Protein AF-A0AAD2CGM9-F1 (afdb_monomer_lite)

InterPro domains:
  IPR007810 Pep3/Vps18, beta-propeller domain [PF05131] (173-466)

Foldseek 3Di:
DDDDDDDDDDDDDDDDDDDDDDDDPPPDDDDQKDKDWDADPDDQWAALVVVVVQVVLLVVQLVVQLQDPPQVVPPDDDDDDDDDDDDDDPPPPPDDDDDDDDDDDDDDDDDDDDSTFGKFFAFPQQWAFAPQKIKHWTWGDDPPDGTWIWIDIDRNVVPDDPDDIHTHHDDRHPDQQAWDHWDAANVRFWIWTKGQQQWIWIGGNPDSHIHTAPLGHAHSVRHHDPQQDWDALLVCPPPPDDPTRFRWGDHGRKMFQEKAFDPPPQDSFKSQWIWTWIQQQWIWIAIDGHPVDPPDPVRHDSTTTTHDHDPDRFTFQYWYKDDAPQWIKIWTWGAADVGWIKIKIFIDLHDHDSSNSNNCPQQIDMDTDPDGDHHWDWEDDDQKIWIFDPFAIWIWGQDRPPSHPPPPHDDSTPPIDGLGQDPDPAARFLEWADDPFWIWTAHPQQKIFTAGPLLSDTPDIDRDDDPDPPDDPDPVCVSRQRWYWHAHRNCSQWIWIDGRSIIMTMGGPCSLPCVLVSLLVVLVPQDDPPDPPPPPPPDDDPSRVVSVVSLVVSLVSDPDPVSNLVSLLVVLLVCLLVLVLLSSLLSLLVHDCVVPNPVNVLCLLCCVVVVNDDCVSNVNRPSSSVSSNDCNSSLSNLVNNLVVCVVVLPLVSVAVSVLVNLVSLVVVCVVDVVSPVVNLVSLLVCLVSYDLVSNLVSCVVDPDQLVSSLSSCLSNQVLVSNLVSLVPDPPDLPPSLVSNLVSLLVHDCVVSQVVCLVCVLVSCFQPVQSNLVSLLVCVLVPRDVVSCVVSLVVLVVVLVVVVVVVVVVVVVDDDDDDDDDDDDDDDDDDDDDDDDDDDDDDDDDDPDPDDPPRGDDDDCSLLVSLVSSVVSPDLALVSLLVNLVVVLPDPDCVVVLVVLLVQQDALQVQVVVVVPPPDDDDDPPPDGSHPLVSSCCSVVVVVPHVSSVLSSCSSNNVLVVSLVVCVVPDVVVLLVSLLSHDDLVSNLVSLCVVLVVLLVVPPVDDLVVNVVVSVVSVVSCDCPRDDPVNCVVVHDPDDDPVVCPVVVVVVVVVVVVVVVVVVVVVVVVVVVVVVVVVVVVVVVPDDDDDDQQAAAPPPRDRQVPPPADWDADPVRHIHGPVRLCVLQLVVDDPVLNVLLVVLVVVVVVCVVDDPPDDVVPVVSVVVNCCSRVVDDCCPDPVVVVCVPDDDDPPPDDDDDDDDDDDDDDDDDDDDDD

Secondary structure (DSSP, 8-state):
---------------------------PPPPSEEEEEE-----SEEEHHHHHHHHHHHHHHHHHTT--GGGSSSSS------------SSSSSSS---------------S---SEEEPPPPPTTSEEEETTEEEEEEEEEETTEEEEEEEEEEETTT------EEEPPPPTTSS---EEEEEE-TTSSEEEEEETTS-EEEEETT-SS-EEPTTSSS-TTSPPPTT---B-TGGGTT-S---SPBPBSPPTT--EEEEE--TTT--SSEEEEEEEEETTSEEEEEEEE-TT--S-GGG--SS-EEEEE-SSSSEEEEEEEEE-SSSEEEEEEEEETTEEEEEEEEEESS---HHHHTT-GGG-EEEEESS--S---EEEETTEEEEE-SSEEEEEEE-SSS-STT--S--SEEEEEEEE--SSS-PPPSEEEE-SSEEEEE-TTSEEEEEETTTTEEEEEEE------S----TTSTTT---EEEE-SS-TTEEEEEETTEEEEEEES-TTTTHHHHHHHHHHH---------TTT-PPPHHHHHHHHHHHHHHHH--SHHHHHHHHHHHHHHHHHTT-HHHHHHHHHHS-TTTS-HHHHHHHHHGGGGT---SGGGTT-HHHHHHTTSSHHHHHHHHHHHHHHHHTT-HHHHHHHHHHHHHHHHHHHHH-GGGHHHHHHHHHHHGGGS-HHHHHHHHHHTT--HHHHHHHHHHHT-HHHHHHHHHT--STTTHHHHHHHHHHHHS-HHHHHHHHHHHHHHHHHH-HHHHHHHHHHHHTTT--HHHHHHHHHHHHHHHHHHHHHHHHHHHT---------------------------S---------S--TTPPP-SSHHHHHHHHHHHTT---HHHHHHHHHHHTTSS-SHHHHHHHHHHSPPGGGHHHHHHHTTS-S--GGGS-SS-HHHHHHHHHHH---HHHHHHHHHHTT-HHHHHHHHHTT-HHHHHHHHHT--SHHHHHHHHHHHHHHHHHTTTTS-THHHHHHHHHHHHHH-TTTS-HHHHGGGS-TT--GGGSHHHHHHHHHHHHHHHHHHHHHHHHHHHHHHHHHHHHHHHTT------TT-B-TTT--BGGGS-S-EEE-TTS-EEEHHHHHHHHGGGS-HHHHHHHHHHHHHHHHHTTS--S--HHHHHHHHHHHHHHSSS-TTTSHHHHHHTTS----------------------------

Radius of gyration: 56.3 Å; chains: 1; bounding box: 125×102×177 Å

pLDDT: mean 70.98, std 18.25, range [22.14, 94.44]

Structure (mmCIF, N/CA/C/O backbone):
data_AF-A0AAD2CGM9-F1
#
_entry.id   AF-A0AAD2CGM9-F1
#
loop_
_atom_site.group_PDB
_atom_site.id
_atom_site.type_symbol
_atom_site.label_atom_id
_atom_site.label_alt_id
_atom_site.label_comp_id
_atom_site.label_asym_id
_atom_site.label_entity_id
_atom_site.label_seq_id
_atom_site.pdbx_PDB_ins_code
_atom_site.Cartn_x
_atom_site.Cartn_y
_atom_site.Cartn_z
_atom_site.occupancy
_atom_site.B_iso_or_equiv
_atom_site.auth_seq_id
_atom_site.auth_comp_id
_atom_site.auth_asym_id
_atom_site.auth_atom_id
_atom_site.pdbx_PDB_model_num
ATOM 1 N N . MET A 1 1 ? -41.410 3.932 -4.568 1.00 27.77 1 MET A N 1
ATOM 2 C CA . MET A 1 1 ? -42.362 2.838 -4.865 1.00 27.77 1 MET A CA 1
ATOM 3 C C . MET A 1 1 ? -41.908 2.099 -6.111 1.00 27.77 1 MET A C 1
ATOM 5 O O . MET A 1 1 ? -41.114 2.630 -6.871 1.00 27.77 1 MET A O 1
ATOM 9 N N . SER A 1 2 ? -42.316 0.844 -6.199 1.00 25.55 2 SER A N 1
ATOM 10 C CA . SER A 1 2 ? -41.674 -0.283 -6.859 1.00 25.55 2 SER A CA 1
ATOM 11 C C . SER A 1 2 ? -41.896 -0.420 -8.374 1.00 25.55 2 SER A C 1
ATOM 13 O O . SER A 1 2 ? -42.744 0.242 -8.957 1.00 25.55 2 SER A O 1
ATOM 15 N N . THR A 1 3 ? -41.200 -1.437 -8.906 1.00 24.89 3 THR A N 1
ATOM 16 C CA . THR A 1 3 ? -41.628 -2.433 -9.917 1.00 24.89 3 THR A CA 1
ATOM 17 C C . THR A 1 3 ? -41.662 -2.065 -11.406 1.00 24.89 3 THR A C 1
ATOM 19 O O . THR A 1 3 ? -42.577 -1.408 -11.876 1.00 24.89 3 THR A O 1
ATOM 22 N N . ASN A 1 4 ? -40.681 -2.635 -12.122 1.00 29.06 4 ASN A N 1
ATOM 23 C CA . ASN A 1 4 ? -40.806 -3.638 -13.199 1.00 29.06 4 ASN A CA 1
ATOM 24 C C . ASN A 1 4 ? -41.786 -3.385 -14.366 1.00 29.06 4 ASN A C 1
ATOM 26 O O . ASN A 1 4 ? -42.987 -3.258 -14.143 1.00 29.06 4 ASN A O 1
ATOM 30 N N . PRO A 1 5 ? -41.297 -3.528 -15.615 1.00 26.02 5 PRO A N 1
ATOM 31 C CA . PRO A 1 5 ? -42.095 -4.191 -16.645 1.00 26.02 5 PRO A CA 1
ATOM 32 C C . PRO A 1 5 ? -41.253 -5.093 -17.576 1.00 26.02 5 PRO A C 1
ATOM 34 O O . PRO A 1 5 ? -40.540 -4.621 -18.459 1.00 26.02 5 PRO A O 1
ATOM 37 N N . PHE A 1 6 ? -41.412 -6.407 -17.426 1.00 26.81 6 PHE A N 1
ATOM 38 C CA . PHE A 1 6 ? -41.536 -7.318 -18.568 1.00 26.81 6 PHE A CA 1
ATOM 39 C C . PHE A 1 6 ? -43.047 -7.460 -18.824 1.00 26.81 6 PHE A C 1
ATOM 41 O O . PHE A 1 6 ? -43.754 -7.757 -17.866 1.00 26.81 6 PHE A O 1
ATOM 48 N N . ASP A 1 7 ? -43.560 -7.187 -20.033 1.00 27.06 7 ASP A N 1
ATOM 49 C CA . ASP A 1 7 ? -44.048 -8.235 -20.954 1.00 27.06 7 ASP A CA 1
ATOM 50 C C . ASP A 1 7 ? -44.747 -7.705 -22.238 1.00 27.06 7 ASP A C 1
ATOM 52 O O . ASP A 1 7 ? -45.453 -6.701 -22.231 1.00 27.06 7 ASP A O 1
ATOM 56 N N . ASP A 1 8 ? -44.562 -8.493 -23.304 1.00 26.11 8 ASP A N 1
ATOM 57 C CA . ASP A 1 8 ? -45.445 -8.811 -24.445 1.00 26.11 8 ASP A CA 1
ATOM 58 C C . ASP A 1 8 ? -45.792 -7.861 -25.648 1.00 26.11 8 ASP A C 1
ATOM 60 O O . ASP A 1 8 ? -46.646 -6.982 -25.605 1.00 26.11 8 ASP A O 1
ATOM 64 N N . ARG A 1 9 ? -45.253 -8.283 -26.821 1.00 24.77 9 ARG A N 1
ATOM 65 C CA . ARG A 1 9 ? -45.913 -8.693 -28.107 1.00 24.77 9 ARG A CA 1
ATOM 66 C C . ARG A 1 9 ? -46.308 -7.724 -29.263 1.00 24.77 9 ARG A C 1
ATOM 68 O O . ARG A 1 9 ? -47.391 -7.158 -29.280 1.00 24.77 9 ARG A O 1
ATOM 75 N N . ARG A 1 10 ? -45.559 -7.942 -30.381 1.00 22.14 10 ARG A N 1
ATOM 76 C CA . ARG A 1 10 ? -45.922 -8.095 -31.840 1.00 22.14 10 ARG A CA 1
ATOM 77 C C . ARG A 1 10 ? -46.243 -6.833 -32.696 1.00 22.14 10 ARG A C 1
ATOM 79 O O . ARG A 1 10 ? -46.720 -5.859 -32.141 1.00 22.14 10 ARG A O 1
ATOM 86 N N . PRO A 1 11 ? -46.198 -6.876 -34.064 1.00 33.38 11 PRO A N 1
ATOM 87 C CA . PRO A 1 11 ? -45.332 -7.605 -35.026 1.00 33.38 11 PRO A CA 1
ATOM 88 C C . PRO A 1 11 ? -44.900 -6.806 -36.314 1.00 33.38 11 PRO A C 1
ATOM 90 O O . PRO A 1 11 ? -45.483 -5.798 -36.685 1.00 33.38 11 PRO A O 1
ATOM 93 N N . SER A 1 12 ? -43.938 -7.368 -37.069 1.00 25.12 12 SER A N 1
ATOM 94 C CA . SER A 1 12 ? -43.764 -7.358 -38.551 1.00 25.12 12 SER A CA 1
ATOM 95 C C . SER A 1 12 ? -43.720 -6.059 -39.397 1.00 25.12 12 SER A C 1
ATOM 97 O O . SER A 1 12 ? -44.749 -5.439 -39.649 1.00 25.12 12 SER A O 1
ATOM 99 N N . ARG A 1 13 ? -42.598 -5.860 -40.120 1.00 27.56 13 ARG A N 1
ATOM 100 C CA . ARG A 1 13 ? -42.590 -5.751 -41.602 1.00 27.56 13 ARG A CA 1
ATOM 101 C C . ARG A 1 13 ? -41.211 -6.075 -42.222 1.00 27.56 13 ARG A C 1
ATOM 103 O O . ARG A 1 13 ? -40.192 -5.490 -41.887 1.00 27.56 13 ARG A O 1
ATOM 110 N N . SER A 1 14 ? -41.247 -7.065 -43.116 1.00 25.58 14 SER A N 1
ATOM 111 C CA . SER A 1 14 ? -40.292 -7.541 -44.145 1.00 25.58 14 SER A CA 1
ATOM 112 C C . SER A 1 14 ? -39.769 -6.427 -45.076 1.00 25.58 14 SER A C 1
ATOM 114 O O . SER A 1 14 ? -40.495 -5.454 -45.231 1.00 25.58 14 SER A O 1
ATOM 116 N N . ARG A 1 15 ? -38.675 -6.475 -45.863 1.00 25.64 15 ARG A N 1
ATOM 117 C CA . ARG A 1 15 ? -37.641 -7.421 -46.405 1.00 25.64 15 ARG A CA 1
ATOM 118 C C . ARG A 1 15 ? -36.668 -6.515 -47.266 1.00 25.64 15 ARG A C 1
ATOM 120 O O . ARG A 1 15 ? -37.024 -5.344 -47.376 1.00 25.64 15 ARG A O 1
ATOM 127 N N . PRO A 1 16 ? -35.570 -6.937 -47.969 1.00 31.30 16 PRO A N 1
ATOM 128 C CA . PRO A 1 16 ? -35.033 -8.287 -48.225 1.00 31.30 16 PRO A CA 1
ATOM 129 C C . PRO A 1 16 ? -33.476 -8.497 -48.207 1.00 31.30 16 PRO A C 1
ATOM 131 O O . PRO A 1 16 ? -32.672 -7.607 -48.437 1.00 31.30 16 PRO A O 1
ATOM 134 N N . SER A 1 17 ? -33.113 -9.782 -48.049 1.00 23.34 17 SER A N 1
ATOM 135 C CA . SER A 1 17 ? -32.102 -10.583 -48.793 1.00 23.34 17 SER A CA 1
ATOM 136 C C . SER A 1 17 ? -30.567 -10.388 -48.690 1.00 23.34 17 SER A C 1
ATOM 138 O O . SER A 1 17 ? -29.974 -9.624 -49.437 1.00 23.34 17 SER A O 1
ATOM 140 N N . ARG A 1 18 ? -29.953 -11.277 -47.879 1.00 27.81 18 ARG A N 1
ATOM 141 C CA . ARG A 1 18 ? -28.778 -12.182 -48.094 1.00 27.81 18 ARG A CA 1
ATOM 142 C C . ARG A 1 18 ? -27.702 -11.815 -49.151 1.00 27.81 18 ARG A C 1
ATOM 144 O O . ARG A 1 18 ? -28.032 -11.667 -50.322 1.00 27.81 18 ARG A O 1
ATOM 151 N N . PRO A 1 19 ? -26.407 -12.018 -48.804 1.00 25.47 19 PRO A N 1
ATOM 152 C CA . PRO A 1 19 ? -25.845 -13.358 -49.030 1.00 25.47 19 PRO A CA 1
ATOM 153 C C . PRO A 1 19 ? -25.009 -13.961 -47.880 1.00 25.47 19 PRO A C 1
ATOM 155 O O . PRO A 1 19 ? -24.165 -13.328 -47.267 1.00 25.47 19 PRO A O 1
ATOM 158 N N . ARG A 1 20 ? -25.291 -15.254 -47.665 1.00 24.55 20 ARG A N 1
ATOM 159 C CA . ARG A 1 20 ? -24.422 -16.392 -47.299 1.00 24.55 20 ARG A CA 1
ATOM 160 C C . ARG A 1 20 ? -23.299 -16.208 -46.261 1.00 24.55 20 ARG A C 1
ATOM 162 O O . ARG A 1 20 ? -22.212 -15.730 -46.556 1.00 24.55 20 ARG A O 1
ATOM 169 N N . LEU A 1 21 ? -23.552 -16.834 -45.108 1.00 28.56 21 LEU A N 1
ATOM 170 C CA . LEU A 1 21 ? -22.573 -17.431 -44.198 1.00 28.56 21 LEU A CA 1
ATOM 171 C C . LEU A 1 21 ? -21.427 -18.130 -44.950 1.00 28.56 21 LEU A C 1
ATOM 173 O O . LEU A 1 21 ? -21.660 -19.093 -45.684 1.00 28.56 21 LEU A O 1
ATOM 177 N N . ARG A 1 22 ? -20.193 -17.702 -44.672 1.00 25.91 22 ARG A N 1
ATOM 178 C CA . ARG A 1 22 ? -19.044 -18.603 -44.578 1.00 25.91 22 ARG A CA 1
ATOM 179 C C . ARG A 1 22 ? -18.866 -18.929 -43.101 1.00 25.91 22 ARG A C 1
ATOM 181 O O . ARG A 1 22 ? -18.532 -18.064 -42.301 1.00 25.91 22 ARG A O 1
ATOM 188 N N . THR A 1 23 ? -19.140 -20.175 -42.757 1.00 37.81 23 THR A N 1
ATOM 189 C CA . THR A 1 23 ? -18.736 -20.800 -41.502 1.00 37.81 23 THR A CA 1
ATOM 190 C C . THR A 1 23 ? -17.210 -20.850 -41.453 1.00 37.81 23 THR A C 1
ATOM 192 O O . THR A 1 23 ? -16.599 -21.663 -42.145 1.00 37.81 23 THR A O 1
ATOM 195 N N . THR A 1 24 ? -16.588 -19.985 -40.658 1.00 30.62 24 THR A N 1
ATOM 196 C CA . THR A 1 24 ? -15.233 -20.218 -40.152 1.00 30.62 24 THR A CA 1
ATOM 197 C C . THR A 1 24 ? -15.349 -20.427 -38.653 1.00 30.62 24 THR A C 1
ATOM 199 O O . THR A 1 24 ? -15.682 -19.491 -37.929 1.00 30.62 24 THR A O 1
ATOM 202 N N . ASN A 1 25 ? -15.117 -21.665 -38.216 1.00 38.12 25 ASN A N 1
ATOM 203 C CA . ASN A 1 25 ? -14.798 -22.003 -36.832 1.00 38.12 25 ASN A CA 1
ATOM 204 C C . ASN A 1 25 ? -13.725 -21.030 -36.326 1.00 38.12 25 ASN A C 1
ATOM 206 O O . ASN A 1 25 ? -12.582 -21.142 -36.750 1.00 38.12 25 ASN A O 1
ATOM 210 N N . ASN A 1 26 ? -14.085 -20.088 -35.460 1.00 36.53 26 ASN A N 1
ATOM 211 C CA . ASN A 1 26 ? -13.147 -19.196 -34.782 1.00 36.53 26 ASN A CA 1
ATOM 212 C C . ASN A 1 26 ? -13.561 -19.071 -33.307 1.00 36.53 26 ASN A C 1
ATOM 214 O O . ASN A 1 26 ? -13.857 -17.985 -32.827 1.00 36.53 26 ASN A O 1
ATOM 218 N N . ASP A 1 27 ? -13.554 -20.203 -32.600 1.00 36.66 27 ASP A N 1
ATOM 219 C CA . ASP A 1 27 ? -13.391 -20.247 -31.136 1.00 36.66 27 ASP A CA 1
ATOM 220 C C . ASP A 1 27 ? -11.896 -20.370 -30.756 1.00 36.66 27 ASP A C 1
ATOM 222 O O . ASP A 1 27 ? -11.544 -20.794 -29.659 1.00 36.66 27 ASP A O 1
ATOM 226 N N . ALA A 1 28 ? -10.981 -20.045 -31.677 1.00 51.75 28 ALA A N 1
ATOM 227 C CA . ALA A 1 28 ? -9.552 -20.021 -31.393 1.00 51.75 28 ALA A CA 1
ATOM 228 C C . ALA A 1 28 ? -9.196 -18.702 -30.694 1.00 51.75 28 ALA A C 1
ATOM 230 O O . ALA A 1 28 ? -9.400 -17.623 -31.256 1.00 51.75 28 ALA A O 1
ATOM 231 N N . GLU A 1 29 ? -8.670 -18.791 -29.468 1.00 59.06 29 GLU A N 1
ATOM 232 C CA . GLU A 1 29 ? -8.121 -17.643 -28.741 1.00 59.06 29 GLU A CA 1
ATOM 233 C C . GLU A 1 29 ? -7.131 -16.860 -29.631 1.00 59.06 29 GLU A C 1
ATOM 235 O O . GLU A 1 29 ? -6.364 -17.469 -30.385 1.00 59.06 29 GLU A O 1
ATOM 240 N N . PRO A 1 30 ? -7.108 -15.515 -29.565 1.00 66.94 30 PRO A N 1
ATOM 241 C CA . PRO A 1 30 ? -6.229 -14.715 -30.410 1.00 66.94 30 PRO A CA 1
ATOM 242 C C . PRO A 1 30 ? -4.755 -15.047 -30.144 1.00 66.94 30 PRO A C 1
ATOM 244 O O . PRO A 1 30 ? -4.337 -15.174 -28.984 1.00 66.94 30 PRO A O 1
ATOM 247 N N . ALA A 1 31 ? -3.976 -15.160 -31.225 1.00 73.44 31 ALA A N 1
ATOM 248 C CA . ALA A 1 31 ? -2.539 -15.421 -31.179 1.00 73.44 31 ALA A CA 1
ATOM 249 C C . ALA A 1 31 ? -1.807 -14.362 -30.336 1.00 73.44 31 ALA A C 1
ATOM 251 O O . ALA A 1 31 ? -2.099 -13.170 -30.434 1.00 73.44 31 ALA A O 1
ATOM 252 N N . ILE A 1 32 ? -0.865 -14.809 -29.499 1.00 78.12 32 ILE A N 1
ATOM 253 C CA . ILE A 1 32 ? -0.090 -13.937 -28.597 1.00 78.12 32 ILE A CA 1
ATOM 254 C C . ILE A 1 32 ? 0.902 -13.098 -29.405 1.00 78.12 32 ILE A C 1
ATOM 256 O O . ILE A 1 32 ? 1.106 -11.916 -29.129 1.00 78.12 32 ILE A O 1
ATOM 260 N N . TRP A 1 33 ? 1.504 -13.724 -30.414 1.00 80.81 33 TRP A N 1
ATOM 261 C CA . TRP A 1 33 ? 2.506 -13.121 -31.275 1.00 80.81 33 TRP A CA 1
ATOM 262 C C . TRP A 1 33 ? 1.930 -12.856 -32.658 1.00 80.81 33 TRP A C 1
ATOM 264 O O . TRP A 1 33 ? 1.165 -13.669 -33.183 1.00 80.81 33 TRP A O 1
ATOM 274 N N . ALA A 1 34 ? 2.322 -11.730 -33.248 1.00 80.19 34 ALA A N 1
ATOM 275 C CA . ALA A 1 34 ? 2.002 -11.397 -34.627 1.00 80.19 34 ALA A CA 1
ATOM 276 C C . ALA A 1 34 ? 3.275 -11.012 -35.384 1.00 80.19 34 ALA A C 1
ATOM 278 O O . ALA A 1 34 ? 4.014 -10.122 -34.944 1.00 80.19 34 ALA A O 1
ATOM 279 N N . ALA A 1 35 ? 3.499 -11.634 -36.542 1.00 81.06 35 ALA A N 1
ATOM 280 C CA . ALA A 1 35 ? 4.490 -11.181 -37.503 1.00 81.06 35 ALA A CA 1
ATOM 281 C C . ALA A 1 35 ? 3.850 -10.209 -38.506 1.00 81.06 35 ALA A C 1
ATOM 283 O O . ALA A 1 35 ? 2.809 -10.482 -39.105 1.00 81.06 35 ALA A O 1
ATOM 284 N N . ARG A 1 36 ? 4.470 -9.043 -38.700 1.00 80.25 36 ARG A N 1
ATOM 285 C CA . ARG A 1 36 ? 4.026 -8.032 -39.669 1.00 80.25 36 ARG A CA 1
ATOM 286 C C . ARG A 1 36 ? 5.156 -7.696 -40.623 1.00 80.25 36 ARG A C 1
ATOM 288 O O . ARG A 1 36 ? 6.261 -7.386 -40.186 1.00 80.25 36 ARG A O 1
ATOM 295 N N . HIS A 1 37 ? 4.882 -7.719 -41.922 1.00 79.62 37 HIS A N 1
ATOM 296 C CA . HIS A 1 37 ? 5.833 -7.211 -42.905 1.00 79.62 37 HIS A CA 1
ATOM 297 C C . HIS A 1 37 ? 5.988 -5.702 -42.737 1.00 79.62 37 HIS A C 1
ATOM 299 O O . HIS A 1 37 ? 5.000 -4.978 -42.621 1.00 79.62 37 HIS A O 1
ATOM 305 N N . VAL A 1 38 ? 7.236 -5.246 -42.713 1.00 77.62 38 VAL A N 1
ATOM 306 C CA . VAL A 1 38 ? 7.581 -3.830 -42.637 1.00 77.62 38 VAL A CA 1
ATOM 307 C C . VAL A 1 38 ? 8.462 -3.506 -43.831 1.00 77.62 38 VAL A C 1
ATOM 309 O O . VAL A 1 38 ? 9.416 -4.230 -44.123 1.00 77.62 38 VAL A O 1
ATOM 312 N N . GLU A 1 39 ? 8.147 -2.420 -44.531 1.00 69.19 39 GLU A N 1
ATOM 313 C CA . GLU A 1 39 ? 8.986 -1.956 -45.629 1.00 69.19 39 GLU A CA 1
ATOM 314 C C . GLU A 1 39 ? 10.345 -1.510 -45.092 1.00 69.19 39 GLU A C 1
ATOM 316 O O . GLU A 1 39 ? 10.448 -0.650 -44.213 1.00 69.19 39 GLU A O 1
ATOM 321 N N . TRP A 1 40 ? 11.404 -2.121 -45.620 1.00 71.88 40 TRP A N 1
ATOM 322 C CA . TRP A 1 40 ? 12.768 -1.732 -45.305 1.00 71.88 40 TRP A CA 1
ATOM 323 C C . TRP A 1 40 ? 13.265 -0.752 -46.375 1.00 71.88 40 TRP A C 1
ATOM 325 O O . TRP A 1 40 ? 13.336 -1.135 -47.542 1.00 71.88 40 TRP A O 1
ATOM 335 N N . PRO A 1 41 ? 13.633 0.495 -46.027 1.00 64.62 41 PRO A N 1
ATOM 336 C CA . PRO A 1 41 ? 13.890 1.565 -46.998 1.00 64.62 41 PRO A CA 1
ATOM 337 C C . PRO A 1 41 ? 15.248 1.457 -47.722 1.00 64.62 41 PRO A C 1
ATOM 339 O O . PRO A 1 41 ? 15.783 2.455 -48.202 1.00 64.62 41 PRO A O 1
ATOM 342 N N . ILE A 1 42 ? 15.834 0.260 -47.815 1.00 69.94 42 ILE A N 1
ATOM 343 C CA . ILE A 1 42 ? 17.062 0.026 -48.582 1.00 69.94 42 ILE A CA 1
ATOM 344 C C . ILE A 1 42 ? 16.679 -0.212 -50.050 1.00 69.94 42 ILE A C 1
ATOM 346 O O . ILE A 1 42 ? 16.061 -1.237 -50.353 1.00 69.94 42 ILE A O 1
ATOM 350 N N . PRO A 1 43 ? 17.059 0.681 -50.982 1.00 72.25 43 PRO A N 1
ATOM 351 C CA . PRO A 1 43 ? 16.757 0.500 -52.393 1.00 72.25 43 PRO A CA 1
ATOM 352 C C . PRO A 1 43 ? 17.557 -0.672 -52.979 1.00 72.25 43 PRO A C 1
ATOM 354 O O . PRO A 1 43 ? 18.634 -1.034 -52.499 1.00 72.25 43 PRO A O 1
ATOM 357 N N . THR A 1 44 ? 17.044 -1.264 -54.057 1.00 71.44 44 THR A N 1
ATOM 358 C CA . THR A 1 44 ? 17.718 -2.357 -54.781 1.00 71.44 44 THR A CA 1
ATOM 359 C C . THR A 1 44 ? 18.965 -1.883 -55.533 1.00 71.44 44 THR A C 1
ATOM 361 O O . THR A 1 44 ? 19.905 -2.661 -55.722 1.00 71.44 44 THR A O 1
ATOM 364 N N . ALA A 1 45 ? 18.997 -0.607 -55.921 1.00 75.69 45 ALA A N 1
ATOM 365 C CA . ALA A 1 45 ? 20.107 0.039 -56.603 1.00 75.69 45 ALA A CA 1
ATOM 366 C C . ALA A 1 45 ? 20.251 1.508 -56.160 1.00 75.69 45 ALA A C 1
ATOM 368 O O . ALA A 1 45 ? 19.273 2.163 -55.804 1.00 75.69 45 ALA A O 1
ATOM 369 N N . LEU A 1 46 ? 21.478 2.026 -56.184 1.00 78.31 46 LEU A N 1
ATOM 370 C CA . LEU A 1 46 ? 21.800 3.436 -55.942 1.00 78.31 46 LEU A CA 1
ATOM 371 C C . LEU A 1 46 ? 21.847 4.190 -57.272 1.00 78.31 46 LEU A C 1
ATOM 373 O O . LEU A 1 46 ? 22.398 3.669 -58.239 1.00 78.31 46 LEU A O 1
ATOM 377 N N . SER A 1 47 ? 21.342 5.425 -57.329 1.00 81.50 47 SER A N 1
ATOM 378 C CA . SER A 1 47 ? 21.533 6.280 -58.510 1.00 81.50 47 SER A CA 1
ATOM 379 C C . SER A 1 47 ? 23.020 6.580 -58.736 1.00 81.50 47 SER A C 1
ATOM 381 O O . SER A 1 47 ? 23.802 6.672 -57.782 1.00 81.50 47 SER A O 1
ATOM 383 N N . LEU A 1 48 ? 23.422 6.757 -59.999 1.00 78.69 48 LEU A N 1
ATOM 384 C CA . LEU A 1 48 ? 24.810 7.076 -60.352 1.00 78.69 48 LEU A CA 1
ATOM 385 C C . LEU A 1 48 ? 25.315 8.351 -59.643 1.00 78.69 48 LEU A C 1
ATOM 387 O O . LEU A 1 48 ? 26.446 8.383 -59.159 1.00 78.69 48 LEU A O 1
ATOM 391 N N . SER A 1 49 ? 24.461 9.372 -59.515 1.00 80.00 49 SER A N 1
ATOM 392 C CA . SER A 1 49 ? 24.781 10.635 -58.836 1.00 80.00 49 SER A CA 1
ATOM 393 C C . SER A 1 49 ? 25.048 10.453 -57.337 1.00 80.00 49 SER A C 1
ATOM 395 O O . SER A 1 49 ? 26.050 10.954 -56.819 1.00 80.00 49 SER A O 1
ATOM 397 N N . ASN A 1 50 ? 24.208 9.684 -56.637 1.00 80.31 50 ASN A N 1
ATOM 398 C CA . ASN A 1 50 ? 24.399 9.394 -55.215 1.00 80.31 50 ASN A CA 1
ATOM 399 C C . ASN A 1 50 ? 25.633 8.518 -54.985 1.00 80.31 50 ASN A C 1
ATOM 401 O O . ASN A 1 50 ? 26.385 8.750 -54.038 1.00 80.31 50 ASN A O 1
ATOM 405 N N . TYR A 1 51 ? 25.884 7.558 -55.877 1.00 82.75 51 TYR A N 1
ATOM 406 C CA . TYR A 1 51 ? 27.091 6.740 -55.844 1.00 82.75 51 TYR A CA 1
ATOM 407 C C . TYR A 1 51 ? 28.363 7.596 -55.967 1.00 82.75 51 TYR A C 1
ATOM 409 O O . TYR A 1 51 ? 29.245 7.494 -55.117 1.00 82.75 51 TYR A O 1
ATOM 417 N N . GLN A 1 52 ? 28.438 8.498 -56.954 1.00 82.50 52 GLN A N 1
ATOM 418 C CA . GLN A 1 52 ? 29.589 9.395 -57.128 1.00 82.50 52 GLN A CA 1
ATOM 419 C C . GLN A 1 52 ? 29.788 10.324 -55.919 1.00 82.50 52 GLN A C 1
ATOM 421 O O . GLN A 1 52 ? 30.921 10.547 -55.488 1.00 82.50 52 GLN A O 1
ATOM 426 N N . LYS A 1 53 ? 28.700 10.837 -55.327 1.00 84.50 53 LYS A N 1
ATOM 427 C CA . LYS A 1 53 ? 28.751 11.658 -54.105 1.00 84.50 53 LYS A CA 1
ATOM 428 C C . LYS A 1 53 ? 29.336 10.881 -52.920 1.00 84.50 53 LYS A C 1
ATOM 430 O O . LYS A 1 53 ? 30.222 11.391 -52.236 1.00 84.50 53 LYS A O 1
ATOM 435 N N . LEU A 1 54 ? 28.882 9.647 -52.700 1.00 83.94 54 LEU A N 1
ATOM 436 C CA . LEU A 1 54 ? 29.376 8.784 -51.622 1.00 83.94 54 LEU A CA 1
ATOM 437 C C . LEU A 1 54 ? 30.819 8.324 -51.866 1.00 83.94 54 LEU A C 1
ATOM 439 O O . LEU A 1 54 ? 31.605 8.258 -50.925 1.00 83.94 54 LEU A O 1
ATOM 443 N N . GLN A 1 55 ? 31.201 8.072 -53.118 1.00 83.19 55 GLN A N 1
ATOM 444 C CA . GLN A 1 55 ? 32.577 7.736 -53.478 1.00 83.19 55 GLN A CA 1
ATOM 445 C C . GLN A 1 55 ? 33.534 8.908 -53.213 1.00 83.19 55 GLN A C 1
ATOM 447 O O . GLN A 1 55 ? 34.598 8.709 -52.630 1.00 83.19 55 GLN A O 1
ATOM 452 N N . ARG A 1 56 ? 33.150 10.145 -53.559 1.00 83.25 56 ARG A N 1
ATOM 453 C CA . ARG A 1 56 ? 33.930 11.347 -53.208 1.00 83.25 56 ARG A CA 1
ATOM 454 C C . ARG A 1 56 ? 34.051 11.520 -51.694 1.00 83.25 56 ARG A C 1
ATOM 456 O O . ARG A 1 56 ? 35.147 11.785 -51.214 1.00 83.25 56 ARG A O 1
ATOM 463 N N . ALA A 1 57 ? 32.968 11.305 -50.945 1.00 83.75 57 ALA A N 1
ATOM 464 C CA . ALA A 1 57 ? 32.996 11.356 -49.481 1.00 83.75 57 ALA A CA 1
ATOM 465 C C . ALA A 1 57 ? 33.927 10.286 -48.878 1.00 83.75 57 ALA A C 1
ATOM 467 O O . ALA A 1 57 ? 34.683 10.579 -47.955 1.00 83.75 57 ALA A O 1
ATOM 468 N N . SER A 1 58 ? 33.933 9.071 -49.441 1.00 83.94 58 SER A N 1
ATOM 469 C CA . SER A 1 58 ? 34.859 7.995 -49.061 1.00 83.94 58 SER A CA 1
ATOM 470 C C . SER A 1 58 ? 36.322 8.403 -49.245 1.00 83.94 58 SER A C 1
ATOM 472 O O . SER A 1 58 ? 37.137 8.145 -48.360 1.00 83.94 58 SER A O 1
ATOM 474 N N . LYS A 1 59 ? 36.654 9.036 -50.378 1.00 81.56 59 LYS A N 1
ATOM 475 C CA . LYS A 1 59 ? 38.013 9.509 -50.680 1.00 81.56 59 LYS A CA 1
ATOM 476 C C . LYS A 1 59 ? 38.428 10.685 -49.799 1.00 81.56 59 LYS A C 1
ATOM 478 O O . LYS A 1 59 ? 39.536 10.702 -49.278 1.00 81.56 59 LYS A O 1
ATOM 483 N N . GLN A 1 60 ? 37.518 11.629 -49.557 1.00 80.25 60 GLN A N 1
ATOM 484 C CA . GLN A 1 60 ? 37.754 12.745 -48.638 1.00 80.25 60 GLN A CA 1
ATOM 485 C C . GLN A 1 60 ? 38.031 12.258 -47.209 1.00 80.25 60 GLN A C 1
ATOM 487 O O . GLN A 1 60 ? 38.959 12.747 -46.563 1.00 80.25 60 GLN A O 1
ATOM 492 N N . ALA A 1 61 ? 37.286 11.253 -46.737 1.00 78.94 61 ALA A N 1
ATOM 493 C CA . ALA A 1 61 ? 37.549 10.616 -45.449 1.00 78.94 61 ALA A CA 1
ATOM 494 C C . ALA A 1 61 ? 38.932 9.940 -45.420 1.00 78.94 61 ALA A C 1
ATOM 496 O O . ALA A 1 61 ? 39.625 10.030 -44.412 1.00 78.94 61 ALA A O 1
ATOM 497 N N . ALA A 1 62 ? 39.366 9.323 -46.527 1.00 75.62 62 ALA A N 1
ATOM 498 C CA . ALA A 1 62 ? 40.708 8.747 -46.657 1.00 75.62 62 ALA A CA 1
ATOM 499 C C . ALA A 1 62 ? 41.810 9.810 -46.521 1.00 75.62 62 ALA A C 1
ATOM 501 O O . ALA A 1 62 ? 42.727 9.649 -45.716 1.00 75.62 62 ALA A O 1
ATOM 502 N N . SER A 1 63 ? 41.670 10.929 -47.245 1.00 74.06 63 SER A N 1
ATOM 503 C CA . SER A 1 63 ? 42.645 12.026 -47.224 1.00 74.06 63 SER A CA 1
ATOM 504 C C . SER A 1 63 ? 42.744 12.709 -45.859 1.00 74.06 63 SER A C 1
ATOM 506 O O . SER A 1 63 ? 43.837 13.052 -45.425 1.00 74.06 63 SER A O 1
ATOM 508 N N . GLN A 1 64 ? 41.624 12.852 -45.137 1.00 73.06 64 GLN A N 1
ATOM 509 C CA . GLN A 1 64 ? 41.617 13.411 -43.778 1.00 73.06 64 GLN A CA 1
ATOM 510 C C . GLN A 1 64 ? 42.349 12.521 -42.766 1.00 73.06 64 GLN A C 1
ATOM 512 O O . GLN A 1 64 ? 42.764 13.005 -41.718 1.00 73.06 64 GLN A O 1
ATOM 517 N N . MET A 1 65 ? 42.504 11.233 -43.073 1.00 66.94 65 MET A N 1
ATOM 518 C CA . MET A 1 65 ? 43.194 10.268 -42.222 1.00 66.94 65 MET A CA 1
ATOM 519 C C . MET A 1 65 ? 44.640 9.996 -42.658 1.00 66.94 65 MET A C 1
ATOM 521 O O . MET A 1 65 ? 45.273 9.143 -42.049 1.00 66.94 65 MET A O 1
ATOM 525 N N . GLY A 1 66 ? 45.163 10.687 -43.681 1.00 62.81 66 GLY A N 1
ATOM 526 C CA . GLY A 1 66 ? 46.545 10.507 -44.149 1.00 62.81 66 GLY A CA 1
ATOM 527 C C . GLY A 1 66 ? 46.809 9.172 -44.858 1.00 62.81 66 GLY A C 1
ATOM 528 O O . GLY A 1 66 ? 47.930 8.681 -44.836 1.00 62.81 66 GLY A O 1
ATOM 529 N N . ILE A 1 67 ? 45.781 8.556 -45.452 1.00 68.38 67 ILE A N 1
ATOM 530 C CA . ILE A 1 67 ? 45.920 7.307 -46.212 1.00 68.38 67 ILE A CA 1
ATOM 531 C C . ILE A 1 67 ? 46.357 7.663 -47.645 1.00 68.38 67 ILE A C 1
ATOM 533 O O . ILE A 1 67 ? 45.537 8.154 -48.421 1.00 68.38 67 ILE A O 1
ATOM 537 N N . ASP A 1 68 ? 47.627 7.430 -47.994 1.00 54.41 68 ASP A N 1
ATOM 538 C CA . ASP A 1 68 ? 48.172 7.708 -49.335 1.00 54.41 68 ASP A CA 1
ATOM 539 C C . ASP A 1 68 ? 47.650 6.710 -50.392 1.00 54.41 68 ASP A C 1
ATOM 541 O O . ASP A 1 68 ? 47.885 5.502 -50.311 1.00 54.41 68 ASP A O 1
ATOM 545 N N . GLU A 1 69 ? 46.954 7.216 -51.422 1.00 49.72 69 GLU A N 1
ATOM 546 C CA . GLU A 1 69 ? 46.428 6.410 -52.546 1.00 49.72 69 GLU A CA 1
ATOM 547 C C . GLU A 1 69 ? 47.534 5.939 -53.521 1.00 49.72 69 GLU A C 1
ATOM 549 O O . GLU A 1 69 ? 47.313 5.001 -54.286 1.00 49.72 69 GLU A O 1
ATOM 554 N N . THR A 1 70 ? 48.746 6.508 -53.478 1.00 44.81 70 THR A N 1
ATOM 555 C CA . THR A 1 70 ? 49.853 6.172 -54.405 1.00 44.81 70 THR A CA 1
ATOM 556 C C . THR A 1 70 ? 50.386 4.744 -54.243 1.00 44.81 70 THR A C 1
ATOM 558 O O . THR A 1 70 ? 51.047 4.224 -55.138 1.00 44.81 70 THR A O 1
ATOM 561 N N . ALA A 1 71 ? 50.051 4.063 -53.143 1.00 40.44 71 ALA A N 1
ATOM 562 C CA . ALA A 1 71 ? 50.405 2.664 -52.915 1.00 40.44 71 ALA A CA 1
ATOM 563 C C . ALA A 1 71 ? 49.430 1.653 -53.561 1.00 40.44 71 ALA A C 1
ATOM 565 O O . ALA A 1 71 ? 49.699 0.452 -53.524 1.00 40.44 71 ALA A O 1
ATOM 566 N N . GLN A 1 72 ? 48.300 2.095 -54.137 1.00 43.19 72 GLN A N 1
ATOM 567 C CA . GLN A 1 72 ? 47.296 1.198 -54.736 1.00 43.19 72 GLN A CA 1
ATOM 568 C C . GLN A 1 72 ? 47.539 0.853 -56.215 1.00 43.19 72 GLN A C 1
ATOM 570 O O . GLN A 1 72 ? 46.990 -0.144 -56.676 1.00 43.19 72 GLN A O 1
ATOM 575 N N . GLU A 1 73 ? 48.389 1.589 -56.938 1.00 37.44 73 GLU A N 1
ATOM 576 C CA . GLU A 1 73 ? 48.736 1.279 -58.341 1.00 37.44 73 GLU A CA 1
ATOM 577 C C . GLU A 1 73 ? 49.971 0.365 -58.490 1.00 37.44 73 GLU A C 1
ATOM 579 O O . GLU A 1 73 ? 50.252 -0.120 -59.579 1.00 37.44 73 GLU A O 1
ATOM 584 N N . ALA A 1 74 ? 50.679 0.048 -57.400 1.00 31.86 74 ALA A N 1
ATOM 585 C CA . ALA A 1 74 ? 51.941 -0.704 -57.440 1.00 31.86 74 ALA A CA 1
ATOM 586 C C . ALA A 1 74 ? 51.803 -2.239 -57.294 1.00 31.86 74 ALA A C 1
ATOM 588 O O . ALA A 1 74 ? 52.802 -2.934 -57.123 1.00 31.86 74 ALA A O 1
ATOM 589 N N . ALA A 1 75 ? 50.586 -2.792 -57.343 1.00 32.19 75 ALA A N 1
ATOM 590 C CA . ALA A 1 75 ? 50.336 -4.232 -57.190 1.00 32.19 75 ALA A CA 1
ATOM 591 C C . ALA A 1 75 ? 49.696 -4.848 -58.446 1.00 32.19 75 ALA A C 1
ATOM 593 O O . ALA A 1 75 ? 48.688 -5.550 -58.373 1.00 32.19 75 ALA A O 1
ATOM 594 N N . GLY A 1 76 ? 50.289 -4.573 -59.606 1.00 31.83 76 GLY A N 1
ATOM 595 C CA . GLY A 1 76 ? 49.931 -5.195 -60.873 1.00 31.83 76 GLY A CA 1
ATOM 596 C C . GLY A 1 76 ? 51.061 -5.060 -61.889 1.00 31.83 76 GLY A C 1
ATOM 597 O O . GLY A 1 76 ? 51.248 -3.991 -62.452 1.00 31.83 76 GLY A 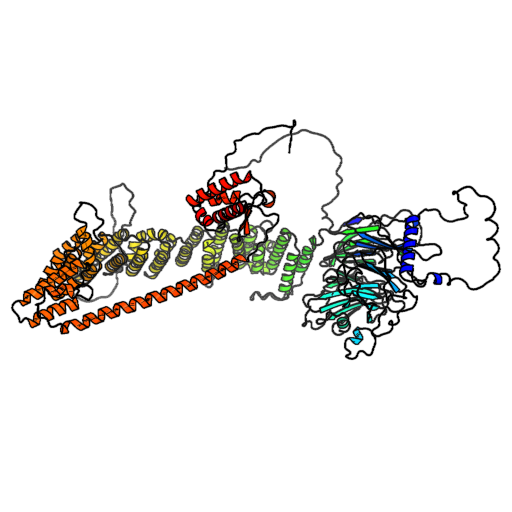O 1
ATOM 598 N N . THR A 1 77 ? 51.752 -6.178 -62.125 1.00 29.12 77 THR A N 1
ATOM 599 C CA . THR A 1 77 ? 52.640 -6.502 -63.262 1.00 29.12 77 THR A CA 1
ATOM 600 C C . THR A 1 77 ? 54.015 -5.819 -63.354 1.00 29.12 77 THR A C 1
ATOM 602 O O . THR A 1 77 ? 54.139 -4.641 -63.668 1.00 29.12 77 THR A O 1
ATOM 605 N N . GLU A 1 78 ? 55.051 -6.637 -63.135 1.00 28.16 78 GLU A N 1
ATOM 606 C CA . GLU A 1 78 ? 56.425 -6.454 -63.618 1.00 28.16 78 GLU A CA 1
ATOM 607 C C . GLU A 1 78 ? 56.502 -6.557 -65.162 1.00 28.16 78 GLU A C 1
ATOM 609 O O . GLU A 1 78 ? 55.758 -7.326 -65.767 1.00 28.16 78 GLU A O 1
ATOM 614 N N . GLU A 1 79 ? 57.447 -5.792 -65.731 1.00 27.64 79 GLU A N 1
ATOM 615 C CA . GLU A 1 79 ? 58.170 -5.958 -67.015 1.00 27.64 79 GLU A CA 1
ATOM 616 C C . GLU A 1 79 ? 57.405 -5.990 -68.364 1.00 27.64 79 GLU A C 1
ATOM 618 O O . GLU A 1 79 ? 56.888 -7.013 -68.791 1.00 27.64 79 GLU A O 1
ATOM 623 N N . GLU A 1 80 ? 57.455 -4.890 -69.137 1.00 27.89 80 GLU A N 1
ATOM 624 C CA . GLU A 1 80 ? 58.369 -4.720 -70.294 1.00 27.89 80 GLU A CA 1
ATOM 625 C C . GLU A 1 80 ? 58.071 -3.441 -71.123 1.00 27.89 80 GLU A C 1
ATOM 627 O O . GLU A 1 80 ? 56.936 -3.146 -71.484 1.00 27.89 80 GLU A O 1
ATOM 632 N N . LYS A 1 81 ? 59.171 -2.783 -71.527 1.00 28.02 81 LYS A N 1
ATOM 633 C CA . LYS A 1 81 ? 59.381 -1.846 -72.656 1.00 28.02 81 LYS A CA 1
ATOM 634 C C . LYS A 1 81 ? 58.985 -0.365 -72.545 1.00 28.02 81 LYS A C 1
ATOM 636 O O . LYS A 1 81 ? 57.843 0.059 -72.677 1.00 28.02 81 LYS A O 1
ATOM 641 N N . ALA A 1 82 ? 60.062 0.416 -72.452 1.00 27.67 82 ALA A N 1
ATOM 642 C CA . ALA A 1 82 ? 60.208 1.809 -72.837 1.00 27.67 82 ALA A CA 1
ATOM 643 C C . ALA A 1 82 ? 59.968 2.046 -74.342 1.00 27.67 82 ALA A C 1
ATOM 645 O O . ALA A 1 82 ? 60.337 1.208 -75.159 1.00 27.67 82 ALA A O 1
ATOM 646 N N . GLU A 1 83 ? 59.424 3.211 -74.704 1.00 26.56 83 GLU A N 1
ATOM 647 C CA . GLU A 1 83 ? 60.152 4.327 -75.343 1.00 26.56 83 GLU A CA 1
ATOM 648 C C . GLU A 1 83 ? 59.176 5.395 -75.875 1.00 26.56 83 GLU A C 1
ATOM 650 O O . GLU A 1 83 ? 58.203 5.064 -76.539 1.00 26.56 83 GLU A O 1
ATOM 655 N N . ALA A 1 84 ? 59.541 6.667 -75.643 1.00 28.20 84 ALA A N 1
ATOM 656 C CA . ALA A 1 84 ? 59.233 7.854 -76.457 1.00 28.20 84 ALA A CA 1
ATOM 657 C C . ALA A 1 84 ? 57.753 8.277 -76.636 1.00 28.20 84 ALA A C 1
ATOM 659 O O . ALA A 1 84 ? 56.854 7.487 -76.850 1.00 28.20 84 ALA A O 1
ATOM 660 N N . SER A 1 85 ? 57.379 9.551 -76.702 1.00 34.09 85 SER A N 1
ATOM 661 C CA . SER A 1 85 ? 58.017 10.860 -76.537 1.00 34.09 85 SER A CA 1
ATOM 662 C C . SER A 1 85 ? 56.859 11.850 -76.783 1.00 34.09 85 SER A C 1
ATOM 664 O O . SER A 1 85 ? 56.077 11.675 -77.711 1.00 34.09 85 SER A O 1
ATOM 666 N N . TYR A 1 86 ? 56.564 12.804 -75.904 1.00 35.78 86 TYR A N 1
ATOM 667 C CA . TYR A 1 86 ? 57.255 14.096 -75.843 1.00 35.78 86 TYR A CA 1
ATOM 668 C C . TYR A 1 86 ? 57.214 14.943 -77.135 1.00 35.78 86 TYR A C 1
ATOM 670 O O . TYR A 1 86 ? 58.153 15.679 -77.386 1.00 35.78 86 TYR A O 1
ATOM 678 N N . PHE A 1 87 ? 56.146 14.938 -77.948 1.00 32.25 87 PHE A N 1
ATOM 679 C CA . PHE A 1 87 ? 55.982 15.978 -78.989 1.00 32.25 87 PHE A CA 1
ATOM 680 C C . PHE A 1 87 ? 54.527 16.147 -79.476 1.00 32.25 87 PHE A C 1
ATOM 682 O O . PHE A 1 87 ? 54.136 15.562 -80.475 1.00 32.25 87 PHE A O 1
ATOM 689 N N . SER A 1 88 ? 53.701 16.965 -78.806 1.00 33.78 88 SER A N 1
ATOM 690 C CA . SER A 1 88 ? 52.471 17.502 -79.449 1.00 33.78 88 SER A CA 1
ATOM 691 C C . SER A 1 88 ? 51.838 18.731 -78.769 1.00 33.78 88 SER A C 1
ATOM 693 O O . SER A 1 88 ? 50.828 19.246 -79.243 1.00 33.78 88 SER A O 1
ATOM 695 N N . GLY A 1 89 ? 52.395 19.243 -77.668 1.00 36.91 89 GLY A N 1
ATOM 696 C CA . GLY A 1 89 ? 51.755 20.293 -76.860 1.00 36.91 89 GLY A CA 1
ATOM 697 C C . GLY A 1 89 ? 51.897 21.743 -77.345 1.00 36.91 89 GLY A C 1
ATOM 698 O O . GLY A 1 89 ? 51.515 22.639 -76.599 1.00 36.91 89 GLY A O 1
ATOM 699 N N . PHE A 1 90 ? 52.461 22.024 -78.528 1.00 37.19 90 PHE A N 1
ATOM 700 C CA . PHE A 1 90 ? 52.936 23.388 -78.831 1.00 37.19 90 PHE A CA 1
ATOM 701 C C . PHE A 1 90 ? 52.381 24.067 -80.101 1.00 37.19 90 PHE A C 1
ATOM 703 O O . PHE A 1 90 ? 52.607 25.258 -80.269 1.00 37.19 90 PHE A O 1
ATOM 710 N N . MET A 1 91 ? 51.608 23.399 -80.974 1.00 33.09 91 MET A N 1
ATOM 711 C CA . MET A 1 91 ? 51.190 24.001 -82.265 1.00 33.09 91 MET A CA 1
ATOM 712 C C . MET A 1 91 ? 49.679 24.090 -82.557 1.00 33.09 91 MET A C 1
ATOM 714 O O . MET A 1 91 ? 49.312 24.366 -83.692 1.00 33.09 91 MET A O 1
ATOM 718 N N . SER A 1 92 ? 48.783 23.967 -81.567 1.00 35.84 92 SER A N 1
ATOM 719 C CA . SER A 1 92 ? 47.340 24.235 -81.794 1.00 35.84 92 SER A CA 1
ATOM 720 C C . SER A 1 92 ? 46.812 25.536 -81.168 1.00 35.84 92 SER A C 1
ATOM 722 O O . SER A 1 92 ? 45.625 25.823 -81.270 1.00 35.84 92 SER A O 1
ATOM 724 N N . ARG A 1 93 ? 47.671 26.346 -80.529 1.00 39.44 93 ARG A N 1
ATOM 725 C CA . ARG A 1 93 ? 47.276 27.558 -79.777 1.00 39.44 93 ARG A CA 1
ATOM 726 C C . ARG A 1 93 ? 47.356 28.888 -80.545 1.00 39.44 93 ARG A C 1
ATOM 728 O O . ARG A 1 93 ? 47.198 29.929 -79.919 1.00 39.44 93 ARG A O 1
ATOM 735 N N . VAL A 1 94 ? 47.617 28.898 -81.858 1.00 42.16 94 VAL A N 1
ATOM 736 C CA . VAL A 1 94 ? 48.007 30.148 -82.558 1.00 42.16 94 VAL A CA 1
ATOM 737 C C . VAL A 1 94 ? 47.081 30.603 -83.696 1.00 42.16 94 VAL A C 1
ATOM 739 O O . VAL A 1 94 ? 47.274 31.708 -84.185 1.00 42.16 94 VAL A O 1
ATOM 742 N N . LEU A 1 95 ? 46.030 29.881 -84.102 1.00 33.22 95 LEU A N 1
ATOM 743 C CA . LEU A 1 95 ? 45.174 30.371 -85.198 1.00 33.22 95 LEU A CA 1
ATOM 744 C C . LEU A 1 95 ? 43.669 30.241 -84.912 1.00 33.22 95 LEU A C 1
ATOM 746 O O . LEU A 1 95 ? 43.118 29.149 -84.888 1.00 33.22 95 LEU A O 1
ATOM 750 N N . ASN A 1 96 ? 43.052 31.421 -84.812 1.00 29.02 96 ASN A N 1
ATOM 751 C CA . ASN A 1 96 ? 41.635 31.798 -84.823 1.00 29.02 96 ASN A CA 1
ATOM 752 C C . ASN A 1 96 ? 40.833 31.900 -83.500 1.00 29.02 96 ASN A C 1
ATOM 754 O O . ASN A 1 96 ? 40.645 30.907 -82.802 1.00 29.02 96 ASN A O 1
ATOM 758 N N . PRO A 1 97 ? 40.310 33.111 -83.188 1.00 43.09 97 PRO A N 1
ATOM 759 C CA . PRO A 1 97 ? 39.415 33.389 -82.069 1.00 43.09 97 PRO A CA 1
ATOM 760 C C . PRO A 1 97 ? 37.937 33.236 -82.484 1.00 43.09 97 PRO A C 1
ATOM 762 O O . PRO A 1 97 ? 37.631 33.194 -83.672 1.00 43.09 97 PRO A O 1
ATOM 765 N N . THR A 1 98 ? 37.031 33.276 -81.501 1.00 31.28 98 THR A N 1
ATOM 766 C CA . THR A 1 98 ? 35.548 33.308 -81.596 1.00 31.28 98 THR A CA 1
ATOM 767 C C . THR A 1 98 ? 34.824 31.956 -81.644 1.00 31.28 98 THR A C 1
ATOM 769 O O . THR A 1 98 ? 34.586 31.383 -82.698 1.00 31.28 98 THR A O 1
ATOM 772 N N . ASN A 1 99 ? 34.454 31.453 -80.464 1.00 29.48 99 ASN A N 1
ATOM 773 C CA . ASN A 1 99 ? 33.070 31.231 -80.015 1.00 29.48 99 ASN A CA 1
ATOM 774 C C . ASN A 1 99 ? 33.106 30.355 -78.758 1.00 29.48 99 ASN A C 1
ATOM 776 O O . ASN A 1 99 ? 33.785 29.333 -78.726 1.00 29.48 99 ASN A O 1
ATOM 780 N N . ALA A 1 100 ? 32.451 30.830 -77.701 1.00 32.88 100 ALA A N 1
ATOM 781 C CA . ALA A 1 100 ? 32.410 30.169 -76.409 1.00 32.88 100 ALA A CA 1
ATOM 782 C C . ALA A 1 100 ? 31.356 29.055 -76.409 1.00 32.88 100 ALA A C 1
ATOM 784 O O . ALA A 1 100 ? 30.214 29.299 -76.788 1.00 32.88 100 ALA A O 1
ATOM 785 N N . ASP A 1 101 ? 31.823 27.895 -75.951 1.00 35.56 101 ASP A N 1
ATOM 786 C CA . ASP A 1 101 ? 31.142 26.843 -75.197 1.00 35.56 101 ASP A CA 1
ATOM 787 C C . ASP A 1 101 ? 29.851 26.248 -75.771 1.00 35.56 101 ASP A C 1
ATOM 789 O O . ASP A 1 101 ? 28.764 26.729 -75.479 1.00 35.56 101 ASP A O 1
ATOM 793 N N . GLU A 1 102 ? 29.998 25.127 -76.489 1.00 31.89 102 GLU A N 1
ATOM 794 C CA . GLU A 1 102 ? 29.185 23.905 -76.352 1.00 31.89 102 GLU A CA 1
ATOM 795 C C . GLU A 1 102 ? 29.809 22.738 -77.166 1.00 31.89 102 GLU A C 1
ATOM 797 O O . GLU A 1 102 ? 30.532 22.960 -78.138 1.00 31.89 102 GLU A O 1
ATOM 802 N N . ASP A 1 103 ? 29.517 21.512 -76.714 1.00 28.38 103 ASP A N 1
ATOM 803 C CA . ASP A 1 103 ? 29.606 20.198 -77.387 1.00 28.38 103 ASP A CA 1
ATOM 804 C C . ASP A 1 103 ? 30.851 19.280 -77.266 1.00 28.38 103 ASP A C 1
ATOM 806 O O . ASP A 1 103 ? 31.901 19.439 -77.890 1.00 28.38 103 ASP A O 1
ATOM 810 N N . GLU A 1 104 ? 30.652 18.255 -76.422 1.00 37.25 104 GLU A N 1
ATOM 811 C CA . GLU A 1 104 ? 30.737 16.802 -76.683 1.00 37.25 104 GLU A CA 1
ATOM 812 C C . GLU A 1 104 ? 31.577 16.268 -77.863 1.00 37.25 104 GLU A C 1
ATOM 814 O O . GLU A 1 104 ? 31.369 16.646 -79.012 1.00 37.25 104 GLU A O 1
ATOM 819 N N . LYS A 1 105 ? 32.384 15.219 -77.585 1.00 29.55 105 LYS A N 1
ATOM 820 C CA . LYS A 1 105 ? 32.566 14.047 -78.474 1.00 29.55 105 LYS A CA 1
ATOM 821 C C . LYS A 1 105 ? 32.796 12.729 -77.703 1.00 29.55 105 LYS A C 1
ATOM 823 O O . LYS A 1 105 ? 33.843 12.537 -77.088 1.00 29.55 105 LYS A O 1
ATOM 828 N N . GLU A 1 106 ? 31.749 11.898 -77.747 1.00 27.58 106 GLU A N 1
ATOM 829 C CA . GLU A 1 106 ? 31.612 10.428 -77.950 1.00 27.58 106 GLU A CA 1
ATOM 830 C C . GLU A 1 106 ? 32.904 9.576 -78.033 1.00 27.58 106 GLU A C 1
ATOM 832 O O . GLU A 1 106 ? 33.835 9.929 -78.754 1.00 27.58 106 GLU A O 1
ATOM 837 N N . GLU A 1 107 ? 33.105 8.554 -77.178 1.00 34.41 107 GLU A N 1
ATOM 838 C CA . GLU A 1 107 ? 32.606 7.140 -77.158 1.00 34.41 107 GLU A CA 1
ATOM 839 C C . GLU A 1 107 ? 33.352 6.170 -78.105 1.00 34.41 107 GLU A C 1
ATOM 841 O O . GLU A 1 107 ? 33.630 6.490 -79.253 1.00 34.41 107 GLU A O 1
ATOM 846 N N . GLU A 1 108 ? 33.859 5.031 -77.596 1.00 27.22 108 GLU A N 1
ATOM 847 C CA . GLU A 1 108 ? 33.241 3.679 -77.689 1.00 27.22 108 GLU A CA 1
ATOM 848 C C . GLU A 1 108 ? 34.026 2.624 -76.822 1.00 27.22 108 GLU A C 1
ATOM 850 O O . GLU A 1 108 ? 35.199 2.871 -76.531 1.00 27.22 108 GLU A O 1
ATOM 855 N N . PRO A 1 109 ? 33.549 1.374 -76.537 1.00 42.47 109 PRO A N 1
ATOM 856 C CA . PRO A 1 109 ? 32.184 0.941 -76.157 1.00 42.47 109 PRO A CA 1
ATOM 857 C C . PRO A 1 109 ? 32.076 -0.290 -75.160 1.00 42.47 109 PRO A C 1
ATOM 859 O O . PRO A 1 109 ? 32.996 -1.094 -75.025 1.00 42.47 109 PRO A O 1
ATOM 862 N N . ILE A 1 110 ? 30.877 -0.481 -74.550 1.00 32.12 110 ILE A N 1
ATOM 863 C CA . ILE A 1 110 ? 30.191 -1.729 -74.039 1.00 32.12 110 ILE A CA 1
ATOM 864 C C . ILE A 1 110 ? 30.759 -2.449 -72.771 1.00 32.12 110 ILE A C 1
ATOM 866 O O . ILE A 1 110 ? 31.910 -2.851 -72.739 1.00 32.12 110 ILE A O 1
ATOM 870 N N . SER A 1 111 ? 30.047 -2.764 -71.663 1.00 34.44 111 SER A N 1
ATOM 871 C CA . SER A 1 111 ? 28.633 -3.086 -71.319 1.00 34.44 111 SER A CA 1
ATOM 872 C C . SER A 1 111 ? 28.377 -2.727 -69.827 1.00 34.44 111 SER A C 1
ATOM 874 O O . SER A 1 111 ? 29.250 -2.927 -68.991 1.00 34.44 111 SER A O 1
ATOM 876 N N . SER A 1 112 ? 27.262 -2.173 -69.338 1.00 32.22 112 SER A N 1
ATOM 877 C CA . SER A 1 112 ? 25.832 -2.442 -69.540 1.00 32.22 112 SER A CA 1
ATOM 878 C C . SER A 1 112 ? 24.983 -1.230 -69.069 1.00 32.22 112 SER A C 1
ATOM 880 O O . SER A 1 112 ? 25.464 -0.421 -68.268 1.00 32.22 112 SER A O 1
ATOM 882 N N . PRO A 1 113 ? 23.725 -1.089 -69.535 1.00 46.41 113 PRO A N 1
ATOM 883 C CA . PRO A 1 113 ? 22.917 0.114 -69.370 1.00 46.41 113 PRO A CA 1
ATOM 884 C C . PRO A 1 113 ? 21.994 0.017 -68.146 1.00 46.41 113 PRO A C 1
ATOM 886 O O . PRO A 1 113 ? 20.972 -0.661 -68.159 1.00 46.41 113 PRO A O 1
ATOM 889 N N . SER A 1 114 ? 22.319 0.746 -67.085 1.00 42.94 114 SER A N 1
ATOM 890 C CA . SER A 1 114 ? 21.323 1.247 -66.133 1.00 42.94 114 SER A CA 1
ATOM 891 C C . SER A 1 114 ? 21.939 2.423 -65.389 1.00 42.94 114 SER A C 1
ATOM 893 O O . SER A 1 114 ? 23.021 2.273 -64.823 1.00 42.94 114 SER A O 1
ATOM 895 N N . GLY A 1 115 ? 21.267 3.576 -65.330 1.00 56.78 115 GLY A N 1
ATOM 896 C CA . GLY A 1 115 ? 21.693 4.761 -64.558 1.00 56.78 115 GLY A CA 1
ATOM 897 C C . GLY A 1 115 ? 21.761 4.555 -63.031 1.00 56.78 115 GLY A C 1
ATOM 898 O O . GLY A 1 115 ? 21.750 5.515 -62.259 1.00 56.78 115 GLY A O 1
ATOM 899 N N . SER A 1 116 ? 21.817 3.301 -62.583 1.00 64.62 116 SER A N 1
ATOM 900 C CA . SER A 1 116 ? 21.813 2.855 -61.200 1.00 64.62 116 SER A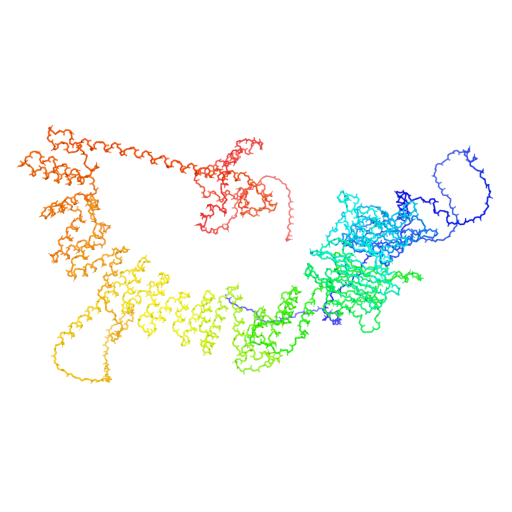 CA 1
ATOM 901 C C . SER A 1 116 ? 22.824 1.724 -60.988 1.00 64.62 116 SER A C 1
ATOM 903 O O . SER A 1 116 ? 22.922 0.814 -61.807 1.00 64.62 116 SER A O 1
ATOM 905 N N . ARG A 1 117 ? 23.557 1.746 -59.874 1.00 76.56 117 ARG A N 1
ATOM 906 C CA . ARG A 1 117 ? 24.483 0.681 -59.461 1.00 76.56 117 ARG A CA 1
ATOM 907 C C . ARG A 1 117 ? 23.780 -0.279 -58.492 1.00 76.56 117 ARG A C 1
ATOM 909 O O . ARG A 1 117 ? 23.155 0.204 -57.545 1.00 76.56 117 ARG A O 1
ATOM 916 N N . PRO A 1 118 ? 23.866 -1.609 -58.678 1.00 76.75 118 PRO A N 1
ATOM 917 C CA . PRO A 1 118 ? 23.183 -2.565 -57.809 1.00 76.75 118 PRO A CA 1
ATOM 918 C C . PRO A 1 118 ? 23.783 -2.553 -56.399 1.00 76.75 118 PRO A C 1
ATOM 920 O O . PRO A 1 118 ? 25.001 -2.572 -56.236 1.00 76.75 118 PRO A O 1
ATOM 923 N N . LEU A 1 119 ? 22.933 -2.560 -55.371 1.00 78.69 119 LEU A N 1
ATOM 924 C CA . LEU A 1 119 ? 23.363 -2.613 -53.974 1.00 78.69 119 LEU A CA 1
ATOM 925 C C . LEU A 1 119 ? 23.225 -4.037 -53.432 1.00 78.69 119 LEU A C 1
ATOM 927 O O . LEU A 1 119 ? 22.150 -4.633 -53.518 1.00 78.69 119 LEU A O 1
ATOM 931 N N . ARG A 1 120 ? 24.283 -4.599 -52.840 1.00 78.94 120 ARG A N 1
ATOM 932 C CA . ARG A 1 120 ? 24.231 -5.952 -52.273 1.00 78.94 120 ARG A CA 1
ATOM 933 C C . ARG A 1 120 ? 23.362 -5.973 -51.012 1.00 78.94 120 ARG A C 1
ATOM 935 O O . ARG A 1 120 ? 23.414 -5.043 -50.210 1.00 78.94 120 ARG A O 1
ATOM 942 N N . SER A 1 121 ? 22.573 -7.032 -50.811 1.00 76.81 121 SER A N 1
ATOM 943 C CA . SER A 1 121 ? 21.845 -7.225 -49.550 1.00 76.81 121 SER A CA 1
ATOM 944 C C . SER A 1 121 ? 22.819 -7.337 -48.366 1.00 76.81 121 SER A C 1
ATOM 946 O O . SER A 1 121 ? 23.874 -7.959 -48.529 1.00 76.81 121 SER A O 1
ATOM 948 N N . PRO A 1 122 ? 22.475 -6.822 -47.172 1.00 82.00 122 PRO A N 1
ATOM 949 C CA . PRO A 1 122 ? 23.307 -6.980 -45.984 1.00 82.00 122 PRO A CA 1
ATOM 950 C C . PRO A 1 122 ? 23.601 -8.442 -45.664 1.00 82.00 122 PRO A C 1
ATOM 952 O O . PRO A 1 122 ? 22.709 -9.297 -45.684 1.00 82.00 122 PRO A O 1
ATOM 955 N N . ARG A 1 123 ? 24.865 -8.715 -45.339 1.00 82.38 123 ARG A N 1
ATOM 956 C CA . ARG A 1 123 ? 25.310 -10.030 -44.871 1.00 82.38 123 ARG A CA 1
ATOM 957 C C . ARG A 1 123 ? 24.741 -10.315 -43.469 1.00 82.38 123 ARG A C 1
ATOM 959 O O . ARG A 1 123 ? 24.416 -9.372 -42.742 1.00 82.38 123 ARG A O 1
ATOM 966 N N . PRO A 1 124 ? 24.650 -11.591 -43.053 1.00 81.94 124 PRO A N 1
ATOM 967 C CA . PRO A 1 124 ? 24.322 -11.935 -41.669 1.00 81.94 124 PRO A CA 1
ATOM 968 C C . PRO A 1 124 ? 25.242 -11.214 -40.679 1.00 81.94 124 PRO A C 1
ATOM 970 O O . PRO A 1 124 ? 26.447 -11.135 -40.928 1.00 81.94 124 PRO A O 1
ATOM 973 N N . ARG A 1 125 ? 24.685 -10.706 -39.571 1.00 86.88 125 ARG A N 1
ATOM 974 C CA . ARG A 1 125 ? 25.398 -9.945 -38.519 1.00 86.88 125 ARG A CA 1
ATOM 975 C C . ARG A 1 125 ? 25.961 -8.576 -38.938 1.00 86.88 125 ARG A C 1
ATOM 977 O O . ARG A 1 125 ? 26.620 -7.909 -38.145 1.00 86.88 125 ARG A O 1
ATOM 984 N N . CYS A 1 126 ? 25.680 -8.115 -40.159 1.00 89.31 126 CYS A N 1
ATOM 985 C CA . CYS A 1 126 ? 25.977 -6.747 -40.610 1.00 89.31 126 CYS A CA 1
ATOM 986 C C . CYS A 1 126 ? 24.801 -5.781 -40.395 1.00 89.31 126 CYS A C 1
ATOM 988 O O . CYS A 1 126 ? 24.808 -4.671 -40.928 1.00 89.31 126 CYS A O 1
ATOM 990 N N . VAL A 1 127 ? 23.785 -6.207 -39.640 1.00 89.25 127 VAL A N 1
ATOM 991 C CA . VAL A 1 127 ? 22.647 -5.387 -39.231 1.00 89.25 127 VAL A CA 1
ATOM 992 C C . VAL A 1 127 ? 22.486 -5.513 -37.724 1.00 89.25 127 VAL A C 1
ATOM 994 O O . VAL A 1 127 ? 22.487 -6.622 -37.198 1.00 89.25 127 VAL A O 1
ATOM 997 N N . ALA A 1 128 ? 22.344 -4.384 -37.042 1.00 89.19 128 ALA A N 1
ATOM 998 C CA . ALA A 1 128 ? 22.132 -4.335 -35.604 1.00 89.19 128 ALA A CA 1
ATOM 999 C C . ALA A 1 128 ? 20.997 -3.373 -35.260 1.00 89.19 128 ALA A C 1
ATOM 1001 O O . ALA A 1 128 ? 20.777 -2.370 -35.946 1.00 89.19 128 ALA A O 1
ATOM 1002 N N . THR A 1 129 ? 20.280 -3.696 -34.186 1.00 89.12 129 THR A N 1
ATOM 1003 C CA . THR A 1 129 ? 19.136 -2.927 -33.698 1.00 89.12 129 THR A CA 1
ATOM 1004 C C . THR A 1 129 ? 19.316 -2.564 -32.235 1.00 89.12 129 THR A C 1
ATOM 1006 O O . THR A 1 129 ? 19.539 -3.448 -31.409 1.00 89.12 129 THR A O 1
ATOM 1009 N N . ALA A 1 130 ? 19.176 -1.286 -31.903 1.00 88.75 130 ALA A N 1
ATOM 1010 C CA . ALA A 1 130 ? 19.167 -0.819 -30.522 1.00 88.75 130 ALA A CA 1
ATOM 1011 C C . ALA A 1 130 ? 18.369 0.479 -30.395 1.00 88.75 130 ALA A C 1
ATOM 1013 O O . ALA A 1 130 ? 18.475 1.365 -31.242 1.00 88.75 130 ALA A O 1
ATOM 1014 N N . ASN A 1 131 ? 17.566 0.600 -29.339 1.00 87.12 131 ASN A N 1
ATOM 1015 C CA . ASN A 1 131 ? 16.758 1.780 -29.037 1.00 87.12 131 ASN A CA 1
ATOM 1016 C C . ASN A 1 131 ? 15.950 2.300 -30.248 1.00 87.12 131 ASN A C 1
ATOM 1018 O O . ASN A 1 131 ? 15.901 3.497 -30.531 1.00 87.12 131 ASN A O 1
ATOM 1022 N N . SER A 1 132 ? 15.302 1.391 -30.988 1.00 86.31 132 SER A N 1
ATOM 1023 C CA . SER A 1 132 ? 14.559 1.681 -32.237 1.00 86.31 132 SER A CA 1
ATOM 1024 C C . SER A 1 132 ? 15.387 2.196 -33.421 1.00 86.31 132 SER A C 1
ATOM 1026 O O . SER A 1 132 ? 14.811 2.562 -34.448 1.00 86.31 132 SER A O 1
ATOM 1028 N N . TRP A 1 133 ? 16.712 2.218 -33.309 1.00 86.62 133 TRP A N 1
ATOM 1029 C CA . TRP A 1 133 ? 17.616 2.440 -34.427 1.00 86.62 133 TRP A CA 1
ATOM 1030 C C . TRP A 1 133 ? 18.020 1.110 -35.042 1.00 86.62 133 TRP A C 1
ATOM 1032 O O . TRP A 1 133 ? 18.347 0.162 -34.333 1.00 86.62 133 TRP A O 1
ATOM 1042 N N . MET A 1 134 ? 18.024 1.059 -36.367 1.00 87.88 134 MET A N 1
ATOM 1043 C CA . MET A 1 134 ? 18.549 -0.047 -37.152 1.00 87.88 134 MET A CA 1
ATOM 1044 C C . MET A 1 134 ? 19.720 0.466 -37.980 1.00 87.88 134 MET A C 1
ATOM 1046 O O . MET A 1 134 ? 19.574 1.422 -38.744 1.00 87.88 134 MET A O 1
ATOM 1050 N N . VAL A 1 135 ? 20.881 -0.159 -37.818 1.00 88.81 135 VAL A N 1
ATOM 1051 C CA . VAL A 1 135 ? 22.092 0.168 -38.573 1.00 88.81 135 VAL A CA 1
ATOM 1052 C C . VAL A 1 135 ? 22.465 -1.028 -39.430 1.00 88.81 135 VAL A C 1
ATOM 1054 O O . VAL A 1 135 ? 22.562 -2.138 -38.916 1.00 88.81 135 VAL A O 1
ATOM 1057 N N . ALA A 1 136 ? 22.668 -0.806 -40.725 1.00 88.56 136 ALA A N 1
ATOM 1058 C CA . ALA A 1 136 ? 23.033 -1.841 -41.683 1.00 88.56 136 ALA A CA 1
ATOM 1059 C C . ALA A 1 136 ? 24.270 -1.432 -42.487 1.00 88.56 136 ALA A C 1
ATOM 1061 O O . ALA A 1 136 ? 24.292 -0.349 -43.077 1.00 88.56 136 ALA A O 1
ATOM 1062 N N . ALA A 1 137 ? 25.267 -2.316 -42.544 1.00 88.56 137 ALA A N 1
ATOM 1063 C CA . ALA A 1 137 ? 26.404 -2.193 -43.448 1.00 88.56 137 ALA A CA 1
ATOM 1064 C C . ALA A 1 137 ? 26.114 -2.889 -44.787 1.00 88.56 137 ALA A C 1
ATOM 1066 O O . ALA A 1 137 ? 25.593 -4.007 -44.839 1.00 88.56 137 ALA A O 1
ATOM 1067 N N . LEU A 1 138 ? 26.445 -2.200 -45.874 1.00 86.44 138 LEU A N 1
ATOM 1068 C CA . LEU A 1 138 ? 26.091 -2.525 -47.250 1.00 86.44 138 LEU A CA 1
ATOM 1069 C C . LEU A 1 138 ? 27.327 -2.412 -48.147 1.00 86.44 138 LEU A C 1
ATOM 1071 O O . LEU A 1 138 ? 28.231 -1.618 -47.890 1.00 86.44 138 LEU A O 1
ATOM 1075 N N . GLU A 1 139 ? 27.358 -3.195 -49.222 1.00 83.69 139 GLU A N 1
ATOM 1076 C CA . GLU A 1 139 ? 28.450 -3.188 -50.200 1.00 83.69 139 GLU A CA 1
ATOM 1077 C C . GLU A 1 139 ? 27.876 -2.918 -51.594 1.00 83.69 139 GLU A C 1
ATOM 1079 O O . GLU A 1 139 ? 26.932 -3.581 -52.028 1.00 83.69 139 GLU A O 1
ATOM 1084 N N . CYS A 1 140 ? 28.454 -1.953 -52.305 1.00 82.31 140 CYS A N 1
ATOM 1085 C CA . CYS A 1 140 ? 28.164 -1.693 -53.710 1.00 82.31 140 CYS A CA 1
ATOM 1086 C C . CYS A 1 140 ? 29.338 -2.227 -54.557 1.00 82.31 140 CYS A C 1
ATOM 1088 O O . CYS A 1 140 ? 30.428 -1.644 -54.508 1.00 82.31 140 CYS A O 1
ATOM 1090 N N . PRO A 1 141 ? 29.174 -3.363 -55.263 1.00 77.00 141 PRO A N 1
ATOM 1091 C CA . PRO A 1 141 ? 30.238 -3.957 -56.066 1.00 77.00 141 PRO A CA 1
ATOM 1092 C C . PRO A 1 141 ? 30.581 -3.096 -57.289 1.00 77.00 141 PRO A C 1
ATOM 1094 O O . PRO A 1 141 ? 29.701 -2.516 -57.925 1.00 77.00 141 PRO A O 1
ATOM 1097 N N . VAL A 1 142 ? 31.869 -3.054 -57.634 1.00 69.00 142 VAL A N 1
ATOM 1098 C CA . VAL A 1 142 ? 32.407 -2.355 -58.810 1.00 69.00 142 VAL A CA 1
ATOM 1099 C C . VAL A 1 142 ? 33.291 -3.330 -59.582 1.00 69.00 142 VAL A C 1
ATOM 1101 O O . VAL A 1 142 ? 34.100 -4.041 -58.991 1.00 69.00 142 VAL A O 1
ATOM 1104 N N . THR A 1 143 ? 33.133 -3.394 -60.899 1.00 61.72 143 THR A N 1
ATOM 1105 C CA . THR A 1 143 ? 33.993 -4.190 -61.783 1.00 61.72 143 THR A CA 1
ATOM 1106 C C . THR A 1 143 ? 35.385 -3.558 -61.857 1.00 61.72 143 THR A C 1
ATOM 1108 O O . THR A 1 143 ? 35.500 -2.413 -62.284 1.00 61.72 143 THR A O 1
ATOM 1111 N N . GLY A 1 144 ? 36.426 -4.284 -61.433 1.00 54.25 144 GLY A N 1
ATOM 1112 C CA . GLY A 1 144 ? 37.827 -3.839 -61.519 1.00 54.25 144 GLY A CA 1
ATOM 1113 C C . GLY A 1 144 ? 38.336 -2.940 -60.379 1.00 54.25 144 GLY A C 1
ATOM 1114 O O . GLY A 1 144 ? 39.473 -2.494 -60.447 1.00 54.25 144 GLY A O 1
ATOM 1115 N N . ALA A 1 145 ? 37.543 -2.685 -59.329 1.00 63.59 145 ALA A N 1
ATOM 1116 C CA . ALA A 1 145 ? 37.924 -1.849 -58.179 1.00 63.59 145 ALA A CA 1
ATOM 1117 C C . ALA A 1 145 ? 37.359 -2.409 -56.852 1.00 63.59 145 ALA A C 1
ATOM 1119 O O . ALA A 1 145 ? 36.379 -3.162 -56.880 1.00 63.59 145 ALA A O 1
ATOM 1120 N N . PRO A 1 146 ? 37.925 -2.061 -55.674 1.00 67.69 146 PRO A N 1
ATOM 1121 C CA . PRO A 1 146 ? 37.364 -2.483 -54.389 1.00 67.69 146 PRO A CA 1
ATOM 1122 C C . PRO A 1 146 ? 35.921 -1.963 -54.203 1.00 67.69 146 PRO A C 1
ATOM 1124 O O . PRO A 1 146 ? 35.619 -0.829 -54.584 1.00 67.69 146 PRO A O 1
ATOM 1127 N N . PRO A 1 147 ? 35.008 -2.767 -53.618 1.00 78.94 147 PRO A N 1
ATOM 1128 C CA . PRO A 1 147 ? 33.602 -2.392 -53.473 1.00 78.94 147 PRO A CA 1
ATOM 1129 C C . PRO A 1 147 ? 33.435 -1.181 -52.546 1.00 78.94 147 PRO A C 1
ATOM 1131 O O . PRO A 1 147 ? 34.077 -1.095 -51.497 1.00 78.94 147 PRO A O 1
ATOM 1134 N N . LEU A 1 148 ? 32.517 -0.272 -52.893 1.00 82.62 148 LEU A N 1
ATOM 1135 C CA . LEU A 1 148 ? 32.175 0.863 -52.035 1.00 82.62 148 LEU A CA 1
ATOM 1136 C C . LEU A 1 148 ? 31.388 0.350 -50.821 1.00 82.62 148 LEU A C 1
ATOM 1138 O O . LEU A 1 148 ? 30.313 -0.238 -50.968 1.00 82.62 148 LEU A O 1
ATOM 1142 N N . ARG A 1 149 ? 31.933 0.567 -49.623 1.00 87.00 149 ARG A N 1
ATOM 1143 C CA . ARG A 1 149 ? 31.350 0.126 -48.349 1.00 87.00 149 ARG A CA 1
ATOM 1144 C C . ARG A 1 149 ? 30.527 1.258 -47.744 1.00 87.00 149 ARG A C 1
ATOM 1146 O O . ARG A 1 149 ? 31.025 2.369 -47.576 1.00 87.00 149 ARG A O 1
ATOM 1153 N N . LEU A 1 150 ? 29.271 0.974 -47.419 1.00 87.50 150 LEU A N 1
ATOM 1154 C CA . LEU A 1 150 ? 28.296 1.954 -46.953 1.00 87.50 150 LEU A CA 1
ATOM 1155 C C . LEU A 1 150 ? 27.685 1.520 -45.625 1.00 87.50 150 LEU A C 1
ATOM 1157 O O . LEU A 1 150 ? 27.497 0.333 -45.374 1.00 87.50 150 LEU A O 1
ATOM 1161 N N . VAL A 1 151 ? 27.321 2.489 -44.798 1.00 88.38 151 VAL A N 1
ATOM 1162 C CA . VAL A 1 151 ? 26.549 2.286 -43.572 1.00 88.38 151 VAL A CA 1
ATOM 1163 C C . VAL A 1 151 ? 25.285 3.109 -43.684 1.00 88.38 151 VAL A C 1
ATOM 1165 O O . VAL A 1 151 ? 25.331 4.292 -44.014 1.00 88.38 151 VAL A O 1
ATOM 1168 N N . SER A 1 152 ? 24.155 2.471 -43.419 1.00 87.00 152 SER A N 1
ATOM 1169 C CA . SER A 1 152 ? 22.853 3.120 -43.384 1.00 87.00 152 SER A CA 1
ATOM 1170 C C . SER A 1 152 ? 22.290 3.028 -41.972 1.00 87.00 152 SER A C 1
ATOM 1172 O O . SER A 1 152 ? 22.361 1.972 -41.339 1.00 87.00 152 SER A O 1
ATOM 1174 N N . ARG A 1 153 ? 21.766 4.141 -41.461 1.00 85.75 153 ARG A N 1
ATOM 1175 C CA . ARG A 1 153 ? 21.203 4.248 -40.114 1.00 85.75 153 ARG A CA 1
ATOM 1176 C C . ARG A 1 153 ? 19.774 4.766 -40.208 1.00 85.75 153 ARG A C 1
ATOM 1178 O O . ARG A 1 153 ? 19.533 5.813 -40.796 1.00 85.75 153 ARG A O 1
ATOM 1185 N N . TRP A 1 154 ? 18.840 4.044 -39.599 1.00 83.19 154 TRP A N 1
ATOM 1186 C CA . TRP A 1 154 ? 17.407 4.285 -39.743 1.00 83.19 154 TRP A CA 1
ATOM 1187 C C . TRP A 1 154 ? 16.710 4.254 -38.391 1.00 83.19 154 TRP A C 1
ATOM 1189 O O . TRP A 1 154 ? 16.976 3.372 -37.578 1.00 83.19 154 TRP A O 1
ATOM 1199 N N . ASN A 1 155 ? 15.792 5.190 -38.153 1.00 82.94 155 ASN A N 1
ATOM 1200 C CA . ASN A 1 155 ? 14.932 5.159 -36.975 1.00 82.94 155 ASN A CA 1
ATOM 1201 C C . ASN A 1 155 ? 13.578 4.554 -37.345 1.00 82.94 155 ASN A C 1
ATOM 1203 O O . ASN A 1 155 ? 12.802 5.155 -38.088 1.00 82.94 155 ASN A O 1
ATOM 1207 N N . VAL A 1 156 ? 13.283 3.386 -36.783 1.00 77.69 156 VAL A N 1
ATOM 1208 C CA . VAL A 1 156 ? 12.073 2.616 -37.085 1.00 77.69 156 VAL A CA 1
ATOM 1209 C C . VAL A 1 156 ? 10.795 3.373 -36.697 1.00 77.69 156 VAL A C 1
ATOM 1211 O O . VAL A 1 156 ? 9.772 3.235 -37.359 1.00 77.69 156 VAL A O 1
ATOM 1214 N N . ARG A 1 157 ? 10.834 4.217 -35.656 1.00 73.62 157 ARG A N 1
ATOM 1215 C CA . ARG A 1 157 ? 9.651 4.950 -35.166 1.00 73.62 157 ARG A CA 1
ATOM 1216 C C . ARG A 1 157 ? 9.288 6.164 -36.005 1.00 73.62 157 ARG A C 1
ATOM 1218 O O . ARG A 1 157 ? 8.130 6.562 -36.016 1.00 73.62 157 ARG A O 1
ATOM 1225 N N . ARG A 1 158 ? 10.278 6.800 -36.636 1.00 68.38 158 ARG A N 1
ATOM 1226 C CA . ARG A 1 158 ? 10.068 8.066 -37.350 1.00 68.38 158 ARG A CA 1
ATOM 1227 C C . ARG A 1 158 ? 9.677 7.884 -38.815 1.00 68.38 158 ARG A C 1
ATOM 1229 O O . ARG A 1 158 ? 9.357 8.899 -39.411 1.00 68.38 158 ARG A O 1
ATOM 1236 N N . MET A 1 159 ? 9.696 6.649 -39.353 1.00 54.41 159 MET A N 1
ATOM 1237 C CA . MET A 1 159 ? 9.314 6.264 -40.733 1.00 54.41 159 MET A CA 1
ATOM 1238 C C . MET A 1 159 ? 9.348 7.430 -41.739 1.00 54.41 159 MET A C 1
ATOM 1240 O O . MET A 1 159 ? 8.350 7.788 -42.355 1.00 54.41 159 MET A O 1
ATOM 1244 N N . GLY A 1 160 ? 10.509 8.079 -41.843 1.00 47.81 160 GLY A N 1
ATOM 1245 C CA . GLY A 1 160 ? 10.606 9.383 -42.486 1.00 47.81 160 GLY A CA 1
ATOM 1246 C C . GLY A 1 160 ? 11.947 10.043 -42.204 1.00 47.81 160 GLY A C 1
ATOM 1247 O O . GLY A 1 160 ? 12.204 10.537 -41.108 1.00 47.81 160 GLY A O 1
ATOM 1248 N N . GLY A 1 161 ? 12.817 10.014 -43.208 1.00 48.06 161 GLY A N 1
ATOM 1249 C CA . GLY A 1 161 ? 14.138 10.628 -43.190 1.00 48.06 161 GLY A CA 1
ATOM 1250 C C . GLY A 1 161 ? 14.946 10.122 -44.374 1.00 48.06 161 GLY A C 1
ATOM 1251 O O . GLY A 1 161 ? 15.635 9.113 -44.266 1.00 48.06 161 GLY A O 1
ATOM 1252 N N . VAL A 1 162 ? 14.795 10.793 -45.515 1.00 44.72 162 VAL A N 1
ATOM 1253 C CA . VAL A 1 162 ? 15.611 10.571 -46.710 1.00 44.72 162 VAL A CA 1
ATOM 1254 C C . VAL A 1 162 ? 17.053 10.985 -46.371 1.00 44.72 162 VAL A C 1
ATOM 1256 O O . VAL A 1 162 ? 17.291 12.125 -45.984 1.00 44.72 162 VAL A O 1
ATOM 1259 N N . ASP A 1 163 ? 17.968 10.021 -46.499 1.00 53.03 163 ASP A N 1
ATOM 1260 C CA . ASP A 1 163 ? 19.438 10.083 -46.408 1.00 53.03 163 ASP A CA 1
ATOM 1261 C C . ASP A 1 163 ? 20.133 10.233 -45.034 1.00 53.03 163 ASP A C 1
ATOM 1263 O O . ASP A 1 163 ? 20.373 11.331 -44.540 1.00 53.03 163 ASP A O 1
ATOM 1267 N N . GLN A 1 164 ? 20.669 9.109 -44.527 1.00 68.56 164 GLN A N 1
ATOM 1268 C CA . GLN A 1 164 ? 21.945 9.059 -43.781 1.00 68.56 164 GLN A CA 1
ATOM 1269 C C . GLN A 1 164 ? 22.796 7.857 -44.231 1.00 68.56 164 GLN A C 1
ATOM 1271 O O . GLN A 1 164 ? 23.159 6.973 -43.453 1.00 68.56 164 GLN A O 1
ATOM 1276 N N . TRP A 1 165 ? 23.089 7.810 -45.533 1.00 78.69 165 TRP A N 1
ATOM 1277 C CA . TRP A 1 165 ? 24.121 6.938 -46.091 1.00 78.69 165 TRP A CA 1
ATOM 1278 C C . TRP A 1 165 ? 25.495 7.517 -45.784 1.00 78.69 165 TRP A C 1
ATOM 1280 O O . TRP A 1 165 ? 25.773 8.670 -46.110 1.00 78.69 165 TRP A O 1
ATOM 1290 N N . MET A 1 166 ? 26.364 6.709 -45.194 1.00 85.12 166 MET A N 1
ATOM 1291 C CA . MET A 1 166 ? 27.731 7.102 -44.878 1.00 85.12 166 MET A CA 1
ATOM 1292 C C . MET A 1 166 ? 28.699 6.156 -45.560 1.00 85.12 166 MET A C 1
ATOM 1294 O O . MET A 1 166 ? 28.553 4.936 -45.469 1.00 85.12 166 MET A O 1
ATOM 1298 N N . ALA A 1 167 ? 29.681 6.717 -46.256 1.00 85.38 167 ALA A N 1
ATOM 1299 C CA . ALA A 1 167 ? 30.731 5.927 -46.866 1.00 85.38 167 ALA A CA 1
ATOM 1300 C C . ALA A 1 167 ? 31.815 5.610 -45.834 1.00 85.38 167 ALA A C 1
ATOM 1302 O O . ALA A 1 167 ? 32.294 6.495 -45.125 1.00 85.38 167 ALA A O 1
ATOM 1303 N N . LEU A 1 168 ? 32.191 4.337 -45.758 1.00 85.50 168 LEU A N 1
ATOM 1304 C CA . LEU A 1 168 ? 33.380 3.913 -45.032 1.00 85.50 168 LEU A CA 1
ATOM 1305 C C . LEU A 1 168 ? 34.617 4.320 -45.843 1.00 85.50 168 LEU A C 1
ATOM 1307 O O . LEU A 1 168 ? 34.600 4.186 -47.067 1.00 85.50 168 LEU A O 1
ATOM 1311 N N . PRO A 1 169 ? 35.699 4.767 -45.191 1.00 83.19 169 PRO A N 1
ATOM 1312 C CA . PRO A 1 169 ? 36.951 5.050 -45.884 1.00 83.19 169 PRO A CA 1
ATOM 1313 C C . PRO A 1 169 ? 37.509 3.783 -46.556 1.00 83.19 169 PRO A C 1
ATOM 1315 O O . PRO A 1 169 ? 37.163 2.674 -46.141 1.00 83.19 169 PRO A O 1
ATOM 1318 N N . PRO A 1 170 ? 38.357 3.896 -47.591 1.00 79.75 170 PRO A N 1
ATOM 1319 C CA . PRO A 1 170 ? 39.008 2.746 -48.213 1.00 79.75 170 PRO A CA 1
ATOM 1320 C C . PRO A 1 170 ? 39.933 2.014 -47.215 1.00 79.75 170 PRO A C 1
ATOM 1322 O O . PRO A 1 170 ? 40.430 2.627 -46.269 1.00 79.75 170 PRO A O 1
ATOM 1325 N N . PRO A 1 171 ? 40.148 0.695 -47.380 1.00 80.12 171 PRO A N 1
ATOM 1326 C CA . PRO A 1 171 ? 41.050 -0.066 -46.517 1.00 80.12 171 PRO A CA 1
ATOM 1327 C C . PRO A 1 171 ? 42.507 0.350 -46.766 1.00 80.12 171 PRO A C 1
ATOM 1329 O O . PRO A 1 171 ? 42.906 0.546 -47.912 1.00 80.12 171 PRO A O 1
ATOM 1332 N N . VAL A 1 172 ? 43.318 0.439 -45.707 1.00 72.44 172 VAL A N 1
ATOM 1333 C CA . VAL A 1 172 ? 44.619 1.141 -45.759 1.00 72.44 172 VAL A CA 1
ATOM 1334 C C . VAL A 1 172 ? 45.707 0.422 -46.572 1.00 72.44 172 VAL A C 1
ATOM 1336 O O . VAL A 1 172 ? 46.677 1.042 -46.992 1.00 72.44 172 VAL A O 1
ATOM 1339 N N . SER A 1 173 ? 45.599 -0.886 -46.830 1.00 64.56 173 SER A N 1
ATOM 1340 C CA . SER A 1 173 ? 46.649 -1.608 -47.579 1.00 64.56 173 SER A CA 1
ATOM 1341 C C . SER A 1 173 ? 46.150 -2.821 -48.370 1.00 64.56 173 SER A C 1
ATOM 1343 O O . SER A 1 173 ? 46.633 -3.930 -48.157 1.00 64.56 173 SER A O 1
ATOM 1345 N N . GLY A 1 174 ? 45.145 -2.655 -49.235 1.00 60.19 174 GLY A N 1
ATOM 1346 C CA . GLY A 1 174 ? 44.736 -3.696 -50.201 1.00 60.19 174 GLY A CA 1
ATOM 1347 C C . GLY A 1 174 ? 44.225 -5.027 -49.613 1.00 60.19 174 GLY A C 1
ATOM 1348 O O . GLY A 1 174 ? 43.920 -5.951 -50.360 1.00 60.19 174 GLY A O 1
ATOM 1349 N N . GLY A 1 175 ? 44.114 -5.151 -48.286 1.00 65.00 175 GLY A N 1
ATOM 1350 C CA . GLY A 1 175 ? 43.561 -6.329 -47.618 1.00 65.00 175 GLY A CA 1
ATOM 1351 C C . GLY A 1 175 ? 42.046 -6.456 -47.805 1.00 65.00 175 GLY A C 1
ATOM 1352 O O . GLY A 1 175 ? 41.370 -5.486 -48.149 1.00 65.00 175 GLY A O 1
ATOM 1353 N N . ASP A 1 176 ? 41.498 -7.646 -47.529 1.00 72.69 176 ASP A N 1
ATOM 1354 C CA . ASP A 1 176 ? 40.056 -7.942 -47.610 1.00 72.69 176 ASP A CA 1
ATOM 1355 C C . ASP A 1 176 ? 39.263 -7.093 -46.593 1.00 72.69 176 ASP A C 1
ATOM 1357 O O . ASP A 1 176 ? 38.990 -7.512 -45.470 1.00 72.69 176 ASP A O 1
ATOM 1361 N N . GLY A 1 177 ? 38.912 -5.863 -46.979 1.00 76.81 177 GLY A N 1
ATOM 1362 C CA . GLY A 1 177 ? 38.181 -4.883 -46.167 1.00 76.81 177 GLY A CA 1
ATOM 1363 C C . GLY A 1 177 ? 36.691 -5.196 -45.994 1.00 76.81 177 GLY A C 1
ATOM 1364 O O . GLY A 1 177 ? 35.909 -4.332 -45.605 1.00 76.81 177 GLY A O 1
ATOM 1365 N N . ARG A 1 178 ? 36.251 -6.409 -46.309 1.00 85.44 178 ARG A N 1
ATOM 1366 C CA . ARG A 1 178 ? 34.857 -6.832 -46.172 1.00 85.44 178 ARG A CA 1
ATOM 1367 C C . ARG A 1 178 ? 34.355 -6.659 -44.740 1.00 85.44 178 ARG A C 1
ATOM 1369 O O . ARG A 1 178 ? 34.993 -7.130 -43.798 1.00 85.44 178 ARG A O 1
ATOM 1376 N N . VAL A 1 179 ? 33.189 -6.034 -44.588 1.00 89.12 179 VAL A N 1
ATOM 1377 C CA . VAL A 1 179 ? 32.538 -5.880 -43.279 1.00 89.12 179 VAL A CA 1
ATOM 1378 C C . VAL A 1 179 ? 31.943 -7.224 -42.858 1.00 89.12 179 VAL A C 1
ATOM 1380 O O . VAL A 1 179 ? 31.266 -7.884 -43.649 1.00 89.12 179 VAL A O 1
ATOM 1383 N N . LEU A 1 180 ? 32.226 -7.646 -41.624 1.00 88.88 180 LEU A N 1
ATOM 1384 C CA . LEU A 1 180 ? 31.736 -8.910 -41.067 1.00 88.88 180 LEU A CA 1
ATOM 1385 C C . LEU A 1 180 ? 30.690 -8.700 -39.972 1.00 88.88 180 LEU A C 1
ATOM 1387 O O . LEU A 1 180 ? 29.746 -9.485 -39.887 1.00 88.88 180 LEU A O 1
ATOM 1391 N N . HIS A 1 181 ? 30.862 -7.659 -39.154 1.00 91.19 181 HIS A N 1
ATOM 1392 C CA . HIS A 1 181 ? 30.024 -7.403 -37.989 1.00 91.19 181 HIS A CA 1
ATOM 1393 C C . HIS A 1 181 ? 29.736 -5.913 -37.806 1.00 91.19 181 HIS A C 1
ATOM 1395 O O . HIS A 1 181 ? 30.626 -5.074 -37.963 1.00 91.19 181 HIS A O 1
ATOM 1401 N N . VAL A 1 182 ? 28.498 -5.604 -37.423 1.00 93.25 182 VAL A N 1
ATOM 1402 C CA . VAL A 1 182 ? 28.072 -4.277 -36.967 1.00 93.25 182 VAL A CA 1
ATOM 1403 C C . VAL A 1 182 ? 27.519 -4.415 -35.556 1.00 93.25 182 VAL A C 1
ATOM 1405 O O . VAL A 1 182 ? 26.650 -5.245 -35.308 1.00 93.25 182 VAL A O 1
ATOM 1408 N N . PHE A 1 183 ? 28.006 -3.585 -34.643 1.00 93.31 183 PHE A N 1
ATOM 1409 C CA . PHE A 1 183 ? 27.545 -3.518 -33.264 1.00 93.31 183 PHE A CA 1
ATOM 1410 C C . PHE A 1 183 ? 27.035 -2.113 -32.978 1.00 93.31 183 PHE A C 1
ATOM 1412 O O . PHE A 1 183 ? 27.678 -1.125 -33.331 1.00 93.31 183 PHE A O 1
ATOM 1419 N N . VAL A 1 184 ? 25.882 -2.031 -32.327 1.00 92.19 184 VAL A N 1
ATOM 1420 C CA . VAL A 1 184 ? 25.293 -0.772 -31.871 1.00 92.19 184 VAL A CA 1
ATOM 1421 C C . VAL A 1 184 ? 25.134 -0.868 -30.365 1.00 92.19 184 VAL A C 1
ATOM 1423 O O . VAL A 1 184 ? 24.772 -1.926 -29.844 1.00 92.19 184 VAL A O 1
ATOM 1426 N N . ASP A 1 185 ? 25.453 0.216 -29.674 1.00 91.81 185 ASP A N 1
ATOM 1427 C CA . ASP A 1 185 ? 25.334 0.290 -28.229 1.00 91.81 185 ASP A CA 1
ATOM 1428 C C . ASP A 1 185 ? 23.860 0.373 -27.776 1.00 91.81 185 ASP A C 1
ATOM 1430 O O . ASP A 1 185 ? 22.979 0.719 -28.566 1.00 91.81 185 ASP A O 1
ATOM 1434 N N . PRO A 1 186 ? 23.550 0.102 -26.496 1.00 90.00 186 PRO A N 1
ATOM 1435 C CA . PRO A 1 186 ? 22.181 0.158 -25.993 1.00 90.00 186 PRO A CA 1
ATOM 1436 C C . PRO A 1 186 ? 21.500 1.527 -26.153 1.00 90.00 186 PRO A C 1
ATOM 1438 O O . PRO A 1 186 ? 20.273 1.564 -26.227 1.00 90.00 186 PRO A O 1
ATOM 1441 N N . THR A 1 187 ? 22.240 2.644 -26.211 1.00 87.81 187 THR A N 1
ATOM 1442 C CA . THR A 1 187 ? 21.642 3.976 -26.436 1.00 87.81 187 THR A CA 1
ATOM 1443 C C . THR A 1 187 ? 21.253 4.195 -27.901 1.00 87.81 187 THR A C 1
ATOM 1445 O O . THR A 1 187 ? 20.325 4.955 -28.195 1.00 87.81 187 THR A O 1
ATOM 1448 N N . GLY A 1 188 ? 21.910 3.485 -28.822 1.00 87.19 188 GLY A N 1
ATOM 1449 C CA . GLY A 1 188 ? 21.779 3.656 -30.260 1.00 87.19 188 GLY A CA 1
ATOM 1450 C C . GLY A 1 188 ? 22.679 4.758 -30.825 1.00 87.19 188 GLY A C 1
ATOM 1451 O O . GLY A 1 188 ? 22.601 5.032 -32.022 1.00 87.19 188 GLY A O 1
ATOM 1452 N N . CYS A 1 189 ? 23.502 5.434 -30.021 1.00 88.62 189 CYS A N 1
ATOM 1453 C CA . CYS A 1 189 ? 24.355 6.540 -30.460 1.00 88.62 189 CYS A CA 1
ATOM 1454 C C . CYS A 1 189 ? 25.701 6.078 -31.022 1.00 88.62 189 CYS A C 1
ATOM 1456 O O . CYS A 1 189 ? 26.133 6.633 -32.037 1.00 88.62 189 CYS A O 1
ATOM 1458 N N . HIS A 1 190 ? 26.310 5.050 -30.433 1.00 90.25 190 HIS A N 1
ATOM 1459 C CA . HIS A 1 190 ? 27.629 4.534 -30.787 1.00 90.25 190 HIS A CA 1
ATOM 1460 C C . HIS A 1 190 ? 27.508 3.293 -31.680 1.00 90.25 190 HIS A C 1
ATOM 1462 O O . HIS A 1 190 ? 26.770 2.351 -31.395 1.00 90.25 190 HIS A O 1
ATOM 1468 N N . THR A 1 191 ? 28.243 3.275 -32.787 1.00 92.00 191 THR A N 1
ATOM 1469 C CA . THR A 1 191 ? 28.292 2.148 -33.724 1.00 92.00 191 THR A CA 1
ATOM 1470 C C . THR A 1 191 ? 29.738 1.732 -33.956 1.00 92.00 191 THR A C 1
ATOM 1472 O O . THR A 1 191 ? 30.563 2.558 -34.346 1.00 92.00 191 THR A O 1
ATOM 1475 N N . LEU A 1 192 ? 30.026 0.447 -33.752 1.00 93.19 192 LEU A N 1
ATOM 1476 C CA . LEU A 1 192 ? 31.311 -0.186 -34.032 1.00 93.19 192 LEU A CA 1
ATOM 1477 C C . LEU A 1 192 ? 31.159 -1.157 -35.206 1.00 93.19 192 LEU A C 1
ATOM 1479 O O . LEU A 1 192 ? 30.264 -2.000 -35.219 1.00 93.19 192 LEU A O 1
ATOM 1483 N N . ILE A 1 193 ? 32.043 -1.057 -36.190 1.00 93.19 193 ILE A N 1
ATOM 1484 C CA . ILE A 1 193 ? 32.012 -1.856 -37.417 1.00 93.19 193 ILE A CA 1
ATOM 1485 C C . ILE A 1 193 ? 33.336 -2.596 -37.527 1.00 93.19 193 ILE A C 1
ATOM 1487 O O . ILE A 1 193 ? 34.384 -1.959 -37.513 1.00 93.19 193 ILE A O 1
ATOM 1491 N N . SER A 1 194 ? 33.300 -3.920 -37.670 1.00 93.25 194 SER A N 1
ATOM 1492 C CA . SER A 1 194 ? 34.506 -4.741 -37.805 1.00 93.25 194 SER A CA 1
ATOM 1493 C C . SER A 1 194 ? 34.634 -5.330 -39.208 1.00 93.25 194 SER A C 1
ATOM 1495 O O . SER A 1 194 ? 33.681 -5.902 -39.755 1.00 93.25 194 SER A O 1
ATOM 1497 N N . ALA A 1 195 ? 35.826 -5.188 -39.788 1.00 90.81 195 ALA A N 1
ATOM 1498 C CA . ALA A 1 195 ? 36.191 -5.726 -41.089 1.00 90.81 195 ALA A CA 1
ATOM 1499 C C . ALA A 1 195 ? 37.155 -6.918 -40.970 1.00 90.81 195 ALA A C 1
ATOM 1501 O O . ALA A 1 195 ? 37.886 -7.073 -39.993 1.00 90.81 195 ALA A O 1
ATOM 1502 N N . LYS A 1 196 ? 37.164 -7.775 -41.997 1.00 87.94 196 LYS A N 1
ATOM 1503 C CA . LYS A 1 196 ? 37.946 -9.022 -42.024 1.00 87.94 196 LYS A CA 1
ATOM 1504 C C . LYS A 1 196 ? 39.463 -8.808 -41.992 1.00 87.94 196 LYS A C 1
ATOM 1506 O O . LYS A 1 196 ? 40.187 -9.662 -41.495 1.00 87.94 196 LYS A O 1
ATOM 1511 N N . ASN A 1 197 ? 39.944 -7.674 -42.490 1.00 86.00 197 ASN A N 1
ATOM 1512 C CA . ASN A 1 197 ? 41.349 -7.269 -42.415 1.00 86.00 197 ASN A CA 1
ATOM 1513 C C . ASN A 1 197 ? 41.798 -6.832 -41.000 1.00 86.00 197 ASN A C 1
ATOM 1515 O O . ASN A 1 197 ? 42.931 -6.381 -40.843 1.00 86.00 197 ASN A O 1
ATOM 1519 N N . GLY A 1 198 ? 40.926 -6.937 -39.990 1.00 85.94 198 GLY A N 1
ATOM 1520 C CA . GLY A 1 198 ? 41.192 -6.517 -38.614 1.00 85.94 198 GLY A CA 1
ATOM 1521 C C . GLY A 1 198 ? 40.983 -5.022 -38.373 1.00 85.94 198 GLY A C 1
ATOM 1522 O O . GLY A 1 198 ? 41.153 -4.553 -37.252 1.00 85.94 198 GLY A O 1
ATOM 1523 N N . GLU A 1 199 ? 40.594 -4.245 -39.385 1.00 89.50 199 GLU A N 1
ATOM 1524 C CA . GLU A 1 199 ? 40.246 -2.841 -39.178 1.00 89.50 199 GLU A CA 1
ATOM 1525 C C . GLU A 1 199 ? 38.884 -2.722 -38.480 1.00 89.50 199 GLU A C 1
ATOM 1527 O O . GLU A 1 199 ? 37.940 -3.467 -38.768 1.00 89.50 199 GLU A O 1
ATOM 1532 N N . ALA A 1 200 ? 38.776 -1.749 -37.576 1.00 90.88 200 ALA A N 1
ATOM 1533 C CA . ALA A 1 200 ? 37.522 -1.376 -36.942 1.00 90.88 200 ALA A CA 1
ATOM 1534 C C . ALA A 1 200 ? 37.220 0.103 -37.188 1.00 90.88 200 ALA A C 1
ATOM 1536 O O . ALA A 1 200 ? 38.114 0.954 -37.157 1.00 90.88 200 ALA A O 1
ATOM 1537 N N . TYR A 1 201 ? 35.948 0.401 -37.423 1.00 90.69 201 TYR A N 1
ATOM 1538 C CA . TYR A 1 201 ? 35.462 1.747 -37.685 1.00 90.69 201 TYR A CA 1
ATOM 1539 C C . TYR A 1 201 ? 34.403 2.137 -36.661 1.00 90.69 201 TYR A C 1
ATOM 1541 O O . TYR A 1 201 ? 33.588 1.310 -36.248 1.00 90.69 201 TYR A O 1
ATOM 1549 N N . TYR A 1 202 ? 34.413 3.404 -36.273 1.00 90.94 202 TYR A N 1
ATOM 1550 C CA . TYR A 1 202 ? 33.535 3.979 -35.272 1.00 90.94 202 TYR A CA 1
ATOM 1551 C C . TYR A 1 202 ? 32.710 5.118 -35.856 1.00 90.94 202 TYR A C 1
ATOM 1553 O O . TYR A 1 202 ? 33.204 5.969 -36.601 1.00 90.94 202 TYR A O 1
ATOM 1561 N N . HIS A 1 203 ? 31.435 5.125 -35.491 1.00 89.62 203 HIS A N 1
ATOM 1562 C CA . HIS A 1 203 ? 30.500 6.179 -35.826 1.00 89.62 203 HIS A CA 1
ATOM 1563 C C . HIS A 1 203 ? 29.683 6.565 -34.590 1.00 89.62 203 HIS A C 1
ATOM 1565 O O . HIS A 1 203 ? 29.115 5.703 -33.918 1.00 89.62 203 HIS A O 1
ATOM 1571 N N . HIS A 1 204 ? 29.581 7.867 -34.337 1.00 89.19 204 HIS A N 1
ATOM 1572 C CA . HIS A 1 204 ? 28.710 8.450 -33.321 1.00 89.19 204 HIS A CA 1
ATOM 1573 C C . HIS A 1 204 ? 27.568 9.224 -33.990 1.00 89.19 204 HIS A C 1
ATOM 1575 O O . HIS A 1 204 ? 27.777 9.831 -35.034 1.00 89.19 204 HIS A O 1
ATOM 1581 N N . SER A 1 205 ? 26.375 9.255 -33.390 1.00 85.44 205 SER A N 1
ATOM 1582 C CA . SER A 1 205 ? 25.174 9.907 -33.950 1.00 85.44 205 SER A CA 1
ATOM 1583 C C . SER A 1 205 ? 25.347 11.392 -34.306 1.00 85.44 205 SER A C 1
ATOM 1585 O O . SER A 1 205 ? 24.647 11.885 -35.188 1.00 85.44 205 SER A O 1
ATOM 1587 N N . SER A 1 206 ? 26.263 12.101 -33.638 1.00 81.75 206 SER A N 1
ATOM 1588 C CA . SER A 1 206 ? 26.580 13.508 -33.925 1.00 81.75 206 SER A CA 1
ATOM 1589 C C . SER A 1 206 ? 27.555 13.707 -35.092 1.00 81.75 206 SER A C 1
ATOM 1591 O O . SER A 1 206 ? 27.697 14.831 -35.577 1.00 81.75 206 SER A O 1
ATOM 1593 N N . LEU A 1 207 ? 28.234 12.650 -35.548 1.00 80.38 207 LEU A N 1
ATOM 1594 C CA . LEU A 1 207 ? 29.233 12.721 -36.611 1.00 80.38 207 LEU A CA 1
ATOM 1595 C C . LEU A 1 207 ? 28.606 12.447 -37.977 1.00 80.38 207 LEU A C 1
ATOM 1597 O O . LEU A 1 207 ? 27.739 11.596 -38.129 1.00 80.38 207 LEU A O 1
ATOM 1601 N N . LYS A 1 208 ? 29.088 13.156 -39.003 1.00 77.12 208 LYS A N 1
ATOM 1602 C CA . LYS A 1 208 ? 28.711 12.909 -40.408 1.00 77.12 208 LYS A CA 1
ATOM 1603 C C . LYS A 1 208 ? 29.676 11.969 -41.136 1.00 77.12 208 LYS A C 1
ATOM 1605 O O . LYS A 1 208 ? 29.376 11.529 -42.242 1.00 77.12 208 LYS A O 1
ATOM 1610 N N . VAL A 1 209 ? 30.843 11.710 -40.547 1.00 80.00 209 VAL A N 1
ATOM 1611 C CA . VAL A 1 209 ? 31.931 10.919 -41.134 1.00 80.00 209 VAL A CA 1
ATOM 1612 C C . VAL A 1 209 ? 32.290 9.789 -40.176 1.00 80.00 209 VAL A C 1
ATOM 1614 O O . VAL A 1 209 ? 32.288 9.974 -38.960 1.00 80.00 209 VAL A O 1
ATOM 1617 N N . ILE A 1 210 ? 32.588 8.617 -40.734 1.00 86.50 210 ILE A N 1
ATOM 1618 C CA . ILE A 1 210 ? 33.014 7.433 -39.986 1.00 86.50 210 ILE A CA 1
ATOM 1619 C C . ILE A 1 210 ? 34.533 7.482 -39.798 1.00 86.50 210 ILE A C 1
ATOM 1621 O O . ILE A 1 210 ? 35.265 7.724 -40.756 1.00 86.50 210 ILE A O 1
ATOM 1625 N N . GLN A 1 211 ? 35.006 7.211 -38.584 1.00 85.25 211 GLN A N 1
ATOM 1626 C CA . GLN A 1 211 ? 36.427 7.246 -38.232 1.00 85.25 211 GLN A CA 1
ATOM 1627 C C . GLN A 1 211 ? 37.000 5.833 -38.100 1.00 85.25 211 GLN A C 1
ATOM 1629 O O . GLN A 1 211 ? 36.327 4.924 -37.615 1.00 85.25 211 GLN A O 1
ATOM 1634 N N . LYS A 1 212 ? 38.256 5.631 -38.509 1.00 86.25 212 LYS A N 1
ATOM 1635 C CA . LYS A 1 212 ? 38.996 4.394 -38.225 1.00 86.25 212 LYS A CA 1
ATOM 1636 C C . LYS A 1 212 ? 39.566 4.447 -36.806 1.00 86.25 212 LYS A C 1
ATOM 1638 O O . LYS A 1 212 ? 40.146 5.456 -36.416 1.00 86.25 212 LYS A O 1
ATOM 1643 N N . LEU A 1 213 ? 39.419 3.363 -36.048 1.00 87.06 213 LEU A N 1
ATOM 1644 C CA . LEU A 1 213 ? 39.939 3.272 -34.684 1.00 87.06 213 LEU A CA 1
ATOM 1645 C C . LEU A 1 213 ? 41.430 2.907 -34.670 1.00 87.06 213 LEU A C 1
ATOM 1647 O O . LEU A 1 213 ? 41.880 2.039 -35.421 1.00 87.06 213 LEU A O 1
ATOM 1651 N N . ALA A 1 214 ? 42.191 3.543 -33.779 1.00 82.88 214 ALA A N 1
ATOM 1652 C CA . ALA A 1 214 ? 43.606 3.246 -33.574 1.00 82.88 214 ALA A CA 1
ATOM 1653 C C . ALA A 1 214 ? 43.803 1.893 -32.863 1.00 82.88 214 ALA A C 1
ATOM 1655 O O . ALA A 1 214 ? 43.027 1.508 -31.990 1.00 82.88 214 ALA A O 1
ATOM 1656 N N . GLY A 1 215 ? 44.854 1.155 -33.236 1.00 80.94 215 GLY A N 1
ATOM 1657 C CA . GLY A 1 215 ? 45.151 -0.166 -32.663 1.00 80.94 215 GLY A CA 1
ATOM 1658 C C . GLY A 1 215 ? 44.314 -1.328 -33.220 1.00 80.94 215 GLY A C 1
ATOM 1659 O O . GLY A 1 215 ? 44.477 -2.452 -32.745 1.00 80.94 215 GLY A O 1
ATOM 1660 N N . PHE A 1 216 ? 43.465 -1.080 -34.227 1.00 86.06 216 PHE A N 1
ATOM 1661 C CA . PHE A 1 216 ? 42.714 -2.100 -34.967 1.00 86.06 216 PHE A CA 1
ATOM 1662 C C . PHE A 1 216 ? 43.241 -2.227 -36.402 1.00 86.06 216 PHE A C 1
ATOM 1664 O O . PHE A 1 216 ? 43.058 -1.329 -37.231 1.00 86.06 216 PHE A O 1
ATOM 1671 N N . GLY A 1 217 ? 43.882 -3.357 -36.705 1.00 84.94 217 GLY A N 1
ATOM 1672 C CA . GLY A 1 217 ? 44.521 -3.591 -37.998 1.00 84.94 217 GLY A CA 1
ATOM 1673 C C . GLY A 1 217 ? 45.758 -2.709 -38.200 1.00 84.94 217 GLY A C 1
ATOM 1674 O O . GLY A 1 217 ? 46.426 -2.315 -37.244 1.00 84.94 217 GLY A O 1
ATOM 1675 N N . ARG A 1 218 ? 46.081 -2.407 -39.461 1.00 82.75 218 ARG A N 1
ATOM 1676 C CA . ARG A 1 218 ? 47.193 -1.506 -39.811 1.00 82.75 218 ARG A CA 1
ATOM 1677 C C . ARG A 1 218 ? 46.869 -0.061 -39.427 1.00 82.75 218 ARG A C 1
ATOM 1679 O O . ARG A 1 218 ? 45.717 0.342 -39.519 1.00 82.75 218 ARG A O 1
ATOM 1686 N N . ASN A 1 219 ? 47.860 0.737 -39.050 1.00 80.56 219 ASN A N 1
ATOM 1687 C CA . ASN A 1 219 ? 47.703 2.182 -38.847 1.00 80.56 219 ASN A CA 1
ATOM 1688 C C . ASN A 1 219 ? 47.489 2.905 -40.188 1.00 80.56 219 ASN A C 1
ATOM 1690 O O . ASN A 1 219 ? 47.608 2.276 -41.237 1.00 80.56 219 ASN A O 1
ATOM 1694 N N . ALA A 1 220 ? 47.170 4.205 -40.163 1.00 72.38 220 ALA A N 1
ATOM 1695 C CA . ALA A 1 220 ? 47.010 5.026 -41.372 1.00 72.38 220 ALA A CA 1
ATOM 1696 C C . ALA A 1 220 ? 48.254 4.999 -42.284 1.00 72.38 220 ALA A C 1
ATOM 1698 O O . ALA A 1 220 ? 48.108 4.913 -43.497 1.00 72.38 220 ALA A O 1
ATOM 1699 N N . ASP A 1 221 ? 49.446 4.907 -41.687 1.00 71.12 221 ASP A N 1
ATOM 1700 C CA . ASP A 1 221 ? 50.737 4.816 -42.386 1.00 71.12 221 ASP A CA 1
ATOM 1701 C C . ASP A 1 221 ? 51.026 3.419 -42.990 1.00 71.12 221 ASP A C 1
ATOM 1703 O O . ASP A 1 221 ? 52.140 3.132 -43.421 1.00 71.12 221 ASP A O 1
ATOM 1707 N N . GLY A 1 222 ? 50.077 2.475 -42.931 1.00 70.50 222 GLY A N 1
ATOM 1708 C CA . GLY A 1 222 ? 50.232 1.101 -43.435 1.00 70.50 222 GLY A CA 1
ATOM 1709 C C . GLY A 1 222 ? 51.046 0.145 -42.545 1.00 70.50 222 GLY A C 1
ATOM 1710 O O . GLY A 1 222 ? 51.013 -1.069 -42.764 1.00 70.50 222 GLY A O 1
ATOM 1711 N N . GLY A 1 223 ? 51.730 0.650 -41.513 1.00 77.00 223 GLY A N 1
ATOM 1712 C CA . GLY A 1 223 ? 52.457 -0.146 -40.514 1.00 77.00 223 GLY A CA 1
ATOM 1713 C C . GLY A 1 223 ? 51.571 -0.763 -39.418 1.00 77.00 223 GLY A C 1
ATOM 1714 O O . GLY A 1 223 ? 50.415 -0.383 -39.239 1.00 77.00 223 GLY A O 1
ATOM 1715 N N . TRP A 1 224 ? 52.117 -1.710 -38.650 1.00 78.12 224 TRP A N 1
ATOM 1716 C CA . TRP A 1 224 ? 51.468 -2.283 -37.458 1.00 78.12 224 TRP A CA 1
ATOM 1717 C C . TRP A 1 224 ? 51.764 -1.458 -36.191 1.00 78.12 224 TRP A C 1
ATOM 1719 O O . TRP A 1 224 ? 52.747 -0.717 -36.135 1.00 78.12 224 TRP A O 1
ATOM 1729 N N . SER A 1 225 ? 50.925 -1.582 -35.157 1.00 75.44 225 SER A N 1
ATOM 1730 C CA . SER A 1 225 ? 51.156 -0.918 -33.863 1.00 75.44 225 SER A CA 1
ATOM 1731 C C . SER A 1 225 ? 52.381 -1.508 -33.147 1.00 75.44 225 SER A C 1
ATOM 1733 O O . SER A 1 225 ? 52.569 -2.721 -33.115 1.00 75.44 225 SER A O 1
ATOM 1735 N N . LYS A 1 226 ? 53.204 -0.646 -32.534 1.00 70.19 226 LYS A N 1
ATOM 1736 C CA . LYS A 1 226 ? 54.459 -1.034 -31.858 1.00 70.19 226 LYS A CA 1
ATOM 1737 C C . LYS A 1 226 ? 54.260 -1.844 -30.562 1.00 70.19 226 LYS A C 1
ATOM 1739 O O . LYS A 1 226 ? 55.184 -2.527 -30.145 1.00 70.19 226 LYS A O 1
ATOM 1744 N N . ASP A 1 227 ? 53.060 -1.820 -29.977 1.00 70.81 227 ASP A N 1
ATOM 1745 C CA . ASP A 1 227 ? 52.761 -2.389 -28.647 1.00 70.81 227 ASP A CA 1
ATOM 1746 C C . ASP A 1 227 ? 51.959 -3.711 -28.697 1.00 70.81 227 ASP A C 1
ATOM 1748 O O . ASP A 1 227 ? 51.329 -4.116 -27.718 1.00 70.81 227 ASP A O 1
ATOM 1752 N N . MET A 1 228 ? 51.964 -4.389 -29.851 1.00 69.88 228 MET A N 1
ATOM 1753 C CA . MET A 1 228 ? 51.137 -5.576 -30.128 1.00 69.88 228 MET A CA 1
ATOM 1754 C C . MET A 1 228 ? 51.633 -6.877 -29.481 1.00 69.88 228 MET A C 1
ATOM 1756 O O . MET A 1 228 ? 50.967 -7.902 -29.597 1.00 69.88 228 MET A O 1
ATOM 1760 N N . THR A 1 229 ? 52.784 -6.862 -28.810 1.00 70.38 229 THR A N 1
ATOM 1761 C CA . THR A 1 229 ? 53.370 -8.035 -28.146 1.00 70.38 229 THR A CA 1
ATOM 1762 C C . THR A 1 229 ? 53.482 -7.785 -26.646 1.00 70.38 229 THR A C 1
ATOM 1764 O O . THR A 1 229 ? 54.155 -6.844 -26.227 1.00 70.38 229 THR A O 1
ATOM 1767 N N . GLY A 1 230 ? 52.851 -8.629 -25.832 1.00 76.62 230 GLY A N 1
ATOM 1768 C CA . GLY A 1 230 ? 52.842 -8.508 -24.375 1.00 76.62 230 GLY A CA 1
ATOM 1769 C C . GLY A 1 230 ? 52.080 -9.659 -23.719 1.00 76.62 230 GLY A C 1
ATOM 1770 O O . GLY A 1 230 ? 51.695 -10.611 -24.391 1.00 76.62 230 GLY A O 1
ATOM 1771 N N . VAL A 1 231 ? 51.869 -9.589 -22.404 1.00 82.94 231 VAL A N 1
ATOM 1772 C CA . VAL A 1 231 ? 51.106 -10.613 -21.660 1.00 82.94 231 VAL A CA 1
ATOM 1773 C C . VAL A 1 231 ? 49.680 -10.118 -21.382 1.00 82.94 231 VAL A C 1
ATOM 1775 O O . VAL A 1 231 ? 49.427 -8.914 -21.374 1.00 82.94 231 VAL A O 1
ATOM 1778 N N . THR A 1 232 ? 48.737 -11.035 -21.161 1.00 85.06 232 THR A N 1
ATOM 1779 C CA . THR A 1 232 ? 47.350 -10.737 -20.773 1.00 85.06 232 THR A CA 1
ATOM 1780 C C . THR A 1 232 ? 47.283 -9.975 -19.447 1.00 85.06 232 THR A C 1
ATOM 1782 O O . THR A 1 232 ? 48.003 -10.290 -18.493 1.00 85.06 232 THR A O 1
ATOM 1785 N N . ALA A 1 233 ? 46.385 -8.993 -19.340 1.00 82.31 233 ALA A N 1
ATOM 1786 C CA . ALA A 1 233 ? 46.227 -8.204 -18.119 1.00 82.31 233 ALA A CA 1
ATOM 1787 C C . ALA A 1 233 ? 45.829 -9.064 -16.901 1.00 82.31 233 ALA A C 1
ATOM 1789 O O . ALA A 1 233 ? 46.277 -8.790 -15.783 1.00 82.31 233 ALA A O 1
ATOM 1790 N N . SER A 1 234 ? 45.038 -10.127 -17.102 1.00 82.81 234 SER A N 1
ATOM 1791 C CA . SER A 1 234 ? 44.637 -11.056 -16.035 1.00 82.81 234 SER A CA 1
ATOM 1792 C C . SER A 1 234 ? 45.843 -11.755 -15.395 1.00 82.81 234 SER A C 1
ATOM 1794 O O . SER A 1 234 ? 45.925 -11.850 -14.175 1.00 82.81 234 SER A O 1
ATOM 1796 N N . SER A 1 235 ? 46.850 -12.148 -16.185 1.00 81.31 235 SER A N 1
ATOM 1797 C CA . SER A 1 235 ? 48.067 -12.804 -15.669 1.00 81.31 235 SER A CA 1
ATOM 1798 C C . SER A 1 235 ? 48.904 -11.904 -14.749 1.00 81.31 235 SER A C 1
ATOM 1800 O O . SER A 1 235 ? 49.674 -12.376 -13.909 1.00 81.31 235 SER A O 1
ATOM 1802 N N . GLN A 1 236 ? 48.755 -10.586 -14.901 1.00 78.69 236 GLN A N 1
ATOM 1803 C CA . GLN A 1 236 ? 49.449 -9.600 -14.088 1.00 78.69 236 GLN A CA 1
ATOM 1804 C C . GLN A 1 236 ? 48.661 -9.208 -12.836 1.00 78.69 236 GLN A C 1
ATOM 1806 O O . GLN A 1 236 ? 49.194 -8.479 -12.005 1.00 78.69 236 GLN A O 1
ATOM 1811 N N . ALA A 1 237 ? 47.388 -9.592 -12.698 1.00 68.75 237 ALA A N 1
ATOM 1812 C CA . ALA A 1 237 ? 46.505 -9.104 -11.632 1.00 68.75 237 ALA A CA 1
ATOM 1813 C C . ALA A 1 237 ? 47.032 -9.402 -10.212 1.00 68.75 237 ALA A C 1
ATOM 1815 O O . ALA A 1 237 ? 46.846 -8.592 -9.309 1.00 68.75 237 ALA A O 1
ATOM 1816 N N . HIS A 1 238 ? 47.761 -10.511 -10.033 1.00 63.41 238 HIS A N 1
ATOM 1817 C CA . HIS A 1 238 ? 48.307 -10.940 -8.738 1.00 63.41 238 HIS A CA 1
ATOM 1818 C C . HIS A 1 238 ? 49.809 -10.640 -8.537 1.00 63.41 238 HIS A C 1
ATOM 1820 O O . HIS A 1 238 ? 50.367 -10.980 -7.492 1.00 63.41 238 HIS A O 1
ATOM 1826 N N . ARG A 1 239 ? 50.500 -10.011 -9.503 1.00 63.38 239 ARG A N 1
ATOM 1827 C CA . ARG A 1 239 ? 51.950 -9.736 -9.415 1.00 63.38 239 ARG A CA 1
ATOM 1828 C C . ARG A 1 239 ? 52.222 -8.324 -8.883 1.00 63.38 239 ARG A C 1
ATOM 1830 O O . ARG A 1 239 ? 51.774 -7.345 -9.465 1.00 63.38 239 ARG A O 1
ATOM 1837 N N . LYS A 1 240 ? 53.024 -8.211 -7.814 1.00 50.75 240 LYS A N 1
ATOM 1838 C CA . LYS A 1 240 ? 53.421 -6.928 -7.184 1.00 50.75 240 LYS A CA 1
ATOM 1839 C C . LYS A 1 240 ? 54.507 -6.135 -7.946 1.00 50.75 240 LYS A C 1
ATOM 1841 O O . LYS A 1 240 ? 54.842 -5.040 -7.516 1.00 50.75 240 LYS A O 1
ATOM 1846 N N . SER A 1 241 ? 55.065 -6.659 -9.046 1.00 47.22 241 SER A N 1
ATOM 1847 C CA . SER A 1 241 ? 56.134 -6.014 -9.836 1.00 47.22 241 SER A CA 1
ATOM 1848 C C . SER A 1 241 ? 55.791 -6.001 -11.333 1.00 47.22 241 SER A C 1
ATOM 1850 O O . SER A 1 241 ? 55.451 -7.041 -11.900 1.00 47.22 241 SER A O 1
ATOM 1852 N N . SER A 1 242 ? 55.852 -4.820 -11.957 1.00 56.09 242 SER A N 1
ATOM 1853 C CA . SER A 1 242 ? 55.341 -4.494 -13.298 1.00 56.09 242 SER A CA 1
ATOM 1854 C C . SER A 1 242 ? 56.433 -4.459 -14.380 1.00 56.09 242 SER A C 1
ATOM 1856 O O . SER A 1 242 ? 56.524 -3.501 -15.142 1.00 56.09 242 SER A O 1
ATOM 1858 N N . THR A 1 243 ? 57.306 -5.467 -14.446 1.00 55.56 243 THR A N 1
ATOM 1859 C CA . THR A 1 243 ? 58.404 -5.496 -15.440 1.00 55.56 243 THR A CA 1
ATOM 1860 C C . THR A 1 243 ? 57.988 -6.000 -16.824 1.00 55.56 243 THR A C 1
ATOM 1862 O O . THR A 1 243 ? 58.781 -5.943 -17.760 1.00 55.56 243 THR A O 1
ATOM 1865 N N . VAL A 1 244 ? 56.761 -6.503 -16.975 1.00 66.56 244 VAL A N 1
ATOM 1866 C CA . VAL A 1 244 ? 56.253 -7.082 -18.224 1.00 66.56 244 VAL A CA 1
ATOM 1867 C C . VAL A 1 244 ? 55.168 -6.172 -18.796 1.00 66.56 244 VAL A C 1
ATOM 1869 O O . VAL A 1 244 ? 54.236 -5.808 -18.083 1.00 66.56 244 VAL A O 1
ATOM 1872 N N . ASN A 1 245 ? 55.258 -5.816 -20.077 1.00 78.44 245 ASN A N 1
ATOM 1873 C CA . ASN A 1 245 ? 54.257 -4.969 -20.729 1.00 78.44 245 ASN A CA 1
ATOM 1874 C C . ASN A 1 245 ? 52.985 -5.767 -21.063 1.00 78.44 245 ASN A C 1
ATOM 1876 O O . ASN A 1 245 ? 53.056 -6.899 -21.554 1.00 78.44 245 ASN A O 1
ATOM 1880 N N . VAL A 1 246 ? 51.817 -5.176 -20.788 1.00 83.38 246 VAL A N 1
ATOM 1881 C CA . VAL A 1 246 ? 50.520 -5.702 -21.246 1.00 83.38 246 VAL A CA 1
ATOM 1882 C C . VAL A 1 246 ? 50.379 -5.405 -22.733 1.00 83.38 246 VAL A C 1
ATOM 1884 O O . VAL A 1 246 ? 50.706 -4.305 -23.176 1.00 83.38 246 VAL A O 1
ATOM 1887 N N . GLN A 1 247 ? 49.889 -6.373 -23.504 1.00 86.62 247 GLN A N 1
ATOM 1888 C CA . GLN A 1 247 ? 49.650 -6.171 -24.932 1.00 86.62 247 GLN A CA 1
ATOM 1889 C C . GLN A 1 247 ? 48.584 -5.086 -25.163 1.00 86.62 247 GLN A C 1
ATOM 1891 O O . GLN A 1 247 ? 47.484 -5.157 -24.604 1.00 86.62 247 GLN A O 1
ATOM 1896 N N . SER A 1 248 ? 48.897 -4.114 -26.029 1.00 84.12 248 SER A N 1
ATOM 1897 C CA . SER A 1 248 ? 47.959 -3.073 -26.457 1.00 84.12 248 SER A CA 1
ATOM 1898 C C . SER A 1 248 ? 47.887 -2.961 -27.986 1.00 84.12 248 SER A C 1
ATOM 1900 O O . SER A 1 248 ? 48.886 -2.880 -28.702 1.00 84.12 248 SER A O 1
ATOM 1902 N N . GLY A 1 249 ? 46.666 -2.958 -28.507 1.00 84.06 249 GLY A N 1
ATOM 1903 C CA . GLY A 1 249 ? 46.381 -3.203 -29.916 1.00 84.06 249 GLY A CA 1
ATOM 1904 C C . GLY A 1 249 ? 46.029 -4.668 -30.183 1.00 84.06 249 GLY A C 1
ATOM 1905 O O . GLY A 1 249 ? 46.478 -5.587 -29.495 1.00 84.06 249 GLY A O 1
ATOM 1906 N N . MET A 1 250 ? 45.184 -4.868 -31.187 1.00 85.62 250 MET A N 1
ATOM 1907 C CA . MET A 1 250 ? 44.662 -6.181 -31.552 1.00 85.62 250 MET A CA 1
ATOM 1908 C C . MET A 1 250 ? 45.710 -7.006 -32.308 1.00 85.62 250 MET A C 1
ATOM 1910 O O . MET A 1 250 ? 46.453 -6.454 -33.118 1.00 85.62 250 MET A O 1
ATOM 1914 N N . SER A 1 251 ? 45.758 -8.319 -32.066 1.00 85.69 251 SER A N 1
ATOM 1915 C CA . SER A 1 251 ? 46.708 -9.232 -32.714 1.00 85.69 251 SER A CA 1
ATOM 1916 C C . SER A 1 251 ? 46.518 -9.326 -34.241 1.00 85.69 251 SER A C 1
ATOM 1918 O O . SER A 1 251 ? 45.456 -9.035 -34.798 1.00 85.69 251 SER A O 1
ATOM 1920 N N . VAL A 1 252 ? 47.589 -9.702 -34.950 1.00 84.31 252 VAL A N 1
ATOM 1921 C CA . VAL A 1 252 ? 47.606 -9.771 -36.421 1.00 84.31 252 VAL A CA 1
ATOM 1922 C C . VAL A 1 252 ? 46.623 -10.830 -36.920 1.00 84.31 252 VAL A C 1
ATOM 1924 O O . VAL A 1 252 ? 46.683 -11.984 -36.510 1.00 84.31 252 VAL A O 1
ATOM 1927 N N . GLY A 1 253 ? 45.744 -10.450 -37.851 1.00 81.56 253 GLY A N 1
ATOM 1928 C CA . GLY A 1 253 ? 44.741 -11.360 -38.421 1.00 81.56 253 GLY A CA 1
ATOM 1929 C C . GLY A 1 253 ? 43.522 -11.601 -37.524 1.00 81.56 253 GLY A C 1
ATOM 1930 O O . GLY A 1 253 ? 42.615 -12.341 -37.919 1.00 81.56 253 GLY A O 1
ATOM 1931 N N . SER A 1 254 ? 43.471 -10.956 -36.356 1.00 88.81 254 SER A N 1
ATOM 1932 C CA . SER A 1 254 ? 42.298 -10.957 -35.491 1.00 88.81 254 SER A CA 1
ATOM 1933 C C . SER A 1 254 ? 41.311 -9.863 -35.889 1.00 88.81 254 SER A C 1
ATOM 1935 O O . SER A 1 254 ? 41.693 -8.805 -36.387 1.00 88.81 254 SER A O 1
ATOM 1937 N N . TYR A 1 255 ? 40.023 -10.118 -35.684 1.00 91.44 255 TYR A N 1
ATOM 1938 C CA . TYR A 1 255 ? 38.944 -9.148 -35.862 1.00 91.44 255 TYR A CA 1
ATOM 1939 C C . TYR A 1 255 ? 37.858 -9.366 -34.806 1.00 91.44 255 TYR A C 1
ATOM 1941 O O . TYR A 1 255 ? 37.741 -10.446 -34.223 1.00 91.44 255 TYR A O 1
ATOM 1949 N N . VAL A 1 256 ? 37.055 -8.331 -34.557 1.00 94.00 256 VAL A N 1
ATOM 1950 C CA . VAL A 1 256 ? 36.045 -8.327 -33.492 1.00 94.00 256 VAL A CA 1
ATOM 1951 C C . VAL A 1 256 ? 34.808 -9.108 -33.938 1.00 94.00 256 VAL A C 1
ATOM 1953 O O . VAL A 1 256 ? 34.195 -8.799 -34.962 1.00 94.00 256 VAL A O 1
ATOM 1956 N N . THR A 1 257 ? 34.423 -10.110 -33.151 1.00 92.31 257 THR A N 1
ATOM 1957 C CA . THR A 1 257 ? 33.277 -10.998 -33.412 1.00 92.31 257 THR A CA 1
ATOM 1958 C C . THR A 1 257 ? 32.127 -10.806 -32.431 1.00 92.31 257 THR A C 1
ATOM 1960 O O . THR A 1 257 ? 30.981 -11.071 -32.794 1.00 92.31 257 THR A O 1
ATOM 1963 N N . ALA A 1 258 ? 32.401 -10.312 -31.220 1.00 92.88 258 ALA A N 1
ATOM 1964 C CA . ALA A 1 258 ? 31.395 -10.030 -30.200 1.00 92.88 258 ALA A CA 1
ATOM 1965 C C . ALA A 1 258 ? 31.776 -8.796 -29.371 1.00 92.88 258 ALA A C 1
ATOM 1967 O O . ALA A 1 258 ? 32.956 -8.537 -29.141 1.00 92.88 258 ALA A O 1
ATOM 1968 N N . VAL A 1 259 ? 30.773 -8.057 -28.894 1.00 94.00 259 VAL A N 1
ATOM 1969 C CA . VAL A 1 259 ? 30.953 -6.879 -28.035 1.00 94.00 259 VAL A CA 1
ATOM 1970 C C . VAL A 1 259 ? 29.996 -6.968 -26.857 1.00 94.00 259 VAL A C 1
ATOM 1972 O O . VAL A 1 259 ? 28.796 -7.152 -27.058 1.00 94.00 259 VAL A O 1
ATOM 1975 N N . ALA A 1 260 ? 30.517 -6.795 -25.643 1.00 93.94 260 ALA A N 1
ATOM 1976 C CA . ALA A 1 260 ? 29.706 -6.608 -24.449 1.00 93.94 260 ALA A CA 1
ATOM 1977 C C . ALA A 1 260 ? 29.669 -5.127 -24.070 1.00 93.94 260 ALA A C 1
ATOM 1979 O O . ALA A 1 260 ? 30.686 -4.549 -23.683 1.00 93.94 260 ALA A O 1
ATOM 1980 N N . TRP A 1 261 ? 28.484 -4.535 -24.182 1.00 92.38 261 TRP A N 1
ATOM 1981 C CA . TRP A 1 261 ? 28.214 -3.150 -23.805 1.00 92.38 261 TRP A CA 1
ATOM 1982 C C . TRP A 1 261 ? 27.829 -3.034 -22.326 1.00 92.38 261 TRP A C 1
ATOM 1984 O O . TRP A 1 261 ? 27.112 -3.898 -21.818 1.00 92.38 261 TRP A O 1
ATOM 1994 N N . ASP A 1 262 ? 28.215 -1.937 -21.663 1.00 89.19 262 ASP A N 1
ATOM 1995 C CA . ASP A 1 262 ? 27.711 -1.613 -20.321 1.00 89.19 262 ASP A CA 1
ATOM 1996 C C . ASP A 1 262 ? 26.255 -1.128 -20.419 1.00 89.19 262 ASP A C 1
ATOM 1998 O O . ASP A 1 262 ? 25.975 -0.015 -20.870 1.00 89.19 262 ASP A O 1
ATOM 2002 N N . ARG A 1 263 ? 25.309 -1.993 -20.038 1.00 85.69 263 ARG A N 1
ATOM 2003 C CA . ARG A 1 263 ? 23.864 -1.728 -20.144 1.00 85.69 263 ARG A CA 1
ATOM 2004 C C . ARG A 1 263 ? 23.365 -0.677 -19.151 1.00 85.69 263 ARG A C 1
ATOM 2006 O O . ARG A 1 263 ? 22.347 -0.042 -19.424 1.00 85.69 263 ARG A O 1
ATOM 2013 N N . GLU A 1 264 ? 24.056 -0.515 -18.023 1.00 83.69 264 GLU A N 1
ATOM 2014 C CA . GLU A 1 264 ? 23.632 0.347 -16.915 1.00 83.69 264 GLU A CA 1
ATOM 2015 C C . GLU A 1 264 ? 24.332 1.705 -16.937 1.00 83.69 264 GLU A C 1
ATOM 2017 O O . GLU A 1 264 ? 23.692 2.728 -16.705 1.00 83.69 264 GLU A O 1
ATOM 2022 N N . ARG A 1 265 ? 25.646 1.722 -17.209 1.00 85.31 265 ARG A N 1
ATOM 2023 C CA . ARG A 1 265 ? 26.471 2.939 -17.120 1.00 85.31 265 ARG A CA 1
ATOM 2024 C C . ARG A 1 265 ? 26.754 3.611 -18.462 1.00 85.31 265 ARG A C 1
ATOM 2026 O O . ARG A 1 265 ? 27.287 4.719 -18.459 1.00 85.31 265 ARG A O 1
ATOM 2033 N N . GLY A 1 266 ? 26.450 2.959 -19.585 1.00 83.94 266 GLY A N 1
ATOM 2034 C CA . GLY A 1 266 ? 26.627 3.542 -20.915 1.00 83.94 266 GLY A CA 1
ATOM 2035 C C . GLY A 1 266 ? 25.725 4.764 -21.120 1.00 83.94 266 GLY A C 1
ATOM 2036 O O . GLY A 1 266 ? 24.522 4.707 -20.858 1.00 83.94 266 GLY A O 1
ATOM 2037 N N . THR A 1 267 ? 26.300 5.865 -21.599 1.00 86.62 267 THR A N 1
ATOM 2038 C CA . THR A 1 267 ? 25.593 7.113 -21.921 1.00 86.62 267 THR A CA 1
ATOM 2039 C C . THR A 1 267 ? 25.749 7.446 -23.403 1.00 86.62 267 THR A C 1
ATOM 2041 O O . THR A 1 267 ? 26.520 6.806 -24.108 1.00 86.62 267 THR A O 1
ATOM 2044 N N . GLU A 1 268 ? 25.034 8.463 -23.896 1.00 84.62 268 GLU A N 1
ATOM 2045 C CA . GLU A 1 268 ? 25.207 8.944 -25.279 1.00 84.62 268 GLU A CA 1
ATOM 2046 C C . GLU A 1 268 ? 26.597 9.565 -25.521 1.00 84.62 268 GLU A C 1
ATOM 2048 O O . GLU A 1 268 ? 27.024 9.700 -26.662 1.00 84.62 268 GLU A O 1
ATOM 2053 N N . GLY A 1 269 ? 27.292 9.980 -24.456 1.00 82.81 269 GLY A N 1
ATOM 2054 C CA . GLY A 1 269 ? 28.628 10.572 -24.530 1.00 82.81 269 GLY A CA 1
ATOM 2055 C C . GLY A 1 269 ? 29.762 9.556 -24.391 1.00 82.81 269 GLY A C 1
ATOM 2056 O O . GLY A 1 269 ? 30.855 9.798 -24.891 1.00 82.81 269 GLY A O 1
ATOM 2057 N N . SER A 1 270 ? 29.541 8.418 -23.732 1.00 87.00 270 SER A N 1
ATOM 2058 C CA . SER A 1 270 ? 30.579 7.412 -23.500 1.00 87.00 270 SER A CA 1
ATOM 2059 C C . SER A 1 270 ? 29.977 6.028 -23.319 1.00 87.00 270 SER A C 1
ATOM 2061 O O . SER A 1 270 ? 29.054 5.822 -22.528 1.00 87.00 270 SER A O 1
ATOM 2063 N N . THR A 1 271 ? 30.585 5.035 -23.963 1.00 87.56 271 THR A N 1
ATOM 2064 C CA . THR A 1 271 ? 30.213 3.627 -23.784 1.00 87.56 271 THR A CA 1
ATOM 2065 C C . THR A 1 271 ? 30.704 3.061 -22.454 1.00 87.56 271 THR A C 1
ATOM 2067 O O . THR A 1 271 ? 30.398 1.910 -22.140 1.00 87.56 271 THR A O 1
ATOM 2070 N N . LYS A 1 272 ? 31.506 3.837 -21.702 1.00 88.75 272 LYS A N 1
ATOM 2071 C CA . LYS A 1 272 ? 32.348 3.359 -20.599 1.00 88.75 272 LYS A CA 1
ATOM 2072 C C . LYS A 1 272 ? 33.193 2.158 -21.059 1.00 88.75 272 LYS A C 1
ATOM 2074 O O . LYS A 1 272 ? 33.395 1.950 -22.261 1.00 88.75 272 LYS A O 1
ATOM 2079 N N . LYS A 1 273 ? 33.742 1.399 -20.111 1.00 89.50 273 LYS A N 1
ATOM 2080 C CA . LYS A 1 273 ? 34.570 0.222 -20.393 1.00 89.50 273 LYS A CA 1
ATOM 2081 C C . LYS A 1 273 ? 33.704 -0.916 -20.936 1.00 89.50 273 LYS A C 1
ATOM 2083 O O . LYS A 1 273 ? 32.763 -1.353 -20.277 1.00 89.50 273 LYS A O 1
ATOM 2088 N N . ILE A 1 274 ? 34.049 -1.387 -22.126 1.00 92.75 274 ILE A N 1
ATOM 2089 C CA . ILE A 1 274 ? 33.398 -2.470 -22.862 1.00 92.75 274 ILE A CA 1
ATOM 2090 C C . ILE A 1 274 ? 34.374 -3.629 -23.063 1.00 92.75 274 ILE A C 1
ATOM 2092 O O . ILE A 1 274 ? 35.593 -3.445 -23.011 1.00 92.75 274 ILE A O 1
ATOM 2096 N N . LEU A 1 275 ? 33.835 -4.817 -23.336 1.00 94.44 275 LEU A N 1
ATOM 2097 C CA . LEU A 1 275 ? 34.641 -5.986 -23.687 1.00 94.44 275 LEU A CA 1
ATOM 2098 C C . LEU A 1 275 ? 34.478 -6.329 -25.165 1.00 94.44 275 LEU A C 1
ATOM 2100 O O . LEU A 1 275 ? 33.359 -6.347 -25.682 1.00 94.44 275 LEU A O 1
ATOM 2104 N N . LEU A 1 276 ? 35.587 -6.648 -25.824 1.00 94.06 276 LEU A N 1
ATOM 2105 C CA . LEU A 1 276 ? 35.630 -7.074 -27.221 1.00 94.06 276 LEU A CA 1
ATOM 2106 C C . LEU A 1 276 ? 36.138 -8.512 -27.291 1.00 94.06 276 LEU A C 1
ATOM 2108 O O . LEU A 1 276 ? 37.205 -8.811 -26.767 1.00 94.06 276 LEU A O 1
ATOM 2112 N N . GLY A 1 277 ? 35.390 -9.391 -27.947 1.00 93.69 277 GLY A N 1
ATOM 2113 C CA . GLY A 1 277 ? 35.809 -10.758 -28.247 1.00 93.69 277 GLY A CA 1
ATOM 2114 C C . GLY A 1 277 ? 36.276 -10.882 -29.694 1.00 93.69 277 GLY A C 1
ATOM 2115 O O . GLY A 1 277 ? 35.678 -10.268 -30.584 1.00 93.69 277 GLY A O 1
ATOM 2116 N N . THR A 1 278 ? 37.314 -11.681 -29.937 1.00 93.25 278 THR A N 1
ATOM 2117 C CA . THR A 1 278 ? 37.863 -11.898 -31.285 1.00 93.25 278 THR A CA 1
ATOM 2118 C C . THR A 1 278 ? 37.586 -13.294 -31.845 1.00 93.25 278 THR A C 1
ATOM 2120 O O . THR A 1 278 ? 37.166 -14.230 -31.154 1.00 93.25 278 THR A O 1
ATOM 2123 N N . ASN A 1 279 ? 37.889 -13.462 -33.131 1.00 91.19 279 ASN A N 1
ATOM 2124 C CA . ASN A 1 279 ? 37.900 -14.751 -33.820 1.00 91.19 279 ASN A CA 1
ATOM 2125 C C . ASN A 1 279 ? 38.935 -15.759 -33.280 1.00 91.19 279 ASN A C 1
ATOM 2127 O O . ASN A 1 279 ? 38.781 -16.951 -33.544 1.00 91.19 279 ASN A O 1
ATOM 2131 N N . THR A 1 280 ? 39.954 -15.310 -32.543 1.00 89.19 280 THR A N 1
ATOM 2132 C CA . THR A 1 280 ? 41.033 -16.145 -31.981 1.00 89.19 280 THR A CA 1
ATOM 2133 C C . THR A 1 280 ? 40.808 -16.549 -30.520 1.00 89.19 280 THR A C 1
ATOM 2135 O O . THR A 1 280 ? 41.642 -17.250 -29.953 1.00 89.19 280 THR A O 1
ATOM 2138 N N . GLY A 1 281 ? 39.691 -16.147 -29.902 1.00 88.81 281 GLY A N 1
ATOM 2139 C CA . GLY A 1 281 ? 39.412 -16.458 -28.492 1.00 88.81 281 GLY A CA 1
ATOM 2140 C C . GLY A 1 281 ? 40.019 -15.459 -27.497 1.00 88.81 281 GLY A C 1
ATOM 2141 O O . GLY A 1 281 ? 40.039 -15.728 -26.296 1.00 88.81 281 GLY A O 1
ATOM 2142 N N . GLU A 1 282 ? 40.504 -14.313 -27.978 1.00 91.81 282 GLU A N 1
ATOM 2143 C CA . GLU A 1 282 ? 41.014 -13.219 -27.146 1.00 91.81 282 GLU A CA 1
ATOM 2144 C C . GLU A 1 282 ? 39.862 -12.321 -26.665 1.00 91.81 282 GLU A C 1
ATOM 2146 O O . GLU A 1 282 ? 38.915 -12.047 -27.412 1.00 91.81 282 GLU A O 1
ATOM 2151 N N . ILE A 1 283 ? 39.968 -11.821 -25.430 1.00 93.56 283 ILE A N 1
ATOM 2152 C CA . ILE A 1 283 ? 39.080 -10.795 -24.870 1.00 93.56 283 ILE A CA 1
ATOM 2153 C C . ILE A 1 283 ? 39.894 -9.529 -24.588 1.00 93.56 283 ILE A C 1
ATOM 2155 O O . ILE A 1 283 ? 40.886 -9.573 -23.858 1.00 93.56 283 ILE A O 1
ATOM 2159 N N . TYR A 1 284 ? 39.443 -8.394 -25.119 1.00 92.31 284 TYR A N 1
ATOM 2160 C CA . TYR A 1 284 ? 40.053 -7.079 -24.928 1.00 92.31 284 TYR A CA 1
ATOM 2161 C C . TYR A 1 284 ? 39.153 -6.139 -24.117 1.00 92.31 284 TYR A C 1
ATOM 2163 O O . TYR A 1 284 ? 37.930 -6.191 -24.239 1.00 92.31 284 TYR A O 1
ATOM 2171 N N . GLU A 1 285 ? 39.763 -5.246 -23.336 1.00 92.12 285 GLU A N 1
ATOM 2172 C CA . GLU A 1 285 ? 39.117 -4.070 -22.737 1.00 92.12 285 GLU A CA 1
ATOM 2173 C C . GLU A 1 285 ? 39.249 -2.880 -23.684 1.00 92.12 285 GLU A C 1
ATOM 2175 O O . GLU A 1 285 ? 40.332 -2.620 -24.223 1.00 92.12 285 GLU A O 1
ATOM 2180 N N . TYR A 1 286 ? 38.163 -2.136 -23.876 1.00 91.19 286 TYR A N 1
ATOM 2181 C CA . TYR A 1 286 ? 38.190 -0.894 -24.641 1.00 91.19 286 TYR A CA 1
ATOM 2182 C C . TYR A 1 286 ? 37.151 0.106 -24.125 1.00 91.19 286 TYR A C 1
ATOM 2184 O O . TYR A 1 286 ? 36.288 -0.257 -23.332 1.00 91.19 286 TYR A O 1
ATOM 2192 N N . ALA A 1 287 ? 37.221 1.363 -24.556 1.00 89.12 287 ALA A N 1
ATOM 2193 C CA . ALA A 1 287 ? 36.223 2.383 -24.243 1.00 89.12 287 ALA A CA 1
ATOM 2194 C C . ALA A 1 287 ? 36.083 3.344 -25.429 1.00 89.12 287 ALA A C 1
ATOM 2196 O O . ALA A 1 287 ? 37.082 3.746 -26.022 1.00 89.12 287 ALA A O 1
ATOM 2197 N N . LEU A 1 288 ? 34.847 3.700 -25.780 1.00 86.69 288 LEU A N 1
ATOM 2198 C CA . LEU A 1 288 ? 34.537 4.655 -26.841 1.00 86.69 288 LEU A CA 1
ATOM 2199 C C . LEU A 1 288 ? 33.911 5.903 -26.217 1.00 86.69 288 LEU A C 1
ATOM 2201 O O . LEU A 1 288 ? 32.939 5.807 -25.466 1.00 86.69 288 LEU A O 1
ATOM 2205 N N . VAL A 1 289 ? 34.447 7.071 -26.557 1.00 83.31 289 VAL A N 1
ATOM 2206 C CA . VAL A 1 289 ? 33.956 8.372 -26.085 1.00 83.31 289 VAL A CA 1
ATOM 2207 C C . VAL A 1 289 ? 33.521 9.211 -27.285 1.00 83.31 289 VAL A C 1
ATOM 2209 O O . VAL A 1 289 ? 34.067 9.103 -28.387 1.00 83.31 289 VAL A O 1
ATOM 2212 N N . SER A 1 290 ? 32.473 10.004 -27.101 1.00 80.62 290 SER A N 1
ATOM 2213 C CA . SER A 1 290 ? 32.003 10.967 -28.084 1.00 80.62 290 SER A CA 1
ATOM 2214 C C . SER A 1 290 ? 33.017 12.108 -28.209 1.00 80.62 290 SER A C 1
ATOM 2216 O O . SER A 1 290 ? 33.462 12.645 -27.197 1.00 80.62 290 SER A O 1
ATOM 2218 N N . PRO A 1 291 ? 33.363 12.541 -29.430 1.00 68.44 291 PRO A N 1
ATOM 2219 C CA . PRO A 1 291 ? 34.341 13.612 -29.629 1.00 68.44 291 PRO A CA 1
ATOM 2220 C C . PRO A 1 291 ? 33.868 14.993 -29.142 1.00 68.44 291 PRO A C 1
ATOM 2222 O O . PRO A 1 291 ? 34.661 15.927 -29.127 1.00 68.44 291 PRO A O 1
ATOM 2225 N N . ASN A 1 292 ? 32.594 15.139 -28.759 1.00 65.81 292 ASN A N 1
ATOM 2226 C CA . ASN A 1 292 ? 31.997 16.419 -28.362 1.00 65.81 292 ASN A CA 1
ATOM 2227 C C . ASN A 1 292 ? 31.952 16.643 -26.837 1.00 65.81 292 ASN A C 1
ATOM 2229 O O . ASN A 1 292 ? 31.526 17.710 -26.401 1.00 65.81 292 ASN A O 1
ATOM 2233 N N . THR A 1 293 ? 32.337 15.657 -26.024 1.00 62.03 293 THR A N 1
ATOM 2234 C CA . THR A 1 293 ? 32.287 15.726 -24.554 1.00 62.03 293 THR A CA 1
ATOM 2235 C C . THR A 1 293 ? 33.693 15.814 -23.968 1.00 62.03 293 THR A C 1
ATOM 2237 O O . THR A 1 293 ? 34.520 14.945 -24.220 1.00 62.03 293 THR A O 1
ATOM 2240 N N . ASN A 1 294 ? 33.943 16.845 -23.153 1.00 56.31 294 ASN A N 1
ATOM 2241 C CA . ASN A 1 294 ? 35.190 17.017 -22.388 1.00 56.31 294 ASN A CA 1
ATOM 2242 C C . ASN A 1 294 ? 35.205 16.214 -21.072 1.00 56.31 294 ASN A C 1
ATOM 2244 O O . ASN A 1 294 ? 36.163 16.303 -20.308 1.00 56.31 294 ASN A O 1
ATOM 2248 N N . GLU A 1 295 ? 34.137 15.473 -20.784 1.00 51.62 295 GLU A N 1
ATOM 2249 C CA . GLU A 1 295 ? 34.019 14.642 -19.588 1.00 51.62 295 GLU A CA 1
ATOM 2250 C C . GLU A 1 295 ? 34.764 13.307 -19.794 1.00 51.62 295 GLU A C 1
ATOM 2252 O O . GLU A 1 295 ? 34.602 12.646 -20.819 1.00 51.62 295 GLU A O 1
ATOM 2257 N N . ASP A 1 296 ? 35.571 12.922 -18.800 1.00 50.78 296 ASP A N 1
ATOM 2258 C CA . ASP A 1 296 ? 36.218 11.609 -18.635 1.00 50.78 296 ASP A CA 1
ATOM 2259 C C . ASP A 1 296 ? 37.322 11.204 -19.646 1.00 50.78 296 ASP A C 1
ATOM 2261 O O . ASP A 1 296 ? 37.348 10.076 -20.148 1.00 50.78 296 ASP A O 1
ATOM 2265 N N . GLN A 1 297 ? 38.323 12.063 -19.892 1.00 52.66 297 GLN A N 1
ATOM 2266 C CA . GLN A 1 297 ? 39.555 11.636 -20.592 1.00 52.66 297 GLN A CA 1
ATOM 2267 C C . GLN A 1 297 ? 40.391 10.604 -19.801 1.00 52.66 297 GLN A C 1
ATOM 2269 O O . GLN A 1 297 ? 41.209 9.907 -20.399 1.00 52.66 297 GLN A O 1
ATOM 2274 N N . GLU A 1 298 ? 40.174 10.462 -18.487 1.00 49.38 298 GLU A N 1
ATOM 2275 C CA . GLU A 1 298 ? 40.944 9.556 -17.612 1.00 49.38 298 GLU A CA 1
ATOM 2276 C C . GLU A 1 298 ? 40.699 8.055 -17.881 1.00 49.38 298 GLU A C 1
ATOM 2278 O O . GLU A 1 298 ? 41.565 7.236 -17.580 1.00 49.38 298 GLU A O 1
ATOM 2283 N N . ASP A 1 299 ? 39.573 7.685 -18.504 1.00 52.84 299 ASP A N 1
ATOM 2284 C CA . ASP A 1 299 ? 39.199 6.288 -18.803 1.00 52.84 299 ASP A CA 1
ATOM 2285 C C . ASP A 1 299 ? 39.349 5.910 -20.296 1.00 52.84 299 ASP A C 1
ATOM 2287 O O . ASP A 1 299 ? 38.945 4.821 -20.719 1.00 52.84 299 ASP A O 1
ATOM 2291 N N . THR A 1 300 ? 39.918 6.794 -21.126 1.00 59.66 300 THR A N 1
ATOM 2292 C CA . THR A 1 300 ? 40.014 6.568 -22.577 1.00 59.66 300 THR A CA 1
ATOM 2293 C C . THR A 1 300 ? 41.277 5.792 -22.941 1.00 59.66 300 THR A C 1
ATOM 2295 O O . THR A 1 300 ? 42.392 6.312 -22.904 1.00 59.66 300 THR A O 1
ATOM 2298 N N . TYR A 1 301 ? 41.107 4.544 -23.376 1.00 64.94 301 TYR A N 1
ATOM 2299 C CA . TYR A 1 301 ? 42.198 3.779 -23.969 1.00 64.94 301 TYR A CA 1
ATOM 2300 C C . TYR A 1 301 ? 42.412 4.190 -25.428 1.00 64.94 301 TYR A C 1
ATOM 2302 O O . TYR A 1 301 ? 41.535 4.016 -26.270 1.00 64.94 301 TYR A O 1
ATOM 2310 N N . ALA A 1 302 ? 43.613 4.668 -25.761 1.00 67.56 302 ALA A N 1
ATOM 2311 C CA . ALA A 1 302 ? 43.975 4.962 -27.151 1.00 67.56 302 ALA A CA 1
ATOM 2312 C C . ALA A 1 302 ? 44.005 3.699 -28.041 1.00 67.56 302 ALA A C 1
ATOM 2314 O O . ALA A 1 302 ? 43.850 3.794 -29.257 1.00 67.56 302 ALA A O 1
ATOM 2315 N N . LYS A 1 303 ? 44.209 2.515 -27.443 1.00 83.69 303 LYS A N 1
ATOM 2316 C CA . LYS A 1 303 ? 44.275 1.201 -28.105 1.00 83.69 303 LYS A CA 1
ATOM 2317 C C . LYS A 1 303 ? 43.594 0.140 -27.226 1.00 83.69 303 LYS A C 1
ATOM 2319 O O . LYS A 1 303 ? 43.664 0.267 -26.005 1.00 83.69 303 LYS A O 1
ATOM 2324 N N . PRO A 1 304 ? 42.984 -0.915 -27.794 1.00 88.25 304 PRO A N 1
ATOM 2325 C CA . PRO A 1 304 ? 42.391 -2.000 -27.006 1.00 88.25 304 PRO A CA 1
ATOM 2326 C C . PRO A 1 304 ? 43.456 -2.756 -26.198 1.00 88.25 304 PRO A C 1
ATOM 2328 O O . PRO A 1 304 ? 44.544 -3.015 -26.708 1.00 88.25 304 PRO A O 1
ATOM 2331 N N . ILE A 1 305 ? 43.151 -3.127 -24.953 1.00 89.00 305 ILE A N 1
ATOM 2332 C CA . ILE A 1 305 ? 44.080 -3.828 -24.048 1.00 89.00 305 ILE A CA 1
ATOM 2333 C C . ILE A 1 305 ? 43.701 -5.303 -23.965 1.00 89.00 305 ILE A C 1
ATOM 2335 O O . ILE A 1 305 ? 42.546 -5.614 -23.690 1.00 89.00 305 ILE A O 1
ATOM 2339 N N . LEU A 1 306 ? 44.656 -6.217 -24.156 1.00 90.62 306 LEU A N 1
ATOM 2340 C CA . LEU A 1 306 ? 44.390 -7.652 -24.036 1.00 90.62 306 LEU A CA 1
ATOM 2341 C C . LEU A 1 306 ? 44.160 -8.036 -22.566 1.00 90.62 306 LEU A C 1
ATOM 2343 O O . LEU A 1 306 ? 45.089 -8.027 -21.752 1.00 90.62 306 LEU A O 1
ATOM 2347 N N . LEU A 1 307 ? 42.929 -8.417 -22.225 1.00 88.00 307 LEU A N 1
ATOM 2348 C CA . LEU A 1 307 ? 42.564 -8.807 -20.866 1.00 88.00 307 LEU A CA 1
ATOM 2349 C C . LEU A 1 307 ? 42.889 -10.260 -20.572 1.00 88.00 307 LEU A C 1
ATOM 2351 O O . LEU A 1 307 ? 43.549 -10.545 -19.574 1.00 88.00 307 LEU A O 1
ATOM 2355 N N . HIS A 1 308 ? 42.394 -11.161 -21.415 1.00 89.88 308 HIS A N 1
ATOM 2356 C CA . HIS A 1 308 ? 42.425 -12.595 -21.167 1.00 89.88 308 HIS A CA 1
ATOM 2357 C C . HIS A 1 308 ? 42.404 -13.375 -22.485 1.00 89.88 308 HIS A C 1
ATOM 2359 O O . HIS A 1 308 ? 41.767 -12.955 -23.451 1.00 89.88 308 HIS A O 1
ATOM 2365 N N . GLN A 1 309 ? 43.081 -14.520 -22.499 1.00 89.06 309 GLN A N 1
ATOM 2366 C CA . GLN A 1 309 ? 43.063 -15.481 -23.598 1.00 89.06 309 GLN A CA 1
ATOM 2367 C C . GLN A 1 309 ? 42.270 -16.697 -23.137 1.00 89.06 309 GLN A C 1
ATOM 2369 O O . GLN A 1 309 ? 42.662 -17.343 -22.169 1.00 89.06 309 GLN A O 1
ATOM 2374 N N . LEU A 1 310 ? 41.175 -17.025 -23.821 1.00 86.44 310 LEU A N 1
ATOM 2375 C CA . LEU A 1 310 ? 40.415 -18.228 -23.494 1.00 86.44 310 LEU A CA 1
ATOM 2376 C C . LEU A 1 310 ? 41.188 -19.479 -23.936 1.00 86.44 310 LEU A C 1
ATOM 2378 O O . LEU A 1 310 ? 41.852 -19.477 -24.972 1.00 86.44 310 LEU A O 1
ATOM 2382 N N . ASN A 1 311 ? 41.028 -20.578 -23.192 1.00 76.00 311 ASN A N 1
ATOM 2383 C CA . ASN A 1 311 ? 41.682 -21.881 -23.428 1.00 76.00 311 ASN A CA 1
ATOM 2384 C C . ASN A 1 311 ? 41.192 -22.618 -24.698 1.00 76.00 311 ASN A C 1
ATOM 2386 O O . ASN A 1 311 ? 41.184 -23.847 -24.764 1.00 76.00 311 ASN A O 1
ATOM 2390 N N . SER A 1 312 ? 40.689 -21.890 -25.689 1.00 71.69 312 SER A N 1
ATOM 2391 C CA . SER A 1 312 ? 40.087 -22.425 -26.897 1.00 71.69 312 SER A CA 1
ATOM 2392 C C . SER A 1 312 ? 40.458 -21.539 -28.074 1.00 71.69 312 SER A C 1
ATOM 2394 O O . SER A 1 312 ? 40.082 -20.373 -28.085 1.00 71.69 312 SER A O 1
ATOM 2396 N N . ASP A 1 313 ? 41.034 -22.116 -29.128 1.00 75.62 313 ASP A N 1
ATOM 2397 C CA . ASP A 1 313 ? 41.297 -21.420 -30.401 1.00 75.62 313 ASP A CA 1
ATOM 2398 C C . ASP A 1 313 ? 40.002 -21.068 -31.170 1.00 75.62 313 ASP A C 1
ATOM 2400 O O . ASP A 1 313 ? 40.011 -20.886 -32.387 1.00 75.62 313 ASP A O 1
ATOM 2404 N N . ALA A 1 314 ? 38.840 -21.108 -30.517 1.00 88.00 314 ALA A N 1
ATOM 2405 C CA . ALA A 1 314 ? 37.533 -20.901 -31.127 1.00 88.00 314 ALA A CA 1
ATOM 2406 C C . ALA A 1 314 ? 37.130 -19.427 -31.034 1.00 88.00 314 ALA A C 1
ATOM 2408 O O . ALA A 1 314 ? 37.451 -18.753 -30.059 1.00 88.00 314 ALA A O 1
ATOM 2409 N N . SER A 1 315 ? 36.375 -18.949 -32.023 1.00 90.56 315 SER A N 1
ATOM 2410 C CA . SER A 1 315 ? 35.914 -17.562 -32.039 1.00 90.56 315 SER A CA 1
ATOM 2411 C C . SER A 1 315 ? 34.962 -17.271 -30.885 1.00 90.56 315 SER A C 1
ATOM 2413 O O . SER A 1 315 ? 34.100 -18.097 -30.575 1.00 90.56 315 SER A O 1
ATOM 2415 N N . VAL A 1 316 ? 35.082 -16.086 -30.283 1.00 93.50 316 VAL A N 1
ATOM 2416 C CA . VAL A 1 316 ? 34.124 -15.594 -29.288 1.00 93.50 316 VAL A CA 1
ATOM 2417 C C . VAL A 1 316 ? 32.856 -15.161 -30.021 1.00 93.50 316 VAL A C 1
ATOM 2419 O O . VAL A 1 316 ? 32.836 -14.124 -30.683 1.00 93.50 316 VAL A O 1
ATOM 2422 N N . THR A 1 317 ? 31.796 -15.962 -29.951 1.00 91.00 317 THR A N 1
ATOM 2423 C CA . THR A 1 317 ? 30.535 -15.703 -30.674 1.00 91.00 317 THR A CA 1
ATOM 2424 C C . THR A 1 317 ? 29.500 -14.985 -29.818 1.00 91.00 317 THR A C 1
ATOM 2426 O O . THR A 1 317 ? 28.561 -14.393 -30.343 1.00 91.00 317 THR A O 1
ATOM 2429 N N . GLY A 1 318 ? 29.676 -15.004 -28.498 1.00 91.25 318 GLY A N 1
ATOM 2430 C CA . GLY A 1 318 ? 28.816 -14.306 -27.555 1.00 91.25 318 GLY A CA 1
ATOM 2431 C C . GLY A 1 318 ? 29.630 -13.762 -26.395 1.00 91.25 318 GLY A C 1
ATOM 2432 O O . GLY A 1 318 ? 30.465 -14.472 -25.844 1.00 91.25 318 GLY A O 1
ATOM 2433 N N . LEU A 1 319 ? 29.389 -12.509 -26.027 1.00 93.50 319 LEU A N 1
ATOM 2434 C CA . LEU A 1 319 ? 30.056 -11.865 -24.904 1.00 93.50 319 LEU A CA 1
ATOM 2435 C C . LEU A 1 319 ? 29.076 -10.908 -24.238 1.00 93.50 319 LEU A C 1
ATOM 2437 O O . LEU A 1 319 ? 28.433 -10.105 -24.913 1.00 93.50 319 LEU A O 1
ATOM 2441 N N . ALA A 1 320 ? 28.956 -11.002 -22.923 1.00 93.12 320 ALA A N 1
ATOM 2442 C CA . ALA A 1 320 ? 28.134 -10.109 -22.126 1.00 93.12 320 ALA A CA 1
ATOM 2443 C C . ALA A 1 320 ? 28.698 -10.012 -20.711 1.00 93.12 320 ALA A C 1
ATOM 2445 O O . ALA A 1 320 ? 29.377 -10.923 -20.244 1.00 93.12 320 ALA A O 1
ATOM 2446 N N . PHE A 1 321 ? 28.401 -8.928 -20.010 1.00 92.31 321 PHE A N 1
ATOM 2447 C CA . PHE A 1 321 ? 28.672 -8.833 -18.585 1.00 92.31 321 PHE A CA 1
ATOM 2448 C C . PHE A 1 321 ? 27.504 -8.162 -17.882 1.00 92.31 321 PHE A C 1
ATOM 2450 O O . PHE A 1 321 ? 26.772 -7.382 -18.489 1.00 92.31 321 PHE A O 1
ATOM 2457 N N . GLU A 1 322 ? 27.363 -8.467 -16.601 1.00 88.62 322 GLU A N 1
ATOM 2458 C CA . GLU A 1 322 ? 26.309 -7.954 -15.746 1.00 88.62 322 GLU A CA 1
ATOM 2459 C C . GLU A 1 322 ? 26.926 -7.459 -14.437 1.00 88.62 322 GLU A C 1
ATOM 2461 O O . GLU A 1 322 ? 27.707 -8.167 -13.790 1.00 88.62 322 GLU A O 1
ATOM 2466 N N . ARG A 1 323 ? 26.601 -6.223 -14.050 1.00 86.94 323 ARG A N 1
ATOM 2467 C CA . ARG A 1 323 ? 27.021 -5.662 -12.764 1.00 86.94 323 ARG A CA 1
ATOM 2468 C C . ARG A 1 323 ? 26.048 -6.142 -11.690 1.00 86.94 323 ARG A C 1
ATOM 2470 O O . ARG A 1 323 ? 24.839 -6.005 -11.821 1.00 86.94 323 ARG A O 1
ATOM 2477 N N . LEU A 1 324 ? 26.582 -6.755 -10.641 1.00 83.12 324 LEU A N 1
ATOM 2478 C CA . LEU A 1 324 ? 25.816 -7.265 -9.506 1.00 83.12 324 LEU A CA 1
ATOM 2479 C C . LEU A 1 324 ? 25.977 -6.318 -8.310 1.00 83.12 324 LEU A C 1
ATOM 2481 O O . LEU A 1 324 ? 26.818 -5.421 -8.331 1.00 83.12 324 LEU A O 1
ATOM 2485 N N . ARG A 1 325 ? 25.203 -6.525 -7.235 1.00 78.44 325 ARG A N 1
ATOM 2486 C CA . ARG A 1 325 ? 25.195 -5.617 -6.068 1.00 78.44 325 ARG A CA 1
ATOM 2487 C C . ARG A 1 325 ? 26.580 -5.374 -5.463 1.00 78.44 325 ARG A C 1
ATOM 2489 O O . ARG A 1 325 ? 26.873 -4.248 -5.076 1.00 78.44 325 ARG A O 1
ATOM 2496 N N . THR A 1 326 ? 27.421 -6.403 -5.386 1.00 77.38 326 THR A N 1
ATOM 2497 C CA . THR A 1 326 ? 28.766 -6.300 -4.795 1.00 77.38 326 THR A CA 1
ATOM 2498 C C . THR A 1 326 ? 29.894 -6.654 -5.767 1.00 77.38 326 THR A C 1
ATOM 2500 O O . THR A 1 326 ? 31.053 -6.615 -5.376 1.00 77.38 326 THR A O 1
ATOM 2503 N N . GLY A 1 327 ? 29.600 -6.974 -7.033 1.00 82.19 327 GLY A N 1
ATOM 2504 C CA . GLY A 1 327 ? 30.575 -7.607 -7.924 1.00 82.19 327 GLY A CA 1
ATOM 2505 C C . GLY A 1 327 ? 30.256 -7.506 -9.412 1.00 82.19 327 GLY A C 1
ATOM 2506 O O . GLY A 1 327 ? 29.342 -6.792 -9.826 1.00 82.19 327 GLY A O 1
ATOM 2507 N N . LEU A 1 328 ? 31.017 -8.234 -10.226 1.00 89.12 328 LEU A N 1
ATOM 2508 C CA . LEU A 1 328 ? 30.874 -8.260 -11.683 1.00 89.12 328 LEU A CA 1
ATOM 2509 C C . LEU A 1 328 ? 30.870 -9.704 -12.192 1.00 89.12 328 LEU A C 1
ATOM 2511 O O . LEU A 1 328 ? 31.708 -10.508 -11.787 1.00 89.12 328 LEU A O 1
ATOM 2515 N N . LEU A 1 329 ? 29.928 -10.011 -13.085 1.00 89.94 329 LEU A N 1
ATOM 2516 C CA . LEU A 1 329 ? 29.807 -11.296 -13.769 1.00 89.94 329 LEU A CA 1
ATOM 2517 C C . LEU A 1 329 ? 30.077 -11.098 -15.261 1.00 89.94 329 LEU A C 1
ATOM 2519 O O . LEU A 1 329 ? 29.402 -10.296 -15.901 1.00 89.94 329 LEU A O 1
ATOM 2523 N N . VAL A 1 330 ? 31.022 -11.842 -15.829 1.00 91.94 330 VAL A N 1
ATOM 2524 C CA . VAL A 1 330 ? 31.297 -11.867 -17.269 1.00 91.94 330 VAL A CA 1
ATOM 2525 C C . VAL A 1 330 ? 30.953 -13.237 -17.839 1.00 91.94 330 VAL A C 1
ATOM 2527 O O . VAL A 1 330 ? 31.346 -14.268 -17.302 1.00 91.94 330 VAL A O 1
ATOM 2530 N N . LEU A 1 331 ? 30.224 -13.239 -18.949 1.00 92.62 331 LEU A N 1
ATOM 2531 C CA . LEU A 1 331 ? 29.755 -14.418 -19.660 1.00 92.62 331 LEU A CA 1
ATOM 2532 C C . LEU A 1 331 ? 30.345 -14.406 -21.070 1.00 92.62 331 LEU A C 1
ATOM 2534 O O . LEU A 1 331 ? 30.111 -13.469 -21.837 1.00 92.62 331 LEU A O 1
ATOM 2538 N N . ALA A 1 332 ? 31.089 -15.449 -21.423 1.00 92.56 332 ALA A N 1
ATOM 2539 C CA . ALA A 1 332 ? 31.693 -15.592 -22.741 1.00 92.56 332 ALA A CA 1
ATOM 2540 C C . ALA A 1 332 ? 31.322 -16.941 -23.358 1.00 92.56 332 ALA A C 1
ATOM 2542 O O . ALA A 1 332 ? 31.352 -17.978 -22.702 1.00 92.56 332 ALA A O 1
ATOM 2543 N N . CYS A 1 333 ? 30.991 -16.938 -24.643 1.00 92.81 333 CYS A N 1
ATOM 2544 C CA . CYS A 1 333 ? 30.736 -18.143 -25.411 1.00 92.81 333 CYS A CA 1
ATOM 2545 C C . CYS A 1 333 ? 31.717 -18.237 -26.572 1.00 92.81 333 CYS A C 1
ATOM 2547 O O . CYS A 1 333 ? 31.868 -17.284 -27.344 1.00 92.81 333 CYS A O 1
ATOM 2549 N N . THR A 1 334 ? 32.349 -19.401 -26.713 1.00 92.31 334 THR A N 1
ATOM 2550 C CA . THR A 1 334 ? 33.180 -19.714 -27.871 1.00 92.31 334 THR A CA 1
ATOM 2551 C C . THR A 1 334 ? 32.551 -20.817 -28.705 1.00 92.31 334 THR A C 1
ATOM 2553 O O . THR A 1 334 ? 31.996 -21.789 -28.187 1.00 92.31 334 THR A O 1
ATOM 2556 N N . SER A 1 335 ? 32.621 -20.650 -30.022 1.00 91.12 335 SER A N 1
ATOM 2557 C CA . SER A 1 335 ? 32.121 -21.621 -30.991 1.00 91.12 335 SER A CA 1
ATOM 2558 C C . SER A 1 335 ? 32.918 -21.524 -32.287 1.00 91.12 335 SER A C 1
ATOM 2560 O O . SER A 1 335 ? 33.563 -20.512 -32.570 1.00 91.12 335 SER A O 1
ATOM 2562 N N . GLY A 1 336 ? 32.892 -22.586 -33.082 1.00 85.94 336 GLY A N 1
ATOM 2563 C CA . GLY A 1 336 ? 33.479 -22.593 -34.412 1.00 85.94 336 GLY A CA 1
ATOM 2564 C C . GLY A 1 336 ? 33.297 -23.931 -35.114 1.00 85.94 336 GLY A C 1
ATOM 2565 O O . GLY A 1 336 ? 32.980 -24.947 -34.491 1.00 85.94 336 GLY A O 1
ATOM 2566 N N . ARG A 1 337 ? 33.541 -23.941 -36.426 1.00 82.38 337 ARG A N 1
ATOM 2567 C CA . ARG A 1 337 ? 33.452 -25.150 -37.250 1.00 82.38 337 ARG A CA 1
ATOM 2568 C C . ARG A 1 337 ? 34.389 -26.232 -36.704 1.00 82.38 337 ARG A C 1
ATOM 2570 O O . ARG A 1 337 ? 35.584 -25.987 -36.551 1.00 82.38 337 ARG A O 1
ATOM 2577 N N . ASN A 1 338 ? 33.844 -27.410 -36.398 1.00 82.25 338 ASN A N 1
ATOM 2578 C CA . ASN A 1 338 ? 34.544 -28.542 -35.770 1.00 82.25 338 ASN A CA 1
ATOM 2579 C C . ASN A 1 338 ? 35.175 -28.247 -34.391 1.00 82.25 338 ASN A C 1
ATOM 2581 O O . ASN A 1 338 ? 36.022 -29.008 -33.927 1.00 82.25 338 ASN A O 1
ATOM 2585 N N . LYS A 1 339 ? 34.770 -27.165 -33.717 1.00 86.19 339 LYS A N 1
ATOM 2586 C CA . LYS A 1 339 ? 35.186 -26.835 -32.347 1.00 86.19 339 LYS A CA 1
ATOM 2587 C C . LYS A 1 339 ? 33.984 -26.981 -31.415 1.00 86.19 339 LYS A C 1
ATOM 2589 O O . LYS A 1 339 ? 32.857 -26.673 -31.801 1.00 86.19 339 LYS A O 1
ATOM 2594 N N . ARG A 1 340 ? 34.210 -27.481 -30.198 1.00 85.25 340 ARG A N 1
ATOM 2595 C CA . ARG A 1 340 ? 33.143 -27.622 -29.194 1.00 85.25 340 ARG A CA 1
ATOM 2596 C C . ARG A 1 340 ? 32.642 -26.249 -28.769 1.00 85.25 340 ARG A C 1
ATOM 2598 O O . ARG A 1 340 ? 33.450 -25.343 -28.568 1.00 85.25 340 ARG A O 1
ATOM 2605 N N . THR A 1 341 ? 31.331 -26.118 -28.602 1.00 90.19 341 THR A N 1
ATOM 2606 C CA . THR A 1 341 ? 30.747 -24.906 -28.029 1.00 90.19 341 THR A CA 1
ATOM 2607 C C . THR A 1 341 ? 31.012 -24.887 -26.525 1.00 90.19 341 THR A C 1
ATOM 2609 O O . THR A 1 341 ? 30.678 -25.835 -25.813 1.00 90.19 341 THR A O 1
ATOM 2612 N N . ARG A 1 342 ? 31.628 -23.812 -26.035 1.00 91.06 342 ARG A N 1
ATOM 2613 C CA . ARG A 1 342 ? 31.966 -23.641 -24.618 1.00 91.06 342 ARG A CA 1
ATOM 2614 C C . ARG A 1 342 ? 31.320 -22.386 -24.069 1.00 91.06 342 ARG A C 1
ATOM 2616 O O . ARG A 1 342 ? 31.255 -21.364 -24.755 1.00 91.06 342 ARG A O 1
ATOM 2623 N N . PHE A 1 343 ? 30.862 -22.470 -22.829 1.00 91.81 343 PHE A N 1
ATOM 2624 C CA . PHE A 1 343 ? 30.296 -21.356 -22.088 1.00 91.81 343 PHE A CA 1
ATOM 2625 C C . PHE A 1 343 ? 31.129 -21.108 -20.830 1.00 91.81 343 PHE A C 1
ATOM 2627 O O . PHE A 1 343 ? 31.226 -21.973 -19.963 1.00 91.81 343 PHE A O 1
ATOM 2634 N N . TYR A 1 344 ? 31.761 -19.941 -20.773 1.00 90.88 344 TYR A N 1
ATOM 2635 C CA . TYR A 1 344 ? 32.618 -19.489 -19.685 1.00 90.88 344 TYR A CA 1
ATOM 2636 C C . TYR A 1 344 ? 31.867 -18.465 -18.839 1.00 90.88 344 TYR A C 1
ATOM 2638 O O . TYR A 1 344 ? 31.278 -17.522 -19.375 1.00 90.88 344 TYR A O 1
ATOM 2646 N N . THR A 1 345 ? 31.940 -18.612 -17.521 1.00 90.50 345 THR A N 1
ATOM 2647 C CA . THR A 1 345 ? 31.443 -17.626 -16.561 1.00 90.50 345 THR A CA 1
ATOM 2648 C C . THR A 1 345 ? 32.583 -17.198 -15.651 1.00 90.50 345 THR A C 1
ATOM 2650 O O . THR A 1 345 ? 33.192 -18.050 -15.014 1.00 90.50 345 THR A O 1
ATOM 2653 N N . PHE A 1 346 ? 32.838 -15.901 -15.545 1.00 89.50 346 PHE A N 1
ATOM 2654 C CA . PHE A 1 346 ? 33.825 -15.328 -14.634 1.00 89.50 346 PHE A CA 1
ATOM 2655 C C . PHE A 1 346 ? 33.105 -14.420 -13.651 1.00 89.50 346 PHE A C 1
ATOM 2657 O O . PHE A 1 346 ? 32.387 -13.512 -14.070 1.00 89.50 346 PHE A O 1
ATOM 2664 N N . TYR A 1 347 ? 33.272 -14.656 -12.357 1.00 88.06 347 TYR A N 1
ATOM 2665 C CA . TYR A 1 347 ? 32.610 -13.880 -11.317 1.00 88.06 347 TYR A CA 1
ATOM 2666 C C . TYR A 1 347 ? 33.631 -13.384 -10.302 1.00 88.06 347 TYR A C 1
ATOM 2668 O O . TYR A 1 347 ? 34.564 -14.096 -9.965 1.00 88.06 347 TYR A O 1
ATOM 2676 N N . SER A 1 348 ? 33.443 -12.169 -9.791 1.00 84.94 348 SER A N 1
ATOM 2677 C CA . SER A 1 348 ? 34.142 -11.725 -8.587 1.00 84.94 348 SER A CA 1
ATOM 2678 C C . SER A 1 348 ? 33.189 -10.963 -7.680 1.00 84.94 348 SER A C 1
ATOM 2680 O O . SER A 1 348 ? 32.536 -10.010 -8.112 1.00 84.94 348 SER A O 1
ATOM 2682 N N . ALA A 1 349 ? 33.126 -11.372 -6.411 1.00 75.38 349 ALA A N 1
ATOM 2683 C CA . ALA A 1 349 ? 32.256 -10.783 -5.394 1.00 75.38 349 ALA A CA 1
ATOM 2684 C C . ALA A 1 349 ? 32.809 -9.493 -4.766 1.00 75.38 349 ALA A C 1
ATOM 2686 O O . ALA A 1 349 ? 32.079 -8.820 -4.040 1.00 75.38 349 ALA A O 1
ATOM 2687 N N . HIS A 1 350 ? 34.091 -9.183 -4.998 1.00 74.12 350 HIS A N 1
ATOM 2688 C CA . HIS A 1 350 ? 34.827 -8.120 -4.298 1.00 74.12 350 HIS A CA 1
ATOM 2689 C C . HIS A 1 350 ? 35.414 -7.059 -5.233 1.00 74.12 350 HIS A C 1
ATOM 2691 O O . HIS A 1 350 ? 35.887 -6.023 -4.766 1.00 74.12 350 HIS A O 1
ATOM 2697 N N . SER A 1 351 ? 35.416 -7.304 -6.546 1.00 78.38 351 SER A N 1
ATOM 2698 C CA . SER A 1 351 ? 35.984 -6.386 -7.528 1.00 78.38 351 SER A CA 1
ATOM 2699 C C . SER A 1 351 ? 35.039 -6.163 -8.699 1.00 78.38 351 SER A C 1
ATOM 2701 O O . SER A 1 351 ? 34.441 -7.091 -9.234 1.00 78.38 351 SER A O 1
ATOM 2703 N N . SER A 1 352 ? 34.947 -4.908 -9.129 1.00 81.88 352 SER A N 1
ATOM 2704 C CA . SER A 1 352 ? 34.230 -4.495 -10.339 1.00 81.88 352 SER A CA 1
ATOM 2705 C C . SER A 1 352 ? 35.165 -4.259 -11.533 1.00 81.88 352 SER A C 1
ATOM 2707 O O . SER A 1 352 ? 34.726 -3.760 -12.570 1.00 81.88 352 SER A O 1
ATOM 2709 N N . SER A 1 353 ? 36.451 -4.602 -11.388 1.00 86.88 353 SER A N 1
ATOM 2710 C CA . SER A 1 353 ? 37.462 -4.495 -12.442 1.00 86.88 353 SER A CA 1
ATOM 2711 C C . SER A 1 353 ? 37.489 -5.760 -13.298 1.00 86.88 353 SER A C 1
ATOM 2713 O O . SER A 1 353 ? 37.673 -6.858 -12.769 1.00 86.88 353 SER A O 1
ATOM 2715 N N . PHE A 1 354 ? 37.377 -5.610 -14.623 1.00 89.12 354 PHE A N 1
ATOM 2716 C CA . PHE A 1 354 ? 37.426 -6.730 -15.571 1.00 89.12 354 PHE A CA 1
ATOM 2717 C C . PHE A 1 354 ? 38.700 -7.564 -15.426 1.00 89.12 354 PHE A C 1
ATOM 2719 O O . PHE A 1 354 ? 38.644 -8.791 -15.448 1.00 89.12 354 PHE A O 1
ATOM 2726 N N . ARG A 1 355 ? 39.843 -6.904 -15.207 1.00 87.12 355 ARG A N 1
ATOM 2727 C CA . ARG A 1 355 ? 41.134 -7.567 -14.989 1.00 87.12 355 ARG A CA 1
ATOM 2728 C C . ARG A 1 355 ? 41.121 -8.491 -13.773 1.00 87.12 355 ARG A C 1
ATOM 2730 O O . ARG A 1 355 ? 41.656 -9.589 -13.859 1.00 87.12 355 ARG A O 1
ATOM 2737 N N . MET A 1 356 ? 40.541 -8.041 -12.659 1.00 86.25 356 MET A N 1
ATOM 2738 C CA . MET A 1 356 ? 40.481 -8.835 -11.428 1.00 86.25 356 MET A CA 1
ATOM 2739 C C . MET A 1 356 ? 39.491 -9.990 -11.565 1.00 86.25 356 MET A C 1
ATOM 2741 O O . MET A 1 356 ? 39.796 -11.096 -11.147 1.00 86.25 356 MET A O 1
ATOM 2745 N N . VAL A 1 357 ? 38.346 -9.752 -12.209 1.00 87.75 357 VAL A N 1
ATOM 2746 C CA . VAL A 1 357 ? 37.307 -10.773 -12.424 1.00 87.75 357 VAL A CA 1
ATOM 2747 C C . VAL A 1 357 ? 37.801 -11.899 -13.330 1.00 87.75 357 VAL A C 1
ATOM 2749 O O . VAL A 1 357 ? 37.559 -13.063 -13.047 1.00 87.75 357 VAL A O 1
ATOM 2752 N N . MET A 1 358 ? 38.539 -11.569 -14.391 1.00 87.19 358 MET A N 1
ATOM 2753 C CA . MET A 1 358 ? 39.121 -12.565 -15.300 1.00 87.19 358 MET A CA 1
ATOM 2754 C C . MET A 1 358 ? 40.359 -13.273 -14.731 1.00 87.19 358 MET A C 1
ATOM 2756 O O . MET A 1 358 ? 40.816 -14.254 -15.311 1.00 87.19 358 MET A O 1
ATOM 2760 N N . ALA A 1 359 ? 40.947 -12.757 -13.649 1.00 84.81 359 ALA A N 1
ATOM 2761 C CA . ALA A 1 359 ? 42.052 -13.406 -12.942 1.00 84.81 359 ALA A CA 1
ATOM 2762 C C . ALA A 1 359 ? 41.572 -14.338 -11.816 1.00 84.81 359 ALA A C 1
ATOM 2764 O O . ALA A 1 359 ? 42.347 -15.160 -11.335 1.00 84.81 359 ALA A O 1
ATOM 2765 N N . ASP A 1 360 ? 40.310 -14.211 -11.399 1.00 83.31 360 ASP A N 1
ATOM 2766 C CA . ASP A 1 360 ? 39.705 -14.990 -10.321 1.00 83.31 360 ASP A CA 1
ATOM 2767 C C . ASP A 1 360 ? 39.314 -16.396 -10.814 1.00 83.31 360 ASP A C 1
ATOM 2769 O O . ASP A 1 360 ? 38.171 -16.669 -11.180 1.00 83.31 360 ASP A O 1
ATOM 2773 N N . GLU A 1 361 ? 40.294 -17.302 -10.858 1.00 76.94 361 GLU A N 1
ATOM 2774 C CA . GLU A 1 361 ? 40.085 -18.692 -11.291 1.00 76.94 361 GLU A CA 1
ATOM 2775 C C . GLU A 1 361 ? 39.192 -19.497 -10.330 1.00 76.94 361 GLU A C 1
ATOM 2777 O O . GLU A 1 361 ? 38.568 -20.467 -10.754 1.00 76.94 361 GLU A O 1
ATOM 2782 N N . ALA A 1 362 ? 39.081 -19.098 -9.056 1.00 74.44 362 ALA A N 1
ATOM 2783 C CA . ALA A 1 362 ? 38.289 -19.821 -8.054 1.00 74.44 362 ALA A CA 1
ATOM 2784 C C . ALA A 1 362 ? 36.776 -19.746 -8.323 1.00 74.44 362 ALA A C 1
ATOM 2786 O O . ALA A 1 362 ? 36.034 -20.671 -7.993 1.00 74.44 362 ALA A O 1
ATOM 2787 N N . HIS A 1 363 ? 36.328 -18.656 -8.945 1.00 76.50 363 HIS A N 1
ATOM 2788 C CA . HIS A 1 363 ? 34.927 -18.403 -9.288 1.00 76.50 363 HIS A CA 1
ATOM 2789 C C . HIS A 1 363 ? 34.666 -18.486 -10.801 1.00 76.50 363 HIS A C 1
ATOM 2791 O O . HIS A 1 363 ? 33.575 -18.145 -11.272 1.00 76.50 363 HIS A O 1
ATOM 2797 N N . ALA A 1 364 ? 35.658 -18.936 -11.576 1.00 83.69 364 ALA A N 1
ATOM 2798 C CA . ALA A 1 364 ? 35.505 -19.206 -12.995 1.00 83.69 364 ALA A CA 1
ATOM 2799 C C . ALA A 1 364 ? 34.848 -20.581 -13.203 1.00 83.69 364 ALA A C 1
ATOM 2801 O O . ALA A 1 364 ? 35.272 -21.583 -12.632 1.00 83.69 364 ALA A O 1
ATOM 2802 N N . SER A 1 365 ? 33.820 -20.652 -14.050 1.00 86.56 365 SER A N 1
ATOM 2803 C CA . SER A 1 365 ? 33.185 -21.917 -14.434 1.00 86.56 365 SER A CA 1
ATOM 2804 C C . SER A 1 365 ? 33.172 -22.085 -15.949 1.00 86.56 365 SER A C 1
ATOM 2806 O O . SER A 1 365 ? 33.007 -21.120 -16.699 1.00 86.56 365 SER A O 1
ATOM 2808 N N . LEU A 1 366 ? 33.377 -23.322 -16.397 1.00 88.81 366 LEU A N 1
ATOM 2809 C CA . LEU A 1 366 ? 33.368 -23.712 -17.800 1.00 88.81 366 LEU A CA 1
ATOM 2810 C C . LEU A 1 366 ? 32.359 -24.841 -17.992 1.00 88.81 366 LEU A C 1
ATOM 2812 O O . LEU A 1 366 ? 32.510 -25.923 -17.429 1.00 88.81 366 LEU A O 1
ATOM 2816 N N . VAL A 1 367 ? 31.367 -24.597 -18.841 1.00 89.31 367 VAL A N 1
ATOM 2817 C CA . VAL A 1 367 ? 30.405 -25.601 -19.293 1.00 89.31 367 VAL A CA 1
ATOM 2818 C C . VAL A 1 367 ? 30.719 -25.951 -20.746 1.00 89.31 367 VAL A C 1
ATOM 2820 O O . VAL A 1 367 ? 30.583 -25.116 -21.645 1.00 89.31 367 VAL A O 1
ATOM 2823 N N . GLU A 1 368 ? 31.157 -27.188 -20.989 1.00 89.31 368 GLU A N 1
ATOM 2824 C CA . GLU A 1 368 ? 31.277 -27.723 -22.349 1.00 89.31 368 GLU A CA 1
ATOM 2825 C C . GLU A 1 368 ? 29.911 -28.229 -22.822 1.00 89.31 368 GLU A C 1
ATOM 2827 O O . GLU A 1 368 ? 29.327 -29.132 -22.225 1.00 89.31 368 GLU A O 1
ATOM 2832 N N . LEU A 1 369 ? 29.401 -27.649 -23.907 1.00 87.56 369 LEU A N 1
ATOM 2833 C CA . LEU A 1 369 ? 28.099 -27.998 -24.462 1.00 87.56 369 LEU A CA 1
ATOM 2834 C C . LEU A 1 369 ? 28.274 -28.999 -25.616 1.00 87.56 369 LEU A C 1
ATOM 2836 O O . LEU A 1 369 ? 29.241 -28.913 -26.379 1.00 87.56 369 LEU A O 1
ATOM 2840 N N . PRO A 1 370 ? 27.357 -29.968 -25.766 1.00 82.25 370 PRO A N 1
ATOM 2841 C CA . PRO A 1 370 ? 27.500 -31.024 -26.759 1.00 82.25 370 PRO A CA 1
ATOM 2842 C C . PRO A 1 370 ? 27.334 -30.510 -28.200 1.00 82.25 370 PRO A C 1
ATOM 2844 O O . PRO A 1 370 ? 26.377 -29.806 -28.537 1.00 82.25 370 PRO A O 1
ATOM 2847 N N . GLY A 1 371 ? 28.259 -30.951 -29.058 1.00 81.06 371 GLY A N 1
ATOM 2848 C CA . GLY A 1 371 ? 28.311 -30.679 -30.496 1.00 81.06 371 GLY A CA 1
ATOM 2849 C C . GLY A 1 371 ? 29.108 -29.429 -30.888 1.00 81.06 371 GLY A C 1
ATOM 2850 O O . GLY A 1 371 ? 29.742 -28.777 -30.059 1.00 81.06 371 GLY A O 1
ATOM 2851 N N . SER A 1 372 ? 29.121 -29.135 -32.189 1.00 83.94 372 SER A N 1
ATOM 2852 C CA . SER A 1 372 ? 29.846 -28.001 -32.775 1.00 83.94 372 SER A CA 1
ATOM 2853 C C . SER A 1 372 ? 28.924 -27.169 -33.656 1.00 83.94 372 SER A C 1
ATOM 2855 O O . SER A 1 372 ? 28.232 -27.722 -34.512 1.00 83.94 372 SER A O 1
ATOM 2857 N N . LEU A 1 373 ? 28.957 -25.850 -33.480 1.00 84.75 373 LEU A N 1
ATOM 2858 C CA . LEU A 1 373 ? 28.245 -24.885 -34.314 1.00 84.75 373 LEU A CA 1
ATOM 2859 C C . LEU A 1 373 ? 29.214 -23.860 -34.898 1.00 84.75 373 LEU A C 1
ATOM 2861 O O . LEU A 1 373 ? 30.146 -23.421 -34.223 1.00 84.75 373 LEU A O 1
ATOM 2865 N N . ASP A 1 374 ? 28.943 -23.407 -36.121 1.00 82.50 374 ASP A N 1
ATOM 2866 C CA . ASP A 1 374 ? 29.718 -22.330 -36.751 1.00 82.50 374 ASP A CA 1
ATOM 2867 C C . ASP A 1 374 ? 29.613 -21.016 -35.967 1.00 82.50 374 ASP A C 1
ATOM 2869 O O . ASP A 1 374 ? 30.584 -20.270 -35.857 1.00 82.50 374 ASP A O 1
ATOM 2873 N N . TYR A 1 375 ? 28.441 -20.748 -35.392 1.00 84.19 375 TYR A N 1
ATOM 2874 C CA . TYR A 1 375 ? 28.188 -19.587 -34.550 1.00 84.19 375 TYR A CA 1
ATOM 2875 C C . TYR A 1 375 ? 27.193 -19.959 -33.453 1.00 84.19 375 TYR A C 1
ATOM 2877 O O . TYR A 1 375 ? 26.159 -20.544 -33.763 1.00 84.19 375 TYR A O 1
ATOM 2885 N N . ALA A 1 376 ? 27.484 -19.636 -32.194 1.00 88.12 376 ALA A N 1
ATOM 2886 C CA . ALA A 1 376 ? 26.566 -19.864 -31.081 1.00 88.12 376 ALA A CA 1
ATOM 2887 C C . ALA A 1 376 ? 26.029 -18.519 -30.577 1.00 88.12 376 ALA A C 1
ATOM 2889 O O . ALA A 1 376 ? 26.796 -17.660 -30.137 1.00 88.12 376 ALA A O 1
ATOM 2890 N N . ASP A 1 377 ? 24.711 -18.333 -30.677 1.00 87.50 377 ASP A N 1
ATOM 2891 C CA . ASP A 1 377 ? 24.037 -17.098 -30.279 1.00 87.50 377 ASP A CA 1
ATOM 2892 C C . ASP A 1 377 ? 23.812 -17.086 -28.766 1.00 87.50 377 ASP A C 1
ATOM 2894 O O . ASP A 1 377 ? 22.938 -17.803 -28.277 1.00 87.50 377 ASP A O 1
ATOM 2898 N N . LEU A 1 378 ? 24.574 -16.265 -28.039 1.00 91.38 378 LEU A N 1
ATOM 2899 C CA . LEU A 1 378 ? 24.311 -15.950 -26.634 1.00 91.38 378 LEU A CA 1
ATOM 2900 C C . LEU A 1 378 ? 23.395 -14.726 -26.558 1.00 91.38 378 LEU A C 1
ATOM 2902 O O . LEU A 1 378 ? 23.779 -13.634 -26.979 1.00 91.38 378 LEU A O 1
ATOM 2906 N N . ARG A 1 379 ? 22.191 -14.894 -26.010 1.00 91.25 379 ARG A N 1
ATOM 2907 C CA . ARG A 1 379 ? 21.225 -13.810 -25.794 1.00 91.25 379 ARG A CA 1
ATOM 2908 C C . ARG A 1 379 ? 20.921 -13.675 -24.310 1.00 91.25 379 ARG A C 1
ATOM 2910 O O . ARG A 1 379 ? 20.735 -14.673 -23.619 1.00 91.25 379 ARG A O 1
ATOM 2917 N N . ILE A 1 380 ? 20.859 -12.429 -23.843 1.00 89.50 380 ILE A N 1
ATOM 2918 C CA . ILE A 1 380 ? 20.557 -12.100 -22.448 1.00 89.50 380 ILE A CA 1
ATOM 2919 C C . ILE A 1 380 ? 19.441 -11.071 -22.402 1.00 89.50 380 ILE A C 1
ATOM 2921 O O . ILE A 1 380 ? 19.576 -9.997 -22.997 1.00 89.50 380 ILE A O 1
ATOM 2925 N N . CYS A 1 381 ? 18.393 -11.380 -21.648 1.00 87.69 381 CYS A N 1
ATOM 2926 C CA . CYS A 1 381 ? 17.272 -10.497 -21.363 1.00 87.69 381 CYS A CA 1
ATOM 2927 C C . CYS A 1 381 ? 17.037 -10.486 -19.849 1.00 87.69 381 CYS A C 1
ATOM 2929 O O . CYS A 1 381 ? 16.677 -11.510 -19.275 1.00 87.69 381 CYS A O 1
ATOM 2931 N N . ASN A 1 382 ? 17.224 -9.340 -19.192 1.00 84.94 382 ASN A N 1
ATOM 2932 C CA . ASN A 1 382 ? 17.159 -9.214 -17.730 1.00 84.94 382 ASN A CA 1
ATOM 2933 C C . ASN A 1 382 ? 18.131 -10.187 -17.029 1.00 84.94 382 ASN A C 1
ATOM 2935 O O . ASN A 1 382 ? 19.333 -10.097 -17.253 1.00 84.94 382 ASN A O 1
ATOM 2939 N N . ASP A 1 383 ? 17.632 -11.094 -16.186 1.00 85.75 383 ASP A N 1
ATOM 2940 C CA . ASP A 1 383 ? 18.401 -12.165 -15.524 1.00 85.75 383 ASP A CA 1
ATOM 2941 C C . ASP A 1 383 ? 18.591 -13.414 -16.393 1.00 85.75 383 ASP A C 1
ATOM 2943 O O . ASP A 1 383 ? 19.165 -14.402 -15.957 1.00 85.75 383 ASP A O 1
ATOM 2947 N N . GLN A 1 384 ? 18.016 -13.449 -17.588 1.00 88.06 384 GLN A N 1
ATOM 2948 C CA . GLN A 1 384 ? 17.780 -14.696 -18.305 1.00 88.06 384 GLN A CA 1
ATOM 2949 C C . GLN A 1 384 ? 18.801 -14.845 -19.413 1.00 88.06 384 GLN A C 1
ATOM 2951 O O . GLN A 1 384 ? 18.995 -13.918 -20.203 1.00 88.06 384 GLN A O 1
ATOM 2956 N N . ILE A 1 385 ? 19.414 -16.023 -19.491 1.00 91.50 385 ILE A N 1
ATOM 2957 C CA . ILE A 1 385 ? 20.382 -16.354 -20.530 1.00 91.50 385 ILE A CA 1
ATOM 2958 C C . ILE A 1 385 ? 19.844 -17.477 -21.403 1.00 91.50 385 ILE A C 1
ATOM 2960 O O . ILE A 1 385 ? 19.234 -18.430 -20.917 1.00 91.50 385 ILE A O 1
ATOM 2964 N N . CYS A 1 386 ? 20.075 -17.364 -22.705 1.00 91.50 386 CYS A N 1
ATOM 2965 C CA . CYS A 1 386 ? 19.828 -18.435 -23.656 1.00 91.50 386 CYS A CA 1
ATOM 2966 C C . CYS A 1 386 ? 20.987 -18.526 -24.643 1.00 91.50 386 CYS A C 1
ATOM 2968 O O . CYS A 1 386 ? 21.472 -17.512 -25.148 1.00 91.50 386 CYS A O 1
ATOM 2970 N N . LEU A 1 387 ? 21.409 -19.752 -24.925 1.00 91.56 387 LEU A N 1
ATOM 2971 C CA . LEU A 1 387 ? 22.515 -20.058 -25.811 1.00 91.56 387 LEU A CA 1
ATOM 2972 C C . LEU A 1 387 ? 22.118 -21.162 -26.789 1.00 91.56 387 LEU A C 1
ATOM 2974 O O . LEU A 1 387 ? 21.657 -22.237 -26.402 1.00 91.56 387 LEU A O 1
ATOM 2978 N N . ARG A 1 388 ? 22.319 -20.896 -28.079 1.00 90.38 388 ARG A N 1
ATOM 2979 C CA . ARG A 1 388 ? 22.098 -21.878 -29.143 1.00 90.38 388 ARG A CA 1
ATOM 2980 C C . ARG A 1 388 ? 23.216 -22.926 -29.147 1.00 90.38 388 ARG A C 1
ATOM 2982 O O . ARG A 1 388 ? 24.379 -22.569 -29.310 1.00 90.38 388 ARG A O 1
ATOM 2989 N N . THR A 1 389 ? 22.865 -24.206 -29.007 1.00 89.25 389 THR A N 1
ATOM 2990 C CA . THR A 1 389 ? 23.811 -25.341 -29.084 1.00 89.25 389 THR A CA 1
ATOM 2991 C C . THR A 1 389 ? 23.405 -26.321 -30.185 1.00 89.25 389 THR A C 1
ATOM 2993 O O . THR A 1 389 ? 22.329 -26.193 -30.769 1.00 89.25 389 THR A O 1
ATOM 2996 N N . ALA A 1 390 ? 24.253 -27.299 -30.512 1.00 85.31 390 ALA A N 1
ATOM 2997 C CA . ALA A 1 390 ? 23.940 -28.258 -31.573 1.00 85.31 390 ALA A CA 1
ATOM 2998 C C . ALA A 1 390 ? 22.799 -29.224 -31.200 1.00 85.31 390 ALA A C 1
ATOM 3000 O O . ALA A 1 390 ? 22.080 -29.684 -32.080 1.00 85.31 390 ALA A O 1
ATOM 3001 N N . THR A 1 391 ? 22.619 -29.524 -29.910 1.00 84.38 391 THR A N 1
ATOM 3002 C CA . THR A 1 391 ? 21.619 -30.499 -29.427 1.00 84.38 391 THR A CA 1
ATOM 3003 C C . THR A 1 391 ? 20.333 -29.852 -28.908 1.00 84.38 391 THR A C 1
ATOM 3005 O O . THR A 1 391 ? 19.275 -30.481 -28.924 1.00 84.38 391 THR A O 1
ATOM 3008 N N . GLY A 1 392 ? 20.402 -28.591 -28.478 1.00 88.00 392 GLY A N 1
ATOM 3009 C CA . GLY A 1 392 ? 19.267 -27.862 -27.921 1.00 88.00 392 GLY A CA 1
ATOM 3010 C C . GLY A 1 392 ? 19.587 -26.410 -27.567 1.00 88.00 392 GLY A C 1
ATOM 3011 O O . GLY A 1 392 ? 20.659 -25.887 -27.877 1.00 88.00 392 GLY A O 1
ATOM 3012 N N . ILE A 1 393 ? 18.660 -25.746 -26.892 1.00 90.25 393 ILE A N 1
ATOM 3013 C CA . ILE A 1 393 ? 18.846 -24.390 -26.368 1.00 90.25 393 ILE A CA 1
ATOM 3014 C C . ILE A 1 393 ? 19.259 -24.520 -24.912 1.00 90.25 393 ILE A C 1
ATOM 3016 O O . ILE A 1 393 ? 18.478 -24.997 -24.091 1.00 90.25 393 ILE A O 1
ATOM 3020 N N . TYR A 1 394 ? 20.476 -24.098 -24.591 1.00 91.38 394 TYR A N 1
ATOM 3021 C CA . TYR A 1 394 ? 20.892 -23.962 -23.205 1.00 91.38 394 TYR A CA 1
ATOM 3022 C C . TYR A 1 394 ? 20.216 -22.722 -22.618 1.00 91.38 394 TYR A C 1
ATOM 3024 O O . TYR A 1 394 ? 20.355 -21.634 -23.175 1.00 91.38 394 TYR A O 1
ATOM 3032 N N . TYR A 1 395 ? 19.464 -22.877 -21.536 1.00 91.00 395 TYR A N 1
ATOM 3033 C CA . TYR A 1 395 ? 18.825 -21.776 -20.817 1.00 91.00 395 TYR A CA 1
ATOM 3034 C C . TYR A 1 395 ? 19.322 -21.747 -19.372 1.00 91.00 395 TYR A C 1
ATOM 3036 O O . TYR A 1 395 ? 19.774 -22.763 -18.849 1.00 91.00 395 TYR A O 1
ATOM 3044 N N . GLY A 1 396 ? 19.237 -20.585 -18.730 1.00 89.75 396 GLY A N 1
ATOM 3045 C CA . GLY A 1 396 ? 19.570 -20.429 -17.318 1.00 89.75 396 GLY A CA 1
ATOM 3046 C C . GLY A 1 396 ? 19.159 -19.067 -16.769 1.00 89.75 396 GLY A C 1
ATOM 3047 O O . GLY A 1 396 ? 18.854 -18.141 -17.529 1.00 89.75 396 GLY A O 1
ATOM 3048 N N . THR A 1 397 ? 19.153 -18.956 -15.445 1.00 88.69 397 THR A N 1
ATOM 3049 C CA . THR A 1 397 ? 18.824 -17.737 -14.703 1.00 88.69 397 THR A CA 1
ATOM 3050 C C . THR A 1 397 ? 20.058 -17.248 -13.946 1.00 88.69 397 THR A C 1
ATOM 3052 O O . THR A 1 397 ? 20.753 -18.025 -13.304 1.00 88.69 397 THR A O 1
ATOM 3055 N N . ILE A 1 398 ? 20.383 -15.962 -14.046 1.00 88.12 398 ILE A N 1
ATOM 3056 C CA . ILE A 1 398 ? 21.474 -15.343 -13.290 1.00 88.12 398 ILE A CA 1
ATOM 3057 C C . ILE A 1 398 ? 20.971 -15.089 -11.869 1.00 88.12 398 ILE A C 1
ATOM 3059 O O . ILE A 1 398 ? 19.967 -14.401 -11.678 1.00 88.12 398 ILE A O 1
ATOM 3063 N N . ASP A 1 399 ? 21.672 -15.612 -10.866 1.00 80.25 399 ASP A N 1
ATOM 3064 C CA . ASP A 1 399 ? 21.307 -15.386 -9.468 1.00 80.25 399 ASP A CA 1
ATOM 3065 C C . ASP A 1 399 ? 21.836 -14.034 -8.957 1.00 80.25 399 ASP A C 1
ATOM 3067 O O . ASP A 1 399 ? 22.998 -13.882 -8.573 1.00 80.25 399 ASP A O 1
ATOM 3071 N N . ARG A 1 400 ? 20.958 -13.022 -8.935 1.00 76.69 400 ARG A N 1
ATOM 3072 C CA . ARG A 1 400 ? 21.233 -11.699 -8.336 1.00 76.69 400 ARG A CA 1
ATOM 3073 C C . ARG A 1 400 ? 20.938 -11.625 -6.831 1.00 76.69 400 ARG A C 1
ATOM 3075 O O . ARG A 1 400 ? 21.185 -10.588 -6.202 1.00 76.69 400 ARG A O 1
ATOM 3082 N N . ALA A 1 401 ? 20.343 -12.661 -6.240 1.00 68.25 401 ALA A N 1
ATOM 3083 C CA . ALA A 1 401 ? 19.985 -12.684 -4.824 1.00 68.25 401 ALA A CA 1
ATOM 3084 C C . ALA A 1 401 ? 21.167 -13.135 -3.959 1.00 68.25 401 ALA A C 1
ATOM 3086 O O . ALA A 1 401 ? 21.408 -12.537 -2.912 1.00 68.25 401 ALA A O 1
ATOM 3087 N N . GLN A 1 402 ? 21.940 -14.111 -4.439 1.00 65.88 402 GLN A N 1
ATOM 3088 C CA . GLN A 1 402 ? 23.124 -14.642 -3.753 1.00 65.88 402 GLN A CA 1
ATOM 3089 C C . GLN A 1 402 ? 24.427 -13.887 -4.060 1.00 65.88 402 GLN A C 1
ATOM 3091 O O . GLN A 1 402 ? 25.496 -14.301 -3.618 1.00 65.88 402 GLN A O 1
ATOM 3096 N N . SER A 1 403 ? 24.369 -12.762 -4.785 1.00 61.81 403 SER A N 1
ATOM 3097 C CA . SER A 1 403 ? 25.548 -11.953 -5.120 1.00 61.81 403 SER A CA 1
ATOM 3098 C C . SER A 1 403 ? 26.105 -11.236 -3.877 1.00 61.81 403 SER A C 1
ATOM 3100 O O . SER A 1 403 ? 25.788 -10.068 -3.631 1.00 61.81 403 SER A O 1
ATOM 3102 N N . GLY A 1 404 ? 26.898 -11.938 -3.070 1.00 61.03 404 GLY A N 1
ATOM 3103 C CA . GLY A 1 404 ? 27.504 -11.408 -1.855 1.00 61.03 404 GLY A CA 1
ATOM 3104 C C . GLY A 1 404 ? 28.710 -12.225 -1.372 1.00 61.03 404 GLY A C 1
ATOM 3105 O O . GLY A 1 404 ? 28.965 -13.313 -1.882 1.00 61.03 404 GLY A O 1
ATOM 3106 N N . PRO A 1 405 ? 29.441 -11.730 -0.355 1.00 56.09 405 PRO A N 1
ATOM 3107 C CA . PRO A 1 405 ? 30.672 -12.349 0.163 1.00 56.09 405 PRO A CA 1
ATOM 3108 C C . PRO A 1 405 ? 30.507 -13.775 0.705 1.00 56.09 405 PRO A C 1
ATOM 3110 O O . PRO A 1 405 ? 31.494 -14.472 0.901 1.00 56.09 405 PRO A O 1
ATOM 3113 N N . ALA A 1 406 ? 29.270 -14.181 1.004 1.00 54.47 406 ALA A N 1
ATOM 3114 C CA . ALA A 1 406 ? 28.931 -15.493 1.548 1.00 54.47 406 ALA A CA 1
ATOM 3115 C C . ALA A 1 406 ? 28.775 -16.586 0.470 1.00 54.47 406 ALA A C 1
ATOM 3117 O O . ALA A 1 406 ? 28.515 -17.737 0.814 1.00 54.47 406 ALA A O 1
ATOM 3118 N N . PHE A 1 407 ? 28.906 -16.245 -0.818 1.00 65.62 407 PHE A N 1
ATOM 3119 C CA . PHE A 1 407 ? 28.859 -17.221 -1.903 1.00 65.62 407 PHE A CA 1
ATOM 3120 C C . PHE A 1 407 ? 30.101 -18.123 -1.856 1.00 65.62 407 PHE A C 1
ATOM 3122 O O . PHE A 1 407 ? 31.215 -17.678 -2.114 1.00 65.62 407 PHE A O 1
ATOM 3129 N N . ALA A 1 408 ? 29.907 -19.400 -1.522 1.00 52.56 408 ALA A N 1
ATOM 3130 C CA . ALA A 1 408 ? 30.976 -20.366 -1.249 1.00 52.56 408 ALA A CA 1
ATOM 3131 C C . ALA A 1 408 ? 31.623 -20.986 -2.511 1.00 52.56 408 ALA A C 1
ATOM 3133 O O . ALA A 1 408 ? 32.212 -22.064 -2.437 1.00 52.56 408 ALA A O 1
ATOM 3134 N N . GLY A 1 409 ? 31.517 -20.315 -3.663 1.00 56.28 409 GLY A N 1
ATOM 3135 C CA . GLY A 1 409 ? 31.919 -20.848 -4.966 1.00 56.28 409 GLY A CA 1
ATOM 3136 C C . GLY A 1 409 ? 30.837 -21.721 -5.618 1.00 56.28 409 GLY A C 1
ATOM 3137 O O . GLY A 1 409 ? 30.015 -22.342 -4.948 1.00 56.28 409 GLY A O 1
ATOM 3138 N N . GLY A 1 410 ? 30.812 -21.737 -6.954 1.00 63.31 410 GLY A N 1
ATOM 3139 C CA . GLY A 1 410 ? 29.783 -22.401 -7.764 1.00 63.31 410 GLY A CA 1
ATOM 3140 C C . GLY A 1 410 ? 29.449 -21.620 -9.040 1.00 63.31 410 GLY A C 1
ATOM 3141 O O . GLY A 1 410 ? 29.997 -20.545 -9.281 1.00 63.31 410 GLY A O 1
ATOM 3142 N N . SER A 1 411 ? 28.546 -22.147 -9.873 1.00 70.38 411 SER A N 1
ATOM 3143 C CA . SER A 1 411 ? 28.056 -21.415 -11.049 1.00 70.38 411 SER A CA 1
ATOM 3144 C C . SER A 1 411 ? 27.024 -20.364 -10.631 1.00 70.38 411 SER A C 1
ATOM 3146 O O . SER A 1 411 ? 26.059 -20.688 -9.951 1.00 70.38 411 SER A O 1
ATOM 3148 N N . MET A 1 412 ? 27.186 -19.118 -11.088 1.00 78.31 412 MET A N 1
ATOM 3149 C CA . MET A 1 412 ? 26.209 -18.028 -10.890 1.00 78.31 412 MET A CA 1
ATOM 3150 C C . MET A 1 412 ? 24.926 -18.198 -11.727 1.00 78.31 412 MET A C 1
ATOM 3152 O O . MET A 1 412 ? 24.035 -17.345 -11.687 1.00 78.31 412 MET A O 1
ATOM 3156 N N . VAL A 1 413 ? 24.854 -19.266 -12.528 1.00 84.50 413 VAL A N 1
ATOM 3157 C CA . VAL A 1 413 ? 23.710 -19.603 -13.372 1.00 84.50 413 VAL A CA 1
ATOM 3158 C C . VAL A 1 413 ? 22.917 -20.733 -12.718 1.00 84.50 413 VAL A C 1
ATOM 3160 O O . VAL A 1 413 ? 23.353 -21.884 -12.700 1.00 84.50 413 VAL A O 1
ATOM 3163 N N . MET A 1 414 ? 21.728 -20.396 -12.231 1.00 83.19 414 MET A N 1
ATOM 3164 C CA . MET A 1 414 ? 20.762 -21.304 -11.620 1.00 83.19 414 MET A CA 1
ATOM 3165 C C . MET A 1 414 ? 19.727 -21.777 -12.649 1.00 83.19 414 MET A C 1
ATOM 3167 O O . MET A 1 414 ? 19.671 -21.274 -13.776 1.00 83.19 414 MET A O 1
ATOM 3171 N N . ASP A 1 415 ? 18.933 -22.787 -12.273 1.00 79.75 415 ASP A N 1
ATOM 3172 C CA . ASP A 1 415 ? 17.883 -23.397 -13.106 1.00 79.75 415 ASP A CA 1
ATOM 3173 C C . ASP A 1 415 ? 18.338 -23.706 -14.543 1.00 79.75 415 ASP A C 1
ATOM 3175 O O . ASP A 1 415 ? 17.568 -23.570 -15.498 1.00 79.75 415 ASP A O 1
ATOM 3179 N N . SER A 1 416 ? 19.612 -24.072 -14.714 1.00 87.69 416 SER A N 1
ATOM 3180 C CA . SER A 1 416 ? 20.185 -24.284 -16.035 1.00 87.69 416 SER A CA 1
ATOM 3181 C C . SER A 1 416 ? 19.773 -25.631 -16.616 1.00 87.69 416 SER A C 1
ATOM 3183 O O . SER A 1 416 ? 19.609 -26.628 -15.912 1.00 87.69 416 SER A O 1
ATOM 3185 N N . GLY A 1 417 ? 19.583 -25.668 -17.929 1.00 87.12 417 GLY A N 1
ATOM 3186 C CA . GLY A 1 417 ? 19.182 -26.881 -18.625 1.00 87.12 417 GLY A CA 1
ATOM 3187 C C . GLY A 1 417 ? 19.301 -26.744 -20.132 1.00 87.12 417 GLY A C 1
ATOM 3188 O O . GLY A 1 417 ? 19.519 -25.656 -20.664 1.00 87.12 417 GLY A O 1
ATOM 3189 N N . ILE A 1 418 ? 19.165 -27.869 -20.831 1.00 88.38 418 ILE A N 1
ATOM 3190 C CA . ILE A 1 418 ? 19.152 -27.909 -22.293 1.00 88.38 418 ILE A CA 1
ATOM 3191 C C . ILE A 1 418 ? 17.749 -28.299 -22.735 1.00 88.38 418 ILE A C 1
ATOM 3193 O O . ILE A 1 418 ? 17.293 -29.410 -22.479 1.00 88.38 418 ILE A O 1
ATOM 3197 N N . LEU A 1 419 ? 17.073 -27.380 -23.419 1.00 86.62 419 LEU A N 1
ATOM 3198 C CA . LEU A 1 419 ? 15.793 -27.643 -24.058 1.00 86.62 419 LEU A CA 1
ATOM 3199 C C . LEU A 1 419 ? 16.048 -28.274 -25.438 1.00 86.62 419 LEU A C 1
ATOM 3201 O O . LEU A 1 419 ? 16.588 -27.587 -26.313 1.00 86.62 419 LEU A O 1
ATOM 3205 N N . PRO A 1 420 ? 15.696 -29.551 -25.671 1.00 85.94 420 PRO A N 1
ATOM 3206 C CA . PRO A 1 420 ? 15.891 -30.180 -26.972 1.00 85.94 420 PRO A CA 1
ATOM 3207 C C . PRO A 1 420 ? 15.000 -29.525 -28.034 1.00 85.94 420 PRO A C 1
ATOM 3209 O O . PRO A 1 420 ? 13.902 -29.051 -27.744 1.00 85.94 420 PRO A O 1
ATOM 3212 N N . TYR A 1 421 ? 15.437 -29.542 -29.294 1.00 79.81 421 TYR A N 1
ATOM 3213 C CA . TYR A 1 421 ? 14.702 -28.921 -30.408 1.00 79.81 421 TYR A CA 1
ATOM 3214 C C . TYR A 1 421 ? 13.380 -29.629 -30.797 1.00 79.81 421 TYR A C 1
ATOM 3216 O O . TYR A 1 421 ? 12.677 -29.153 -31.690 1.00 79.81 421 TYR A O 1
ATOM 3224 N N . GLY A 1 422 ? 13.009 -30.711 -30.100 1.00 66.12 422 GLY A N 1
ATOM 3225 C CA . GLY A 1 422 ? 11.810 -31.528 -30.329 1.00 66.12 422 GLY A CA 1
ATOM 3226 C C . GLY A 1 422 ? 12.108 -32.858 -31.037 1.00 66.12 422 GLY A C 1
ATOM 3227 O O . GLY A 1 422 ? 13.102 -32.983 -31.751 1.00 66.12 422 GLY A O 1
ATOM 3228 N N . GLU A 1 423 ? 11.260 -33.868 -30.818 1.00 49.12 423 GLU A N 1
ATOM 3229 C CA . GLU A 1 423 ? 11.403 -35.201 -31.420 1.00 49.12 423 GLU A CA 1
ATOM 3230 C C . GLU A 1 423 ? 10.994 -35.197 -32.902 1.00 49.12 423 GLU A C 1
ATOM 3232 O O . GLU A 1 423 ? 9.845 -34.943 -33.259 1.00 49.12 423 GLU A O 1
ATOM 3237 N N . GLY A 1 424 ? 11.960 -35.486 -33.773 1.00 51.50 424 GLY A N 1
ATOM 3238 C CA . GLY A 1 424 ? 11.813 -35.547 -35.229 1.00 51.50 424 GLY A CA 1
ATOM 3239 C C . GLY A 1 424 ? 12.878 -34.681 -35.884 1.00 51.50 424 GLY A C 1
ATOM 3240 O O . GLY A 1 424 ? 12.907 -33.503 -35.570 1.00 51.50 424 GLY A O 1
ATOM 3241 N N . LYS A 1 425 ? 13.749 -35.275 -36.729 1.00 47.72 425 LYS A N 1
ATOM 3242 C CA . LYS A 1 425 ? 14.954 -34.699 -37.392 1.00 47.72 425 LYS A CA 1
ATOM 3243 C C . LYS A 1 425 ? 14.986 -33.158 -37.406 1.00 47.72 425 LYS A C 1
ATOM 3245 O O . LYS A 1 425 ? 14.729 -32.526 -38.429 1.00 47.72 425 LYS A O 1
ATOM 3250 N N . GLY A 1 426 ? 15.248 -32.563 -36.247 1.00 54.75 426 GLY A N 1
ATOM 3251 C CA . GLY A 1 426 ? 14.988 -31.154 -36.014 1.00 54.75 426 GLY A CA 1
ATOM 3252 C C . GLY A 1 426 ? 16.182 -30.386 -36.518 1.00 54.75 426 GLY A C 1
ATOM 3253 O O . GLY A 1 426 ? 17.237 -30.440 -35.894 1.00 54.75 426 GLY A O 1
ATOM 3254 N N . SER A 1 427 ? 16.034 -29.715 -37.661 1.00 70.56 427 SER A N 1
ATOM 3255 C CA . SER A 1 427 ? 17.038 -28.778 -38.163 1.00 70.56 427 SER A CA 1
ATOM 3256 C C . SER A 1 427 ? 17.411 -27.822 -37.030 1.00 70.56 427 SER A C 1
ATOM 3258 O O . SER A 1 427 ? 16.522 -27.173 -36.461 1.00 70.56 427 SER A O 1
ATOM 3260 N N . ILE A 1 428 ? 18.698 -27.753 -36.701 1.00 82.12 428 ILE A N 1
ATOM 3261 C CA . ILE A 1 428 ? 19.236 -26.800 -35.730 1.00 82.12 428 ILE A CA 1
ATOM 3262 C C . ILE A 1 428 ? 18.727 -25.405 -36.133 1.00 82.12 428 ILE A C 1
ATOM 3264 O O . ILE A 1 428 ? 18.822 -25.051 -37.310 1.00 82.12 428 ILE A O 1
ATOM 3268 N N . PRO A 1 429 ? 18.149 -24.610 -35.216 1.00 86.50 429 PRO A N 1
ATOM 3269 C CA . PRO A 1 429 ? 17.654 -23.293 -35.574 1.00 86.50 429 PRO A CA 1
ATOM 3270 C C . PRO A 1 429 ? 18.798 -22.421 -36.093 1.00 86.50 429 PRO A C 1
ATOM 3272 O O . PRO A 1 429 ? 19.929 -22.492 -35.609 1.00 86.50 429 PRO A O 1
ATOM 3275 N N . VAL A 1 430 ? 18.490 -21.581 -37.075 1.00 86.06 430 VAL A N 1
ATOM 3276 C CA . VAL A 1 430 ? 19.440 -20.661 -37.708 1.00 86.06 430 VAL A CA 1
ATOM 3277 C C . VAL A 1 430 ? 19.770 -19.506 -36.767 1.00 86.06 430 VAL A C 1
ATOM 3279 O O . VAL A 1 430 ? 20.912 -19.059 -36.707 1.00 86.06 430 VAL A O 1
ATOM 3282 N N . SER A 1 431 ? 18.772 -19.033 -36.016 1.00 88.06 431 SER A N 1
ATOM 3283 C CA . SER A 1 431 ? 18.892 -17.880 -35.128 1.00 88.06 431 SER A CA 1
ATOM 3284 C C . SER A 1 431 ? 17.969 -18.008 -33.914 1.00 88.06 431 SER A C 1
ATOM 3286 O O . SER A 1 431 ? 16.972 -18.738 -33.941 1.00 88.06 431 SER A O 1
ATOM 3288 N N . LEU A 1 432 ? 18.319 -17.286 -32.851 1.00 90.38 432 LEU A N 1
ATOM 3289 C CA . LEU A 1 432 ? 17.666 -17.299 -31.546 1.00 90.38 432 LEU A CA 1
ATOM 3290 C C . LEU A 1 432 ? 17.425 -15.859 -31.072 1.00 90.38 432 LEU A C 1
ATOM 3292 O O . LEU A 1 432 ? 18.329 -15.025 -31.138 1.00 90.38 432 LEU A O 1
ATOM 3296 N N . ALA A 1 433 ? 16.238 -15.581 -30.539 1.00 90.50 433 ALA A N 1
ATOM 3297 C CA . ALA A 1 433 ? 15.941 -14.364 -29.789 1.00 90.50 433 ALA A CA 1
ATOM 3298 C C . ALA A 1 433 ? 15.298 -14.707 -28.442 1.00 90.50 433 ALA A C 1
ATOM 3300 O O . ALA A 1 433 ? 14.657 -15.747 -28.287 1.00 90.50 433 ALA A O 1
ATOM 3301 N N . LEU A 1 434 ? 15.504 -13.828 -27.464 1.00 90.38 434 LEU A N 1
ATOM 3302 C CA . LEU A 1 434 ? 15.045 -14.011 -26.094 1.00 90.38 434 LEU A CA 1
ATOM 3303 C C . LEU A 1 434 ? 14.223 -12.801 -25.668 1.00 90.38 434 LEU A C 1
ATOM 3305 O O . LEU A 1 434 ? 14.692 -11.668 -25.775 1.00 90.38 434 LEU A O 1
ATOM 3309 N N . THR A 1 435 ? 13.031 -13.073 -25.157 1.00 89.06 435 THR A N 1
ATOM 3310 C CA . THR A 1 435 ? 12.135 -12.094 -24.539 1.00 89.06 435 THR A CA 1
ATOM 3311 C C . THR A 1 435 ? 11.978 -12.438 -23.049 1.00 89.06 435 THR A C 1
ATOM 3313 O O . THR A 1 435 ? 12.521 -13.454 -22.594 1.00 89.06 435 THR A O 1
ATOM 3316 N N . PRO A 1 436 ? 11.305 -11.612 -22.228 1.00 85.75 436 PRO A N 1
ATOM 3317 C CA . PRO A 1 436 ? 11.220 -11.858 -20.788 1.00 85.75 436 PRO A CA 1
ATOM 3318 C C . PRO A 1 436 ? 10.639 -13.231 -20.401 1.00 85.75 436 PRO A C 1
ATOM 3320 O O . PRO A 1 436 ? 11.105 -13.825 -19.421 1.00 85.75 436 PRO A O 1
ATOM 3323 N N . HIS A 1 437 ? 9.679 -13.765 -21.170 1.00 84.62 437 HIS A N 1
ATOM 3324 C CA . HIS A 1 437 ? 8.989 -15.029 -20.874 1.00 84.62 437 HIS A CA 1
ATOM 3325 C C . HIS A 1 437 ? 9.084 -16.091 -21.984 1.00 84.62 437 HIS A C 1
ATOM 3327 O O . HIS A 1 437 ? 8.822 -17.269 -21.709 1.00 84.62 437 HIS A O 1
ATOM 3333 N N . HIS A 1 438 ? 9.484 -15.717 -23.204 1.00 87.38 438 HIS A N 1
ATOM 3334 C CA . HIS A 1 438 ? 9.554 -16.621 -24.352 1.00 87.38 438 HIS A CA 1
ATOM 3335 C C . HIS A 1 438 ? 10.944 -16.697 -24.983 1.00 87.38 438 HIS A C 1
ATOM 3337 O O . HIS A 1 438 ? 11.755 -15.774 -24.947 1.00 87.38 438 HIS A O 1
ATOM 3343 N N . ILE A 1 439 ? 11.197 -17.840 -25.609 1.00 89.50 439 ILE A N 1
ATOM 3344 C CA . ILE A 1 439 ? 12.348 -18.080 -26.467 1.00 89.50 439 ILE A CA 1
ATOM 3345 C C . ILE A 1 439 ? 11.819 -18.186 -27.894 1.00 89.50 439 ILE A C 1
ATOM 3347 O O . ILE A 1 439 ? 10.958 -19.017 -28.185 1.00 89.50 439 ILE A O 1
ATOM 3351 N N . ILE A 1 440 ? 12.329 -17.342 -28.785 1.00 91.00 440 ILE A N 1
ATOM 3352 C CA . ILE A 1 440 ? 11.932 -17.311 -30.191 1.00 91.00 440 ILE A CA 1
ATOM 3353 C C . ILE A 1 440 ? 13.033 -17.981 -31.000 1.00 91.00 440 ILE A C 1
ATOM 3355 O O . ILE A 1 440 ? 14.193 -17.566 -30.969 1.00 91.00 440 ILE A O 1
ATOM 3359 N N . THR A 1 441 ? 12.668 -19.026 -31.734 1.00 90.38 441 THR A N 1
ATOM 3360 C CA . THR A 1 441 ? 13.600 -19.758 -32.598 1.00 90.38 441 THR A CA 1
ATOM 3361 C C . THR A 1 441 ? 13.183 -19.650 -34.046 1.00 90.38 441 THR A C 1
ATOM 3363 O O . THR A 1 441 ? 11.994 -19.660 -34.364 1.00 90.38 441 THR A O 1
ATOM 3366 N N . LEU A 1 442 ? 14.177 -19.581 -34.925 1.00 88.19 442 LEU A N 1
ATOM 3367 C CA . LEU A 1 442 ? 13.984 -19.581 -36.365 1.00 88.19 442 LEU A CA 1
ATOM 3368 C C . LEU A 1 442 ? 14.566 -20.857 -36.963 1.00 88.19 442 LEU A C 1
ATOM 3370 O O . LEU A 1 442 ? 15.762 -21.109 -36.837 1.00 88.19 442 LEU A O 1
ATOM 3374 N N . SER A 1 443 ? 13.732 -21.648 -37.629 1.00 85.25 443 SER A N 1
ATOM 3375 C CA . SER A 1 443 ? 14.177 -22.829 -38.378 1.00 85.25 443 SER A CA 1
ATOM 3376 C C . SER A 1 443 ? 14.668 -22.478 -39.788 1.00 85.25 443 SER A C 1
ATOM 3378 O O . SER A 1 443 ? 14.331 -21.425 -40.333 1.00 85.25 443 SER A O 1
ATOM 3380 N N . GLU A 1 444 ? 15.401 -23.399 -40.420 1.00 78.19 444 GLU A N 1
ATOM 3381 C CA . GLU A 1 444 ? 15.829 -23.284 -41.827 1.00 78.19 444 GLU A CA 1
ATOM 3382 C C . GLU A 1 444 ? 14.639 -23.155 -42.798 1.00 78.19 444 GLU A C 1
ATOM 3384 O O . GLU A 1 444 ? 14.730 -22.492 -43.830 1.00 78.19 444 GLU A O 1
ATOM 3389 N N . ASN A 1 445 ? 13.480 -23.708 -42.425 1.00 77.94 445 ASN A N 1
ATOM 3390 C CA . ASN A 1 445 ? 12.251 -23.676 -43.219 1.00 77.94 445 ASN A CA 1
ATOM 3391 C C . ASN A 1 445 ? 11.451 -22.365 -43.080 1.00 77.94 445 ASN A C 1
ATOM 3393 O O . ASN A 1 445 ? 10.307 -22.303 -43.535 1.00 77.94 445 ASN A O 1
ATOM 3397 N N . ASN A 1 446 ? 12.025 -21.316 -42.474 1.00 78.38 446 ASN A N 1
ATOM 3398 C CA . ASN A 1 446 ? 11.363 -20.032 -42.182 1.00 78.38 446 ASN A CA 1
ATOM 3399 C C . ASN A 1 446 ? 10.143 -20.142 -41.248 1.00 78.38 446 ASN A C 1
ATOM 3401 O O . ASN A 1 446 ? 9.256 -19.289 -41.255 1.00 78.38 446 ASN A O 1
ATOM 3405 N N . GLU A 1 447 ? 10.090 -21.195 -40.437 1.00 85.00 447 GLU A N 1
ATOM 3406 C CA . GLU A 1 447 ? 9.123 -21.319 -39.348 1.00 85.00 447 GLU A CA 1
ATOM 3407 C C . GLU A 1 447 ? 9.719 -20.684 -38.089 1.00 85.00 447 GLU A C 1
ATOM 3409 O O . GLU A 1 447 ? 10.806 -21.082 -37.648 1.00 85.00 447 GLU A O 1
ATOM 3414 N N . VAL A 1 448 ? 9.000 -19.711 -37.532 1.00 88.44 448 VAL A N 1
ATOM 3415 C CA . VAL A 1 448 ? 9.268 -19.090 -36.238 1.00 88.44 448 VAL A CA 1
ATOM 3416 C C . VAL A 1 448 ? 8.488 -19.854 -35.174 1.00 88.44 448 VAL A C 1
ATOM 3418 O O . VAL A 1 448 ? 7.273 -20.032 -35.285 1.00 88.44 448 VAL A O 1
ATOM 3421 N N . ARG A 1 449 ? 9.178 -20.318 -34.132 1.00 88.56 449 ARG A N 1
ATOM 3422 C CA . ARG A 1 449 ? 8.548 -21.003 -32.997 1.00 88.56 449 ARG A CA 1
ATOM 3423 C C . ARG A 1 449 ? 8.715 -20.180 -31.738 1.00 88.56 449 ARG A C 1
ATOM 3425 O O . ARG A 1 449 ? 9.832 -19.784 -31.404 1.00 88.56 449 ARG A O 1
ATOM 3432 N N . PHE A 1 450 ? 7.607 -19.993 -31.035 1.00 88.56 450 PHE A N 1
ATOM 3433 C CA . PHE A 1 450 ? 7.539 -19.297 -29.759 1.00 88.56 450 PHE A CA 1
ATOM 3434 C C . PHE A 1 450 ? 7.452 -20.338 -28.647 1.00 88.56 450 PHE A C 1
ATOM 3436 O O . PHE A 1 450 ? 6.430 -21.010 -28.480 1.00 88.56 450 PHE A O 1
ATOM 3443 N N . LEU A 1 451 ? 8.547 -20.510 -27.912 1.00 87.00 451 LEU A N 1
ATOM 3444 C CA . LEU A 1 451 ? 8.637 -21.440 -26.793 1.00 87.00 451 LEU A CA 1
ATOM 3445 C C . LEU A 1 451 ? 8.413 -20.686 -25.488 1.00 87.00 451 LEU A C 1
ATOM 3447 O O . LEU A 1 451 ? 9.069 -19.678 -25.239 1.00 87.00 451 LEU A O 1
ATOM 3451 N N . ASN A 1 452 ? 7.512 -21.175 -24.638 1.00 84.56 452 ASN A N 1
ATOM 3452 C CA . ASN A 1 452 ? 7.388 -20.646 -23.285 1.00 84.56 452 ASN A CA 1
ATOM 3453 C C . ASN A 1 452 ? 8.545 -21.158 -22.433 1.00 84.56 452 ASN A C 1
ATOM 3455 O O . ASN A 1 452 ? 8.769 -22.369 -22.376 1.00 84.56 452 ASN A O 1
ATOM 3459 N N . ARG A 1 453 ? 9.229 -20.271 -21.710 1.00 79.56 453 ARG A N 1
ATOM 3460 C CA . ARG A 1 453 ? 10.307 -20.699 -20.813 1.00 79.56 453 ARG A CA 1
ATOM 3461 C C . ARG A 1 453 ? 9.790 -21.501 -19.616 1.00 79.56 453 ARG A C 1
ATOM 3463 O O . ARG A 1 453 ? 10.408 -22.488 -19.238 1.00 79.56 453 ARG A O 1
ATOM 3470 N N . VAL A 1 454 ? 8.670 -21.086 -19.023 1.00 78.81 454 VAL A N 1
ATOM 3471 C CA . VAL A 1 454 ? 8.099 -21.721 -17.823 1.00 78.81 454 VAL A CA 1
ATOM 3472 C C . VAL A 1 454 ? 7.521 -23.091 -18.161 1.00 78.81 454 VAL A C 1
ATOM 3474 O O . VAL A 1 454 ? 7.789 -24.056 -17.454 1.00 78.81 454 VAL A O 1
ATOM 3477 N N . ALA A 1 455 ? 6.757 -23.179 -19.252 1.00 75.56 455 ALA A N 1
ATOM 3478 C CA . ALA A 1 455 ? 6.131 -24.433 -19.673 1.00 75.56 455 ALA A CA 1
ATOM 3479 C C . ALA A 1 455 ? 7.086 -25.377 -20.417 1.00 75.56 455 ALA A C 1
ATOM 3481 O O . ALA A 1 455 ? 6.747 -26.542 -20.606 1.00 75.56 455 ALA A O 1
ATOM 3482 N N . GLN A 1 456 ? 8.220 -24.859 -20.908 1.00 80.56 456 GLN A N 1
ATOM 3483 C CA . GLN A 1 456 ? 9.180 -25.578 -21.755 1.00 80.56 456 GLN A CA 1
ATOM 3484 C C . GLN A 1 456 ? 8.532 -26.232 -22.987 1.00 80.56 456 GLN A C 1
ATOM 3486 O O . GLN A 1 456 ? 8.950 -27.284 -23.466 1.00 80.56 456 GLN A O 1
ATOM 3491 N N . LYS A 1 457 ? 7.479 -25.596 -23.511 1.00 80.19 457 LYS A N 1
ATOM 3492 C CA . LYS A 1 457 ? 6.669 -26.085 -24.631 1.00 80.19 457 LYS A CA 1
ATOM 3493 C C . LYS A 1 457 ? 6.495 -24.995 -25.681 1.00 80.19 457 LYS A C 1
ATOM 3495 O O . LYS A 1 457 ? 6.476 -23.802 -25.370 1.00 80.19 457 LYS A O 1
ATOM 3500 N N . VAL A 1 458 ? 6.358 -25.419 -26.935 1.00 83.31 458 VAL A N 1
ATOM 3501 C CA . VAL A 1 458 ? 6.027 -24.531 -28.056 1.00 83.31 458 VAL A CA 1
ATOM 3502 C C . VAL A 1 458 ? 4.558 -24.127 -27.927 1.00 83.31 458 VAL A C 1
ATOM 3504 O O . VAL A 1 458 ? 3.692 -24.996 -27.969 1.00 83.31 458 VAL A O 1
ATOM 3507 N N . ILE A 1 459 ? 4.281 -22.830 -27.777 1.00 81.19 459 ILE A N 1
ATOM 3508 C CA . ILE A 1 459 ? 2.905 -22.307 -27.709 1.00 81.19 459 ILE A CA 1
ATOM 3509 C C . ILE A 1 459 ? 2.375 -22.030 -29.112 1.00 81.19 459 ILE A C 1
ATOM 3511 O O . ILE A 1 459 ? 1.252 -22.393 -29.445 1.00 81.19 459 ILE A O 1
ATOM 3515 N N . GLN A 1 460 ? 3.191 -21.366 -29.930 1.00 83.81 460 GLN A N 1
ATOM 3516 C CA . GLN A 1 460 ? 2.794 -20.874 -31.243 1.00 83.81 460 GLN A CA 1
ATOM 3517 C C . GLN A 1 460 ? 3.879 -21.197 -32.269 1.00 83.81 460 GLN A C 1
ATOM 3519 O O . GLN A 1 460 ? 5.080 -21.106 -31.991 1.00 83.81 460 GLN A O 1
ATOM 3524 N N . LYS A 1 461 ? 3.436 -21.575 -33.468 1.00 86.88 461 LYS A N 1
ATOM 3525 C CA . LYS A 1 461 ? 4.266 -21.753 -34.658 1.00 86.88 461 LYS A CA 1
ATOM 3526 C C . LYS A 1 461 ? 3.715 -20.839 -35.736 1.00 86.88 461 LYS A C 1
ATOM 3528 O O . LYS A 1 461 ? 2.523 -20.890 -36.025 1.00 86.88 461 LYS A O 1
ATOM 3533 N N . GLU A 1 462 ? 4.571 -20.016 -36.314 1.00 84.50 462 GLU A N 1
ATOM 3534 C CA . GLU A 1 462 ? 4.203 -19.094 -37.379 1.00 84.50 462 GLU A CA 1
ATOM 3535 C C . GLU A 1 462 ? 5.177 -19.275 -38.537 1.00 84.50 462 GLU A C 1
ATOM 3537 O O . GLU A 1 462 ? 6.393 -19.157 -38.378 1.00 84.50 462 GLU A O 1
ATOM 3542 N N . LYS A 1 463 ? 4.650 -19.617 -39.711 1.00 83.75 463 LYS A N 1
ATOM 3543 C CA . LYS A 1 463 ? 5.452 -19.692 -40.927 1.00 83.75 463 LYS A CA 1
ATOM 3544 C C . LYS A 1 463 ? 5.398 -18.333 -41.605 1.00 83.75 463 LYS A C 1
ATOM 3546 O O . LYS A 1 463 ? 4.317 -17.868 -41.950 1.00 83.75 463 LYS A O 1
ATOM 3551 N N . VAL A 1 464 ? 6.557 -17.708 -41.776 1.00 79.69 464 VAL A N 1
ATOM 3552 C CA . VAL A 1 464 ? 6.651 -16.393 -42.410 1.00 79.69 464 VAL A CA 1
ATOM 3553 C C . VAL A 1 464 ? 6.927 -16.597 -43.893 1.00 79.69 464 VAL A C 1
ATOM 3555 O O . VAL A 1 464 ? 8.019 -17.022 -44.282 1.00 79.69 464 VAL A O 1
ATOM 3558 N N . ASP A 1 465 ? 5.925 -16.312 -44.720 1.00 73.06 465 ASP A N 1
ATOM 3559 C CA . ASP A 1 465 ? 6.072 -16.327 -46.170 1.00 73.06 465 ASP A CA 1
ATOM 3560 C C . ASP A 1 465 ? 6.749 -15.030 -46.623 1.00 73.06 465 ASP A C 1
ATOM 3562 O O . ASP A 1 465 ? 6.310 -13.918 -46.337 1.00 73.06 465 ASP A O 1
ATOM 3566 N N . TRP A 1 466 ? 7.871 -15.166 -47.319 1.00 71.56 466 TRP A N 1
ATOM 3567 C CA . TRP A 1 466 ? 8.640 -14.029 -47.809 1.00 71.56 466 TRP A CA 1
ATOM 3568 C C . TRP A 1 466 ? 8.122 -13.620 -49.184 1.00 71.56 466 TRP A C 1
ATOM 3570 O O . TRP A 1 466 ? 8.026 -14.466 -50.074 1.00 71.56 466 TRP A O 1
ATOM 3580 N N . ALA A 1 467 ? 7.860 -12.331 -49.398 1.00 57.91 467 ALA A N 1
ATOM 3581 C CA . ALA A 1 467 ? 7.655 -11.808 -50.744 1.00 57.91 467 ALA A CA 1
ATOM 3582 C C . ALA A 1 467 ? 8.973 -11.949 -51.528 1.00 57.91 467 ALA A C 1
ATOM 3584 O O . ALA A 1 467 ? 9.898 -11.157 -51.356 1.00 57.91 467 ALA A O 1
ATOM 3585 N N . LEU A 1 468 ? 9.095 -13.004 -52.336 1.00 53.31 468 LEU A N 1
ATOM 3586 C CA . LEU A 1 468 ? 10.209 -13.183 -53.265 1.00 53.31 468 LEU A CA 1
ATOM 3587 C C . LEU A 1 468 ? 10.071 -12.136 -54.382 1.00 53.31 468 LEU A C 1
ATOM 3589 O O . LEU A 1 468 ? 9.065 -12.158 -55.092 1.00 53.31 468 LEU A O 1
ATOM 3593 N N . PRO A 1 469 ? 11.048 -11.232 -54.580 1.00 47.50 469 PRO A N 1
ATOM 3594 C CA . PRO A 1 469 ? 11.090 -10.410 -55.780 1.00 47.50 469 PRO A CA 1
ATOM 3595 C C . PRO A 1 469 ? 11.284 -11.344 -56.977 1.00 47.50 469 PRO A C 1
ATOM 3597 O O . PRO A 1 469 ? 12.255 -12.095 -57.041 1.00 47.50 469 PRO A O 1
ATOM 3600 N N . SER A 1 470 ? 10.348 -11.333 -57.915 1.00 38.06 470 SER A N 1
ATOM 3601 C CA . SER A 1 470 ? 10.260 -12.258 -59.048 1.00 38.06 470 SER A CA 1
ATOM 3602 C C . SER A 1 470 ? 11.304 -12.019 -60.161 1.00 38.06 470 SER A C 1
ATOM 3604 O O . SER A 1 470 ? 10.977 -12.151 -61.337 1.00 38.06 470 SER A O 1
ATOM 3606 N N . SER A 1 471 ? 12.558 -11.669 -59.838 1.00 45.97 471 SER A N 1
ATOM 3607 C CA . SER A 1 471 ? 13.580 -11.353 -60.857 1.00 45.97 471 SER A CA 1
ATOM 3608 C C . SER A 1 471 ? 15.058 -11.424 -60.412 1.00 45.97 471 SER A C 1
ATOM 3610 O O . SER A 1 471 ? 15.830 -10.504 -60.682 1.00 45.97 471 SER A O 1
ATOM 3612 N N . SER A 1 472 ? 15.526 -12.520 -59.801 1.00 42.69 472 SER A N 1
ATOM 3613 C CA . SER A 1 472 ? 16.982 -12.771 -59.699 1.00 42.69 472 SER A CA 1
ATOM 3614 C C . SER A 1 472 ? 17.357 -14.253 -59.813 1.00 42.69 472 SER A C 1
ATOM 3616 O O . SER A 1 472 ? 17.559 -14.966 -58.838 1.00 42.69 472 SER A O 1
ATOM 3618 N N . SER A 1 473 ? 17.516 -14.727 -61.049 1.00 37.19 473 SER A N 1
ATOM 3619 C CA . SER A 1 473 ? 18.082 -16.039 -61.386 1.00 37.19 473 SER A CA 1
ATOM 3620 C C . SER A 1 473 ? 19.622 -16.040 -61.369 1.00 37.19 473 SER A C 1
ATOM 3622 O O . SER A 1 473 ? 20.238 -16.511 -62.321 1.00 37.19 473 SER A O 1
ATOM 3624 N N . ASN A 1 474 ? 20.258 -15.501 -60.321 1.00 41.47 474 ASN A N 1
ATOM 3625 C CA . ASN A 1 474 ? 21.718 -15.555 -60.159 1.00 41.47 474 ASN A CA 1
ATOM 3626 C C . ASN A 1 474 ? 22.087 -16.310 -58.872 1.00 41.47 474 ASN A C 1
ATOM 3628 O O . ASN A 1 474 ? 21.751 -15.899 -57.764 1.00 41.47 474 ASN A O 1
ATOM 3632 N N . LEU A 1 475 ? 22.804 -17.423 -59.043 1.00 38.06 475 LEU A N 1
ATOM 3633 C CA . LEU A 1 475 ? 23.137 -18.454 -58.045 1.00 38.06 475 LEU A CA 1
ATOM 3634 C C . LEU A 1 475 ? 24.012 -17.997 -56.847 1.00 38.06 475 LEU A C 1
ATOM 3636 O O . LEU A 1 475 ? 24.285 -18.803 -55.958 1.00 38.06 475 LEU A O 1
ATOM 3640 N N . ASP A 1 476 ? 24.373 -16.713 -56.754 1.00 42.28 476 ASP A N 1
ATOM 3641 C CA . ASP A 1 476 ? 25.233 -16.143 -55.699 1.00 42.28 476 ASP A CA 1
ATOM 3642 C C . ASP A 1 476 ? 24.470 -15.540 -54.493 1.00 42.28 476 ASP A C 1
ATOM 3644 O O . ASP A 1 476 ? 25.081 -15.151 -53.492 1.00 42.28 476 ASP A O 1
ATOM 3648 N N . GLU A 1 477 ? 23.131 -15.466 -54.539 1.00 45.47 477 GLU A N 1
ATOM 3649 C CA . GLU A 1 477 ? 22.298 -15.006 -53.405 1.00 45.47 477 GLU A CA 1
ATOM 3650 C C . GLU A 1 477 ? 22.054 -16.092 -52.336 1.00 45.47 477 GLU A C 1
ATOM 3652 O O . GLU A 1 477 ? 21.602 -15.788 -51.230 1.00 45.47 477 GLU A O 1
ATOM 3657 N N . SER A 1 478 ? 22.415 -17.346 -52.615 1.00 42.22 478 SER A N 1
ATOM 3658 C CA . SER A 1 478 ? 22.170 -18.522 -51.764 1.00 42.22 478 SER A CA 1
ATOM 3659 C C . SER A 1 478 ? 22.789 -18.416 -50.358 1.00 42.22 478 SER A C 1
ATOM 3661 O O . SER A 1 478 ? 22.127 -18.729 -49.370 1.00 42.22 478 SER A O 1
ATOM 3663 N N . HIS A 1 479 ? 24.006 -17.876 -50.231 1.00 41.84 479 HIS A N 1
ATOM 3664 C CA . HIS A 1 479 ? 24.663 -17.644 -48.931 1.00 41.84 479 HIS A CA 1
ATOM 3665 C C . HIS A 1 479 ? 24.275 -16.315 -48.252 1.00 41.84 479 HIS A C 1
ATOM 3667 O O . HIS A 1 479 ? 24.505 -16.144 -47.054 1.00 41.84 479 HIS A O 1
ATOM 3673 N N . MET A 1 480 ? 23.680 -15.367 -48.984 1.00 48.91 480 MET A N 1
ATOM 3674 C CA . MET A 1 480 ? 23.209 -14.083 -48.437 1.00 48.91 480 MET A CA 1
ATOM 3675 C C . MET A 1 480 ? 21.744 -14.105 -47.980 1.00 48.91 480 MET A C 1
ATOM 3677 O O . MET A 1 480 ? 21.284 -13.163 -47.335 1.00 48.91 480 MET A O 1
ATOM 3681 N N . ALA A 1 481 ? 21.022 -15.189 -48.269 1.00 54.50 481 ALA A N 1
ATOM 3682 C CA . ALA A 1 481 ? 19.595 -15.346 -48.004 1.00 54.50 481 ALA A CA 1
ATOM 3683 C C . ALA A 1 481 ? 19.251 -15.979 -46.638 1.00 54.50 481 ALA A C 1
ATOM 3685 O O . ALA A 1 481 ? 18.080 -16.292 -46.404 1.00 54.50 481 ALA A O 1
ATOM 3686 N N . MET A 1 482 ? 20.235 -16.171 -45.746 1.00 67.56 482 MET A N 1
ATOM 3687 C CA . MET A 1 482 ? 20.004 -16.674 -44.384 1.00 67.56 482 MET A CA 1
ATOM 3688 C C . MET A 1 482 ? 19.188 -15.661 -43.575 1.00 67.56 482 MET A C 1
ATOM 3690 O O . MET A 1 482 ? 19.538 -14.478 -43.501 1.00 67.56 482 MET A O 1
ATOM 3694 N N . ALA A 1 483 ? 18.088 -16.138 -42.995 1.00 79.12 483 ALA A N 1
ATOM 3695 C CA . ALA A 1 483 ? 17.222 -15.339 -42.149 1.00 79.12 483 ALA A CA 1
ATOM 3696 C C . ALA A 1 483 ? 17.793 -15.244 -40.721 1.00 79.12 483 ALA A C 1
ATOM 3698 O O . ALA A 1 483 ? 18.398 -16.187 -40.215 1.00 79.12 483 ALA A O 1
ATOM 3699 N N . GLU A 1 484 ? 17.627 -14.092 -40.081 1.00 86.12 484 GLU A N 1
ATOM 3700 C CA . GLU A 1 484 ? 18.253 -13.760 -38.801 1.00 86.12 484 GLU A CA 1
ATOM 3701 C C . GLU A 1 484 ? 17.254 -13.049 -37.885 1.00 86.12 484 GLU A C 1
ATOM 3703 O O . GLU A 1 484 ? 16.520 -12.164 -38.332 1.00 86.12 484 GLU A O 1
ATOM 3708 N N . LEU A 1 485 ? 17.242 -13.432 -36.604 1.00 89.81 485 LEU A N 1
ATOM 3709 C CA . LEU A 1 485 ? 16.472 -12.766 -35.558 1.00 89.81 485 LEU A CA 1
ATOM 3710 C C . LEU A 1 485 ? 17.343 -11.712 -34.868 1.00 89.81 485 LEU A C 1
ATOM 3712 O O . LEU A 1 485 ? 18.341 -12.021 -34.212 1.00 89.81 485 LEU A O 1
ATOM 3716 N N . MET A 1 486 ? 16.933 -10.456 -34.964 1.00 88.88 486 MET A N 1
ATOM 3717 C CA . MET A 1 486 ? 17.565 -9.314 -34.312 1.00 88.88 486 MET A CA 1
ATOM 3718 C C . MET A 1 486 ? 16.669 -8.865 -33.159 1.00 88.88 486 MET A C 1
ATOM 3720 O O . MET A 1 486 ? 15.463 -8.715 -33.330 1.00 88.88 486 MET A O 1
ATOM 3724 N N . MET A 1 487 ? 17.247 -8.678 -31.977 1.00 87.50 487 MET A N 1
ATOM 3725 C CA . MET A 1 487 ? 16.525 -8.155 -30.815 1.00 87.50 487 MET A CA 1
ATOM 3726 C C . MET A 1 487 ? 17.025 -6.751 -30.508 1.00 87.50 487 MET A C 1
ATOM 3728 O O . MET A 1 487 ? 18.219 -6.478 -30.649 1.00 87.50 487 MET A O 1
ATOM 3732 N N . ASP A 1 488 ? 16.135 -5.873 -30.067 1.00 84.81 488 ASP A N 1
ATOM 3733 C CA . ASP A 1 488 ? 16.553 -4.596 -29.501 1.00 84.81 488 ASP A CA 1
ATOM 3734 C C . ASP A 1 488 ? 17.020 -4.812 -28.052 1.00 84.81 488 ASP A C 1
ATOM 3736 O O . ASP A 1 488 ? 16.283 -5.323 -27.209 1.00 84.81 488 ASP A O 1
ATOM 3740 N N . VAL A 1 489 ? 18.265 -4.427 -27.755 1.00 80.44 489 VAL A N 1
ATOM 3741 C CA . VAL A 1 489 ? 18.895 -4.630 -26.438 1.00 80.44 489 VAL A CA 1
ATOM 3742 C C . VAL A 1 489 ? 18.128 -3.929 -25.309 1.00 80.44 489 VAL A C 1
ATOM 3744 O O . VAL A 1 489 ? 18.097 -4.441 -24.192 1.00 80.44 489 VAL A O 1
ATOM 3747 N N . ARG A 1 490 ? 17.500 -2.773 -25.575 1.00 81.31 490 ARG A N 1
ATOM 3748 C CA . ARG A 1 490 ? 16.711 -2.021 -24.577 1.00 81.31 490 ARG A CA 1
ATOM 3749 C C . ARG A 1 490 ? 15.233 -2.398 -24.575 1.00 81.31 490 ARG A C 1
ATOM 3751 O O . ARG A 1 490 ? 14.547 -2.123 -23.594 1.00 81.31 490 ARG A O 1
ATOM 3758 N N . ARG A 1 491 ? 14.736 -2.957 -25.678 1.00 81.69 491 ARG A N 1
ATOM 3759 C CA . ARG A 1 491 ? 13.325 -3.300 -25.887 1.00 81.69 491 ARG A CA 1
ATOM 3760 C C . ARG A 1 491 ? 13.199 -4.751 -26.345 1.00 81.69 491 ARG A C 1
ATOM 3762 O O . ARG A 1 491 ? 13.055 -5.001 -27.540 1.00 81.69 491 ARG A O 1
ATOM 3769 N N . PRO A 1 492 ? 13.270 -5.718 -25.417 1.00 79.69 492 PRO A N 1
ATOM 3770 C CA . PRO A 1 492 ? 13.234 -7.132 -25.775 1.00 79.69 492 PRO A CA 1
ATOM 3771 C C . PRO A 1 492 ? 11.891 -7.564 -26.391 1.00 79.69 492 PRO A C 1
ATOM 3773 O O . PRO A 1 492 ? 11.835 -8.598 -27.045 1.00 79.69 492 PRO A O 1
ATOM 3776 N N . ASP A 1 493 ? 10.830 -6.766 -26.236 1.00 76.62 493 ASP A N 1
ATOM 3777 C CA . ASP A 1 493 ? 9.528 -6.926 -26.897 1.00 76.62 493 ASP A CA 1
ATOM 3778 C C . ASP A 1 493 ? 9.574 -6.658 -28.415 1.00 76.62 493 ASP A C 1
ATOM 3780 O O . ASP A 1 493 ? 8.661 -7.036 -29.151 1.00 76.62 493 ASP A O 1
ATOM 3784 N N . GLN A 1 494 ? 10.631 -5.995 -28.892 1.00 84.81 494 GLN A N 1
ATOM 3785 C CA . GLN A 1 494 ? 10.833 -5.642 -30.292 1.00 84.81 494 GLN A CA 1
ATOM 3786 C C . GLN A 1 494 ? 11.827 -6.612 -30.927 1.00 84.81 494 GLN A C 1
ATOM 3788 O O . GLN A 1 494 ? 13.047 -6.430 -30.850 1.00 84.81 494 GLN A O 1
ATOM 3793 N N . VAL A 1 495 ? 11.293 -7.634 -31.592 1.00 89.44 495 VAL A N 1
ATOM 3794 C CA . VAL A 1 495 ? 12.095 -8.614 -32.324 1.00 89.44 495 VAL A CA 1
ATOM 3795 C C . VAL A 1 495 ? 11.887 -8.417 -33.819 1.00 89.44 495 VAL A C 1
ATOM 3797 O O . VAL A 1 495 ? 10.777 -8.236 -34.311 1.00 89.44 495 VAL A O 1
ATOM 3800 N N . TRP A 1 496 ? 12.979 -8.433 -34.566 1.00 88.56 496 TRP A N 1
ATOM 3801 C CA . TRP A 1 496 ? 12.998 -8.214 -36.003 1.00 88.56 496 TRP A CA 1
ATOM 3802 C C . TRP A 1 496 ? 13.525 -9.460 -36.685 1.00 88.56 496 TRP A C 1
ATOM 3804 O O . TRP A 1 496 ? 14.618 -9.930 -36.384 1.00 88.56 496 TRP A O 1
ATOM 3814 N N . LEU A 1 497 ? 12.768 -9.983 -37.634 1.00 89.06 497 LEU A N 1
ATOM 3815 C CA . LEU A 1 497 ? 13.189 -11.071 -38.491 1.00 89.06 497 LEU A CA 1
ATOM 3816 C C . LEU A 1 497 ? 13.602 -10.487 -39.843 1.00 89.06 497 LEU A C 1
ATOM 3818 O O . LEU A 1 497 ? 12.790 -9.910 -40.566 1.00 89.06 497 LEU A O 1
ATOM 3822 N N . ARG A 1 498 ? 14.878 -10.633 -40.189 1.00 86.44 498 ARG A N 1
ATOM 3823 C CA . ARG A 1 498 ? 15.436 -10.148 -41.454 1.00 86.44 498 ARG A CA 1
ATOM 3824 C C . ARG A 1 498 ? 15.780 -11.325 -42.346 1.00 86.44 498 ARG A C 1
ATOM 3826 O O . ARG A 1 498 ? 16.461 -12.244 -41.904 1.00 86.44 498 ARG A O 1
ATOM 3833 N N . ARG A 1 499 ? 15.422 -11.245 -43.625 1.00 83.38 499 ARG A N 1
ATOM 3834 C CA . ARG A 1 499 ? 15.931 -12.144 -44.665 1.00 83.38 499 ARG A CA 1
ATOM 3835 C C . ARG A 1 499 ? 16.262 -11.351 -45.917 1.00 83.38 499 ARG A C 1
ATOM 3837 O O . ARG A 1 499 ? 15.381 -10.718 -46.490 1.00 83.38 499 ARG A O 1
ATOM 3844 N N . ALA A 1 500 ? 17.521 -11.397 -46.354 1.00 78.06 500 ALA A N 1
ATOM 3845 C CA . ALA A 1 500 ? 18.014 -10.578 -47.462 1.00 78.06 500 ALA A CA 1
ATOM 3846 C C . ALA A 1 500 ? 17.600 -9.098 -47.294 1.00 78.06 500 ALA A C 1
ATOM 3848 O O . ALA A 1 500 ? 18.113 -8.454 -46.380 1.00 78.06 500 ALA A O 1
ATOM 3849 N N . ARG A 1 501 ? 16.678 -8.592 -48.134 1.00 76.25 501 ARG A N 1
ATOM 3850 C CA . ARG A 1 501 ? 16.107 -7.227 -48.101 1.00 76.25 501 ARG A CA 1
ATOM 3851 C C . ARG A 1 501 ? 14.703 -7.130 -47.476 1.00 76.25 501 ARG A C 1
ATOM 3853 O O . ARG A 1 501 ? 14.145 -6.043 -47.416 1.00 76.25 501 ARG A O 1
ATOM 3860 N N . SER A 1 502 ? 14.119 -8.239 -47.032 1.00 80.31 502 SER A N 1
ATOM 3861 C CA . SER A 1 502 ? 12.812 -8.244 -46.375 1.00 80.31 502 SER A CA 1
ATOM 3862 C C . SER A 1 502 ? 12.974 -8.142 -44.864 1.00 80.31 502 SER A C 1
ATOM 3864 O O . SER A 1 502 ? 13.800 -8.843 -44.269 1.00 80.31 502 SER A O 1
ATOM 3866 N N . LEU A 1 503 ? 12.138 -7.310 -44.247 1.00 85.12 503 LEU A N 1
ATOM 3867 C CA . LEU A 1 503 ? 12.084 -7.113 -42.808 1.00 85.12 503 LEU A CA 1
ATOM 3868 C C . LEU A 1 503 ? 10.680 -7.437 -42.293 1.00 85.12 503 LEU A C 1
ATOM 3870 O O . LEU A 1 503 ? 9.672 -7.003 -42.847 1.00 85.12 503 LEU A O 1
ATOM 3874 N N . VAL A 1 504 ? 10.624 -8.225 -41.229 1.00 86.56 504 VAL A N 1
ATOM 3875 C CA . VAL A 1 504 ? 9.389 -8.606 -40.552 1.00 86.56 504 VAL A CA 1
ATOM 3876 C C . VAL A 1 504 ? 9.527 -8.237 -39.088 1.00 86.56 504 VAL A C 1
ATOM 3878 O O . VAL A 1 504 ? 10.509 -8.575 -38.432 1.00 86.56 504 VAL A O 1
ATOM 3881 N N . HIS A 1 505 ? 8.546 -7.510 -38.581 1.00 87.62 505 HIS A N 1
ATOM 3882 C CA . HIS A 1 505 ? 8.449 -7.152 -37.180 1.00 87.62 505 HIS A CA 1
ATOM 3883 C C . HIS A 1 505 ? 7.659 -8.222 -36.437 1.00 87.62 505 HIS A C 1
ATOM 3885 O O . HIS A 1 505 ? 6.523 -8.517 -36.801 1.00 87.62 505 HIS A O 1
ATOM 3891 N N . ILE A 1 506 ? 8.269 -8.800 -35.409 1.00 88.06 506 ILE A N 1
ATOM 3892 C CA . ILE A 1 506 ? 7.642 -9.742 -34.490 1.00 88.06 506 ILE A CA 1
ATOM 3893 C C . ILE A 1 506 ? 7.411 -8.985 -33.188 1.00 88.06 506 ILE A C 1
ATOM 3895 O O . ILE A 1 506 ? 8.357 -8.555 -32.526 1.00 88.06 506 ILE A O 1
ATOM 3899 N N . SER A 1 507 ? 6.144 -8.820 -32.825 1.00 83.19 507 SER A N 1
ATOM 3900 C CA . SER A 1 507 ? 5.769 -8.185 -31.564 1.00 83.19 507 SER A CA 1
ATOM 3901 C C . SER A 1 507 ? 4.682 -8.967 -30.847 1.00 83.19 507 SER A C 1
ATOM 3903 O O . SER A 1 507 ? 3.875 -9.668 -31.463 1.00 83.19 507 SER A O 1
ATOM 3905 N N . SER A 1 508 ? 4.683 -8.826 -29.525 1.00 79.94 508 SER A N 1
ATOM 3906 C CA . SER A 1 508 ? 3.635 -9.312 -28.637 1.00 79.94 508 SER A CA 1
ATOM 3907 C C . SER A 1 508 ? 3.101 -8.145 -27.819 1.00 79.94 508 SER A C 1
ATOM 3909 O O . SER A 1 508 ? 3.869 -7.345 -27.290 1.00 79.94 508 SER A O 1
ATOM 3911 N N . SER A 1 509 ? 1.777 -8.034 -27.724 1.00 69.38 509 SER A N 1
ATOM 3912 C CA . SER A 1 509 ? 1.111 -7.065 -26.845 1.00 69.38 509 SER A CA 1
ATOM 3913 C C . SER A 1 509 ? 0.765 -7.652 -25.475 1.00 69.38 509 SER A C 1
ATOM 3915 O O . SER A 1 509 ? 0.444 -6.901 -24.557 1.00 69.38 509 SER A O 1
ATOM 3917 N N . GLN A 1 510 ? 0.801 -8.982 -25.330 1.00 74.81 510 GLN A N 1
ATOM 3918 C CA . GLN A 1 510 ? 0.355 -9.701 -24.134 1.00 74.81 510 GLN A CA 1
ATOM 3919 C C . GLN A 1 510 ? 1.207 -10.952 -23.885 1.00 74.81 510 GLN A C 1
ATOM 3921 O O . GLN A 1 510 ? 0.687 -12.060 -23.744 1.00 74.81 510 GLN A O 1
ATOM 3926 N N . GLU A 1 511 ? 2.527 -10.784 -23.833 1.00 76.75 511 GLU A N 1
ATOM 3927 C CA . GLU A 1 511 ? 3.457 -11.891 -23.593 1.00 76.75 511 GLU A CA 1
ATOM 3928 C C . GLU A 1 511 ? 3.158 -12.624 -22.269 1.00 76.75 511 GLU A C 1
ATOM 3930 O O . GLU A 1 511 ? 3.253 -13.847 -22.190 1.00 76.75 511 GLU A O 1
ATOM 3935 N N . ASP A 1 512 ? 2.683 -11.898 -21.260 1.00 78.25 512 ASP A N 1
ATOM 3936 C CA . ASP A 1 512 ? 2.505 -12.419 -19.901 1.00 78.25 512 ASP A CA 1
ATOM 3937 C C . ASP A 1 512 ? 1.161 -13.148 -19.703 1.00 78.25 512 ASP A C 1
ATOM 3939 O O . ASP A 1 512 ? 0.924 -13.758 -18.657 1.00 78.25 512 ASP A O 1
ATOM 3943 N N . ARG A 1 513 ? 0.269 -13.113 -20.709 1.00 78.44 513 ARG A N 1
ATOM 3944 C CA . ARG A 1 513 ? -1.152 -13.503 -20.604 1.00 78.44 513 ARG A CA 1
ATOM 3945 C C . ARG A 1 513 ? -1.376 -14.883 -20.000 1.00 78.44 513 ARG A C 1
ATOM 3947 O O . ARG A 1 513 ? -2.267 -15.046 -19.166 1.00 78.44 513 ARG A O 1
ATOM 3954 N N . ASP A 1 514 ? -0.593 -15.859 -20.448 1.00 78.00 514 ASP A N 1
ATOM 3955 C CA . ASP A 1 514 ? -0.759 -17.273 -20.100 1.00 78.00 514 ASP A CA 1
ATOM 3956 C C . ASP A 1 514 ? 0.357 -17.793 -19.183 1.00 78.00 514 ASP A C 1
ATOM 3958 O O . ASP A 1 514 ? 0.297 -18.930 -18.719 1.00 78.00 514 ASP A O 1
ATOM 3962 N N . VAL A 1 515 ? 1.353 -16.963 -18.851 1.00 81.75 515 VAL A N 1
ATOM 3963 C CA . VAL A 1 515 ? 2.505 -17.370 -18.028 1.00 81.75 515 VAL A CA 1
ATOM 3964 C C . VAL A 1 515 ? 2.047 -17.847 -16.648 1.00 81.75 515 VAL A C 1
ATOM 3966 O O . VAL A 1 515 ? 2.503 -18.888 -16.177 1.00 81.75 515 VAL A O 1
ATOM 3969 N N . TRP A 1 516 ? 1.083 -17.158 -16.030 1.00 84.88 516 TRP A N 1
ATOM 3970 C CA . TRP A 1 516 ? 0.531 -17.552 -14.730 1.00 84.88 516 TRP A CA 1
ATOM 3971 C C . TRP A 1 516 ? -0.158 -18.926 -14.759 1.00 84.88 516 TRP A C 1
ATOM 3973 O O . TRP A 1 516 ? -0.082 -19.645 -13.764 1.00 84.88 516 TRP A O 1
ATOM 3983 N N . LYS A 1 517 ? -0.781 -19.325 -15.883 1.00 83.94 517 LYS A N 1
ATOM 3984 C CA . LYS A 1 517 ? -1.417 -20.648 -16.038 1.00 83.94 517 LYS A CA 1
ATOM 3985 C C . LYS A 1 517 ? -0.368 -21.755 -16.012 1.00 83.94 517 LYS A C 1
ATOM 3987 O O . LYS A 1 517 ? -0.561 -22.768 -15.348 1.00 83.94 517 LYS A O 1
ATOM 3992 N N . TYR A 1 518 ? 0.756 -21.547 -16.696 1.00 82.50 518 TYR A N 1
ATOM 3993 C CA . TYR A 1 518 ? 1.857 -22.509 -16.714 1.00 82.50 518 TYR A CA 1
ATOM 3994 C C . TYR A 1 518 ? 2.569 -22.590 -15.363 1.00 82.50 518 TYR A C 1
ATOM 3996 O O . TYR A 1 518 ? 2.866 -23.689 -14.900 1.00 82.50 518 TYR A O 1
ATOM 4004 N N . THR A 1 519 ? 2.783 -21.453 -14.692 1.00 82.56 519 THR A N 1
ATOM 4005 C CA . THR A 1 519 ? 3.314 -21.442 -13.320 1.00 82.56 519 THR A CA 1
ATOM 4006 C C . THR A 1 519 ? 2.369 -22.175 -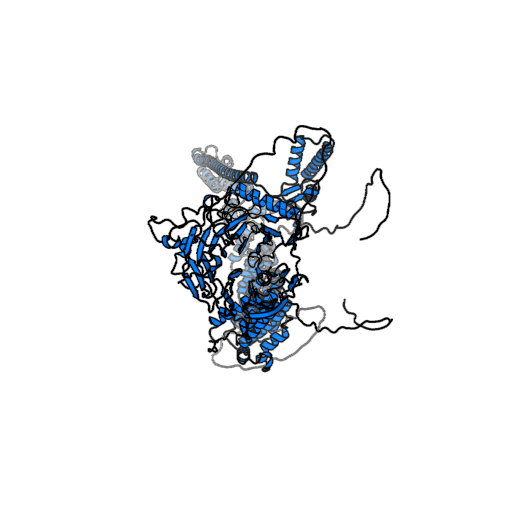12.368 1.00 82.56 519 THR A C 1
ATOM 4008 O O . THR A 1 519 ? 2.825 -22.986 -11.570 1.00 82.56 519 THR A O 1
ATOM 4011 N N . LEU A 1 520 ? 1.054 -21.961 -12.486 1.00 85.12 520 LEU A N 1
ATOM 4012 C CA . LEU A 1 520 ? 0.041 -22.675 -11.706 1.00 85.12 520 LEU A CA 1
ATOM 4013 C C . LEU A 1 520 ? 0.057 -24.183 -11.979 1.00 85.12 520 LEU A C 1
ATOM 4015 O O . LEU A 1 520 ? 0.036 -24.971 -11.041 1.00 85.12 520 LEU A O 1
ATOM 4019 N N . PHE A 1 521 ? 0.139 -24.591 -13.244 1.00 83.25 521 PHE A N 1
ATOM 4020 C CA . PHE A 1 521 ? 0.243 -26.001 -13.612 1.00 83.25 521 PHE A CA 1
ATOM 4021 C C . PHE A 1 521 ? 1.481 -26.651 -12.979 1.00 83.25 521 PHE A C 1
ATOM 4023 O O . PHE A 1 521 ? 1.373 -27.692 -12.337 1.00 83.25 521 PHE A O 1
ATOM 4030 N N . LYS A 1 522 ? 2.629 -25.963 -13.033 1.00 80.56 522 LYS A N 1
ATOM 4031 C CA . LYS A 1 522 ? 3.855 -26.386 -12.347 1.00 80.56 522 LYS A CA 1
ATOM 4032 C C . LYS A 1 522 ? 3.665 -26.514 -10.828 1.00 80.56 522 LYS A C 1
ATOM 4034 O O . LYS A 1 522 ? 4.214 -27.439 -10.245 1.00 80.56 522 LYS A O 1
ATOM 4039 N N . CYS A 1 523 ? 2.879 -25.638 -10.188 1.00 81.69 523 CYS A N 1
ATOM 4040 C CA . CYS A 1 523 ? 2.564 -25.738 -8.750 1.00 81.69 523 CYS A CA 1
ATOM 4041 C C . CYS A 1 523 ? 1.776 -27.011 -8.404 1.00 81.69 523 CYS A C 1
ATOM 4043 O O . CYS A 1 523 ? 1.958 -27.559 -7.318 1.00 81.69 523 CYS A O 1
ATOM 4045 N N . LEU A 1 524 ? 0.880 -27.447 -9.297 1.00 80.75 524 LEU A N 1
ATOM 4046 C CA . LEU A 1 524 ? 0.019 -28.617 -9.092 1.00 80.75 524 LEU A CA 1
ATOM 4047 C C . LEU A 1 524 ? 0.753 -29.938 -9.354 1.00 80.75 524 LEU A C 1
ATOM 4049 O O . LEU A 1 524 ? 0.449 -30.934 -8.705 1.00 80.75 524 LEU A O 1
ATOM 4053 N N . GLU A 1 525 ? 1.719 -29.945 -10.276 1.00 78.38 525 GLU A N 1
ATOM 4054 C CA . GLU A 1 525 ? 2.531 -31.125 -10.604 1.00 78.38 525 GLU A CA 1
ATOM 4055 C C . GLU A 1 525 ? 3.730 -31.343 -9.671 1.00 78.38 525 GLU A C 1
ATOM 4057 O O . GLU A 1 525 ? 4.406 -32.365 -9.789 1.00 78.38 525 GLU A O 1
ATOM 4062 N N . MET A 1 526 ? 4.016 -30.414 -8.748 1.00 70.62 526 MET A N 1
ATOM 4063 C CA . MET A 1 526 ? 5.118 -30.590 -7.801 1.00 70.62 526 MET A CA 1
ATOM 4064 C C . MET A 1 526 ? 4.949 -31.898 -7.008 1.00 70.62 526 MET A C 1
ATOM 4066 O O . MET A 1 526 ? 3.949 -32.052 -6.299 1.00 70.62 526 MET A O 1
ATOM 4070 N N . PRO A 1 527 ? 5.912 -32.836 -7.090 1.00 57.28 527 PRO A N 1
ATOM 4071 C CA . PRO A 1 527 ? 5.838 -34.089 -6.361 1.00 57.28 527 PRO A CA 1
ATOM 4072 C C . PRO A 1 527 ? 6.133 -33.819 -4.886 1.00 57.28 527 PRO A C 1
ATOM 4074 O O . PRO A 1 527 ? 7.287 -33.761 -4.479 1.00 57.28 527 PRO A O 1
ATOM 4077 N N . ILE A 1 528 ? 5.087 -33.643 -4.082 1.00 61.00 528 ILE A N 1
ATOM 4078 C CA . ILE A 1 528 ? 5.225 -33.616 -2.624 1.00 61.00 528 ILE A CA 1
ATOM 4079 C C . ILE A 1 528 ? 5.349 -35.062 -2.166 1.00 61.00 528 ILE A C 1
ATOM 4081 O O . ILE A 1 528 ? 4.481 -35.895 -2.462 1.00 61.00 528 ILE A O 1
ATOM 4085 N N . GLY A 1 529 ? 6.438 -35.382 -1.468 1.00 52.59 529 GLY A N 1
ATOM 4086 C CA . GLY A 1 529 ? 6.599 -36.700 -0.874 1.00 52.59 529 GLY A CA 1
ATOM 4087 C C . GLY A 1 529 ? 5.396 -37.009 0.017 1.00 52.59 529 GLY A C 1
ATOM 4088 O O . GLY A 1 529 ? 5.072 -36.232 0.911 1.00 52.59 529 GLY A O 1
ATOM 4089 N N . ARG A 1 530 ? 4.732 -38.156 -0.193 1.00 46.00 530 ARG A N 1
ATOM 4090 C CA . ARG A 1 530 ? 3.679 -38.685 0.701 1.00 46.00 530 ARG A CA 1
ATOM 4091 C C . ARG A 1 530 ? 4.272 -39.149 2.045 1.00 46.00 530 ARG A C 1
ATOM 4093 O O . ARG A 1 530 ? 4.031 -40.270 2.486 1.00 46.00 530 ARG A O 1
ATOM 4100 N N . GLY A 1 531 ? 5.105 -38.327 2.675 1.00 44.75 531 GLY A N 1
ATOM 4101 C CA . GLY A 1 531 ? 5.457 -38.476 4.076 1.00 44.75 531 GLY A CA 1
ATOM 4102 C C . GLY A 1 531 ? 4.241 -38.090 4.906 1.00 44.75 531 GLY A C 1
ATOM 4103 O O . GLY A 1 531 ? 3.553 -37.131 4.568 1.00 44.75 531 GLY A O 1
ATOM 4104 N N . ARG A 1 532 ? 3.944 -38.859 5.960 1.00 42.28 532 ARG A N 1
ATOM 4105 C CA . ARG A 1 532 ? 2.904 -38.517 6.939 1.00 42.28 532 ARG A CA 1
ATOM 4106 C C . ARG A 1 532 ? 3.068 -37.050 7.333 1.00 42.28 532 ARG A C 1
ATOM 4108 O O . ARG A 1 532 ? 4.041 -36.705 7.998 1.00 42.28 532 ARG A O 1
ATOM 4115 N N . SER A 1 533 ? 2.139 -36.202 6.905 1.00 46.25 533 SER A N 1
ATOM 4116 C CA . SER A 1 533 ? 2.021 -34.847 7.419 1.00 46.25 533 SER A CA 1
ATOM 4117 C C . SER A 1 533 ? 1.903 -34.956 8.936 1.00 46.25 533 SER A C 1
ATOM 4119 O O . SER A 1 533 ? 1.024 -35.666 9.427 1.00 46.25 533 SER A O 1
ATOM 4121 N N . ASN A 1 534 ? 2.790 -34.295 9.679 1.00 44.50 534 ASN A N 1
ATOM 4122 C CA . ASN A 1 534 ? 2.576 -34.050 11.101 1.00 44.50 534 ASN A CA 1
ATOM 4123 C C . ASN A 1 534 ? 1.367 -33.112 11.206 1.00 44.50 534 ASN A C 1
ATOM 4125 O O . ASN A 1 534 ? 1.512 -31.892 11.190 1.00 44.50 534 ASN A O 1
ATOM 4129 N N . VAL A 1 535 ? 0.168 -33.695 11.245 1.00 49.75 535 VAL A N 1
ATOM 4130 C CA . VAL A 1 535 ? -1.105 -32.974 11.397 1.00 49.75 535 VAL A CA 1
ATOM 4131 C C . VAL A 1 535 ? -1.113 -32.166 12.708 1.00 49.75 535 VAL A C 1
ATOM 4133 O O . VAL A 1 535 ? -1.773 -31.137 12.785 1.00 49.75 535 VAL A O 1
ATOM 4136 N N . ASP A 1 536 ? -0.284 -32.551 13.684 1.00 43.81 536 ASP A N 1
ATOM 4137 C CA . ASP A 1 536 ? -0.307 -32.015 15.048 1.00 43.81 536 ASP A CA 1
ATOM 4138 C C . ASP A 1 536 ? 0.522 -30.740 15.299 1.00 43.81 536 ASP A C 1
ATOM 4140 O O . ASP A 1 536 ? 0.401 -30.162 16.377 1.00 43.81 536 ASP A O 1
ATOM 4144 N N . THR A 1 537 ? 1.364 -30.261 14.369 1.00 49.25 537 THR A N 1
ATOM 4145 C CA . THR A 1 537 ? 2.263 -29.115 14.668 1.00 49.25 537 THR A CA 1
ATOM 4146 C C . THR A 1 537 ? 2.054 -27.857 13.830 1.00 49.25 537 THR A C 1
ATOM 4148 O O . THR A 1 537 ? 2.630 -26.823 14.161 1.00 49.25 537 THR A O 1
ATOM 4151 N N . GLY A 1 538 ? 1.248 -27.883 12.763 1.00 53.56 538 GLY A N 1
ATOM 4152 C CA . GLY A 1 538 ? 0.971 -26.690 11.943 1.00 53.56 538 GLY A CA 1
ATOM 4153 C C . GLY A 1 538 ? 2.196 -26.058 11.251 1.00 53.56 538 GLY A C 1
ATOM 4154 O O . GLY A 1 538 ? 2.083 -24.976 10.673 1.00 53.56 538 GLY A O 1
ATOM 4155 N N . VAL A 1 539 ? 3.369 -26.705 11.289 1.00 60.06 539 VAL A N 1
ATOM 4156 C CA . VAL A 1 539 ? 4.613 -26.212 10.677 1.00 60.06 539 VAL A CA 1
ATOM 4157 C C . VAL A 1 539 ? 4.730 -26.745 9.250 1.00 60.06 539 VAL A C 1
ATOM 4159 O O . VAL A 1 539 ? 4.815 -27.954 9.050 1.00 60.06 539 VAL A O 1
ATOM 4162 N N . MET A 1 540 ? 4.776 -25.838 8.267 1.00 63.94 540 MET A N 1
ATOM 4163 C CA . MET A 1 540 ? 4.977 -26.200 6.859 1.00 63.94 540 MET A CA 1
ATOM 4164 C C . MET A 1 540 ? 6.380 -26.761 6.611 1.00 63.94 540 MET A C 1
ATOM 4166 O O . MET A 1 540 ? 7.373 -26.179 7.066 1.00 63.94 540 MET A O 1
ATOM 4170 N N . THR A 1 541 ? 6.466 -27.838 5.834 1.00 75.19 541 THR A N 1
ATOM 4171 C CA . THR A 1 541 ? 7.742 -28.380 5.350 1.00 75.19 541 THR A CA 1
ATOM 4172 C C . THR A 1 541 ? 8.419 -27.407 4.373 1.00 75.19 541 THR A C 1
ATOM 4174 O O . THR A 1 541 ? 7.783 -26.511 3.815 1.00 75.19 541 THR A O 1
ATOM 4177 N N . GLU A 1 542 ? 9.729 -27.557 4.154 1.00 73.25 542 GLU A N 1
ATOM 4178 C CA . GLU A 1 542 ? 10.476 -26.759 3.162 1.00 73.25 542 GLU A CA 1
ATOM 4179 C C . GLU A 1 542 ? 9.859 -26.875 1.751 1.00 73.25 542 GLU A C 1
ATOM 4181 O O . GLU A 1 542 ? 9.729 -25.875 1.046 1.00 73.25 542 GLU A O 1
ATOM 4186 N N . GLU A 1 543 ? 9.389 -28.070 1.371 1.00 75.19 543 GLU A N 1
ATOM 4187 C CA . GLU A 1 543 ? 8.708 -28.325 0.091 1.00 75.19 543 GLU A CA 1
ATOM 4188 C C . GLU A 1 543 ? 7.360 -27.591 -0.004 1.00 75.19 543 GLU A C 1
ATOM 4190 O O . GLU A 1 543 ? 7.038 -26.997 -1.034 1.00 75.19 543 GLU A O 1
ATOM 4195 N N . GLU A 1 544 ? 6.589 -27.564 1.085 1.00 74.56 544 GLU A N 1
ATOM 4196 C CA . GLU A 1 544 ? 5.317 -26.839 1.155 1.00 74.56 544 GLU A CA 1
ATOM 4197 C C . GLU A 1 544 ? 5.515 -25.320 1.107 1.00 74.56 544 GLU A C 1
ATOM 4199 O O . GLU A 1 544 ? 4.746 -24.619 0.447 1.00 74.56 544 GLU A O 1
ATOM 4204 N N . LYS A 1 545 ? 6.570 -24.797 1.747 1.00 79.00 545 LYS A N 1
ATOM 4205 C CA . LYS A 1 545 ? 6.942 -23.377 1.646 1.00 79.00 545 LYS A CA 1
ATOM 4206 C C . LYS A 1 545 ? 7.371 -23.008 0.228 1.00 79.00 545 LYS A C 1
ATOM 4208 O O . LYS A 1 545 ? 6.989 -21.945 -0.261 1.00 79.00 545 LYS A O 1
ATOM 4213 N N . ALA A 1 546 ? 8.133 -23.874 -0.441 1.00 78.19 546 ALA A N 1
ATOM 4214 C CA . ALA A 1 546 ? 8.527 -23.672 -1.832 1.00 78.19 546 ALA A CA 1
ATOM 4215 C C . ALA A 1 546 ? 7.303 -23.650 -2.761 1.00 78.19 546 ALA A C 1
ATOM 4217 O O . ALA A 1 546 ? 7.183 -22.772 -3.616 1.00 78.19 546 ALA A O 1
ATOM 4218 N N . GLN A 1 547 ? 6.346 -24.554 -2.546 1.00 82.00 547 GLN A N 1
ATOM 4219 C CA . GLN A 1 547 ? 5.095 -24.565 -3.296 1.00 82.00 547 GLN A CA 1
ATOM 4220 C C . GLN A 1 547 ? 4.258 -23.302 -3.048 1.00 82.00 547 GLN A C 1
ATOM 4222 O O . GLN A 1 547 ? 3.718 -22.707 -3.983 1.00 82.00 547 GLN A O 1
ATOM 4227 N N . GLU A 1 548 ? 4.180 -22.849 -1.799 1.00 83.00 548 GLU A N 1
ATOM 4228 C CA . GLU A 1 548 ? 3.469 -21.627 -1.435 1.00 83.00 548 GLU A CA 1
ATOM 4229 C C . GLU A 1 548 ? 4.107 -20.377 -2.065 1.00 83.00 548 GLU A C 1
ATOM 4231 O O . GLU A 1 548 ? 3.409 -19.473 -2.542 1.00 83.00 548 GLU A O 1
ATOM 4236 N N . ALA A 1 549 ? 5.441 -20.349 -2.143 1.00 82.44 549 ALA A N 1
ATOM 4237 C CA . ALA A 1 549 ? 6.180 -19.317 -2.856 1.00 82.44 549 ALA A CA 1
ATOM 4238 C C . ALA A 1 549 ? 5.849 -19.316 -4.359 1.00 82.44 549 ALA A C 1
ATOM 4240 O O . ALA A 1 549 ? 5.665 -18.243 -4.937 1.00 82.44 549 ALA A O 1
ATOM 4241 N N . LEU A 1 550 ? 5.679 -20.488 -4.985 1.00 82.00 550 LEU A N 1
ATOM 4242 C CA . LEU A 1 550 ? 5.262 -20.589 -6.388 1.00 82.00 550 LEU A CA 1
ATOM 4243 C C . LEU A 1 550 ? 3.811 -20.147 -6.612 1.00 82.00 550 LEU A C 1
ATOM 4245 O O . LEU A 1 550 ? 3.543 -19.446 -7.586 1.00 82.00 550 LEU A O 1
ATOM 4249 N N . PHE A 1 551 ? 2.876 -20.458 -5.708 1.00 87.06 551 PHE A N 1
ATOM 4250 C CA . PHE A 1 551 ? 1.527 -19.878 -5.762 1.00 87.06 551 PHE A CA 1
ATOM 4251 C C . PHE A 1 551 ? 1.568 -18.349 -5.616 1.00 87.06 551 PHE A C 1
ATOM 4253 O O . PHE A 1 551 ? 0.807 -17.634 -6.276 1.00 87.06 551 PHE A O 1
ATOM 4260 N N . GLY A 1 552 ? 2.468 -17.830 -4.775 1.00 84.94 552 GLY A N 1
ATOM 4261 C CA . GLY A 1 552 ? 2.772 -16.402 -4.675 1.00 84.94 552 GLY A CA 1
ATOM 4262 C C . GLY A 1 552 ? 3.290 -15.819 -5.994 1.00 84.94 552 GLY A C 1
ATOM 4263 O O . GLY A 1 552 ? 2.792 -14.787 -6.447 1.00 84.94 552 GLY A O 1
ATOM 4264 N N . GLN A 1 553 ? 4.218 -16.516 -6.652 1.00 83.94 553 GLN A N 1
ATOM 4265 C CA . GLN A 1 553 ? 4.759 -16.142 -7.958 1.00 83.94 553 GLN A CA 1
ATOM 4266 C C . GLN A 1 553 ? 3.687 -16.184 -9.058 1.00 83.94 553 GLN A C 1
ATOM 4268 O O . GLN A 1 553 ? 3.571 -15.257 -9.853 1.00 83.94 553 GLN A O 1
ATOM 4273 N N . ALA A 1 554 ? 2.837 -17.211 -9.095 1.00 85.88 554 ALA A N 1
ATOM 4274 C CA . ALA A 1 554 ? 1.720 -17.272 -10.034 1.00 85.88 554 ALA A CA 1
ATOM 4275 C C . ALA A 1 554 ? 0.760 -16.084 -9.835 1.00 85.88 554 ALA A C 1
ATOM 4277 O O . ALA A 1 554 ? 0.250 -15.521 -10.805 1.00 85.88 554 ALA A O 1
ATOM 4278 N N . LYS A 1 555 ? 0.556 -15.646 -8.583 1.00 86.44 555 LYS A N 1
ATOM 4279 C CA . LYS A 1 555 ? -0.312 -14.506 -8.253 1.00 86.44 555 LYS A CA 1
ATOM 4280 C C . LYS A 1 555 ? 0.290 -13.170 -8.673 1.00 86.44 555 LYS A C 1
ATOM 4282 O O . LYS A 1 555 ? -0.473 -12.284 -9.065 1.00 86.44 555 LYS A O 1
ATOM 4287 N N . SER A 1 556 ? 1.614 -13.013 -8.603 1.00 84.00 556 SER A N 1
ATOM 4288 C CA . SER A 1 556 ? 2.293 -11.800 -9.078 1.00 84.00 556 SER A CA 1
ATOM 4289 C C . SER A 1 556 ? 2.276 -11.685 -10.603 1.00 84.00 556 SER A C 1
ATOM 4291 O O . SER A 1 556 ? 2.179 -10.575 -11.116 1.00 84.00 556 SER A O 1
ATOM 4293 N N . LEU A 1 557 ? 2.270 -12.817 -11.313 1.00 81.69 557 LEU A N 1
ATOM 4294 C CA . LEU A 1 557 ? 2.168 -12.881 -12.775 1.00 81.69 557 LEU A CA 1
ATOM 4295 C C . LEU A 1 557 ? 0.748 -12.622 -13.314 1.00 81.69 557 LEU A C 1
ATOM 4297 O O . LEU A 1 557 ? 0.578 -12.374 -14.504 1.00 81.69 557 LEU A O 1
ATOM 4301 N N . CYS A 1 558 ? -0.287 -12.679 -12.471 1.00 83.31 558 CYS A N 1
ATOM 4302 C CA . CYS A 1 558 ? -1.658 -12.383 -12.889 1.00 83.31 558 CYS A CA 1
ATOM 4303 C C . CYS A 1 558 ? -1.854 -10.871 -13.094 1.00 83.31 558 CYS A C 1
ATOM 4305 O O . CYS A 1 558 ? -1.733 -10.088 -12.145 1.00 83.31 558 CYS A O 1
ATOM 4307 N N . THR A 1 559 ? -2.258 -10.461 -14.297 1.00 81.69 559 THR A N 1
ATOM 4308 C CA . THR A 1 559 ? -2.529 -9.052 -14.628 1.00 81.69 559 THR A CA 1
ATOM 4309 C C . THR A 1 559 ? -3.944 -8.638 -14.231 1.00 81.69 559 THR A C 1
ATOM 4311 O O . THR A 1 559 ? -4.151 -7.544 -13.704 1.00 81.69 559 THR A O 1
ATOM 4314 N N . HIS A 1 560 ? -4.924 -9.528 -14.408 1.00 82.81 560 HIS A N 1
ATOM 4315 C CA . HIS A 1 560 ? -6.327 -9.231 -14.124 1.00 82.81 560 HIS A CA 1
ATOM 4316 C C . HIS A 1 560 ? -6.768 -9.696 -12.722 1.00 82.81 560 HIS A C 1
ATOM 4318 O O . HIS A 1 560 ? -6.393 -10.785 -12.277 1.00 82.81 560 HIS A O 1
ATOM 4324 N N . PRO A 1 561 ? -7.644 -8.938 -12.029 1.00 84.38 561 PRO A N 1
ATOM 4325 C CA . PRO A 1 561 ? -8.235 -9.371 -10.759 1.00 84.38 561 PRO A CA 1
ATOM 4326 C C . PRO A 1 561 ? -9.023 -10.685 -10.865 1.00 84.38 561 PRO A C 1
ATOM 4328 O O . PRO A 1 561 ? -9.005 -11.485 -9.934 1.00 84.38 561 PRO A O 1
ATOM 4331 N N . SER A 1 562 ? -9.663 -10.943 -12.010 1.00 84.50 562 SER A N 1
ATOM 4332 C CA . SER A 1 562 ? -10.362 -12.204 -12.286 1.00 84.50 562 SER A CA 1
ATOM 4333 C C . SER A 1 562 ? -9.408 -13.402 -12.319 1.00 84.50 562 SER A C 1
ATOM 4335 O O . SER A 1 562 ? -9.709 -14.434 -11.727 1.00 84.50 562 SER A O 1
ATOM 4337 N N . GLN A 1 563 ? -8.222 -13.255 -12.919 1.00 86.94 563 GLN A N 1
ATOM 4338 C CA . GLN A 1 563 ? -7.178 -14.290 -12.902 1.00 86.94 563 GLN A CA 1
ATOM 4339 C C . GLN A 1 563 ? -6.692 -14.552 -11.473 1.00 86.94 563 GLN A C 1
ATOM 4341 O O . GLN A 1 563 ? -6.605 -15.702 -11.047 1.00 86.94 563 GLN A O 1
ATOM 4346 N N . LYS A 1 564 ? -6.461 -13.486 -10.690 1.00 88.69 564 LYS A N 1
ATOM 4347 C CA . LYS A 1 564 ? -6.085 -13.605 -9.270 1.00 88.69 564 LYS A CA 1
ATOM 4348 C C . LYS A 1 564 ? -7.155 -14.326 -8.453 1.00 88.69 564 LYS A C 1
ATOM 4350 O O . LYS A 1 564 ? -6.807 -15.107 -7.569 1.00 88.69 564 LYS A O 1
ATOM 4355 N N . ALA A 1 565 ? -8.433 -14.085 -8.741 1.00 87.06 565 ALA A N 1
ATOM 4356 C CA . ALA A 1 565 ? -9.546 -14.773 -8.097 1.00 87.06 565 ALA A CA 1
ATOM 4357 C C . ALA A 1 565 ? -9.570 -16.271 -8.433 1.00 87.06 565 ALA A C 1
ATOM 4359 O O . ALA A 1 565 ? -9.667 -17.085 -7.519 1.00 87.06 565 ALA A O 1
ATOM 4360 N N . VAL A 1 566 ? -9.406 -16.635 -9.711 1.00 89.50 566 VAL A N 1
ATOM 4361 C CA . VAL A 1 566 ? -9.311 -18.041 -10.142 1.00 89.50 566 VAL A CA 1
ATOM 4362 C C . VAL A 1 566 ? -8.133 -18.734 -9.461 1.00 89.50 566 VAL A C 1
ATOM 4364 O O . VAL A 1 566 ? -8.306 -19.794 -8.871 1.00 89.50 566 VAL A O 1
ATOM 4367 N N . LEU A 1 567 ? -6.950 -18.114 -9.461 1.00 90.75 567 LEU A N 1
ATOM 4368 C CA . LEU A 1 567 ? -5.769 -18.666 -8.799 1.00 90.75 567 LEU A CA 1
ATOM 4369 C C . LEU A 1 567 ? -5.977 -18.848 -7.289 1.00 90.75 567 LEU A C 1
ATOM 4371 O O . LEU A 1 567 ? -5.582 -19.867 -6.732 1.00 90.75 567 LEU A O 1
ATOM 4375 N N . THR A 1 568 ? -6.595 -17.869 -6.625 1.00 90.12 568 THR A N 1
ATOM 4376 C CA . THR A 1 568 ? -6.878 -17.940 -5.183 1.00 90.12 568 THR A CA 1
ATOM 4377 C C . THR A 1 568 ? -7.849 -19.077 -4.877 1.00 90.12 568 THR A C 1
ATOM 4379 O O . THR A 1 568 ? -7.655 -19.789 -3.897 1.00 90.12 568 THR A O 1
ATOM 4382 N N . ALA A 1 569 ? -8.833 -19.314 -5.744 1.00 89.44 569 ALA A N 1
ATOM 4383 C CA . ALA A 1 569 ? -9.744 -20.439 -5.600 1.00 89.44 569 ALA A CA 1
ATOM 4384 C C . ALA A 1 569 ? -9.063 -21.784 -5.852 1.00 89.44 569 ALA A C 1
ATOM 4386 O O . ALA A 1 569 ? -9.235 -22.691 -5.049 1.00 89.44 569 ALA A O 1
ATOM 4387 N N . VAL A 1 570 ? -8.239 -21.912 -6.898 1.00 88.75 570 VAL A N 1
ATOM 4388 C CA . VAL A 1 570 ? -7.471 -23.145 -7.149 1.00 88.75 570 VAL A CA 1
ATOM 4389 C C . VAL A 1 570 ? -6.516 -23.435 -5.989 1.00 88.75 570 VAL A C 1
ATOM 4391 O O . VAL A 1 570 ? -6.426 -24.576 -5.547 1.00 88.75 570 VAL A O 1
ATOM 4394 N N . ARG A 1 571 ? -5.858 -22.410 -5.434 1.00 89.19 571 ARG A N 1
ATOM 4395 C CA . ARG A 1 571 ? -5.036 -22.532 -4.220 1.00 89.19 571 ARG A CA 1
ATOM 4396 C C . ARG A 1 571 ? -5.864 -23.014 -3.028 1.00 89.19 571 ARG A C 1
ATOM 4398 O O . ARG A 1 571 ? -5.425 -23.902 -2.304 1.00 89.19 571 ARG A O 1
ATOM 4405 N N . ALA A 1 572 ? -7.066 -22.472 -2.839 1.00 88.19 572 ALA A N 1
ATOM 4406 C CA . ALA A 1 572 ? -7.965 -22.888 -1.768 1.00 88.19 572 ALA A CA 1
ATOM 4407 C C . ALA A 1 572 ? -8.381 -24.363 -1.902 1.00 88.19 572 ALA A C 1
ATOM 4409 O O . ALA A 1 572 ? -8.231 -25.132 -0.955 1.00 88.19 572 ALA A O 1
ATOM 4410 N N . GLU A 1 573 ? -8.826 -24.766 -3.095 1.00 85.44 573 GLU A N 1
ATOM 4411 C CA . GLU A 1 573 ? -9.185 -26.151 -3.425 1.00 85.44 573 GLU A CA 1
ATOM 4412 C C . GLU A 1 573 ? -8.006 -27.103 -3.226 1.00 85.44 573 GLU A C 1
ATOM 4414 O O . GLU A 1 573 ? -8.155 -28.188 -2.665 1.00 85.44 573 GLU A O 1
ATOM 4419 N N . TYR A 1 574 ? -6.810 -26.667 -3.617 1.00 86.00 574 TYR A N 1
ATOM 4420 C CA . TYR A 1 574 ? -5.595 -27.432 -3.416 1.00 86.00 574 TYR A CA 1
ATOM 4421 C C . TYR A 1 574 ? -5.324 -27.681 -1.926 1.00 86.00 574 TYR A C 1
ATOM 4423 O O . TYR A 1 574 ? -5.181 -28.834 -1.523 1.00 86.00 574 TYR A O 1
ATOM 4431 N N . HIS A 1 575 ? -5.323 -26.648 -1.076 1.00 84.19 575 HIS A N 1
ATOM 4432 C CA . HIS A 1 575 ? -5.105 -26.838 0.364 1.00 84.19 575 HIS A CA 1
ATOM 4433 C C . HIS A 1 575 ? -6.182 -27.707 1.022 1.00 84.19 575 HIS A C 1
ATOM 4435 O O . HIS A 1 575 ? -5.839 -28.532 1.870 1.00 84.19 575 HIS A O 1
ATOM 4441 N N . LEU A 1 576 ? -7.445 -27.583 0.595 1.00 81.62 576 LEU A N 1
ATOM 4442 C CA . LEU A 1 576 ? -8.518 -28.470 1.047 1.00 81.62 576 LEU A CA 1
ATOM 4443 C C . LEU A 1 576 ? -8.248 -29.925 0.655 1.00 81.62 576 LEU A C 1
ATOM 4445 O O . LEU A 1 576 ? -8.332 -30.801 1.511 1.00 81.62 576 LEU A O 1
ATOM 4449 N N . SER A 1 577 ? -7.846 -30.185 -0.594 1.00 81.12 577 SER A N 1
ATOM 4450 C CA . SER A 1 577 ? -7.524 -31.540 -1.068 1.00 81.12 577 SER A CA 1
ATOM 4451 C C . SER A 1 577 ? -6.386 -32.199 -0.278 1.00 81.12 577 SER A C 1
ATOM 4453 O O . SER A 1 577 ? -6.377 -33.419 -0.128 1.00 81.12 577 SER A O 1
ATOM 4455 N N . GLN A 1 578 ? -5.469 -31.397 0.274 1.00 80.38 578 GLN A N 1
ATOM 4456 C CA . GLN A 1 578 ? -4.353 -31.850 1.109 1.00 80.38 578 GLN A CA 1
ATOM 4457 C C . GLN A 1 578 ? -4.718 -31.998 2.602 1.00 80.38 578 GLN A C 1
ATOM 4459 O O . GLN A 1 578 ? -3.835 -32.243 3.415 1.00 80.38 578 GLN A O 1
ATOM 4464 N N . GLY A 1 579 ? -5.985 -31.811 2.999 1.00 76.94 579 GLY A N 1
ATOM 4465 C CA . GLY A 1 579 ? -6.423 -31.897 4.402 1.00 76.94 579 GLY A CA 1
ATOM 4466 C C . GLY A 1 579 ? -6.117 -30.655 5.253 1.00 76.94 579 GLY A C 1
ATOM 4467 O O . GLY A 1 579 ? -6.391 -30.637 6.448 1.00 76.94 579 GLY A O 1
ATOM 4468 N N . ARG A 1 580 ? -5.595 -29.572 4.661 1.00 80.62 580 ARG A N 1
ATOM 4469 C CA . ARG A 1 580 ? -5.315 -28.302 5.359 1.00 80.62 580 ARG A CA 1
ATOM 4470 C C . ARG A 1 580 ? -6.544 -27.397 5.320 1.00 80.62 580 ARG A C 1
ATOM 4472 O O . ARG A 1 580 ? -6.561 -26.366 4.640 1.00 80.62 580 ARG A O 1
ATOM 4479 N N . ALA A 1 581 ? -7.584 -27.814 6.042 1.00 82.69 581 ALA A N 1
ATOM 4480 C CA . ALA A 1 581 ? -8.910 -27.209 5.968 1.00 82.69 581 ALA A CA 1
ATOM 4481 C C . ALA A 1 581 ? -8.934 -25.719 6.359 1.00 82.69 581 ALA A C 1
ATOM 4483 O O . ALA A 1 581 ? -9.593 -24.924 5.692 1.00 82.69 581 ALA A O 1
ATOM 4484 N N . GLU A 1 582 ? -8.156 -25.306 7.364 1.00 83.88 582 GLU A N 1
ATOM 4485 C CA . GLU A 1 582 ? -8.109 -23.909 7.819 1.00 83.88 582 GLU A CA 1
ATOM 4486 C C . GLU A 1 582 ? -7.515 -22.953 6.778 1.00 83.88 582 GLU A C 1
ATOM 4488 O O . GLU A 1 582 ? -8.094 -21.908 6.487 1.00 83.88 582 GLU A O 1
ATOM 4493 N N . LEU A 1 583 ? -6.370 -23.301 6.180 1.00 84.75 583 LEU A N 1
ATOM 4494 C CA . LEU A 1 583 ? -5.751 -22.483 5.130 1.00 84.75 583 LEU A CA 1
ATOM 4495 C C . LEU A 1 583 ? -6.640 -22.428 3.884 1.00 84.75 583 LEU A C 1
ATOM 4497 O O . LEU A 1 583 ? -6.827 -21.357 3.307 1.00 84.75 583 LEU A O 1
ATOM 4501 N N . GLY A 1 584 ? -7.242 -23.562 3.511 1.00 87.12 584 GLY A N 1
ATOM 4502 C CA . GLY A 1 584 ? -8.237 -23.618 2.443 1.00 87.12 584 GLY A CA 1
ATOM 4503 C C . GLY A 1 584 ? -9.420 -22.683 2.708 1.00 87.12 584 GLY A C 1
ATOM 4504 O O . GLY A 1 584 ? -9.771 -21.880 1.844 1.00 87.12 584 GLY A O 1
ATOM 4505 N N . ALA A 1 585 ? -9.974 -22.705 3.923 1.00 88.44 585 ALA A N 1
ATOM 4506 C CA . ALA A 1 585 ? -11.061 -21.825 4.349 1.00 88.44 585 ALA A CA 1
ATOM 4507 C C . ALA A 1 585 ? -10.685 -20.332 4.282 1.00 88.44 585 ALA A C 1
ATOM 4509 O O . ALA A 1 585 ? -11.476 -19.526 3.786 1.00 88.44 585 ALA A O 1
ATOM 4510 N N . LYS A 1 586 ? -9.463 -19.956 4.691 1.00 89.50 586 LYS A N 1
ATOM 4511 C CA . LYS A 1 586 ? -8.954 -18.573 4.570 1.00 89.50 586 LYS A CA 1
ATOM 4512 C C . LYS A 1 586 ? -8.909 -18.105 3.113 1.00 89.50 586 LYS A C 1
ATOM 4514 O O . LYS A 1 586 ? -9.345 -16.997 2.798 1.00 89.50 586 LYS A O 1
ATOM 4519 N N . TYR A 1 587 ? -8.416 -18.941 2.197 1.00 90.00 587 TYR A N 1
ATOM 4520 C CA . TYR A 1 587 ? -8.377 -18.588 0.772 1.00 90.00 587 TYR A CA 1
ATOM 4521 C C . TYR A 1 587 ? -9.765 -18.591 0.121 1.00 90.00 587 TYR A C 1
ATOM 4523 O O . TYR A 1 587 ? -10.049 -17.711 -0.693 1.00 90.00 587 TYR A O 1
ATOM 4531 N N . LEU A 1 588 ? -10.664 -19.497 0.521 1.00 88.81 588 LEU A N 1
ATOM 4532 C CA . LEU A 1 588 ? -12.070 -19.466 0.105 1.00 88.81 588 LEU A CA 1
ATOM 4533 C C . LEU A 1 588 ? -12.759 -18.167 0.539 1.00 88.81 588 LEU A C 1
ATOM 4535 O O . LEU A 1 588 ? -13.513 -17.580 -0.238 1.00 88.81 588 LEU A O 1
ATOM 4539 N N . ALA A 1 589 ? -12.467 -17.664 1.742 1.00 88.62 589 ALA A N 1
ATOM 4540 C CA . ALA A 1 589 ? -13.024 -16.400 2.219 1.00 88.62 589 ALA A CA 1
ATOM 4541 C C . ALA A 1 589 ? -12.591 -15.206 1.347 1.00 88.62 589 ALA A C 1
ATOM 4543 O O . ALA A 1 589 ? -13.384 -14.295 1.113 1.00 88.62 589 ALA A O 1
ATOM 4544 N N . GLN A 1 590 ? -11.379 -15.234 0.786 1.00 88.94 590 GLN A N 1
ATOM 4545 C CA . GLN A 1 590 ? -10.867 -14.194 -0.117 1.00 88.94 590 GLN A CA 1
ATOM 4546 C C . GLN A 1 590 ? -11.454 -14.266 -1.537 1.00 88.94 590 GLN A C 1
ATOM 4548 O O . GLN A 1 590 ? -11.284 -13.327 -2.319 1.00 88.94 590 GLN A O 1
ATOM 4553 N N . CYS A 1 591 ? -12.138 -15.356 -1.894 1.00 86.94 591 CYS A N 1
ATOM 4554 C CA . CYS A 1 591 ? -12.694 -15.527 -3.230 1.00 86.94 591 CYS A CA 1
ATOM 4555 C C . CYS A 1 591 ? -13.944 -14.650 -3.447 1.00 86.94 591 CYS A C 1
ATOM 4557 O O . CYS A 1 591 ? -14.779 -14.509 -2.540 1.00 86.94 591 CYS A O 1
ATOM 4559 N N . PRO A 1 592 ? -14.106 -14.067 -4.652 1.00 85.56 592 PRO A N 1
ATOM 4560 C CA . PRO A 1 592 ? -15.308 -13.327 -5.004 1.00 85.56 592 PRO A CA 1
ATOM 4561 C C . PRO A 1 592 ? -16.518 -14.269 -5.142 1.00 85.56 592 PRO A C 1
ATOM 4563 O O . PRO A 1 592 ? -16.365 -15.412 -5.588 1.00 85.56 592 PRO A O 1
ATOM 4566 N N . PRO A 1 593 ? -17.735 -13.778 -4.843 1.00 81.19 593 PRO A N 1
ATOM 4567 C CA . PRO A 1 593 ? -18.947 -14.600 -4.794 1.00 81.19 593 PRO A CA 1
ATOM 4568 C C . PRO A 1 593 ? -19.359 -15.183 -6.152 1.00 81.19 593 PRO A C 1
ATOM 4570 O O . PRO A 1 593 ? -20.068 -16.180 -6.189 1.00 81.19 593 PRO A O 1
ATOM 4573 N N . VAL A 1 594 ? -18.898 -14.591 -7.262 1.00 82.56 594 VAL A N 1
ATOM 4574 C CA . VAL A 1 594 ? -19.161 -15.077 -8.631 1.00 82.56 594 VAL A CA 1
ATOM 4575 C C . VAL A 1 594 ? -18.539 -16.452 -8.869 1.00 82.56 594 VAL A C 1
ATOM 4577 O O . VAL A 1 594 ? -19.106 -17.269 -9.581 1.00 82.56 594 VAL A O 1
ATOM 4580 N N . LEU A 1 595 ? -17.364 -16.700 -8.286 1.00 84.62 595 LEU A N 1
ATOM 4581 C CA . LEU A 1 595 ? -16.646 -17.956 -8.479 1.00 84.62 595 LEU A CA 1
ATOM 4582 C C . LEU A 1 595 ? -17.012 -18.985 -7.406 1.00 84.62 595 LEU A C 1
ATOM 4584 O O . LEU A 1 595 ? -17.146 -20.169 -7.698 1.00 84.62 595 LEU A O 1
ATOM 4588 N N . LYS A 1 596 ? -17.143 -18.524 -6.158 1.00 84.75 596 LYS A N 1
ATOM 4589 C CA . LYS A 1 596 ? -17.504 -19.341 -4.999 1.00 84.75 596 LYS A CA 1
ATOM 4590 C C . LYS A 1 596 ? -18.616 -18.635 -4.221 1.00 84.75 596 LYS A C 1
ATOM 4592 O O . LYS A 1 596 ? -18.318 -17.746 -3.416 1.00 84.75 596 LYS A O 1
ATOM 4597 N N . PRO A 1 597 ? -19.893 -18.980 -4.473 1.00 88.50 597 PRO A N 1
ATOM 4598 C CA . PRO A 1 597 ? -21.016 -18.413 -3.739 1.00 88.50 597 PRO A CA 1
ATOM 4599 C C . PRO A 1 597 ? -20.885 -18.684 -2.239 1.00 88.50 597 PRO A C 1
ATOM 4601 O O . PRO A 1 597 ? -20.468 -19.766 -1.822 1.00 88.50 597 PRO A O 1
ATOM 4604 N N . PHE A 1 598 ? -21.257 -17.699 -1.417 1.00 87.00 598 PHE A N 1
ATOM 4605 C CA . PHE A 1 598 ? -21.123 -17.789 0.040 1.00 87.00 598 PHE A CA 1
ATOM 4606 C C . PHE A 1 598 ? -21.887 -18.985 0.622 1.00 87.00 598 PHE A C 1
ATOM 4608 O O . PHE A 1 598 ? -21.311 -19.751 1.387 1.00 87.00 598 PHE A O 1
ATOM 4615 N N . ALA A 1 599 ? -23.151 -19.161 0.222 1.00 84.69 599 ALA A N 1
ATOM 4616 C CA . ALA A 1 599 ? -24.006 -20.230 0.731 1.00 84.69 599 ALA A CA 1
ATOM 4617 C C . ALA A 1 599 ? -23.458 -21.618 0.374 1.00 84.69 599 ALA A C 1
ATOM 4619 O O . ALA A 1 599 ? -23.300 -22.449 1.258 1.00 84.69 599 ALA A O 1
ATOM 4620 N N . ASP A 1 600 ? -23.091 -21.828 -0.891 1.00 84.62 600 ASP A N 1
ATOM 4621 C CA . ASP A 1 600 ? -22.521 -23.091 -1.373 1.00 84.62 600 ASP A CA 1
ATOM 4622 C C . ASP A 1 600 ? -21.226 -23.450 -0.629 1.00 84.62 600 ASP A C 1
ATOM 4624 O O . ASP A 1 600 ? -21.055 -24.557 -0.129 1.00 84.62 600 ASP A O 1
ATOM 4628 N N . THR A 1 601 ? -20.346 -22.463 -0.440 1.00 87.19 601 THR A N 1
ATOM 4629 C CA . THR A 1 601 ? -19.080 -22.662 0.277 1.00 87.19 601 THR A CA 1
ATOM 4630 C C . THR A 1 601 ? -19.302 -22.973 1.761 1.00 87.19 601 THR A C 1
ATOM 4632 O O . THR A 1 601 ? -18.656 -23.868 2.300 1.00 87.19 601 THR A O 1
ATOM 4635 N N . ALA A 1 602 ? -20.213 -22.257 2.429 1.00 86.31 602 ALA A N 1
ATOM 4636 C CA . ALA A 1 602 ? -20.525 -22.485 3.838 1.00 86.31 602 ALA A CA 1
ATOM 4637 C C . ALA A 1 602 ? -21.180 -23.856 4.059 1.00 86.31 602 ALA A C 1
ATOM 4639 O O . ALA A 1 602 ? -20.785 -24.578 4.971 1.00 86.31 602 ALA A O 1
ATOM 4640 N N . VAL A 1 603 ? -22.121 -24.239 3.188 1.00 84.12 603 VAL A N 1
ATOM 4641 C CA . VAL A 1 603 ? -22.747 -25.567 3.208 1.00 84.12 603 VAL A CA 1
ATOM 4642 C C . VAL A 1 603 ? -21.688 -26.635 2.998 1.00 84.12 603 VAL A C 1
ATOM 4644 O O . VAL A 1 603 ? -21.590 -27.541 3.813 1.00 84.12 603 VAL A O 1
ATOM 4647 N N . ARG A 1 604 ? -20.828 -26.497 1.986 1.00 82.25 604 ARG A N 1
ATOM 4648 C CA . ARG A 1 604 ? -19.767 -27.467 1.700 1.00 82.25 604 ARG A CA 1
ATOM 4649 C C . ARG A 1 604 ? -18.812 -27.691 2.877 1.00 82.25 604 ARG A C 1
ATOM 4651 O O . ARG A 1 604 ? -18.400 -28.826 3.117 1.00 82.25 604 ARG A O 1
ATOM 4658 N N . LEU A 1 605 ? -18.465 -26.632 3.611 1.00 83.31 605 LEU A N 1
ATOM 4659 C CA . LEU A 1 605 ? -17.644 -26.734 4.823 1.00 83.31 605 LEU A CA 1
ATOM 4660 C C . LEU A 1 605 ? -18.404 -27.370 6.002 1.00 83.31 605 LEU A C 1
ATOM 4662 O O . LEU A 1 605 ? -17.763 -27.933 6.881 1.00 83.31 605 LEU A O 1
ATOM 4666 N N . ALA A 1 606 ? -19.738 -27.303 6.012 1.00 81.19 606 ALA A N 1
ATOM 4667 C CA . ALA A 1 606 ? -20.605 -27.861 7.052 1.00 81.19 606 ALA A CA 1
ATOM 4668 C C . ALA A 1 606 ? -21.164 -29.265 6.730 1.00 81.19 606 ALA A C 1
ATOM 4670 O O . ALA A 1 606 ? -21.644 -29.944 7.634 1.00 81.19 606 ALA A O 1
ATOM 4671 N N . LEU A 1 607 ? -21.111 -29.720 5.472 1.00 76.00 607 LEU A N 1
ATOM 4672 C CA . LEU A 1 607 ? -21.666 -31.002 5.008 1.00 76.00 607 LEU A CA 1
ATOM 4673 C C . LEU A 1 607 ? -21.268 -32.216 5.882 1.00 76.00 607 LEU A C 1
ATOM 4675 O O . LEU A 1 607 ? -22.166 -32.988 6.231 1.00 76.00 607 LEU A O 1
ATOM 4679 N N . PRO A 1 608 ? -20.002 -32.372 6.333 1.00 71.19 608 PRO A N 1
ATOM 4680 C CA . PRO A 1 608 ? -19.624 -33.505 7.182 1.00 71.19 608 PRO A CA 1
ATOM 4681 C C . PRO A 1 608 ? -20.283 -33.468 8.564 1.00 71.19 608 PRO A C 1
ATOM 4683 O O . PRO A 1 608 ? -20.525 -34.520 9.146 1.00 71.19 608 PRO A O 1
ATOM 4686 N N . MET A 1 609 ? -20.626 -32.278 9.070 1.00 67.69 609 MET A N 1
ATOM 4687 C CA . MET A 1 609 ? -21.348 -32.102 10.338 1.00 67.69 609 MET A CA 1
ATOM 4688 C C . MET A 1 609 ? -22.833 -32.451 10.208 1.00 67.69 609 MET A C 1
ATOM 4690 O O . MET A 1 609 ? -23.471 -32.845 11.180 1.00 67.69 609 MET A O 1
ATOM 4694 N N . LEU A 1 610 ? -23.386 -32.335 8.999 1.00 69.69 610 LEU A N 1
ATOM 4695 C CA . LEU A 1 610 ? -24.762 -32.719 8.689 1.00 69.69 610 LEU A CA 1
ATOM 4696 C C . LEU A 1 610 ? -24.900 -34.227 8.403 1.00 69.69 610 LEU A C 1
ATOM 4698 O O . LEU A 1 610 ? -26.001 -34.679 8.095 1.00 69.69 610 LEU A O 1
ATOM 4702 N N . ASN A 1 611 ? -23.807 -35.002 8.501 1.00 66.62 611 ASN A N 1
ATOM 4703 C CA . ASN A 1 611 ? -23.715 -36.406 8.074 1.00 66.62 611 ASN A CA 1
ATOM 4704 C C . ASN A 1 611 ? -24.133 -36.623 6.604 1.00 66.62 611 ASN A C 1
ATOM 4706 O O . ASN A 1 611 ? -24.632 -37.690 6.243 1.00 66.62 611 ASN A O 1
ATOM 4710 N N . ILE A 1 612 ? -23.942 -35.610 5.752 1.00 72.12 612 ILE A N 1
ATOM 4711 C CA . ILE A 1 612 ? -24.221 -35.687 4.315 1.00 72.12 612 ILE A CA 1
ATOM 4712 C C . ILE A 1 612 ? -22.883 -35.884 3.599 1.00 72.12 612 ILE A C 1
ATOM 4714 O O . ILE A 1 612 ? -22.122 -34.937 3.405 1.00 72.12 612 ILE A O 1
ATOM 4718 N N . ASP A 1 613 ? -22.592 -37.127 3.221 1.00 62.06 613 ASP A N 1
ATOM 4719 C CA . ASP A 1 613 ? -21.388 -37.475 2.466 1.00 62.06 613 ASP A CA 1
ATOM 4720 C C . ASP A 1 613 ? -21.622 -37.246 0.960 1.00 62.06 613 ASP A C 1
ATOM 4722 O O . ASP A 1 613 ? -22.236 -38.076 0.289 1.00 62.06 613 ASP A O 1
ATOM 4726 N N . ASP A 1 614 ? -21.106 -36.136 0.420 1.00 67.38 614 ASP A N 1
ATOM 4727 C CA . ASP A 1 614 ? -21.005 -35.905 -1.028 1.00 67.38 614 ASP A CA 1
ATOM 4728 C C . ASP A 1 614 ? -19.537 -36.015 -1.505 1.00 67.38 614 ASP A C 1
ATOM 4730 O O . ASP A 1 614 ? -18.735 -35.104 -1.270 1.00 67.38 614 ASP A O 1
ATOM 4734 N N . PRO A 1 615 ? -19.142 -37.119 -2.171 1.00 61.41 615 PRO A N 1
ATOM 4735 C CA . PRO A 1 615 ? -17.777 -37.327 -2.657 1.00 61.41 615 PRO A CA 1
ATOM 4736 C C . PRO A 1 615 ? -17.316 -36.303 -3.707 1.00 61.41 615 PRO A C 1
ATOM 4738 O O . PRO A 1 615 ? -16.113 -36.032 -3.803 1.00 61.41 615 PRO A O 1
ATOM 4741 N N . GLU A 1 616 ? -18.239 -35.731 -4.491 1.00 63.38 616 GLU A N 1
ATOM 4742 C CA . GLU A 1 616 ? -17.906 -34.765 -5.547 1.00 63.38 616 GLU A CA 1
ATOM 4743 C C . GLU A 1 616 ? -17.530 -33.400 -4.960 1.00 63.38 616 GLU A C 1
ATOM 4745 O O . GLU A 1 616 ? -16.577 -32.761 -5.417 1.00 63.38 616 GLU A O 1
ATOM 4750 N N . SER A 1 617 ? -18.186 -33.006 -3.866 1.00 64.06 617 SER A N 1
ATOM 4751 C CA . SER A 1 617 ? -17.938 -31.746 -3.157 1.00 64.06 617 SER A CA 1
ATOM 4752 C C . SER A 1 617 ? -16.508 -31.593 -2.605 1.00 64.06 617 SER A C 1
ATOM 4754 O O . SER A 1 617 ? -16.056 -30.468 -2.374 1.00 64.06 617 SER A O 1
ATOM 4756 N N . TYR A 1 618 ? -15.760 -32.690 -2.428 1.00 62.59 618 TYR A N 1
ATOM 4757 C CA . TYR A 1 618 ? -14.379 -32.686 -1.908 1.00 62.59 618 TYR A CA 1
ATOM 4758 C C . TYR A 1 618 ? -13.312 -33.052 -2.946 1.00 62.59 618 TYR A C 1
ATOM 4760 O O . TYR A 1 618 ? -12.160 -33.310 -2.581 1.00 62.59 618 TYR A O 1
ATOM 4768 N N . GLY A 1 619 ? -13.682 -33.136 -4.229 1.00 60.19 619 GLY A N 1
ATOM 4769 C CA . GLY A 1 619 ? -12.773 -33.590 -5.285 1.00 60.19 619 GLY A CA 1
ATOM 4770 C C . GLY A 1 619 ? -12.238 -35.009 -5.046 1.00 60.19 619 GLY A C 1
ATOM 4771 O O . GLY A 1 619 ? -11.113 -35.313 -5.438 1.00 60.19 619 GLY A O 1
ATOM 4772 N N . GLY A 1 620 ? -13.000 -35.855 -4.340 1.00 62.53 620 GLY A N 1
ATOM 4773 C CA . GLY A 1 620 ? -12.625 -37.235 -4.021 1.00 62.53 620 GLY A CA 1
ATOM 4774 C C . GLY A 1 620 ? -11.498 -37.414 -2.991 1.00 62.53 620 GLY A C 1
ATOM 4775 O O . GLY A 1 620 ? -11.037 -38.541 -2.805 1.00 62.53 620 GLY A O 1
ATOM 4776 N N . SER A 1 621 ? -11.032 -36.357 -2.307 1.00 73.19 621 SER A N 1
ATOM 4777 C CA . SER A 1 621 ? -9.957 -36.484 -1.306 1.00 73.19 621 SER A CA 1
ATOM 4778 C C . SER A 1 621 ? -10.469 -36.974 0.055 1.00 73.19 621 SER A C 1
ATOM 4780 O O . SER A 1 621 ? -11.259 -36.306 0.725 1.00 73.19 621 SER A O 1
ATOM 4782 N N . ALA A 1 622 ? -9.948 -38.114 0.521 1.00 71.75 622 ALA A N 1
ATOM 4783 C CA . ALA A 1 622 ? -10.242 -38.649 1.853 1.00 71.75 622 ALA A CA 1
ATOM 4784 C C . ALA A 1 622 ? -9.698 -37.762 2.992 1.00 71.75 622 ALA A C 1
ATOM 4786 O O . ALA A 1 622 ? -10.336 -37.665 4.039 1.00 71.75 622 ALA A O 1
ATOM 4787 N N . LEU A 1 623 ? -8.565 -37.082 2.765 1.00 76.44 623 LEU A N 1
ATOM 4788 C CA . LEU A 1 623 ? -7.936 -36.176 3.736 1.00 76.44 623 LEU A CA 1
ATOM 4789 C C . LEU A 1 623 ? -8.776 -34.914 3.957 1.00 76.44 623 LEU A C 1
ATOM 4791 O O . LEU A 1 623 ? -8.909 -34.443 5.084 1.00 76.44 623 LEU A O 1
ATOM 4795 N N . ALA A 1 624 ? -9.388 -34.392 2.889 1.00 74.62 624 ALA A N 1
ATOM 4796 C CA . ALA A 1 624 ? -10.297 -33.250 2.976 1.00 74.62 624 ALA A CA 1
ATOM 4797 C C . ALA A 1 624 ? -11.513 -33.570 3.859 1.00 74.62 624 ALA A C 1
ATOM 4799 O O . ALA A 1 624 ? -11.919 -32.756 4.684 1.00 74.62 624 ALA A O 1
ATOM 4800 N N . ARG A 1 625 ? -12.063 -34.781 3.718 1.00 76.06 625 ARG A N 1
ATOM 4801 C CA . ARG A 1 625 ? -13.229 -35.240 4.481 1.00 76.06 625 ARG A CA 1
ATOM 4802 C C . ARG A 1 625 ? -12.934 -35.408 5.972 1.00 76.06 625 ARG A C 1
ATOM 4804 O O . ARG A 1 625 ? -13.788 -35.112 6.797 1.00 76.06 625 ARG A O 1
ATOM 4811 N N . GLU A 1 626 ? -11.746 -35.890 6.328 1.00 77.56 626 GLU A N 1
ATOM 4812 C CA . GLU A 1 626 ? -11.342 -36.035 7.731 1.00 77.56 626 GLU A CA 1
ATOM 4813 C C . GLU A 1 626 ? -11.139 -34.675 8.410 1.00 77.56 626 GLU A C 1
ATOM 4815 O O . GLU A 1 626 ? -11.645 -34.457 9.509 1.00 77.56 626 GLU A O 1
ATOM 4820 N N . ALA A 1 627 ? -10.491 -33.736 7.718 1.00 75.75 627 ALA A N 1
ATOM 4821 C CA . ALA A 1 627 ? -10.205 -32.403 8.241 1.00 75.75 627 ALA A CA 1
ATOM 4822 C C . ALA A 1 627 ? -11.448 -31.505 8.416 1.00 75.75 627 ALA A C 1
ATOM 4824 O O . ALA A 1 627 ? -11.393 -30.527 9.154 1.00 75.75 627 ALA A O 1
ATOM 4825 N N . LEU A 1 628 ? -12.562 -31.813 7.744 1.00 77.81 628 LEU A N 1
ATOM 4826 C CA . LEU A 1 628 ? -13.815 -31.048 7.823 1.00 77.81 628 LEU A CA 1
ATOM 4827 C C . LEU A 1 628 ? -14.800 -31.569 8.888 1.00 77.81 628 LEU A C 1
ATOM 4829 O O . LEU A 1 628 ? -15.915 -31.065 8.985 1.00 77.81 628 LEU A O 1
ATOM 4833 N N . LYS A 1 629 ? -14.407 -32.559 9.700 1.00 77.94 629 LYS A N 1
ATOM 4834 C CA . LYS A 1 629 ? -15.206 -33.031 10.849 1.00 77.94 629 LYS A CA 1
ATOM 4835 C C . LYS A 1 629 ? -15.171 -32.089 12.058 1.00 77.94 629 LYS A C 1
ATOM 4837 O O . LYS A 1 629 ? -15.880 -32.329 13.029 1.00 77.94 629 LYS A O 1
ATOM 4842 N N . SER A 1 630 ? -14.317 -31.068 12.043 1.00 78.44 630 SER A N 1
ATOM 4843 C CA . SER A 1 630 ? -14.254 -30.041 13.082 1.00 78.44 630 SER A CA 1
ATOM 4844 C C . SER A 1 630 ? -15.002 -28.776 12.650 1.00 78.44 630 SER A C 1
ATOM 4846 O O . SER A 1 630 ? -15.086 -28.456 11.466 1.00 78.44 630 SER A O 1
ATOM 4848 N N . ASN A 1 631 ? -15.479 -27.989 13.621 1.00 80.00 631 ASN A N 1
ATOM 4849 C CA . ASN A 1 631 ? -16.070 -26.669 13.359 1.00 80.00 631 ASN A CA 1
ATOM 4850 C C . ASN A 1 631 ? -15.020 -25.604 12.978 1.00 80.00 631 ASN A C 1
ATOM 4852 O O . ASN A 1 631 ? -15.367 -24.527 12.486 1.00 80.00 631 ASN A O 1
ATOM 4856 N N . THR A 1 632 ? -13.728 -25.887 13.175 1.00 82.88 632 THR A N 1
ATOM 4857 C CA . THR A 1 632 ? -12.632 -24.921 13.001 1.00 82.88 632 THR A CA 1
ATOM 4858 C C . THR A 1 632 ? -12.510 -24.333 11.583 1.00 82.88 632 THR A C 1
ATOM 4860 O O . THR A 1 632 ? -12.292 -23.119 11.478 1.00 82.88 632 THR A O 1
ATOM 4863 N N . PRO A 1 633 ? -12.721 -25.075 10.471 1.00 85.56 633 PRO A N 1
ATOM 4864 C CA . PRO A 1 633 ? -12.625 -24.515 9.122 1.00 85.56 633 PRO A CA 1
ATOM 4865 C C . PRO A 1 633 ? -13.788 -23.569 8.809 1.00 85.56 633 PRO A C 1
ATOM 4867 O O . PRO A 1 633 ? -13.578 -22.510 8.214 1.00 85.56 633 PRO A O 1
ATOM 4870 N N . LEU A 1 634 ? -15.003 -23.903 9.260 1.00 88.69 634 LEU A N 1
ATOM 4871 C CA . LEU A 1 634 ? -16.180 -23.048 9.098 1.00 88.69 634 LEU A CA 1
ATOM 4872 C C . LEU A 1 634 ? -16.051 -21.765 9.929 1.00 88.69 634 LEU A C 1
ATOM 4874 O O . LEU A 1 634 ? -16.283 -20.673 9.405 1.00 88.69 634 LEU A O 1
ATOM 4878 N N . ILE A 1 635 ? -15.604 -21.876 11.186 1.00 87.69 635 ILE A N 1
ATOM 4879 C CA . ILE A 1 635 ? -15.317 -20.719 12.049 1.00 87.69 635 ILE A CA 1
ATOM 4880 C C . ILE A 1 635 ? -14.273 -19.812 11.388 1.00 87.69 635 ILE A C 1
ATOM 4882 O O . ILE A 1 635 ? -14.458 -18.594 11.334 1.00 87.69 635 ILE A O 1
ATOM 4886 N N . THR A 1 636 ? -13.207 -20.385 10.824 1.00 88.88 636 THR A N 1
ATOM 4887 C CA . THR A 1 636 ? -12.152 -19.629 10.132 1.00 88.88 636 THR A CA 1
ATOM 4888 C C . THR A 1 636 ? -12.694 -18.891 8.904 1.00 88.88 636 THR A C 1
ATOM 4890 O O . THR A 1 636 ? -12.435 -17.696 8.740 1.00 88.88 636 THR A O 1
ATOM 4893 N N . PHE A 1 637 ? -13.496 -19.563 8.070 1.00 91.19 637 PHE A N 1
ATOM 4894 C CA . PHE A 1 637 ? -14.129 -18.962 6.891 1.00 91.19 637 PHE A CA 1
ATOM 4895 C C . PHE A 1 637 ? -15.037 -17.781 7.261 1.00 91.19 637 PHE A C 1
ATOM 4897 O O . PHE A 1 637 ? -14.917 -16.692 6.691 1.00 91.19 637 PHE A O 1
ATOM 4904 N N . LEU A 1 638 ? -15.927 -17.980 8.237 1.00 91.31 638 LEU A N 1
ATOM 4905 C CA . LEU A 1 638 ? -16.862 -16.955 8.698 1.00 91.31 638 LEU A CA 1
ATOM 4906 C C . LEU A 1 638 ? -16.138 -15.788 9.379 1.00 91.31 638 LEU A C 1
ATOM 4908 O O . LEU A 1 638 ? -16.486 -14.634 9.137 1.00 91.31 638 LEU A O 1
ATOM 4912 N N . THR A 1 639 ? -15.088 -16.053 10.159 1.00 89.81 639 THR A N 1
ATOM 4913 C CA . THR A 1 639 ? -14.286 -15.010 10.821 1.00 89.81 639 THR A CA 1
ATOM 4914 C C . THR A 1 639 ? -13.575 -14.111 9.807 1.00 89.81 639 THR A C 1
ATOM 4916 O O . THR A 1 639 ? -13.588 -12.884 9.944 1.00 89.81 639 THR A O 1
ATOM 4919 N N . ASP A 1 640 ? -12.990 -14.684 8.753 1.00 89.94 640 ASP A N 1
ATOM 4920 C CA . ASP A 1 640 ? -12.342 -13.896 7.701 1.00 89.94 640 ASP A CA 1
ATOM 4921 C C . ASP A 1 640 ? -13.367 -13.136 6.839 1.00 89.94 640 ASP A C 1
ATOM 4923 O O . ASP A 1 640 ? -13.149 -11.961 6.528 1.00 89.94 640 ASP A O 1
ATOM 4927 N N . LYS A 1 641 ? -14.533 -13.727 6.532 1.00 89.06 641 LYS A N 1
ATOM 4928 C CA . LYS A 1 641 ? -15.641 -13.002 5.878 1.00 89.06 641 LYS A CA 1
ATOM 4929 C C . LYS A 1 641 ? -16.184 -11.863 6.745 1.00 89.06 641 LYS A C 1
ATOM 4931 O O . LYS A 1 641 ? -16.470 -10.784 6.220 1.00 89.06 641 LYS A O 1
ATOM 4936 N N . MET A 1 642 ? -16.264 -12.051 8.062 1.00 88.31 642 MET A N 1
ATOM 4937 C CA . MET A 1 642 ? -16.622 -10.988 9.001 1.00 88.31 642 MET A CA 1
ATOM 4938 C C . MET A 1 642 ? -15.577 -9.870 8.972 1.00 88.31 642 MET A C 1
ATOM 4940 O O . MET A 1 642 ? -15.942 -8.702 8.911 1.00 88.31 642 MET A O 1
ATOM 4944 N N . ARG A 1 643 ? -14.276 -10.195 8.930 1.00 87.94 643 ARG A N 1
ATOM 4945 C CA . ARG A 1 643 ? -13.202 -9.193 8.805 1.00 87.94 643 ARG A CA 1
ATOM 4946 C C . ARG A 1 643 ? -13.329 -8.363 7.525 1.00 87.94 643 ARG A C 1
ATOM 4948 O O . ARG A 1 643 ? -13.175 -7.148 7.574 1.00 87.94 643 ARG A O 1
ATOM 4955 N N . MET A 1 644 ? -13.648 -8.998 6.398 1.00 85.06 644 MET A N 1
ATOM 4956 C CA . MET A 1 644 ? -13.912 -8.283 5.142 1.00 85.06 644 MET A CA 1
ATOM 4957 C C . MET A 1 644 ? -15.139 -7.369 5.254 1.00 85.06 644 MET A C 1
ATOM 4959 O O . MET A 1 644 ? -15.089 -6.230 4.801 1.00 85.06 644 MET A O 1
ATOM 4963 N N . SER A 1 645 ? -16.203 -7.848 5.904 1.00 83.62 645 SER A N 1
ATOM 4964 C CA . SER A 1 645 ? -17.457 -7.104 6.091 1.00 83.62 645 SER A CA 1
ATOM 4965 C C . SER A 1 645 ? -17.298 -5.907 7.040 1.00 83.62 645 SER A C 1
ATOM 4967 O O . SER A 1 645 ? -17.891 -4.851 6.822 1.00 83.62 645 SER A O 1
ATOM 4969 N N . LYS A 1 646 ? -16.427 -6.029 8.053 1.00 84.75 646 LYS A N 1
ATOM 4970 C CA . LYS A 1 646 ? -16.009 -4.908 8.910 1.00 84.75 646 LYS A CA 1
ATOM 4971 C C . LYS A 1 646 ? -15.311 -3.819 8.106 1.00 84.75 646 LYS A C 1
ATOM 4973 O O . LYS A 1 646 ? -15.622 -2.647 8.272 1.00 84.75 646 LYS A O 1
ATOM 4978 N N . ASN A 1 647 ? -14.404 -4.204 7.206 1.00 85.62 647 ASN A N 1
ATOM 4979 C CA . ASN A 1 647 ? -13.706 -3.248 6.346 1.00 85.62 647 ASN A CA 1
ATOM 4980 C C . ASN A 1 647 ? -14.660 -2.544 5.368 1.00 85.62 647 ASN A C 1
ATOM 4982 O O . ASN A 1 647 ? -14.412 -1.398 5.007 1.00 85.62 647 ASN A O 1
ATOM 4986 N N . SER A 1 648 ? -15.754 -3.198 4.958 1.00 83.44 648 SER A N 1
ATOM 4987 C CA . SER A 1 648 ? -16.821 -2.571 4.164 1.00 83.44 648 SER A CA 1
ATOM 4988 C C . SER A 1 648 ? -17.889 -1.854 5.003 1.00 83.44 648 SER A C 1
ATOM 4990 O O . SER A 1 648 ? -18.832 -1.318 4.429 1.00 83.44 648 SER A O 1
ATOM 4992 N N . ASN A 1 649 ? -17.755 -1.836 6.336 1.00 82.50 649 ASN A N 1
ATOM 4993 C CA . ASN A 1 649 ? -18.693 -1.247 7.299 1.00 82.50 649 ASN A CA 1
ATOM 4994 C C . ASN A 1 649 ? -20.155 -1.727 7.147 1.00 82.50 649 ASN A C 1
ATOM 4996 O O . ASN A 1 649 ? -21.101 -0.982 7.413 1.00 82.50 649 ASN A O 1
ATOM 5000 N N . ASP A 1 650 ? -20.354 -2.977 6.718 1.00 87.44 650 ASP A N 1
ATOM 5001 C CA . ASP A 1 650 ? -21.689 -3.559 6.570 1.00 87.44 650 ASP A CA 1
ATOM 5002 C C . ASP A 1 650 ? -22.115 -4.260 7.867 1.00 87.44 650 ASP A C 1
ATOM 5004 O O . ASP A 1 650 ? -21.785 -5.419 8.138 1.00 87.44 650 ASP A O 1
ATOM 5008 N N . LYS A 1 651 ? -22.860 -3.523 8.696 1.00 84.69 651 LYS A N 1
ATOM 5009 C CA . LYS A 1 651 ? -23.352 -4.006 9.993 1.00 84.69 651 LYS A CA 1
ATOM 5010 C C . LYS A 1 651 ? -24.357 -5.148 9.860 1.00 84.69 651 LYS A C 1
ATOM 5012 O O . LYS A 1 651 ? -24.446 -5.973 10.770 1.00 84.69 651 LYS A O 1
ATOM 5017 N N . MET A 1 652 ? -25.107 -5.227 8.757 1.00 86.75 652 MET A N 1
ATOM 5018 C CA . MET A 1 652 ? -26.114 -6.275 8.576 1.00 86.75 652 MET A CA 1
ATOM 5019 C C . MET A 1 652 ? -25.433 -7.624 8.354 1.00 86.75 652 MET A C 1
ATOM 5021 O O . MET A 1 652 ? -25.720 -8.586 9.068 1.00 86.75 652 MET A O 1
ATOM 5025 N N . THR A 1 653 ? -24.475 -7.691 7.426 1.00 86.06 653 THR A N 1
ATOM 5026 C CA . THR A 1 653 ? -23.704 -8.924 7.198 1.00 86.06 653 THR A CA 1
ATOM 5027 C C . THR A 1 653 ? -22.852 -9.291 8.406 1.00 86.06 653 THR A C 1
ATOM 5029 O O . THR A 1 653 ? -22.818 -10.465 8.772 1.00 86.06 653 THR A O 1
ATOM 5032 N N . CYS A 1 654 ? -22.254 -8.314 9.099 1.00 87.62 654 CYS A N 1
ATOM 5033 C CA . CYS A 1 654 ? -21.556 -8.568 10.362 1.00 87.62 654 CYS A CA 1
ATOM 5034 C C . CYS A 1 654 ? -22.481 -9.149 11.438 1.00 87.62 654 CYS A C 1
ATOM 5036 O O . CYS A 1 654 ? -22.056 -10.037 12.170 1.00 87.62 654 CYS A O 1
ATOM 5038 N N . THR A 1 655 ? -23.736 -8.698 11.521 1.00 88.25 655 THR A N 1
ATOM 5039 C CA . THR A 1 655 ? -24.716 -9.232 12.480 1.00 88.25 655 THR A CA 1
ATOM 5040 C C . THR A 1 655 ? -25.145 -10.648 12.108 1.00 88.25 655 THR A C 1
ATOM 5042 O O . THR A 1 655 ? -25.181 -11.506 12.982 1.00 88.25 655 THR A O 1
ATOM 5045 N N . MET A 1 656 ? -25.416 -10.932 10.827 1.00 89.06 656 MET A N 1
ATOM 5046 C CA . MET A 1 656 ? -25.773 -12.292 10.397 1.00 89.06 656 MET A CA 1
ATOM 5047 C C . MET A 1 656 ? -24.630 -13.283 10.632 1.00 89.06 656 MET A C 1
ATOM 5049 O O . MET A 1 656 ? -24.834 -14.332 11.237 1.00 89.06 656 MET A O 1
ATOM 5053 N N . ILE A 1 657 ? -23.416 -12.936 10.190 1.00 88.88 657 ILE A N 1
ATOM 5054 C CA . ILE A 1 657 ? -22.227 -13.774 10.384 1.00 88.88 657 ILE A CA 1
ATOM 5055 C C . ILE A 1 657 ? -21.899 -13.885 11.879 1.00 88.88 657 ILE A C 1
ATOM 5057 O O . ILE A 1 657 ? -21.539 -14.958 12.351 1.00 88.88 657 ILE A O 1
ATOM 5061 N N . GLY A 1 658 ? -22.058 -12.794 12.632 1.00 87.50 658 GLY A N 1
ATOM 5062 C CA . GLY A 1 658 ? -21.863 -12.745 14.077 1.00 87.50 658 GLY A CA 1
ATOM 5063 C C . GLY A 1 658 ? -22.828 -13.638 14.849 1.00 87.50 658 GLY A C 1
ATOM 5064 O O . GLY A 1 658 ? -22.401 -14.334 15.766 1.00 87.50 658 GLY A O 1
ATOM 5065 N N . ALA A 1 659 ? -24.098 -13.689 14.444 1.00 88.25 659 ALA A N 1
ATOM 5066 C CA . ALA A 1 659 ? -25.082 -14.606 15.008 1.00 88.25 659 ALA A CA 1
ATOM 5067 C C . ALA A 1 659 ? -24.692 -16.068 14.741 1.00 88.25 659 ALA A C 1
ATOM 5069 O O . ALA A 1 659 ? -24.644 -16.860 15.676 1.00 88.25 659 ALA A O 1
ATOM 5070 N N . TRP A 1 660 ? -24.317 -16.412 13.502 1.00 88.56 660 TRP A N 1
ATOM 5071 C CA . TRP A 1 660 ? -23.871 -17.771 13.160 1.00 88.56 660 TRP A CA 1
ATOM 5072 C C . TRP A 1 660 ? -22.593 -18.171 13.902 1.00 88.56 660 TRP A C 1
ATOM 5074 O O . TRP A 1 660 ? -22.481 -19.297 14.372 1.00 88.56 660 TRP A O 1
ATOM 5084 N N . LEU A 1 661 ? -21.635 -17.252 14.048 1.00 88.06 661 LEU A N 1
ATOM 5085 C CA . LEU A 1 661 ? -20.423 -17.497 14.830 1.00 88.06 661 LEU A CA 1
ATOM 5086 C C . LEU A 1 661 ? -20.730 -17.683 16.314 1.00 88.06 661 LEU A C 1
ATOM 5088 O O . LEU A 1 661 ? -20.141 -18.558 16.933 1.00 88.06 661 LEU A O 1
ATOM 5092 N N . THR A 1 662 ? -21.650 -16.895 16.873 1.00 86.00 662 THR A N 1
ATOM 5093 C CA . THR A 1 662 ? -22.074 -17.025 18.275 1.00 86.00 662 THR A CA 1
ATOM 5094 C C . THR A 1 662 ? -22.676 -18.409 18.521 1.00 86.00 662 THR A C 1
ATOM 5096 O O . THR A 1 662 ? -22.268 -19.073 19.466 1.00 86.00 662 THR A O 1
ATOM 5099 N N . GLU A 1 663 ? -23.548 -18.891 17.631 1.00 85.88 663 GLU A N 1
ATOM 5100 C CA . GLU A 1 663 ? -24.097 -20.257 17.682 1.00 85.88 663 GLU A CA 1
ATOM 5101 C C . GLU A 1 663 ? -23.003 -21.332 17.581 1.00 85.88 663 GLU A C 1
ATOM 5103 O O . GLU A 1 663 ? -22.985 -22.286 18.356 1.00 85.88 663 GLU A O 1
ATOM 5108 N N . LEU A 1 664 ? -22.038 -21.164 16.671 1.00 83.94 664 LEU A N 1
ATOM 5109 C CA . LEU A 1 664 ? -20.928 -22.110 16.522 1.00 83.94 664 LEU A CA 1
ATOM 5110 C C . LEU A 1 664 ? -20.016 -22.145 17.756 1.00 83.94 664 LEU A C 1
ATOM 5112 O O . LEU A 1 664 ? -19.612 -23.225 18.178 1.00 83.94 664 LEU A O 1
ATOM 5116 N N . TYR A 1 665 ? -19.702 -20.990 18.350 1.00 83.31 665 TYR A N 1
ATOM 5117 C CA . TYR A 1 665 ? -18.911 -20.915 19.582 1.00 83.31 665 TYR A CA 1
ATOM 5118 C C . TYR A 1 665 ? -19.669 -21.471 20.793 1.00 83.31 665 TYR A C 1
ATOM 5120 O O . TYR A 1 665 ? -19.044 -22.074 21.663 1.00 83.31 665 TYR A O 1
ATOM 5128 N N . LEU A 1 666 ? -20.995 -21.307 20.849 1.00 79.19 666 LEU A N 1
ATOM 5129 C CA . LEU A 1 666 ? -21.834 -21.934 21.875 1.00 79.19 666 LEU A CA 1
ATOM 5130 C C . LEU A 1 666 ? -21.812 -23.463 21.744 1.00 79.19 666 LEU A C 1
ATOM 5132 O O . LEU A 1 666 ? -21.551 -24.149 22.729 1.00 79.19 666 LEU A O 1
ATOM 5136 N N . HIS A 1 667 ? -21.958 -23.992 20.526 1.00 78.00 667 HIS A N 1
ATOM 5137 C CA . HIS A 1 667 ? -21.853 -25.431 20.269 1.00 78.00 667 HIS A CA 1
ATOM 5138 C C . HIS A 1 667 ? -20.460 -25.993 20.612 1.00 78.00 667 HIS A C 1
ATOM 5140 O O . HIS A 1 667 ? -20.341 -27.100 21.133 1.00 78.00 667 HIS A O 1
ATOM 5146 N N . ASP A 1 668 ? -19.386 -25.250 20.324 1.00 74.75 668 ASP A N 1
ATOM 5147 C CA . ASP A 1 668 ? -18.013 -25.669 20.641 1.00 74.75 668 ASP A CA 1
ATOM 5148 C C . ASP A 1 668 ? -17.726 -25.646 22.156 1.00 74.75 668 ASP A C 1
ATOM 5150 O O . ASP A 1 668 ? -17.005 -26.501 22.670 1.00 74.75 668 ASP A O 1
ATOM 5154 N N . ARG A 1 669 ? -18.349 -24.719 22.896 1.00 73.25 669 ARG A N 1
ATOM 5155 C CA . ARG A 1 669 ? -18.302 -24.670 24.366 1.00 73.25 669 ARG A CA 1
ATOM 5156 C C . ARG A 1 669 ? -19.015 -25.862 24.997 1.00 73.25 669 ARG A C 1
ATOM 5158 O O . ARG A 1 669 ? -18.483 -26.452 25.934 1.00 73.25 669 ARG A O 1
ATOM 5165 N N . ASP A 1 670 ? -20.199 -26.210 24.500 1.00 67.94 670 ASP A N 1
ATOM 5166 C CA . ASP A 1 670 ? -20.953 -27.359 25.011 1.00 67.94 670 ASP A CA 1
ATOM 5167 C C . ASP A 1 670 ? -20.219 -28.685 24.717 1.00 67.94 670 ASP A C 1
ATOM 5169 O O . ASP A 1 670 ? -20.366 -29.657 25.457 1.00 67.94 670 ASP A O 1
ATOM 5173 N N . ALA A 1 671 ? -19.364 -28.706 23.685 1.00 64.81 671 ALA A N 1
ATOM 5174 C CA . ALA A 1 671 ? -18.478 -29.824 23.370 1.00 64.81 671 ALA A CA 1
ATOM 5175 C C . ALA A 1 671 ? -17.165 -29.847 24.190 1.00 64.81 671 ALA A C 1
ATOM 5177 O O . ALA A 1 671 ? -16.650 -30.934 24.460 1.00 64.81 671 ALA A O 1
ATOM 5178 N N . SER A 1 672 ? -16.606 -28.691 24.587 1.00 60.03 672 SER A N 1
ATOM 5179 C CA . SER A 1 672 ? -15.348 -28.596 25.351 1.00 60.03 672 SER A CA 1
ATOM 5180 C C . SER A 1 672 ? -15.328 -27.457 26.384 1.00 60.03 672 SER A C 1
ATOM 5182 O O . SER A 1 672 ? -15.323 -26.269 26.054 1.00 60.03 672 SER A O 1
ATOM 5184 N N . GLU A 1 673 ? -15.165 -27.825 27.662 1.00 57.38 673 GLU A N 1
ATOM 5185 C CA . GLU A 1 673 ? -15.010 -26.915 28.812 1.00 57.38 673 GLU A CA 1
ATOM 5186 C C . GLU A 1 673 ? -13.832 -25.919 28.674 1.00 57.38 673 GLU A C 1
ATOM 5188 O O . GLU A 1 673 ? -13.868 -24.850 29.288 1.00 57.38 673 GLU A O 1
ATOM 5193 N N . SER A 1 674 ? -12.801 -26.217 27.863 1.00 56.00 674 SER A N 1
ATOM 5194 C CA . SER A 1 674 ? -11.615 -25.351 27.716 1.00 56.00 674 SER A CA 1
ATOM 5195 C C . SER A 1 674 ? -11.869 -24.067 26.919 1.00 56.00 674 SER A C 1
ATOM 5197 O O . SER A 1 674 ? -11.077 -23.131 27.012 1.00 56.00 674 SER A O 1
ATOM 5199 N N . ASN A 1 675 ? -12.959 -23.998 26.143 1.00 60.28 675 ASN A N 1
ATOM 5200 C CA . ASN A 1 675 ? -13.199 -22.920 25.173 1.00 60.28 675 ASN A CA 1
ATOM 5201 C C . ASN A 1 675 ? -14.104 -21.787 25.696 1.00 60.28 675 ASN A C 1
ATOM 5203 O O . ASN A 1 675 ? -14.429 -20.866 24.945 1.00 60.28 675 ASN A O 1
ATOM 5207 N N . LYS A 1 676 ? -14.443 -21.777 26.997 1.00 61.50 676 LYS A N 1
ATOM 5208 C CA . LYS A 1 676 ? -15.287 -20.742 27.642 1.00 61.50 676 LYS A CA 1
ATOM 5209 C C . LYS A 1 676 ? -14.787 -19.302 27.406 1.00 61.50 676 LYS A C 1
ATOM 5211 O O . LYS A 1 676 ? -15.584 -18.384 27.250 1.00 61.50 676 LYS A O 1
ATOM 5216 N N . GLY A 1 677 ? -13.470 -19.092 27.310 1.00 67.19 677 GLY A N 1
ATOM 5217 C CA . GLY A 1 677 ? -12.885 -17.765 27.059 1.00 67.19 677 GLY A CA 1
ATOM 5218 C C . GLY A 1 677 ? -13.016 -17.254 25.616 1.00 67.19 677 GLY A C 1
ATOM 5219 O O . GLY A 1 677 ? -13.028 -16.041 25.397 1.00 67.19 677 GLY A O 1
ATOM 5220 N N . ALA A 1 678 ? -13.145 -18.149 24.629 1.00 74.75 678 ALA A N 1
ATOM 5221 C CA . ALA A 1 678 ? -13.121 -17.781 23.211 1.00 74.75 678 ALA A CA 1
ATOM 5222 C C . ALA A 1 678 ? -14.375 -16.995 22.794 1.00 74.75 678 ALA A C 1
ATOM 5224 O O . ALA A 1 678 ? -14.272 -16.009 22.060 1.00 74.75 678 ALA A O 1
ATOM 5225 N N . LEU A 1 679 ? -15.545 -17.375 23.322 1.00 80.44 679 LEU A N 1
ATOM 5226 C CA . LEU A 1 679 ? -16.807 -16.680 23.061 1.00 80.44 679 LEU A CA 1
ATOM 5227 C C . LEU A 1 679 ? -16.768 -15.242 23.590 1.00 80.44 679 LEU A C 1
ATOM 5229 O O . LEU A 1 679 ? -17.068 -14.307 22.852 1.00 80.44 679 LEU A O 1
ATOM 5233 N N . MET A 1 680 ? -16.342 -15.040 24.841 1.00 76.56 680 MET A N 1
ATOM 5234 C CA . MET A 1 680 ? -16.276 -13.697 25.426 1.00 76.56 680 MET A CA 1
ATOM 5235 C C . MET A 1 680 ? -15.237 -12.817 24.716 1.00 76.56 680 MET A C 1
ATOM 5237 O O . MET A 1 680 ? -15.489 -11.639 24.451 1.00 76.56 680 MET A O 1
ATOM 5241 N N . GLN A 1 681 ? -14.093 -13.385 24.321 1.00 82.81 681 GLN A N 1
ATOM 5242 C CA . GLN A 1 681 ? -13.093 -12.677 23.518 1.00 82.81 681 GLN A CA 1
ATOM 5243 C C . GLN A 1 681 ? -13.648 -12.268 22.142 1.00 82.81 681 GLN A C 1
ATOM 5245 O O . GLN A 1 681 ? -13.417 -11.146 21.682 1.00 82.81 681 GLN A O 1
ATOM 5250 N N . PHE A 1 682 ? -14.412 -13.148 21.489 1.00 84.44 682 PHE A N 1
ATOM 5251 C CA . PHE A 1 682 ? -15.081 -12.838 20.229 1.00 84.44 682 PHE A CA 1
ATOM 5252 C C . PHE A 1 682 ? -16.128 -11.734 20.408 1.00 84.44 682 PHE A C 1
ATOM 5254 O O . PHE A 1 682 ? -16.111 -10.750 19.667 1.00 84.44 682 PHE A O 1
ATOM 5261 N N . LEU A 1 683 ? -17.008 -11.863 21.399 1.00 83.31 683 LEU A N 1
ATOM 5262 C CA . LEU A 1 683 ? -18.084 -10.913 21.661 1.00 83.31 683 LEU A CA 1
ATOM 5263 C C . LEU A 1 683 ? -17.535 -9.514 21.976 1.00 83.31 683 LEU A C 1
ATOM 5265 O O . LEU A 1 683 ? -17.923 -8.553 21.314 1.00 83.31 683 LEU A O 1
ATOM 5269 N N . THR A 1 684 ? -16.566 -9.406 22.891 1.00 81.81 684 THR A N 1
ATOM 5270 C CA . THR A 1 684 ? -15.910 -8.133 23.267 1.00 81.81 684 THR A CA 1
ATOM 5271 C C . THR A 1 684 ? -15.225 -7.445 22.081 1.00 81.81 684 THR A C 1
ATOM 5273 O O . THR A 1 684 ? -15.359 -6.237 21.899 1.00 81.81 684 THR A O 1
ATOM 5276 N N . SER A 1 685 ? -14.556 -8.206 21.211 1.00 84.44 685 SER A N 1
ATOM 5277 C CA . SER A 1 685 ? -13.860 -7.667 20.032 1.00 84.44 685 SER A CA 1
ATOM 5278 C C . SER A 1 685 ? -14.804 -7.172 18.925 1.00 84.44 685 SER A C 1
ATOM 5280 O O . SER A 1 685 ? -14.372 -6.488 17.992 1.00 84.44 685 SER A O 1
ATOM 5282 N N . ASN A 1 686 ? -16.083 -7.557 18.968 1.00 82.62 686 ASN A N 1
ATOM 5283 C CA . ASN A 1 686 ? -17.036 -7.356 17.875 1.00 82.62 686 ASN A CA 1
ATOM 5284 C C . ASN A 1 686 ? -18.252 -6.491 18.224 1.00 82.62 686 ASN A C 1
ATOM 5286 O O . ASN A 1 686 ? -19.065 -6.244 17.333 1.00 82.62 686 ASN A O 1
ATOM 5290 N N . VAL A 1 687 ? -18.357 -5.988 19.456 1.00 80.38 687 VAL A N 1
ATOM 5291 C CA . VAL A 1 687 ? -19.541 -5.267 19.961 1.00 80.38 687 VAL A CA 1
ATOM 5292 C C . VAL A 1 687 ? -19.989 -4.120 1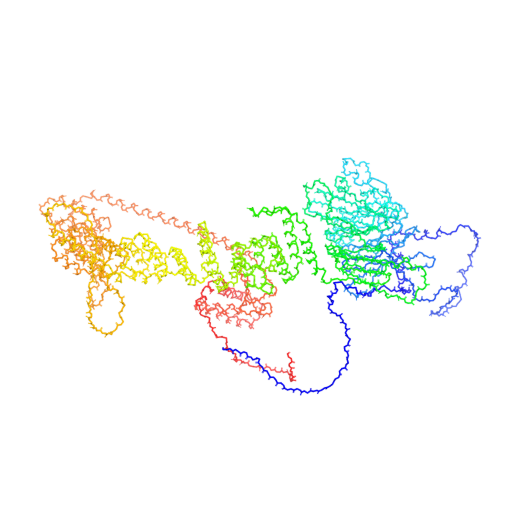9.054 1.00 80.38 687 VAL A C 1
ATOM 5294 O O . VAL A 1 687 ? -21.167 -4.003 18.743 1.00 80.38 687 VAL A O 1
ATOM 5297 N N . HIS A 1 688 ? -19.061 -3.294 18.564 1.00 80.44 688 HIS A N 1
ATOM 5298 C CA . HIS A 1 688 ? -19.407 -2.134 17.727 1.00 80.44 688 HIS A CA 1
ATOM 5299 C C . HIS A 1 688 ? -19.831 -2.492 16.291 1.00 80.44 688 HIS A C 1
ATOM 5301 O O . HIS A 1 688 ? -20.378 -1.646 15.580 1.00 80.44 688 HIS A O 1
ATOM 5307 N N . ASN A 1 689 ? -19.578 -3.731 15.858 1.00 83.75 689 ASN A N 1
ATOM 5308 C CA . ASN A 1 689 ? -19.806 -4.183 14.483 1.00 83.75 689 ASN A CA 1
ATOM 5309 C C . ASN A 1 689 ? -21.120 -4.960 14.315 1.00 83.75 689 ASN A C 1
ATOM 5311 O O . ASN A 1 689 ? -21.559 -5.161 13.185 1.00 83.75 689 ASN A O 1
ATOM 5315 N N . MET A 1 690 ? -21.730 -5.416 15.412 1.00 83.88 690 MET A N 1
ATOM 5316 C CA . MET A 1 690 ? -22.922 -6.268 15.411 1.00 83.88 690 MET A CA 1
ATOM 5317 C C . MET A 1 690 ? -24.096 -5.561 16.090 1.00 83.88 690 MET A C 1
ATOM 5319 O O . MET A 1 690 ? -23.903 -4.736 16.981 1.00 83.88 690 MET A O 1
ATOM 5323 N N . ASP A 1 691 ? -25.326 -5.901 15.703 1.00 83.88 691 ASP A N 1
ATOM 5324 C CA . ASP A 1 691 ? -26.509 -5.475 16.448 1.00 83.88 691 ASP A CA 1
ATOM 5325 C C . ASP A 1 691 ? -26.599 -6.217 17.789 1.00 83.88 691 ASP A C 1
ATOM 5327 O O . ASP A 1 691 ? -26.813 -7.431 17.850 1.00 83.88 691 ASP A O 1
ATOM 5331 N N . ALA A 1 692 ? -26.464 -5.460 18.876 1.00 79.69 692 ALA A N 1
ATOM 5332 C CA . ALA A 1 692 ? -26.478 -5.987 20.233 1.00 79.69 692 ALA A CA 1
ATOM 5333 C C . ALA A 1 692 ? -27.778 -6.735 20.556 1.00 79.69 692 ALA A C 1
ATOM 5335 O O . ALA A 1 692 ? -27.735 -7.800 21.167 1.00 79.69 692 ALA A O 1
ATOM 5336 N N . LYS A 1 693 ? -28.929 -6.232 20.092 1.00 81.38 693 LYS A N 1
ATOM 5337 C CA . LYS A 1 693 ? -30.241 -6.816 20.406 1.00 81.38 693 LYS A CA 1
ATOM 5338 C C . LYS A 1 693 ? -30.395 -8.220 19.836 1.00 81.38 693 LYS A C 1
ATOM 5340 O O . LYS A 1 693 ? -30.932 -9.097 20.509 1.00 81.38 693 LYS A O 1
ATOM 5345 N N . THR A 1 694 ? -29.940 -8.437 18.606 1.00 84.19 694 THR A N 1
ATOM 5346 C CA . THR A 1 694 ? -30.000 -9.748 17.950 1.00 84.19 694 THR A CA 1
ATOM 5347 C C . THR A 1 694 ? -29.106 -10.765 18.658 1.00 84.19 694 THR A C 1
ATOM 5349 O O . THR A 1 694 ? -29.558 -11.865 18.962 1.00 84.19 694 THR A O 1
ATOM 5352 N N . ILE A 1 695 ? -27.876 -10.381 19.005 1.00 82.44 695 ILE A N 1
ATOM 5353 C CA . ILE A 1 695 ? -26.943 -11.266 19.717 1.00 82.44 695 ILE A CA 1
ATOM 5354 C C . ILE A 1 695 ? -27.436 -11.575 21.140 1.00 82.44 695 ILE A C 1
ATOM 5356 O O . ILE A 1 695 ? -27.394 -12.725 21.559 1.00 82.44 695 ILE A O 1
ATOM 5360 N N . ILE A 1 696 ? -27.993 -10.594 21.860 1.00 78.94 696 ILE A N 1
ATOM 5361 C CA . ILE A 1 696 ? -28.595 -10.805 23.190 1.00 78.94 696 ILE A CA 1
ATOM 5362 C C . ILE A 1 696 ? -29.799 -11.757 23.109 1.00 78.94 696 ILE A C 1
ATOM 5364 O O . ILE A 1 696 ? -29.986 -12.595 23.989 1.00 78.94 696 ILE A O 1
ATOM 5368 N N . LYS A 1 697 ? -30.611 -11.686 22.045 1.00 80.19 697 LYS A N 1
ATOM 5369 C CA . LYS A 1 697 ? -31.704 -12.649 21.819 1.00 80.19 697 LYS A CA 1
ATOM 5370 C C . LYS A 1 697 ? -31.190 -14.070 21.611 1.00 80.19 697 LYS A C 1
ATOM 5372 O O . LYS A 1 697 ? -31.754 -14.988 22.188 1.00 80.19 697 LYS A O 1
ATOM 5377 N N . VAL A 1 698 ? -30.121 -14.238 20.834 1.00 81.69 698 VAL A N 1
ATOM 5378 C CA . VAL A 1 698 ? -29.470 -15.543 20.655 1.00 81.69 698 VAL A CA 1
ATOM 5379 C C . VAL A 1 698 ? -28.947 -16.059 22.000 1.00 81.69 698 VAL A C 1
ATOM 5381 O O . VAL A 1 698 ? -29.315 -17.151 22.421 1.00 81.69 698 VAL A O 1
ATOM 5384 N N . LEU A 1 699 ? -28.200 -15.238 22.744 1.00 77.88 699 LEU A N 1
ATOM 5385 C CA . LEU A 1 699 ? -27.664 -15.611 24.060 1.00 77.88 699 LEU A CA 1
ATOM 5386 C C . LEU A 1 699 ? -28.755 -15.947 25.089 1.00 77.88 699 LEU A C 1
ATOM 5388 O O . LEU A 1 699 ? -28.563 -16.855 25.885 1.00 77.88 699 LEU A O 1
ATOM 5392 N N . SER A 1 700 ? -29.889 -15.241 25.070 1.00 72.94 700 SER A N 1
ATOM 5393 C CA . SER A 1 700 ? -31.022 -15.500 25.976 1.00 72.94 700 SER A CA 1
ATOM 5394 C C . SER A 1 700 ? -31.921 -16.661 25.548 1.00 72.94 700 SER A C 1
ATOM 5396 O O . SER A 1 700 ? -32.741 -17.103 26.348 1.00 72.94 700 SER A O 1
ATOM 5398 N N . SER A 1 701 ? -31.802 -17.133 24.303 1.00 74.88 701 SER A N 1
ATOM 5399 C CA . SER A 1 701 ? -32.515 -18.325 23.830 1.00 74.88 701 SER A CA 1
ATOM 5400 C C . SER A 1 701 ? -31.854 -19.631 24.268 1.00 74.88 701 SER A C 1
ATOM 5402 O O . SER A 1 701 ? -32.530 -20.652 24.351 1.00 74.88 701 SER A O 1
ATOM 5404 N N . HIS A 1 702 ? -30.560 -19.585 24.584 1.00 68.62 702 HIS A N 1
ATOM 5405 C CA . HIS A 1 702 ? -29.841 -20.695 25.195 1.00 68.62 702 HIS A CA 1
ATOM 5406 C C . HIS A 1 702 ? -29.861 -20.547 26.724 1.00 68.62 702 HIS A C 1
ATOM 5408 O O . HIS A 1 702 ? -29.841 -19.424 27.229 1.00 68.62 702 HIS A O 1
ATOM 5414 N N . ASP A 1 703 ? -29.843 -21.660 27.470 1.00 58.28 703 ASP A N 1
ATOM 5415 C CA . ASP A 1 703 ? -29.782 -21.706 28.951 1.00 58.28 703 ASP A CA 1
ATOM 5416 C C . ASP A 1 703 ? -28.402 -21.262 29.501 1.00 58.28 703 ASP A C 1
ATOM 5418 O O . ASP A 1 703 ? -27.838 -21.826 30.441 1.00 58.28 703 ASP A O 1
ATOM 5422 N N . VAL A 1 704 ? -27.795 -20.262 28.865 1.00 57.34 704 VAL A N 1
ATOM 5423 C CA . VAL A 1 704 ? -26.459 -19.756 29.160 1.00 57.34 704 VAL A CA 1
ATOM 5424 C C . VAL A 1 704 ? -26.507 -18.909 30.421 1.00 57.34 704 VAL A C 1
ATOM 5426 O O . VAL A 1 704 ? -27.416 -18.102 30.617 1.00 57.34 704 VAL A O 1
ATOM 5429 N N . SER A 1 705 ? -25.483 -19.076 31.267 1.00 56.22 705 SER A N 1
ATOM 5430 C CA . SER A 1 705 ? -25.300 -18.298 32.489 1.00 56.22 705 SER A CA 1
ATOM 5431 C C . SER A 1 705 ? -25.572 -16.814 32.224 1.00 56.22 705 SER A C 1
ATOM 5433 O O . SER A 1 705 ? -24.951 -16.187 31.360 1.00 56.22 705 SER A O 1
ATOM 5435 N N . ALA A 1 706 ? -26.508 -16.239 32.976 1.00 59.22 706 ALA A N 1
ATOM 5436 C CA . ALA A 1 706 ? -26.893 -14.833 32.868 1.00 59.22 706 ALA A CA 1
ATOM 5437 C C . ALA A 1 706 ? -25.696 -13.858 32.990 1.00 59.22 706 ALA A C 1
ATOM 5439 O O . ALA A 1 706 ? -25.816 -12.694 32.615 1.00 59.22 706 ALA A O 1
ATOM 5440 N N . LEU A 1 707 ? -24.533 -14.348 33.438 1.00 64.19 707 LEU A N 1
ATOM 5441 C CA . LEU A 1 707 ? -23.252 -13.655 33.504 1.00 64.19 707 LEU A CA 1
ATOM 5442 C C . LEU A 1 707 ? -22.689 -13.250 32.127 1.00 64.19 707 LEU A C 1
ATOM 5444 O O . LEU A 1 707 ? -22.257 -12.112 31.967 1.00 64.19 707 LEU A O 1
ATOM 5448 N N . GLU A 1 708 ? -22.706 -14.127 31.117 1.00 67.19 708 GLU A N 1
ATOM 5449 C CA . GLU A 1 708 ? -22.148 -13.813 29.785 1.00 67.19 708 GLU A CA 1
ATOM 5450 C C . GLU A 1 708 ? -23.055 -12.843 29.015 1.00 67.19 708 GLU A C 1
ATOM 5452 O O . GLU A 1 708 ? -22.578 -11.908 28.366 1.00 67.19 708 GLU A O 1
ATOM 5457 N N . CYS A 1 709 ? -24.373 -13.015 29.162 1.00 70.00 709 CYS A N 1
ATOM 5458 C CA . CYS A 1 709 ? -25.367 -12.083 28.640 1.00 70.00 709 CYS A CA 1
ATOM 5459 C C . CYS A 1 709 ? -25.247 -10.710 29.316 1.00 70.00 709 CYS A C 1
ATOM 5461 O O . CYS A 1 709 ? -25.285 -9.692 28.626 1.00 70.00 709 CYS A O 1
ATOM 5463 N N . ALA A 1 710 ? -25.055 -10.664 30.640 1.00 65.81 710 ALA A N 1
ATOM 5464 C CA . ALA A 1 710 ? -24.812 -9.420 31.366 1.00 65.81 710 ALA A CA 1
ATOM 5465 C C . ALA A 1 710 ? -23.485 -8.765 30.948 1.00 65.81 710 ALA A C 1
ATOM 5467 O O . ALA A 1 710 ? -23.443 -7.554 30.735 1.00 65.81 710 ALA A O 1
ATOM 5468 N N . GLY A 1 711 ? -22.424 -9.556 30.761 1.00 69.38 711 GLY A N 1
ATOM 5469 C CA . GLY A 1 711 ? -21.120 -9.088 30.290 1.00 69.38 711 GLY A CA 1
ATOM 5470 C C . GLY A 1 711 ? -21.192 -8.451 28.902 1.00 69.38 711 GLY A C 1
ATOM 5471 O O . GLY A 1 711 ? -20.720 -7.331 28.713 1.00 69.38 711 GLY A O 1
ATOM 5472 N N . TYR A 1 712 ? -21.848 -9.109 27.943 1.00 74.19 712 TYR A N 1
ATOM 5473 C CA . TYR A 1 712 ? -22.029 -8.550 26.603 1.00 74.19 712 TYR A CA 1
ATOM 5474 C C . TYR A 1 712 ? -22.964 -7.335 26.595 1.00 74.19 712 TYR A C 1
ATOM 5476 O O . TYR A 1 712 ? -22.650 -6.325 25.964 1.00 74.19 712 TYR A O 1
ATOM 5484 N N . ALA A 1 713 ? -24.081 -7.394 27.329 1.00 73.88 713 ALA A N 1
ATOM 5485 C CA . ALA A 1 713 ? -25.032 -6.289 27.426 1.00 73.88 713 ALA A CA 1
ATOM 5486 C C . ALA A 1 713 ? -24.375 -5.025 28.010 1.00 73.88 713 ALA A C 1
ATOM 5488 O O . ALA A 1 713 ? -24.551 -3.940 27.451 1.00 73.88 713 ALA A O 1
ATOM 5489 N N . ASN A 1 714 ? -23.526 -5.179 29.036 1.00 70.94 714 ASN A N 1
ATOM 5490 C CA . ASN A 1 714 ? -22.740 -4.091 29.619 1.00 70.94 714 ASN A CA 1
ATOM 5491 C C . ASN A 1 714 ? -21.827 -3.417 28.580 1.00 70.94 714 ASN A C 1
ATOM 5493 O O . ASN A 1 714 ? -21.867 -2.201 28.414 1.00 70.94 714 ASN A O 1
ATOM 5497 N N . ILE A 1 715 ? -21.061 -4.202 27.816 1.00 73.25 715 ILE A N 1
ATOM 5498 C CA . ILE A 1 715 ? -20.142 -3.653 26.803 1.00 73.25 715 ILE A CA 1
ATOM 5499 C C . ILE A 1 715 ? -20.920 -3.042 25.625 1.00 73.25 715 ILE A C 1
ATOM 5501 O O . ILE A 1 715 ? -20.494 -2.049 25.039 1.00 73.25 715 ILE A O 1
ATOM 5505 N N . SER A 1 716 ? -22.085 -3.600 25.285 1.00 70.31 716 SER A N 1
ATOM 5506 C CA . SER A 1 716 ? -22.942 -3.100 24.203 1.00 70.31 716 SER A CA 1
ATOM 5507 C C . SER A 1 716 ? -23.706 -1.812 24.531 1.00 70.31 716 SER A C 1
ATOM 5509 O O . SER A 1 716 ? -24.213 -1.150 23.623 1.00 70.31 716 SER A O 1
ATOM 5511 N N . GLY A 1 717 ? -23.778 -1.435 25.812 1.00 70.19 717 GLY A N 1
ATOM 5512 C CA . GLY A 1 717 ? -24.491 -0.246 26.277 1.00 70.19 717 GLY A CA 1
ATOM 5513 C C . GLY A 1 717 ? -26.012 -0.411 26.402 1.00 70.19 717 GLY A C 1
ATOM 5514 O O . GLY A 1 717 ? -26.713 0.598 26.545 1.00 70.19 717 GLY A O 1
ATOM 5515 N N . ASP A 1 718 ? -26.528 -1.646 26.357 1.00 75.38 718 ASP A N 1
ATOM 5516 C CA . ASP A 1 718 ? -27.916 -1.982 26.706 1.00 75.38 718 ASP A CA 1
ATOM 5517 C C . ASP A 1 718 ? -28.013 -2.273 28.215 1.00 75.38 718 ASP A C 1
ATOM 5519 O O . ASP A 1 718 ? -27.952 -3.406 28.693 1.00 75.38 718 ASP A O 1
ATOM 5523 N N . ILE A 1 719 ? -28.111 -1.186 28.979 1.00 75.19 719 ILE A N 1
ATOM 5524 C CA . ILE A 1 719 ? -28.034 -1.197 30.446 1.00 75.19 719 ILE A CA 1
ATOM 5525 C C . ILE A 1 719 ? -29.274 -1.861 31.058 1.00 75.19 719 ILE A C 1
ATOM 5527 O O . ILE A 1 719 ? -29.178 -2.522 32.089 1.00 75.19 719 ILE A O 1
ATOM 5531 N N . GLU A 1 720 ? -30.445 -1.726 30.429 1.00 73.75 720 GLU A N 1
ATOM 5532 C CA . GLU A 1 720 ? -31.689 -2.291 30.960 1.00 73.75 720 GLU A CA 1
ATOM 5533 C C . GLU A 1 720 ? -31.669 -3.822 30.906 1.00 73.75 720 GLU A C 1
ATOM 5535 O O . GLU A 1 720 ? -32.021 -4.479 31.889 1.00 73.75 720 GLU A O 1
ATOM 5540 N N . THR A 1 721 ? -31.230 -4.411 29.792 1.00 74.31 721 THR A N 1
ATOM 5541 C CA . THR A 1 721 ? -31.099 -5.872 29.693 1.00 74.31 721 THR A CA 1
ATOM 5542 C C . THR A 1 721 ? -29.986 -6.404 30.593 1.00 74.31 721 THR A C 1
ATOM 5544 O O . THR A 1 721 ? -30.199 -7.422 31.250 1.00 74.31 721 THR A O 1
ATOM 5547 N N . ALA A 1 722 ? -28.862 -5.688 30.715 1.00 71.12 722 ALA A N 1
ATOM 5548 C CA . ALA A 1 722 ? -27.768 -6.046 31.618 1.00 71.12 722 ALA A CA 1
ATOM 5549 C C . ALA A 1 722 ? -28.209 -6.076 33.093 1.00 71.12 722 ALA A C 1
ATOM 5551 O O . ALA A 1 722 ? -27.984 -7.064 33.791 1.00 71.12 722 ALA A O 1
ATOM 5552 N N . VAL A 1 723 ? -28.887 -5.021 33.560 1.00 72.75 723 VAL A N 1
ATOM 5553 C CA . VAL A 1 723 ? -29.351 -4.899 34.953 1.00 72.75 723 VAL A CA 1
ATOM 5554 C C . VAL A 1 723 ? -30.458 -5.908 35.252 1.00 72.75 723 VAL A C 1
ATOM 5556 O O . VAL A 1 723 ? -30.432 -6.561 36.292 1.00 72.75 723 VAL A O 1
ATOM 5559 N N . ASN A 1 724 ? -31.405 -6.105 34.331 1.00 76.50 724 ASN A N 1
ATOM 5560 C CA . ASN A 1 724 ? -32.452 -7.110 34.507 1.00 76.50 724 ASN A CA 1
ATOM 5561 C C . ASN A 1 724 ? -31.894 -8.541 34.487 1.00 76.50 724 ASN A C 1
ATOM 5563 O O . ASN A 1 724 ? -32.376 -9.377 35.247 1.00 76.50 724 ASN A O 1
ATOM 5567 N N . ALA A 1 725 ? -30.892 -8.834 33.651 1.00 69.38 725 ALA A N 1
ATOM 5568 C CA . ALA A 1 725 ? -30.222 -10.133 33.639 1.00 69.38 725 ALA A CA 1
ATOM 5569 C C . ALA A 1 725 ? -29.460 -10.380 34.949 1.00 69.38 725 ALA A C 1
ATOM 5571 O O . ALA A 1 725 ? -29.603 -11.455 35.522 1.00 69.38 725 ALA A O 1
ATOM 5572 N N . ALA A 1 726 ? -28.746 -9.375 35.470 1.00 69.81 726 ALA A N 1
ATOM 5573 C CA . ALA A 1 726 ? -28.031 -9.468 36.744 1.00 69.81 726 ALA A CA 1
ATOM 5574 C C . ALA A 1 726 ? -28.977 -9.664 37.945 1.00 69.81 726 ALA A C 1
ATOM 5576 O O . ALA A 1 726 ? -28.723 -10.497 38.809 1.00 69.81 726 ALA A O 1
ATOM 5577 N N . LEU A 1 727 ? -30.111 -8.952 37.986 1.00 70.75 727 LEU A N 1
ATOM 5578 C CA . LEU A 1 727 ? -31.073 -9.025 39.097 1.00 70.75 727 LEU A CA 1
ATOM 5579 C C . LEU A 1 727 ? -31.927 -10.306 39.118 1.00 70.75 727 LEU A C 1
ATOM 5581 O O . LEU A 1 727 ? -32.523 -10.611 40.155 1.00 70.75 727 LEU A O 1
ATOM 5585 N N . ARG A 1 728 ? -32.000 -11.040 37.996 1.00 67.44 728 ARG A N 1
ATOM 5586 C CA . ARG A 1 728 ? -32.695 -12.337 37.878 1.00 67.44 728 ARG A CA 1
ATOM 5587 C C . ARG A 1 728 ? -31.917 -13.501 38.495 1.00 67.44 728 ARG A C 1
ATOM 5589 O O . ARG A 1 728 ? -32.507 -14.552 38.713 1.00 67.44 728 ARG A O 1
ATOM 5596 N N . ILE A 1 729 ? -30.621 -13.333 38.756 1.00 62.81 729 ILE A N 1
ATOM 5597 C CA . ILE A 1 729 ? -29.771 -14.392 39.306 1.00 62.81 729 ILE A CA 1
ATOM 5598 C C . ILE A 1 729 ? -30.047 -14.529 40.812 1.00 62.81 729 ILE A C 1
ATOM 5600 O O . ILE A 1 729 ? -29.715 -13.641 41.597 1.00 62.81 729 ILE A O 1
ATOM 5604 N N . GLU A 1 730 ? -30.641 -15.652 41.222 1.00 53.00 730 GLU A N 1
ATOM 5605 C CA . GLU A 1 730 ? -30.853 -16.037 42.629 1.00 53.00 730 GLU A CA 1
ATOM 5606 C C . GLU A 1 730 ? -29.621 -16.741 43.236 1.00 53.00 730 GLU A C 1
ATOM 5608 O O . GLU A 1 730 ? -29.741 -17.776 43.886 1.00 53.00 730 GLU A O 1
ATOM 5613 N N . SER A 1 731 ? -28.415 -16.209 43.031 1.00 51.84 731 SER A N 1
ATOM 5614 C CA . SER A 1 731 ? -27.215 -16.683 43.739 1.00 51.84 731 SER A CA 1
ATOM 5615 C C . SER A 1 731 ? -26.710 -15.609 44.695 1.00 51.84 731 SER A C 1
ATOM 5617 O O . SER A 1 731 ? -26.762 -14.429 44.351 1.00 51.84 731 SER A O 1
ATOM 5619 N N . ASP A 1 732 ? -26.282 -16.049 45.886 1.00 48.50 732 ASP A N 1
ATOM 5620 C CA . ASP A 1 732 ? -25.701 -15.306 47.014 1.00 48.50 732 ASP A CA 1
ATOM 5621 C C . ASP A 1 732 ? -25.926 -13.789 46.974 1.00 48.50 732 ASP A C 1
ATOM 5623 O O . ASP A 1 732 ? -25.239 -13.052 46.271 1.00 48.50 732 ASP A O 1
ATOM 5627 N N . ALA A 1 733 ? -26.906 -13.343 47.769 1.00 54.44 733 ALA A N 1
ATOM 5628 C CA . ALA A 1 733 ? -27.621 -12.059 47.736 1.00 54.44 733 ALA A CA 1
ATOM 5629 C C . ALA A 1 733 ? -26.799 -10.753 47.605 1.00 54.44 733 ALA A C 1
ATOM 5631 O O . ALA A 1 733 ? -27.396 -9.687 47.436 1.00 54.44 733 ALA A O 1
ATOM 5632 N N . ASN A 1 734 ? -25.469 -10.813 47.665 1.00 56.62 734 ASN A N 1
ATOM 5633 C CA . ASN A 1 734 ? -24.574 -9.668 47.571 1.00 56.62 734 ASN A CA 1
ATOM 5634 C C . ASN A 1 734 ? -23.907 -9.518 46.190 1.00 56.62 734 ASN A C 1
ATOM 5636 O O . ASN A 1 734 ? -23.839 -8.392 45.705 1.00 56.62 734 ASN A O 1
ATOM 5640 N N . ASP A 1 735 ? -23.479 -10.591 45.515 1.00 62.00 735 ASP A N 1
ATOM 5641 C CA . ASP A 1 735 ? -22.629 -10.461 44.313 1.00 62.00 735 ASP A CA 1
ATOM 5642 C C . ASP A 1 735 ? -23.415 -10.013 43.070 1.00 62.00 735 ASP A C 1
ATOM 5644 O O . ASP A 1 735 ? -22.985 -9.119 42.339 1.00 62.00 735 ASP A O 1
ATOM 5648 N N . SER A 1 736 ? -24.631 -10.532 42.877 1.00 66.44 736 SER A N 1
ATOM 5649 C CA . SER A 1 736 ? -25.498 -10.153 41.747 1.00 66.44 736 SER A CA 1
ATOM 5650 C C . SER A 1 736 ? -25.942 -8.684 41.798 1.00 66.44 736 SER A C 1
ATOM 5652 O O . SER A 1 736 ? -26.027 -7.999 40.776 1.00 66.44 736 SER A O 1
ATOM 5654 N N . VAL A 1 737 ? -26.189 -8.168 43.005 1.00 70.69 737 VAL A N 1
ATOM 5655 C CA . VAL A 1 737 ? -26.569 -6.768 43.235 1.00 70.69 737 VAL A CA 1
ATOM 5656 C C . VAL A 1 737 ? -25.360 -5.844 43.092 1.00 70.69 737 VAL A C 1
ATOM 5658 O O . VAL A 1 737 ? -25.503 -4.739 42.570 1.00 70.69 737 VAL A O 1
ATOM 5661 N N . VAL A 1 738 ? -24.169 -6.288 43.507 1.00 75.00 738 VAL A N 1
ATOM 5662 C CA . VAL A 1 738 ? -22.909 -5.554 43.309 1.00 75.00 738 VAL A CA 1
ATOM 5663 C C . VAL A 1 738 ? -22.601 -5.399 41.822 1.00 75.00 738 VAL A C 1
ATOM 5665 O O . VAL A 1 738 ? -22.273 -4.295 41.392 1.00 75.00 738 VAL A O 1
ATOM 5668 N N . ASP A 1 739 ? -22.774 -6.453 41.025 1.00 71.50 739 ASP A N 1
ATOM 5669 C CA . ASP A 1 739 ? -22.584 -6.387 39.575 1.00 71.50 739 ASP A CA 1
ATOM 5670 C C . ASP A 1 739 ? -23.609 -5.460 38.904 1.00 71.50 739 ASP A C 1
ATOM 5672 O O . ASP A 1 739 ? -23.234 -4.629 38.074 1.00 71.50 739 ASP A O 1
ATOM 5676 N N . ALA A 1 740 ? -24.882 -5.515 39.314 1.00 75.50 740 ALA A N 1
ATOM 5677 C CA . ALA A 1 740 ? -25.908 -4.590 38.831 1.00 75.50 740 ALA A CA 1
ATOM 5678 C C . ALA A 1 740 ? -25.594 -3.125 39.198 1.00 75.50 740 ALA A C 1
ATOM 5680 O O . ALA A 1 740 ? -25.755 -2.227 38.370 1.00 75.50 740 ALA A O 1
ATOM 5681 N N . LEU A 1 741 ? -25.108 -2.872 40.419 1.00 75.62 741 LEU A N 1
ATOM 5682 C CA . LEU A 1 741 ? -24.675 -1.542 40.856 1.00 75.62 741 LEU A CA 1
ATOM 5683 C C . LEU A 1 741 ? -23.421 -1.070 40.111 1.00 75.62 741 LEU A C 1
ATOM 5685 O O . LEU A 1 741 ? -23.343 0.109 39.779 1.00 75.62 741 LEU A O 1
ATOM 5689 N N . ARG A 1 742 ? -22.470 -1.962 39.802 1.00 78.88 742 ARG A N 1
ATOM 5690 C CA . ARG A 1 742 ? -21.286 -1.644 38.988 1.00 78.88 742 ARG A CA 1
ATOM 5691 C C . ARG A 1 742 ? -21.698 -1.199 37.585 1.00 78.88 742 ARG A C 1
ATOM 5693 O O . ARG A 1 742 ? -21.328 -0.109 37.172 1.00 78.88 742 ARG A O 1
ATOM 5700 N N . VAL A 1 743 ? -22.559 -1.969 36.914 1.00 77.44 743 VAL A N 1
ATOM 5701 C CA . VAL A 1 743 ? -23.095 -1.622 35.583 1.00 77.44 743 VAL A CA 1
ATOM 5702 C C . VAL A 1 743 ? -23.820 -0.269 35.603 1.00 77.44 743 VAL A C 1
ATOM 5704 O O . VAL A 1 743 ? -23.621 0.559 34.717 1.00 77.44 743 VAL A O 1
ATOM 5707 N N . LEU A 1 744 ? -24.626 0.000 36.636 1.00 78.12 744 LEU A N 1
ATOM 5708 C CA . LEU A 1 744 ? -25.299 1.294 36.794 1.00 78.12 744 LEU A CA 1
ATOM 5709 C C . LEU A 1 744 ? -24.318 2.448 37.069 1.00 78.12 744 LEU A C 1
ATOM 5711 O O . LEU A 1 744 ? -24.528 3.554 36.568 1.00 78.12 744 LEU A O 1
ATOM 5715 N N . ASN A 1 745 ? -23.251 2.212 37.838 1.00 81.44 745 ASN A N 1
ATOM 5716 C CA . ASN A 1 745 ? -22.225 3.205 38.180 1.00 81.44 745 ASN A CA 1
ATOM 5717 C C . ASN A 1 745 ? -21.232 3.487 37.036 1.00 81.44 745 ASN A C 1
ATOM 5719 O O . ASN A 1 745 ? -20.667 4.579 36.995 1.00 81.44 745 ASN A O 1
ATOM 5723 N N . ASP A 1 746 ? -21.078 2.567 36.087 1.00 78.19 746 ASP A N 1
ATOM 5724 C CA . ASP A 1 746 ? -20.222 2.752 34.908 1.00 78.19 746 ASP A CA 1
ATOM 5725 C C . ASP A 1 746 ? -20.989 3.385 33.726 1.00 78.19 746 ASP A C 1
ATOM 5727 O O . ASP A 1 746 ? -20.406 4.044 32.866 1.00 78.19 746 ASP A O 1
ATOM 5731 N N . ALA A 1 747 ? -22.319 3.240 33.690 1.00 75.81 747 ALA A N 1
ATOM 5732 C CA . ALA A 1 747 ? -23.170 3.737 32.610 1.00 75.81 747 ALA A CA 1
ATOM 5733 C C . ALA A 1 747 ? -23.278 5.282 32.532 1.00 75.81 747 ALA A C 1
ATOM 5735 O O . ALA A 1 747 ? -23.181 5.973 33.553 1.00 75.81 747 ALA A O 1
ATOM 5736 N N . PRO A 1 748 ? -23.554 5.860 31.341 1.00 76.00 748 PRO A N 1
ATOM 5737 C CA . PRO A 1 748 ? -23.857 7.285 31.200 1.00 76.00 748 PRO A CA 1
ATOM 5738 C C . PRO A 1 748 ? -25.156 7.658 31.932 1.00 76.00 748 PRO A C 1
ATOM 5740 O O . PRO A 1 748 ? -26.153 6.933 31.868 1.00 76.00 748 PRO A O 1
ATOM 5743 N N . PHE A 1 749 ? -25.147 8.818 32.598 1.00 74.31 749 PHE A N 1
ATOM 5744 C CA . PHE A 1 749 ? -26.202 9.247 33.525 1.00 74.31 749 PHE A CA 1
ATOM 5745 C C . PHE A 1 749 ? -27.612 9.224 32.911 1.00 74.31 749 PHE A C 1
ATOM 5747 O O . PHE A 1 749 ? -28.520 8.656 33.511 1.00 74.31 749 PHE A O 1
ATOM 5754 N N . GLU A 1 750 ? -27.785 9.741 31.691 1.00 75.94 750 GLU A N 1
ATOM 5755 C CA . GLU A 1 750 ? -29.092 9.855 31.018 1.00 75.94 750 GLU A CA 1
ATOM 5756 C C . GLU A 1 750 ? -29.824 8.512 30.859 1.00 75.94 750 GLU A C 1
ATOM 5758 O O . GLU A 1 750 ? -31.048 8.442 30.948 1.00 75.94 750 GLU A O 1
ATOM 5763 N N . ARG A 1 751 ? -29.076 7.425 30.630 1.00 73.69 751 ARG A N 1
ATOM 5764 C CA . ARG A 1 751 ? -29.648 6.079 30.466 1.00 73.69 751 ARG A CA 1
ATOM 5765 C C . ARG A 1 751 ? -29.800 5.342 31.796 1.00 73.69 751 ARG A C 1
ATOM 5767 O O . ARG A 1 751 ? -30.655 4.468 31.911 1.00 73.69 751 ARG A O 1
ATOM 5774 N N . ALA A 1 752 ? -28.978 5.681 32.787 1.00 77.88 752 ALA A N 1
ATOM 5775 C CA . ALA A 1 752 ? -28.980 5.041 34.099 1.00 77.88 752 ALA A CA 1
ATOM 5776 C C . ALA A 1 752 ? -30.022 5.645 35.060 1.00 77.88 752 ALA A C 1
ATOM 5778 O O . ALA A 1 752 ? -30.588 4.917 35.874 1.00 77.88 752 ALA A O 1
ATOM 5779 N N . GLU A 1 753 ? -30.318 6.947 34.958 1.00 80.88 753 GLU A N 1
ATOM 5780 C CA . GLU A 1 753 ? -31.265 7.670 35.822 1.00 80.88 753 GLU A CA 1
ATOM 5781 C C . GLU A 1 753 ? -32.619 6.945 36.024 1.00 80.88 753 GLU A C 1
ATOM 5783 O O . GLU A 1 753 ? -32.999 6.714 37.179 1.00 80.88 753 GLU A O 1
ATOM 5788 N N . PRO A 1 754 ? -33.357 6.533 34.971 1.00 81.50 754 PRO A N 1
ATOM 5789 C CA . PRO A 1 754 ? -34.654 5.879 35.159 1.00 81.50 754 PRO A CA 1
ATOM 5790 C C . PRO A 1 754 ? -34.535 4.514 35.851 1.00 81.50 754 PRO A C 1
ATOM 5792 O O . PRO A 1 754 ? -35.430 4.119 36.602 1.00 81.50 754 PRO A O 1
ATOM 5795 N N . LEU A 1 755 ? -33.423 3.804 35.639 1.00 80.31 755 LEU A N 1
ATOM 5796 C CA . LEU A 1 755 ? -33.167 2.497 36.243 1.00 80.31 755 LEU A CA 1
ATOM 5797 C C . LEU A 1 755 ? -32.855 2.622 37.738 1.00 80.31 755 LEU A C 1
ATOM 5799 O O . LEU A 1 755 ? -33.320 1.787 38.516 1.00 80.31 755 LEU A O 1
ATOM 5803 N N . TYR A 1 756 ? -32.162 3.689 38.157 1.00 81.50 756 TYR A N 1
ATOM 5804 C CA . TYR A 1 756 ? -31.946 3.981 39.576 1.00 81.50 756 TYR A CA 1
ATOM 5805 C C . TYR A 1 756 ? -33.269 4.153 40.321 1.00 81.50 756 TYR A C 1
ATOM 5807 O O . TYR A 1 756 ? -33.444 3.533 41.366 1.00 81.50 756 TYR A O 1
ATOM 5815 N N . TYR A 1 757 ? -34.227 4.923 39.791 1.00 84.25 757 TYR A N 1
ATOM 5816 C CA . TYR A 1 757 ? -35.523 5.098 40.459 1.00 84.25 757 TYR A CA 1
ATOM 5817 C C . TYR A 1 757 ? -36.385 3.828 40.415 1.00 84.25 757 TYR A C 1
ATOM 5819 O O . TYR A 1 757 ? -36.995 3.478 41.425 1.00 84.25 757 TYR A O 1
ATOM 5827 N N . LYS A 1 758 ? -36.405 3.109 39.281 1.00 83.75 758 LYS A N 1
ATOM 5828 C CA . LYS A 1 758 ? -37.184 1.868 39.101 1.00 83.75 758 LYS A CA 1
ATOM 5829 C C . LYS A 1 758 ? -36.738 0.759 40.055 1.00 83.75 758 LYS A C 1
ATOM 5831 O O . LYS A 1 758 ? -37.580 0.064 40.618 1.00 83.75 758 LYS A O 1
ATOM 5836 N N . HIS A 1 759 ? -35.429 0.609 40.254 1.00 82.62 759 HIS A N 1
ATOM 5837 C CA . HIS A 1 759 ? -34.850 -0.445 41.088 1.00 82.62 759 HIS A CA 1
ATOM 5838 C C . HIS A 1 759 ? -34.435 0.037 42.494 1.00 82.62 759 HIS A C 1
ATOM 5840 O O . HIS A 1 759 ? -33.918 -0.760 43.279 1.00 82.62 759 HIS A O 1
ATOM 5846 N N . ALA A 1 760 ? -34.693 1.300 42.868 1.00 80.31 760 ALA A N 1
ATOM 5847 C CA . ALA A 1 760 ? -34.265 1.884 44.149 1.00 80.31 760 ALA A CA 1
ATOM 5848 C C . ALA A 1 760 ? -34.729 1.080 45.372 1.00 80.31 760 ALA A C 1
ATOM 5850 O O . ALA A 1 760 ? -33.942 0.822 46.281 1.00 80.31 760 ALA A O 1
ATOM 5851 N N . THR A 1 761 ? -35.995 0.655 45.393 1.00 79.94 761 THR A N 1
ATOM 5852 C CA . THR A 1 761 ? -36.572 -0.119 46.504 1.00 79.94 761 THR A CA 1
ATOM 5853 C C . THR A 1 761 ? -35.934 -1.502 46.620 1.00 79.94 761 THR A C 1
ATOM 5855 O O . THR A 1 761 ? -35.602 -1.934 47.722 1.00 79.94 761 THR A O 1
ATOM 5858 N N . THR A 1 762 ? -35.687 -2.172 45.489 1.00 79.62 762 THR A N 1
ATOM 5859 C CA . THR A 1 762 ? -35.024 -3.484 45.450 1.00 79.62 762 THR A CA 1
ATOM 5860 C C . THR A 1 762 ? -33.550 -3.411 45.852 1.00 79.62 762 THR A C 1
ATOM 5862 O O . THR A 1 762 ? -33.070 -4.289 46.566 1.00 79.62 762 THR A O 1
ATOM 5865 N N . LEU A 1 763 ? -32.848 -2.344 45.456 1.00 79.25 763 LEU A N 1
ATOM 5866 C CA . LEU A 1 763 ? -31.442 -2.119 45.797 1.00 79.25 763 LEU A CA 1
ATOM 5867 C C . LEU A 1 763 ? -31.271 -1.780 47.285 1.00 79.25 763 LEU A C 1
ATOM 5869 O O . LEU A 1 763 ? -30.410 -2.361 47.942 1.00 79.25 763 LEU A O 1
ATOM 5873 N N . LEU A 1 764 ? -32.117 -0.899 47.837 1.00 76.56 764 LEU A N 1
ATOM 5874 C CA . LEU A 1 764 ? -32.092 -0.543 49.263 1.00 76.56 764 LEU A CA 1
ATOM 5875 C C . LEU A 1 764 ? -32.481 -1.715 50.167 1.00 76.56 764 LEU A C 1
ATOM 5877 O O . LEU A 1 764 ? -31.922 -1.854 51.249 1.00 76.56 764 LEU A O 1
ATOM 5881 N N . ALA A 1 765 ? -33.405 -2.573 49.727 1.00 75.56 765 ALA A N 1
ATOM 5882 C CA . ALA A 1 765 ? -33.803 -3.744 50.500 1.00 75.56 765 ALA A CA 1
ATOM 5883 C C . ALA A 1 765 ? -32.693 -4.808 50.580 1.00 75.56 765 ALA A C 1
ATOM 5885 O O . ALA A 1 765 ? -32.492 -5.378 51.651 1.00 75.56 765 ALA A O 1
ATOM 5886 N N . ARG A 1 766 ? -31.983 -5.070 49.467 1.00 75.06 766 ARG A N 1
ATOM 5887 C CA . ARG A 1 766 ? -30.943 -6.113 49.386 1.00 75.06 766 ARG A CA 1
ATOM 5888 C C . ARG A 1 766 ? -29.561 -5.638 49.862 1.00 75.06 766 ARG A C 1
ATOM 5890 O O . ARG A 1 766 ? -28.901 -6.371 50.586 1.00 75.06 766 ARG A O 1
ATOM 5897 N N . ALA A 1 767 ? -29.131 -4.422 49.504 1.00 75.81 767 ALA A N 1
ATOM 5898 C CA . ALA A 1 767 ? -27.792 -3.897 49.812 1.00 75.81 767 ALA A CA 1
ATOM 5899 C C . ALA A 1 767 ? -27.809 -2.391 50.180 1.00 75.81 767 ALA A C 1
ATOM 5901 O O . ALA A 1 767 ? -27.305 -1.556 49.420 1.00 75.81 767 ALA A O 1
ATOM 5902 N N . PRO A 1 768 ? -28.331 -2.007 51.365 1.00 75.62 768 PRO A N 1
ATOM 5903 C CA . PRO A 1 768 ? -28.595 -0.608 51.722 1.00 75.62 768 PRO A CA 1
ATOM 5904 C C . PRO A 1 768 ? -27.340 0.277 51.747 1.00 75.62 768 PRO A C 1
ATOM 5906 O O . PRO A 1 768 ? -27.379 1.418 51.293 1.00 75.62 768 PRO A O 1
ATOM 5909 N N . VAL A 1 769 ? -26.203 -0.240 52.227 1.00 77.12 769 VAL A N 1
ATOM 5910 C CA . VAL A 1 769 ? -24.954 0.538 52.353 1.00 77.12 769 VAL A CA 1
ATOM 5911 C C . VAL A 1 769 ? -24.330 0.837 50.985 1.00 77.12 769 VAL A C 1
ATOM 5913 O O . VAL A 1 769 ? -23.922 1.968 50.721 1.00 77.12 769 VAL A O 1
ATOM 5916 N N . LEU A 1 770 ? -24.257 -0.163 50.101 1.00 76.81 770 LEU A N 1
ATOM 5917 C CA . LEU A 1 770 ? -23.681 -0.005 48.760 1.00 76.81 770 LEU A CA 1
ATOM 5918 C C . LEU A 1 770 ? -24.598 0.809 47.844 1.00 76.81 770 LEU A C 1
ATOM 5920 O O . LEU A 1 770 ? -24.111 1.652 47.088 1.00 76.81 770 LEU A O 1
ATOM 5924 N N . ALA A 1 771 ? -25.915 0.615 47.961 1.00 79.62 771 ALA A N 1
ATOM 5925 C CA . ALA A 1 771 ? -26.907 1.429 47.271 1.00 79.62 771 ALA A CA 1
ATOM 5926 C C . ALA A 1 771 ? -26.826 2.896 47.721 1.00 79.62 771 ALA A C 1
ATOM 5928 O O . ALA A 1 771 ? -26.716 3.779 46.876 1.00 79.62 771 ALA A O 1
ATOM 5929 N N . GLY A 1 772 ? -26.765 3.162 49.033 1.00 77.25 772 GLY A N 1
ATOM 5930 C CA . GLY A 1 772 ? -26.621 4.516 49.577 1.00 77.25 772 GLY A CA 1
ATOM 5931 C C . GLY A 1 772 ? -25.352 5.229 49.095 1.00 77.25 772 GLY A C 1
ATOM 5932 O O . GLY A 1 772 ? -25.419 6.376 48.657 1.00 77.25 772 GLY A O 1
ATOM 5933 N N . LYS A 1 773 ? -24.203 4.539 49.084 1.00 80.31 773 LYS A N 1
ATOM 5934 C CA . LYS A 1 773 ? -22.950 5.083 48.524 1.00 80.31 773 LYS A CA 1
ATOM 5935 C C . LYS A 1 773 ? -23.043 5.343 47.018 1.00 80.31 773 LYS A C 1
ATOM 5937 O O . LYS A 1 773 ? -22.563 6.374 46.555 1.00 80.31 773 LYS A O 1
ATOM 5942 N N . SER A 1 774 ? -23.681 4.445 46.266 1.00 79.81 774 SER A N 1
ATOM 5943 C CA . SER A 1 774 ? -23.865 4.596 44.815 1.00 79.81 774 SER A CA 1
ATOM 5944 C C . SER A 1 774 ? -24.785 5.775 44.485 1.00 79.81 774 SER A C 1
ATOM 5946 O O . SER A 1 774 ? -24.447 6.604 43.643 1.00 79.81 774 SER A O 1
ATOM 5948 N N . PHE A 1 775 ? -25.907 5.920 45.199 1.00 83.31 775 PHE A N 1
ATOM 5949 C CA . PHE A 1 775 ? -26.809 7.065 45.051 1.00 83.31 775 PHE A CA 1
ATOM 5950 C C . PHE A 1 775 ? -26.101 8.380 45.398 1.00 83.31 775 PHE A C 1
ATOM 5952 O O . PHE A 1 775 ? -26.269 9.370 44.691 1.00 83.31 775 PHE A O 1
ATOM 5959 N N . LEU A 1 776 ? -25.264 8.381 46.443 1.00 79.56 776 LEU A N 1
ATOM 5960 C CA . LEU A 1 776 ? -24.497 9.556 46.852 1.00 79.56 776 LEU A CA 1
ATOM 5961 C C . LEU A 1 776 ? -23.441 9.938 45.807 1.00 79.56 776 LEU A C 1
ATOM 5963 O O . LEU A 1 776 ? -23.317 11.107 45.456 1.00 79.56 776 LEU A O 1
ATOM 5967 N N . SER A 1 777 ? -22.719 8.957 45.261 1.00 78.25 777 SER A N 1
ATOM 5968 C CA . SER A 1 777 ? -21.737 9.190 44.198 1.00 78.25 777 SER A CA 1
ATOM 5969 C C . SER A 1 777 ? -22.374 9.737 42.921 1.00 78.25 777 SER A C 1
ATOM 5971 O O . SER A 1 777 ? -21.721 10.474 42.191 1.00 78.25 777 SER A O 1
ATOM 5973 N N . ARG A 1 778 ? -23.628 9.375 42.626 1.00 76.69 778 ARG A N 1
ATOM 5974 C CA . ARG A 1 778 ? -24.362 9.846 41.441 1.00 76.69 778 ARG A CA 1
ATOM 5975 C C . ARG A 1 778 ? -25.156 11.130 41.667 1.00 76.69 778 ARG A C 1
ATOM 5977 O O . ARG A 1 778 ? -25.635 11.719 40.701 1.00 76.69 778 ARG A O 1
ATOM 5984 N N . TYR A 1 779 ? -25.258 11.603 42.906 1.00 72.06 779 TYR A N 1
ATOM 5985 C CA . TYR A 1 779 ? -25.895 12.878 43.228 1.00 72.06 779 TYR A CA 1
ATOM 5986 C C . TYR A 1 779 ? -25.192 14.060 42.536 1.00 72.06 779 TYR A C 1
ATOM 5988 O O . TYR A 1 779 ? -25.856 14.921 41.965 1.00 72.06 779 TYR A O 1
ATOM 5996 N N . THR A 1 780 ? -23.855 14.051 42.476 1.00 67.19 780 THR A N 1
ATOM 5997 C CA . THR A 1 780 ? -23.055 15.051 41.737 1.00 67.19 780 THR A CA 1
ATOM 5998 C C . THR A 1 780 ? -23.357 15.080 40.236 1.00 67.19 780 THR A C 1
ATOM 6000 O O . THR A 1 780 ? -23.128 16.094 39.585 1.00 67.19 780 THR A O 1
ATOM 6003 N N . HIS A 1 781 ? -23.893 13.985 39.690 1.00 66.69 781 HIS A N 1
ATOM 6004 C CA . HIS A 1 781 ? -24.243 13.836 38.280 1.00 66.69 781 HIS A CA 1
ATOM 6005 C C . HIS A 1 781 ? -25.702 14.215 37.964 1.00 66.69 781 HIS A C 1
ATOM 6007 O O . HIS A 1 781 ? -26.084 14.160 36.800 1.00 66.69 781 HIS A O 1
ATOM 6013 N N . GLY A 1 782 ? -26.504 14.621 38.962 1.00 70.62 782 GLY A N 1
ATOM 6014 C CA . GLY A 1 782 ? -27.872 15.124 38.764 1.00 70.62 782 GLY A CA 1
ATOM 6015 C C . GLY A 1 782 ? -28.998 14.224 39.285 1.00 70.62 782 GLY A C 1
ATOM 6016 O O . GLY A 1 782 ? -30.169 14.530 39.059 1.00 70.62 782 GLY A O 1
ATOM 6017 N N . LEU A 1 783 ? -28.691 13.127 39.991 1.00 80.75 783 LEU A N 1
ATOM 6018 C CA . LEU A 1 783 ? -29.714 12.242 40.562 1.00 80.75 783 LEU A CA 1
ATOM 6019 C C . LEU A 1 783 ? -30.552 12.995 41.606 1.00 80.75 783 LEU A C 1
ATOM 6021 O O . LEU A 1 783 ? -30.028 13.463 42.617 1.00 80.75 783 LEU A O 1
ATOM 6025 N N . SER A 1 784 ? -31.863 13.105 41.381 1.00 78.12 784 SER A N 1
ATOM 6026 C CA . SER A 1 784 ? -32.716 13.929 42.238 1.00 78.12 784 SER A CA 1
ATOM 6027 C C . SER A 1 784 ? -33.037 13.217 43.563 1.00 78.12 784 SER A C 1
ATOM 6029 O O . SER A 1 784 ? -33.705 12.175 43.583 1.00 78.12 784 SER A O 1
ATOM 6031 N N . PRO A 1 785 ? -32.626 13.781 44.710 1.00 75.25 785 PRO A N 1
ATOM 6032 C CA . PRO A 1 785 ? -32.845 13.141 46.002 1.00 75.25 785 PRO A CA 1
ATOM 6033 C C . PRO A 1 785 ? -34.329 13.162 46.392 1.00 75.25 785 PRO A C 1
ATOM 6035 O O . PRO A 1 785 ? -34.795 12.265 47.086 1.00 75.25 785 PRO A O 1
ATOM 6038 N N . ASN A 1 786 ? -35.106 14.114 45.864 1.00 77.88 786 ASN A N 1
ATOM 6039 C CA . ASN A 1 786 ? -36.548 14.214 46.096 1.00 77.88 786 ASN A CA 1
ATOM 6040 C C . ASN A 1 786 ? -37.336 13.054 45.469 1.00 77.88 786 ASN A C 1
ATOM 6042 O O . ASN A 1 786 ? -38.340 12.636 46.037 1.00 77.88 786 ASN A O 1
ATOM 6046 N N . ARG A 1 787 ? -36.886 12.500 44.332 1.00 79.94 787 ARG A N 1
ATOM 6047 C CA . ARG A 1 787 ? -37.514 11.313 43.720 1.00 79.94 787 ARG A CA 1
ATOM 6048 C C . ARG A 1 787 ? -37.105 10.009 44.409 1.00 79.94 787 ARG A C 1
ATOM 6050 O O . ARG A 1 787 ? -37.845 9.035 44.340 1.00 79.94 787 ARG A O 1
ATOM 6057 N N . LEU A 1 788 ? -35.960 9.992 45.096 1.00 81.88 788 LEU A N 1
ATOM 6058 C CA . LEU A 1 788 ? -35.520 8.862 45.926 1.00 81.88 788 LEU A CA 1
ATOM 6059 C C . LEU A 1 788 ? -36.101 8.897 47.343 1.00 81.88 788 LEU A C 1
ATOM 6061 O O . LEU A 1 788 ? -36.175 7.853 47.991 1.00 81.88 788 LEU A O 1
ATOM 6065 N N . LEU A 1 789 ? -36.534 10.069 47.819 1.00 79.31 789 LEU A N 1
ATOM 6066 C CA . LEU A 1 789 ? -37.081 10.258 49.161 1.00 79.31 789 LEU A CA 1
ATOM 6067 C C . LEU A 1 789 ? -38.254 9.306 49.472 1.00 79.31 789 LEU A C 1
ATOM 6069 O O . LEU A 1 789 ? -38.210 8.699 50.540 1.00 79.31 789 LEU A O 1
ATOM 6073 N N . PRO A 1 790 ? -39.232 9.059 48.571 1.00 82.00 790 PRO A N 1
ATOM 6074 C CA . PRO A 1 790 ? -40.275 8.061 48.812 1.00 82.00 790 PRO A CA 1
ATOM 6075 C C . PRO A 1 790 ? -39.722 6.649 49.039 1.00 82.00 790 PRO A C 1
ATOM 6077 O O . PRO A 1 790 ? -40.179 5.959 49.946 1.00 82.00 790 PRO A O 1
ATOM 6080 N N . SER A 1 791 ? -38.708 6.231 48.276 1.00 80.12 791 SER A N 1
ATOM 6081 C CA . SER A 1 791 ? -38.063 4.917 48.427 1.00 80.12 791 SER A CA 1
ATOM 6082 C C . SER A 1 791 ? -37.296 4.798 49.750 1.00 80.12 791 SER A C 1
ATOM 6084 O O . SER A 1 791 ? -37.321 3.742 50.380 1.00 80.12 791 SER A O 1
ATOM 6086 N N . ILE A 1 792 ? -36.661 5.885 50.206 1.00 81.06 792 ILE A N 1
ATOM 6087 C CA . ILE A 1 792 ? -35.941 5.950 51.491 1.00 81.06 792 ILE A CA 1
ATOM 6088 C C . ILE A 1 792 ? -36.924 5.983 52.667 1.00 81.06 792 ILE A C 1
ATOM 6090 O O . ILE A 1 792 ? -36.746 5.257 53.639 1.00 81.06 792 ILE A O 1
ATOM 6094 N N . MET A 1 793 ? -38.000 6.764 52.568 1.00 79.94 793 MET A N 1
ATOM 6095 C CA . MET A 1 793 ? -39.075 6.776 53.563 1.00 79.94 793 MET A CA 1
ATOM 6096 C C . MET A 1 793 ? -39.775 5.420 53.646 1.00 79.94 793 MET A C 1
ATOM 6098 O O . MET A 1 793 ? -40.132 4.983 54.735 1.00 79.94 793 MET A O 1
ATOM 6102 N N . PHE A 1 794 ? -39.956 4.737 52.513 1.00 81.81 794 PHE A N 1
ATOM 6103 C CA . PHE A 1 794 ? -40.496 3.383 52.479 1.00 81.81 794 PHE A CA 1
ATOM 6104 C C . PHE A 1 794 ? -39.560 2.386 53.174 1.00 81.81 794 PHE A C 1
ATOM 6106 O O . PHE A 1 794 ? -40.031 1.582 53.975 1.00 81.81 794 PHE A O 1
ATOM 6113 N N . TYR A 1 795 ? -38.246 2.485 52.945 1.00 81.94 795 TYR A N 1
ATOM 6114 C CA . TYR A 1 795 ? -37.239 1.700 53.667 1.00 81.94 795 TYR A CA 1
ATOM 6115 C C . TYR A 1 795 ? -37.263 1.973 55.183 1.00 81.94 795 TYR A C 1
ATOM 6117 O O . TYR A 1 795 ? -37.295 1.033 55.973 1.00 81.94 795 TYR A O 1
ATOM 6125 N N . GLU A 1 796 ? -37.328 3.240 55.601 1.00 79.56 796 GLU A N 1
ATOM 6126 C CA . GLU A 1 796 ? -37.417 3.631 57.017 1.00 79.56 796 GLU A CA 1
ATOM 6127 C C . GLU A 1 796 ? -38.718 3.169 57.676 1.00 79.56 796 GLU A C 1
ATOM 6129 O O . GLU A 1 796 ? -38.700 2.653 58.790 1.00 79.56 796 GLU A O 1
ATOM 6134 N N . ARG A 1 797 ? -39.850 3.270 56.974 1.00 81.31 797 ARG A N 1
ATOM 6135 C CA . ARG A 1 797 ? -41.137 2.757 57.454 1.00 81.31 797 ARG A CA 1
ATOM 6136 C C . ARG A 1 797 ? -41.105 1.239 57.626 1.00 81.31 797 ARG A C 1
ATOM 6138 O O . ARG A 1 797 ? -41.534 0.742 58.661 1.00 81.31 797 ARG A O 1
ATOM 6145 N N . LEU A 1 798 ? -40.557 0.511 56.650 1.00 78.25 798 LEU A N 1
ATOM 6146 C CA . LEU A 1 798 ? -40.335 -0.936 56.747 1.00 78.25 798 LEU A CA 1
ATOM 6147 C C . LEU A 1 798 ? -39.442 -1.289 57.940 1.00 78.25 798 LEU A C 1
ATOM 6149 O O . LEU A 1 798 ? -39.722 -2.260 58.645 1.00 78.25 798 LEU A O 1
ATOM 6153 N N . ARG A 1 799 ? -38.400 -0.491 58.199 1.00 78.50 799 ARG A N 1
ATOM 6154 C CA . ARG A 1 799 ? -37.533 -0.654 59.367 1.00 78.50 799 ARG A CA 1
ATOM 6155 C C . ARG A 1 799 ? -38.290 -0.417 60.670 1.00 78.50 799 ARG A C 1
ATOM 6157 O O . ARG A 1 799 ? -38.235 -1.264 61.555 1.00 78.50 799 ARG A O 1
ATOM 6164 N N . GLU A 1 800 ? -39.021 0.690 60.790 1.00 74.81 800 GLU A N 1
ATOM 6165 C CA . GLU A 1 800 ? -39.822 1.009 61.976 1.00 74.81 800 GLU A CA 1
ATOM 6166 C C . GLU A 1 800 ? -40.878 -0.063 62.261 1.00 74.81 800 GLU A C 1
ATOM 6168 O O . GLU A 1 800 ? -41.029 -0.485 63.408 1.00 74.81 800 GLU A O 1
ATOM 6173 N N . ASP A 1 801 ? -41.587 -0.530 61.235 1.00 77.69 801 ASP A N 1
ATOM 6174 C CA . ASP A 1 801 ? -42.600 -1.575 61.369 1.00 77.69 801 ASP A CA 1
ATOM 6175 C C . ASP A 1 801 ? -41.958 -2.902 61.803 1.00 77.69 801 ASP A C 1
ATOM 6177 O O . ASP A 1 801 ? -42.492 -3.584 62.679 1.00 77.69 801 ASP A O 1
ATOM 6181 N N . ARG A 1 802 ? -40.759 -3.230 61.299 1.00 73.12 802 ARG A N 1
ATOM 6182 C CA . ARG A 1 802 ? -39.990 -4.406 61.737 1.00 73.12 802 ARG A CA 1
ATOM 6183 C C . ARG A 1 802 ? -39.471 -4.265 63.169 1.00 73.12 802 ARG A C 1
ATOM 6185 O O . ARG A 1 802 ? -39.552 -5.224 63.930 1.00 73.12 802 ARG A O 1
ATOM 6192 N N . VAL A 1 803 ? -38.982 -3.090 63.570 1.00 73.06 803 VAL A N 1
ATOM 6193 C CA . VAL A 1 803 ? -38.536 -2.812 64.948 1.00 73.06 803 VAL A CA 1
ATOM 6194 C C . VAL A 1 803 ? -39.716 -2.904 65.917 1.00 73.06 803 VAL A C 1
ATOM 6196 O O . VAL A 1 803 ? -39.587 -3.551 66.954 1.00 73.06 803 VAL A O 1
ATOM 6199 N N . LYS A 1 804 ? -40.887 -2.359 65.560 1.00 74.88 804 LYS A N 1
ATOM 6200 C CA . LYS A 1 804 ? -42.134 -2.495 66.334 1.00 74.88 804 LYS A CA 1
ATOM 6201 C C . LYS A 1 804 ? -42.582 -3.954 66.425 1.00 74.88 804 LYS A C 1
ATOM 6203 O O . LYS A 1 804 ? -42.929 -4.412 67.510 1.00 74.88 804 LYS A O 1
ATOM 6208 N N . GLN A 1 805 ? -42.513 -4.712 65.328 1.00 70.12 805 GLN A N 1
ATOM 6209 C CA . GLN A 1 805 ? -42.811 -6.150 65.318 1.00 70.12 805 GLN A CA 1
ATOM 6210 C C . GLN A 1 805 ? -41.825 -6.955 66.180 1.00 70.12 805 GLN A C 1
ATOM 6212 O O . GLN A 1 805 ? -42.247 -7.828 66.934 1.00 70.12 805 GLN A O 1
ATOM 6217 N N . LEU A 1 806 ? -40.525 -6.645 66.136 1.00 68.50 806 LEU A N 1
ATOM 6218 C CA . LEU A 1 806 ? -39.496 -7.278 66.970 1.00 68.50 806 LEU A CA 1
ATOM 6219 C C . LEU A 1 806 ? -39.645 -6.908 68.454 1.00 68.50 806 LEU A C 1
ATOM 6221 O O . LEU A 1 806 ? -39.419 -7.752 69.321 1.00 68.50 806 LEU A O 1
ATOM 6225 N N . GLN A 1 807 ? -40.047 -5.674 68.768 1.00 62.94 807 GLN A N 1
ATOM 6226 C CA . GLN A 1 807 ? -40.338 -5.227 70.133 1.00 62.94 807 GLN A CA 1
ATOM 6227 C C . GLN A 1 807 ? -41.619 -5.874 70.682 1.00 62.94 807 GLN A C 1
ATOM 6229 O O . GLN A 1 807 ? -41.603 -6.336 71.823 1.00 62.94 807 GLN A O 1
ATOM 6234 N N . ALA A 1 808 ? -42.671 -6.005 69.865 1.00 61.22 808 ALA A N 1
ATOM 6235 C CA . ALA A 1 808 ? -43.897 -6.739 70.195 1.00 61.22 808 ALA A CA 1
ATOM 6236 C C . ALA A 1 808 ? -43.637 -8.248 70.382 1.00 61.22 808 ALA A C 1
ATOM 6238 O O . ALA A 1 808 ? -44.135 -8.866 71.323 1.00 61.22 808 ALA A O 1
ATOM 6239 N N . ALA A 1 809 ? -42.778 -8.841 69.546 1.00 58.62 809 ALA A N 1
ATOM 6240 C CA . ALA A 1 809 ? -42.345 -10.231 69.686 1.00 58.62 809 ALA A CA 1
ATOM 6241 C C . ALA A 1 809 ? -41.482 -10.463 70.943 1.00 58.62 809 ALA A C 1
ATOM 6243 O O . ALA A 1 809 ? -41.544 -11.539 71.542 1.00 58.62 809 ALA A O 1
ATOM 6244 N N . LYS A 1 810 ? -40.705 -9.460 71.379 1.00 56.69 810 LYS A N 1
ATOM 6245 C CA . LYS A 1 810 ? -39.954 -9.490 72.647 1.00 56.69 810 LYS A CA 1
ATOM 6246 C C . LYS A 1 810 ? -40.856 -9.329 73.874 1.00 56.69 810 LYS A C 1
ATOM 6248 O O . LYS A 1 810 ? -40.588 -9.966 74.886 1.00 56.69 810 LYS A O 1
ATOM 6253 N N . THR A 1 811 ? -41.939 -8.551 73.798 1.00 52.84 811 THR A N 1
ATOM 6254 C CA . THR A 1 811 ? -42.897 -8.404 74.917 1.00 52.84 811 THR A CA 1
ATOM 6255 C C . THR A 1 811 ? -43.782 -9.639 75.113 1.00 52.84 811 THR A C 1
ATOM 6257 O O . THR A 1 811 ? -44.214 -9.894 76.233 1.00 52.84 811 THR A O 1
ATOM 6260 N N . LEU A 1 812 ? -43.987 -10.458 74.073 1.00 51.88 812 LEU A N 1
ATOM 6261 C CA . LEU A 1 812 ? -44.698 -11.742 74.179 1.00 51.88 812 LEU A CA 1
ATOM 6262 C C . LEU A 1 812 ? -43.832 -12.917 74.684 1.00 51.88 812 LEU A C 1
ATOM 6264 O O . LEU A 1 812 ? -44.362 -14.006 74.906 1.00 51.88 812 LEU A O 1
ATOM 6268 N N . ARG A 1 813 ? -42.514 -12.743 74.866 1.00 46.50 813 ARG A N 1
ATOM 6269 C CA . ARG A 1 813 ? -41.595 -13.810 75.309 1.00 46.50 813 ARG A CA 1
ATOM 6270 C C . ARG A 1 813 ? -40.880 -13.449 76.617 1.00 46.50 813 ARG A C 1
ATOM 6272 O O . ARG A 1 813 ? -39.749 -12.977 76.613 1.00 46.50 813 ARG A O 1
ATOM 6279 N N . SER A 1 814 ? -41.525 -13.781 77.735 1.00 33.53 814 SER A N 1
ATOM 6280 C CA . SER A 1 814 ? -40.897 -14.025 79.047 1.00 33.53 814 SER A CA 1
ATOM 6281 C C . SER A 1 814 ? -41.238 -15.466 79.496 1.00 33.53 814 SER A C 1
ATOM 6283 O O . SER A 1 814 ? -42.283 -15.981 79.095 1.00 33.53 814 SER A O 1
ATOM 6285 N N . PRO A 1 815 ? -40.353 -16.195 80.207 1.00 46.38 815 PRO A N 1
ATOM 6286 C CA . PRO A 1 815 ? -40.075 -17.597 79.895 1.00 46.38 815 PRO A CA 1
ATOM 6287 C C . PRO A 1 815 ? -40.859 -18.611 80.741 1.00 46.38 815 PRO A C 1
ATOM 6289 O O . PRO A 1 815 ? -40.921 -18.518 81.966 1.00 46.38 815 PRO A O 1
ATOM 6292 N N . ARG A 1 816 ? -41.336 -19.688 80.103 1.00 30.14 816 ARG A N 1
ATOM 6293 C CA . ARG A 1 816 ? -41.658 -20.951 80.784 1.00 30.14 816 ARG A CA 1
ATOM 6294 C C . ARG A 1 816 ? -41.209 -22.151 79.945 1.00 30.14 816 ARG A C 1
ATOM 6296 O O . ARG A 1 816 ? -41.726 -22.375 78.864 1.00 30.14 816 ARG A O 1
ATOM 6303 N N . GLY A 1 817 ? -40.276 -22.921 80.510 1.00 31.11 817 GLY A N 1
ATOM 6304 C CA . GLY A 1 817 ? -40.247 -24.386 80.412 1.00 31.11 817 GLY A CA 1
ATOM 6305 C C . GLY A 1 817 ? -39.720 -25.046 79.132 1.00 31.11 817 GLY A C 1
ATOM 6306 O O . GLY A 1 817 ? -40.482 -25.335 78.228 1.00 31.11 817 GLY A O 1
ATOM 6307 N N . LYS A 1 818 ? -38.422 -25.377 79.158 1.00 34.56 818 LYS A N 1
ATOM 6308 C CA . LYS A 1 818 ? -37.747 -26.610 78.687 1.00 34.56 818 LYS A CA 1
ATOM 6309 C C . LYS A 1 818 ? -38.322 -27.457 77.521 1.00 34.56 818 LYS A C 1
ATOM 6311 O O . LYS A 1 818 ? -39.375 -28.071 77.633 1.00 34.56 818 LYS A O 1
ATOM 6316 N N . SER A 1 819 ? -37.368 -27.770 76.631 1.00 28.19 819 SER A N 1
ATOM 6317 C CA . SER A 1 819 ? -37.101 -29.058 75.950 1.00 28.19 819 SER A CA 1
ATOM 6318 C C . SER A 1 819 ? -37.748 -29.333 74.589 1.00 28.19 819 SER A C 1
ATOM 6320 O O . SER A 1 819 ? -38.926 -29.083 74.387 1.00 28.19 819 SER A O 1
ATOM 6322 N N . GLY A 1 820 ? -36.947 -29.950 73.709 1.00 27.38 820 GLY A N 1
ATOM 6323 C CA . GLY A 1 820 ? -37.440 -30.863 72.674 1.00 27.38 820 GLY A CA 1
ATOM 6324 C C . GLY A 1 820 ? -37.285 -30.400 71.226 1.00 27.38 820 GLY A C 1
ATOM 6325 O O . GLY A 1 820 ? -38.152 -29.737 70.684 1.00 27.38 820 GLY A O 1
ATOM 6326 N N . THR A 1 821 ? -36.166 -30.796 70.623 1.00 29.67 821 THR A N 1
ATOM 6327 C CA . THR A 1 821 ? -36.002 -31.314 69.248 1.00 29.67 821 THR A CA 1
ATOM 6328 C C . THR A 1 821 ? -37.219 -31.386 68.303 1.00 29.67 821 THR A C 1
ATOM 6330 O O . THR A 1 821 ? -38.199 -32.049 68.626 1.00 29.67 821 THR A O 1
ATOM 6333 N N . GLY A 1 822 ? -37.012 -30.937 67.055 1.00 28.97 822 GLY A N 1
ATOM 6334 C CA . GLY A 1 8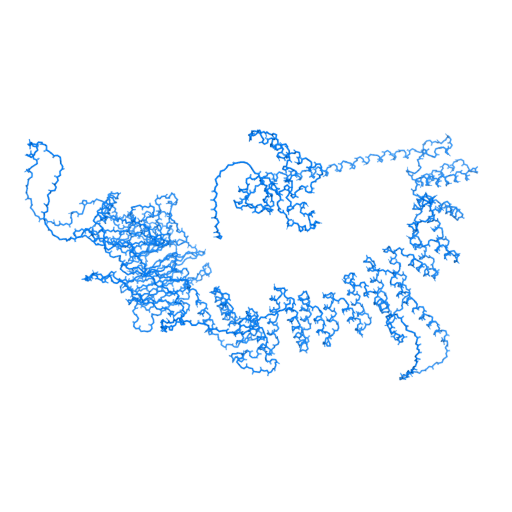22 ? -37.419 -31.684 65.851 1.00 28.97 822 GLY A CA 1
ATOM 6335 C C . GLY A 1 822 ? -38.665 -31.217 65.082 1.00 28.97 822 GLY A C 1
ATOM 6336 O O . GLY A 1 822 ? -39.766 -31.255 65.608 1.00 28.97 822 GLY A O 1
ATOM 6337 N N . ASP A 1 823 ? -38.438 -30.910 63.797 1.00 32.66 823 ASP A N 1
ATOM 6338 C CA . ASP A 1 823 ? -39.343 -30.979 62.633 1.00 32.66 823 ASP A CA 1
ATOM 6339 C C . ASP A 1 823 ? -40.645 -30.167 62.571 1.00 32.66 823 ASP A C 1
ATOM 6341 O O . ASP A 1 823 ? -41.493 -30.180 63.458 1.00 32.66 823 ASP A O 1
ATOM 6345 N N . SER A 1 824 ? -40.894 -29.557 61.404 1.00 25.48 824 SER A N 1
ATOM 6346 C CA . SER A 1 824 ? -42.249 -29.178 60.980 1.00 25.48 824 SER A CA 1
ATOM 6347 C C . SER A 1 824 ? -42.410 -29.191 59.456 1.00 25.48 824 SER A C 1
ATOM 6349 O O . SER A 1 824 ? -41.803 -28.417 58.719 1.00 25.48 824 SER A O 1
ATOM 6351 N N . LYS A 1 825 ? -43.285 -30.099 59.013 1.00 27.33 825 LYS A N 1
ATOM 6352 C CA . LYS A 1 825 ? -43.909 -30.213 57.689 1.00 27.33 825 LYS A CA 1
ATOM 6353 C C . LYS A 1 825 ? -45.059 -29.197 57.538 1.00 27.33 825 LYS A C 1
ATOM 6355 O O . LYS A 1 825 ? -45.852 -29.065 58.458 1.00 27.33 825 LYS A O 1
ATOM 6360 N N . LYS A 1 826 ? -45.177 -28.660 56.314 1.00 25.97 826 LYS A N 1
ATOM 6361 C CA . LYS A 1 826 ? -46.375 -28.472 55.452 1.00 25.97 826 LYS A CA 1
ATOM 6362 C C . LYS A 1 826 ? -47.633 -27.686 55.908 1.00 25.97 826 LYS A C 1
ATOM 6364 O O . LYS A 1 826 ? -48.203 -27.950 56.957 1.00 25.97 826 LYS A O 1
ATOM 6369 N N . THR A 1 827 ? -48.139 -26.941 54.897 1.00 24.92 827 THR A N 1
ATOM 6370 C CA . THR A 1 827 ? -49.552 -26.645 54.501 1.00 24.92 827 THR A CA 1
ATOM 6371 C C . THR A 1 827 ? -50.340 -25.676 55.395 1.00 24.92 827 THR A C 1
ATOM 6373 O O . THR A 1 827 ? -50.195 -25.725 56.602 1.00 24.92 827 THR A O 1
ATOM 6376 N N . GLU A 1 828 ? -51.186 -24.749 54.927 1.00 23.95 828 GLU A N 1
ATOM 6377 C CA . GLU A 1 828 ? -51.948 -24.558 53.677 1.00 23.95 828 GLU A CA 1
ATOM 6378 C C . GLU A 1 828 ? -52.505 -23.105 53.668 1.00 23.95 828 GLU A C 1
ATOM 6380 O O . GLU A 1 828 ? -52.711 -22.539 54.743 1.00 23.95 828 GLU A O 1
ATOM 6385 N N . SER A 1 829 ? -52.773 -22.492 52.505 1.00 24.48 829 SER A N 1
ATOM 6386 C CA . SER A 1 829 ? -53.374 -21.144 52.405 1.00 24.48 829 SER A CA 1
ATOM 6387 C C . SER A 1 829 ? -54.709 -21.155 51.655 1.00 24.48 829 SER A C 1
ATOM 6389 O O . SER A 1 829 ? -54.785 -21.642 50.528 1.00 24.48 829 SER A O 1
ATOM 6391 N N . PHE A 1 830 ? -55.723 -20.577 52.303 1.00 24.48 830 PHE A N 1
ATOM 6392 C CA . PHE A 1 830 ? -57.103 -20.372 51.853 1.00 24.48 830 PHE A CA 1
ATOM 6393 C C . PHE A 1 830 ? -57.277 -19.043 51.085 1.00 24.48 830 PHE A C 1
ATOM 6395 O O . PHE A 1 830 ? -56.541 -18.085 51.315 1.00 24.48 830 PHE A O 1
ATOM 6402 N N . ASP A 1 831 ? -58.275 -19.023 50.199 1.00 24.94 831 ASP A N 1
ATOM 6403 C CA . ASP A 1 831 ? -58.591 -18.025 49.161 1.00 24.94 831 ASP A CA 1
ATOM 6404 C C . ASP A 1 831 ? -59.703 -17.018 49.573 1.00 24.94 831 ASP A C 1
ATOM 6406 O O . ASP A 1 831 ? -60.341 -17.195 50.613 1.00 24.94 831 ASP A O 1
ATOM 6410 N N . THR A 1 832 ? -59.990 -16.047 48.682 1.00 25.61 832 THR A N 1
ATOM 6411 C CA . THR A 1 832 ? -61.086 -15.033 48.577 1.00 25.61 832 THR A CA 1
ATOM 6412 C C . THR A 1 832 ? -60.726 -13.582 48.972 1.00 25.61 832 THR A C 1
ATOM 6414 O O . THR A 1 832 ? -60.121 -13.352 50.007 1.00 25.61 832 THR A O 1
ATOM 6417 N N . GLY A 1 833 ? -61.066 -12.497 48.249 1.00 25.20 833 GLY A N 1
ATOM 6418 C CA . GLY A 1 833 ? -61.755 -12.270 46.965 1.00 25.20 833 GLY A CA 1
ATOM 6419 C C . GLY A 1 833 ? -62.583 -10.951 46.954 1.00 25.20 833 GLY A C 1
ATOM 6420 O O . GLY A 1 833 ? -63.414 -10.783 47.836 1.00 25.20 833 GLY A O 1
ATOM 6421 N N . ARG A 1 834 ? -62.437 -10.113 45.891 1.00 26.98 834 ARG A N 1
ATOM 6422 C CA . ARG A 1 834 ? -63.352 -9.037 45.352 1.00 26.98 834 ARG A CA 1
ATOM 6423 C C . ARG A 1 834 ? -63.528 -7.717 46.161 1.00 26.98 834 ARG A C 1
ATOM 6425 O O . ARG A 1 834 ? -63.568 -7.766 47.374 1.00 26.98 834 ARG A O 1
ATOM 6432 N N . ASN A 1 835 ? -63.728 -6.496 45.616 1.00 27.95 835 ASN A N 1
ATOM 6433 C CA . ASN A 1 835 ? -64.013 -5.952 44.267 1.00 27.95 835 ASN A CA 1
ATOM 6434 C C . ASN A 1 835 ? -63.979 -4.385 44.248 1.00 27.95 835 ASN A C 1
ATOM 6436 O O . ASN A 1 835 ? -64.202 -3.769 45.283 1.00 27.95 835 ASN A O 1
ATOM 6440 N N . MET A 1 836 ? -63.909 -3.807 43.028 1.00 26.70 836 MET A N 1
ATOM 6441 C CA . MET A 1 836 ? -64.509 -2.532 42.534 1.00 26.70 836 MET A CA 1
ATOM 6442 C C . MET A 1 836 ? -63.919 -1.152 42.921 1.00 26.70 836 MET A C 1
ATOM 6444 O O . MET A 1 836 ? -64.256 -0.609 43.962 1.00 26.70 836 MET A O 1
ATOM 6448 N N . PHE A 1 837 ? -63.188 -0.512 41.992 1.00 25.20 837 PHE A N 1
ATOM 6449 C CA . PHE A 1 837 ? -63.595 0.699 41.236 1.00 25.20 837 PHE A CA 1
ATOM 6450 C C . PHE A 1 837 ? -62.608 0.920 40.069 1.00 25.20 837 PHE A C 1
ATOM 6452 O O . PHE A 1 837 ? -61.407 0.727 40.228 1.00 25.20 837 PHE A O 1
ATOM 6459 N N . GLY A 1 838 ? -63.111 1.267 38.881 1.00 23.83 838 GLY A N 1
ATOM 6460 C CA . GLY A 1 838 ? -62.308 1.481 37.674 1.00 23.83 838 GLY A CA 1
ATOM 6461 C C . GLY A 1 838 ? -62.187 2.955 37.284 1.00 23.83 838 GLY A C 1
ATOM 6462 O O . GLY A 1 838 ? -63.187 3.666 37.302 1.00 23.83 838 GLY A O 1
ATOM 6463 N N . SER A 1 839 ? -60.972 3.361 36.892 1.00 26.48 839 SER A N 1
ATOM 6464 C CA . SER A 1 839 ? -60.619 4.207 35.730 1.00 26.48 839 SER A CA 1
ATOM 6465 C C . SER A 1 839 ? -59.401 5.094 36.029 1.00 26.48 839 SER A C 1
ATOM 6467 O O . SER A 1 839 ? -59.531 6.105 36.712 1.00 26.48 839 SER A O 1
ATOM 6469 N N . GLY A 1 840 ? -58.247 4.759 35.438 1.00 24.61 840 GLY A N 1
ATOM 6470 C CA . GLY A 1 840 ? -57.082 5.650 35.336 1.00 24.61 840 GLY A CA 1
ATOM 6471 C C . GLY A 1 840 ? -55.747 4.968 35.639 1.00 24.61 840 GLY A C 1
ATOM 6472 O O . GLY A 1 840 ? -55.296 5.018 36.769 1.00 24.61 840 GLY A O 1
ATOM 6473 N N . VAL A 1 841 ? -55.159 4.326 34.620 1.00 34.19 841 VAL A N 1
ATOM 6474 C CA . VAL A 1 841 ? -53.771 3.816 34.502 1.00 34.19 841 VAL A CA 1
ATOM 6475 C C . VAL A 1 841 ? -52.933 3.854 35.796 1.00 34.19 841 VAL A C 1
ATOM 6477 O O . VAL A 1 841 ? -52.185 4.799 36.034 1.00 34.19 841 VAL A O 1
ATOM 6480 N N . GLU A 1 842 ? -53.002 2.779 36.585 1.00 24.25 842 GLU A N 1
ATOM 6481 C CA . GLU A 1 842 ? -52.051 2.501 37.664 1.00 24.25 842 GLU A CA 1
ATOM 6482 C C . GLU A 1 842 ? -51.107 1.364 37.265 1.00 24.25 842 GLU A C 1
ATOM 6484 O O . GLU A 1 842 ? -51.515 0.299 36.795 1.00 24.25 842 GLU A O 1
ATOM 6489 N N . VAL A 1 843 ? -49.814 1.623 37.459 1.00 28.12 843 VAL A N 1
ATOM 6490 C CA . VAL A 1 843 ? -48.727 0.655 37.349 1.00 28.12 843 VAL A CA 1
ATOM 6491 C C . VAL A 1 843 ? -48.928 -0.405 38.427 1.00 28.12 843 VAL A C 1
ATOM 6493 O O . VAL A 1 843 ? -48.870 -0.125 39.622 1.00 28.12 843 VAL A O 1
ATOM 6496 N N . GLN A 1 844 ? -49.163 -1.631 37.977 1.00 23.64 844 GLN A N 1
ATOM 6497 C CA . GLN A 1 844 ? -49.398 -2.805 38.801 1.00 23.64 844 GLN A CA 1
ATOM 6498 C C . GLN A 1 844 ? -48.145 -3.171 39.610 1.00 23.64 844 GLN A C 1
ATOM 6500 O O . GLN A 1 844 ? -47.302 -3.950 39.171 1.00 23.64 844 GLN A O 1
ATOM 6505 N N . VAL A 1 845 ? -48.020 -2.603 40.811 1.00 28.50 845 VAL A N 1
ATOM 6506 C CA . VAL A 1 845 ? -47.112 -3.106 41.845 1.00 28.50 845 VAL A CA 1
ATOM 6507 C C . VAL A 1 845 ? -47.806 -4.287 42.510 1.00 28.50 845 VAL A C 1
ATOM 6509 O O . VAL A 1 845 ? -48.855 -4.150 43.137 1.00 28.50 845 VAL A O 1
ATOM 6512 N N . MET A 1 846 ? -47.233 -5.470 42.305 1.00 30.06 846 MET A N 1
ATOM 6513 C CA . MET A 1 846 ? -47.703 -6.734 42.855 1.00 30.06 846 MET A CA 1
ATOM 6514 C C . MET A 1 846 ? -47.898 -6.635 44.374 1.00 30.06 846 MET A C 1
ATOM 6516 O O . MET A 1 846 ? -46.950 -6.468 45.139 1.00 30.06 846 MET A O 1
ATOM 6520 N N . SER A 1 847 ? -49.153 -6.783 44.794 1.00 28.41 847 SER A N 1
ATOM 6521 C CA . SER A 1 847 ? -49.532 -7.168 46.148 1.00 28.41 847 SER A CA 1
ATOM 6522 C C . SER A 1 847 ? -49.039 -8.597 46.395 1.00 28.41 847 SER A C 1
ATOM 6524 O O . SER A 1 847 ? -49.494 -9.538 45.748 1.00 28.41 847 SER A O 1
ATOM 6526 N N . GLY A 1 848 ? -48.052 -8.733 47.278 1.00 27.28 848 GLY A N 1
ATOM 6527 C CA . GLY A 1 848 ? -47.396 -9.998 47.609 1.00 27.28 848 GLY A CA 1
ATOM 6528 C C . GLY A 1 848 ? -46.277 -9.806 48.632 1.00 27.28 848 GLY A C 1
ATOM 6529 O O . GLY A 1 848 ? -45.167 -10.288 48.443 1.00 27.28 848 GLY A O 1
ATOM 6530 N N . VAL A 1 849 ? -46.529 -9.045 49.703 1.00 38.38 849 VAL A N 1
ATOM 6531 C CA . VAL A 1 849 ? -45.538 -8.778 50.765 1.00 38.38 849 VAL A CA 1
ATOM 6532 C C . VAL A 1 849 ? -45.608 -9.879 51.827 1.00 38.38 849 VAL A C 1
ATOM 6534 O O . VAL A 1 849 ? -46.007 -9.661 52.965 1.00 38.38 849 VAL A O 1
ATOM 6537 N N . ALA A 1 850 ? -45.233 -11.091 51.431 1.00 31.16 850 ALA A N 1
ATOM 6538 C CA . ALA A 1 850 ? -45.039 -12.226 52.328 1.00 31.16 850 ALA A CA 1
ATOM 6539 C C . ALA A 1 850 ? -43.833 -13.043 51.839 1.00 31.16 850 ALA A C 1
ATOM 6541 O O . ALA A 1 850 ? -43.976 -14.163 51.365 1.00 31.16 850 ALA A O 1
ATOM 6542 N N . GLY A 1 851 ? -42.637 -12.445 51.881 1.00 36.81 851 GLY A N 1
ATOM 6543 C CA . GLY A 1 851 ? -41.421 -13.142 51.451 1.00 36.81 851 GLY A CA 1
ATOM 6544 C C . GLY A 1 851 ? -40.216 -12.265 51.112 1.00 36.81 851 GLY A C 1
ATOM 6545 O O . GLY A 1 851 ? -39.574 -12.510 50.100 1.00 36.81 851 GLY A O 1
ATOM 6546 N N . LEU A 1 852 ? -39.858 -11.261 51.924 1.00 40.50 852 LEU A N 1
ATOM 6547 C CA . LEU A 1 852 ? -38.494 -10.709 51.861 1.00 40.50 852 LEU A CA 1
ATOM 6548 C C . LEU A 1 852 ? -37.599 -11.445 52.867 1.00 40.50 852 LEU A C 1
ATOM 6550 O O . LEU A 1 852 ? -37.397 -10.997 53.993 1.00 40.50 852 LEU A O 1
ATOM 6554 N N . GLY A 1 853 ? -37.034 -12.576 52.440 1.00 43.06 853 GLY A N 1
ATOM 6555 C CA . GLY A 1 853 ? -35.961 -13.275 53.162 1.00 43.06 853 GLY A CA 1
ATOM 6556 C C . GLY A 1 853 ? -34.602 -12.551 53.131 1.00 43.06 853 GLY A C 1
ATOM 6557 O O . GLY A 1 853 ? -33.661 -13.012 53.760 1.00 43.06 853 GLY A O 1
ATOM 6558 N N . SER A 1 854 ? -34.495 -11.415 52.428 1.00 55.31 854 SER A N 1
ATOM 6559 C CA . SER A 1 854 ? -33.235 -10.708 52.130 1.00 55.31 854 SER A CA 1
ATOM 6560 C C . SER A 1 854 ? -33.280 -9.212 52.499 1.00 55.31 854 SER A C 1
ATOM 6562 O O . SER A 1 854 ? -32.674 -8.392 51.816 1.00 55.31 854 SER A O 1
ATOM 6564 N N . PHE A 1 855 ? -34.038 -8.816 53.528 1.00 60.25 855 PHE A N 1
ATOM 6565 C CA . PHE A 1 855 ? -34.031 -7.424 54.003 1.00 60.25 855 PHE A CA 1
ATOM 6566 C C . PHE A 1 855 ? -32.918 -7.197 55.036 1.00 60.25 855 PHE A C 1
ATOM 6568 O O . PHE A 1 855 ? -32.943 -7.797 56.119 1.00 60.25 855 PHE A O 1
ATOM 6575 N N . VAL A 1 856 ? -31.980 -6.302 54.716 1.00 66.88 856 VAL A N 1
ATOM 6576 C CA . VAL A 1 856 ? -30.879 -5.895 55.604 1.00 66.88 856 VAL A CA 1
ATOM 6577 C C . VAL A 1 856 ? -31.286 -4.647 56.389 1.00 66.88 856 VAL A C 1
ATOM 6579 O O . VAL A 1 856 ? -31.624 -3.625 55.802 1.00 66.88 856 VAL A O 1
ATOM 6582 N N . ASP A 1 857 ? -31.248 -4.728 57.720 1.00 63.97 857 ASP A N 1
ATOM 6583 C CA . ASP A 1 857 ? -31.602 -3.626 58.621 1.00 63.97 857 ASP A CA 1
ATOM 6584 C C . ASP A 1 857 ? -30.359 -2.788 58.975 1.00 63.97 857 ASP A C 1
ATOM 6586 O O . ASP A 1 857 ? -29.361 -3.338 59.436 1.00 63.97 857 ASP A O 1
ATOM 6590 N N . ASN A 1 858 ? -30.409 -1.470 58.753 1.00 68.06 858 ASN A N 1
ATOM 6591 C CA . ASN A 1 858 ? -29.394 -0.521 59.212 1.00 68.06 858 ASN A CA 1
ATOM 6592 C C . ASN A 1 858 ? -30.012 0.842 59.558 1.00 68.06 858 ASN A C 1
ATOM 6594 O O . ASN A 1 858 ? -30.670 1.462 58.716 1.00 68.06 858 ASN A O 1
ATOM 6598 N N . GLY A 1 859 ? -29.739 1.300 60.789 1.00 61.75 859 GLY A N 1
ATOM 6599 C CA . GLY A 1 859 ? -30.231 2.526 61.440 1.00 61.75 859 GLY A CA 1
ATOM 6600 C C . GLY A 1 859 ? -29.743 3.848 60.833 1.00 61.75 859 GLY A C 1
ATOM 6601 O O . GLY A 1 859 ? -30.452 4.853 60.807 1.00 61.75 859 GLY A O 1
ATOM 6602 N N . GLU A 1 860 ? -28.504 3.834 60.348 1.00 67.81 860 GLU A N 1
ATOM 6603 C CA . GLU A 1 860 ? -27.726 5.050 60.092 1.00 67.81 860 GLU A CA 1
ATOM 6604 C C . GLU A 1 860 ? -27.626 5.405 58.605 1.00 67.81 860 GLU A C 1
ATOM 6606 O O . GLU A 1 860 ? -27.270 6.529 58.267 1.00 67.81 860 GLU A O 1
ATOM 6611 N N . VAL A 1 861 ? -27.970 4.480 57.703 1.00 73.12 861 VAL A N 1
ATOM 6612 C CA . VAL A 1 861 ? -27.756 4.635 56.252 1.00 73.12 861 VAL A CA 1
ATOM 6613 C C . VAL A 1 861 ? -28.550 5.809 55.684 1.00 73.12 861 VAL A C 1
ATOM 6615 O O . VAL A 1 861 ? -28.006 6.589 54.907 1.00 73.12 861 VAL A O 1
ATOM 6618 N N . SER A 1 862 ? -29.807 5.982 56.098 1.00 76.38 862 SER A N 1
ATOM 6619 C CA . SER A 1 862 ? -30.637 7.103 55.646 1.00 76.38 862 SER A CA 1
ATOM 6620 C C . SER A 1 862 ? -30.094 8.443 56.145 1.00 76.38 862 SER A C 1
ATOM 6622 O O . SER A 1 862 ? -30.051 9.400 55.379 1.00 76.38 862 SER A O 1
ATOM 6624 N N . ALA A 1 863 ? -29.615 8.510 57.393 1.00 72.81 863 ALA A N 1
ATOM 6625 C CA . ALA A 1 863 ? -29.013 9.720 57.952 1.00 72.81 863 ALA A CA 1
ATOM 6626 C C . ALA A 1 863 ? -27.674 10.056 57.270 1.00 72.81 863 ALA A C 1
ATOM 6628 O O . ALA A 1 863 ? -27.489 11.186 56.830 1.00 72.81 863 ALA A O 1
ATOM 6629 N N . GLN A 1 864 ? -26.792 9.068 57.087 1.00 76.62 864 GLN A N 1
ATOM 6630 C CA . GLN A 1 864 ? -25.499 9.223 56.407 1.00 76.62 864 GLN A CA 1
ATOM 6631 C C . GLN A 1 864 ? -25.661 9.605 54.929 1.00 76.62 864 GLN A C 1
ATOM 6633 O O . GLN A 1 864 ? -24.917 10.443 54.420 1.00 76.62 864 GLN A O 1
ATOM 6638 N N . TYR A 1 865 ? -26.645 9.024 54.234 1.00 78.50 865 TYR A N 1
ATOM 6639 C CA . TYR A 1 865 ? -26.964 9.391 52.857 1.00 78.50 865 TYR A CA 1
ATOM 6640 C C . TYR A 1 865 ? -27.451 10.841 52.765 1.00 78.50 865 TYR A C 1
ATOM 6642 O O . TYR A 1 865 ? -26.934 11.604 51.953 1.00 78.50 865 TYR A O 1
ATOM 6650 N N . LEU A 1 866 ? -28.403 11.246 53.613 1.00 77.19 866 LEU A N 1
ATOM 6651 C CA . LEU A 1 866 ? -28.943 12.609 53.609 1.00 77.19 866 LEU A CA 1
ATOM 6652 C C . LEU A 1 866 ? -27.890 13.644 54.031 1.00 77.19 866 LEU A C 1
ATOM 6654 O O . LEU A 1 866 ? -27.795 14.696 53.405 1.00 77.19 866 LEU A O 1
ATOM 6658 N N . GLU A 1 867 ? -27.054 13.337 55.025 1.00 76.12 867 GLU A N 1
ATOM 6659 C CA . GLU A 1 867 ? -25.916 14.175 55.416 1.00 76.12 867 GLU A CA 1
ATOM 6660 C C . GLU A 1 867 ? -24.898 14.303 54.272 1.00 76.12 867 GLU A C 1
ATOM 6662 O O . GLU A 1 867 ? -24.406 15.397 53.992 1.00 76.12 867 GLU A O 1
ATOM 6667 N N . GLY A 1 868 ? -24.623 13.208 53.557 1.00 73.81 868 GLY A N 1
ATOM 6668 C CA . GLY A 1 868 ? -23.782 13.212 52.363 1.00 73.81 868 GLY A CA 1
ATOM 6669 C C . GLY A 1 868 ? -24.359 14.075 51.238 1.00 73.81 868 GLY A C 1
ATOM 6670 O O . GLY A 1 868 ? -23.645 14.891 50.661 1.00 73.81 868 GLY A O 1
ATOM 6671 N N . VAL A 1 869 ? -25.655 13.943 50.944 1.00 75.81 869 VAL A N 1
ATOM 6672 C CA . VAL A 1 869 ? -26.355 14.727 49.910 1.00 75.81 869 VAL A CA 1
ATOM 6673 C C . VAL A 1 869 ? -26.339 16.222 50.245 1.00 75.81 869 VAL A C 1
ATOM 6675 O O . VAL A 1 869 ? -26.186 17.067 49.362 1.00 75.81 869 VAL A O 1
ATOM 6678 N N . ILE A 1 870 ? -26.445 16.562 51.529 1.00 74.75 870 ILE A N 1
ATOM 6679 C CA . ILE A 1 870 ? -26.344 17.939 52.008 1.00 74.75 870 ILE A CA 1
ATOM 6680 C C . ILE A 1 870 ? -24.908 18.474 51.890 1.00 74.75 870 ILE A C 1
ATOM 6682 O O . ILE A 1 870 ? -24.720 19.584 51.394 1.00 74.75 870 ILE A O 1
ATOM 6686 N N . LYS A 1 871 ? -23.889 17.685 52.260 1.00 75.69 871 LYS A N 1
ATOM 6687 C CA . LYS A 1 871 ? -22.466 18.040 52.071 1.00 75.69 871 LYS A CA 1
ATOM 6688 C C . LYS A 1 871 ? -22.110 18.291 50.603 1.00 75.69 871 LYS A C 1
ATOM 6690 O O . LYS A 1 871 ? -21.266 19.133 50.319 1.00 75.69 871 LYS A O 1
ATOM 6695 N N . LEU A 1 872 ? -22.780 17.605 49.678 1.00 71.31 872 LEU A N 1
ATOM 6696 C CA . LEU A 1 872 ? -22.628 17.795 48.233 1.00 71.31 872 LEU A CA 1
ATOM 6697 C C . LEU A 1 872 ? -23.473 18.955 47.662 1.00 71.31 872 LEU A C 1
ATOM 6699 O O . LEU A 1 872 ? -23.482 19.158 46.450 1.00 71.31 872 LEU A O 1
ATOM 6703 N N . GLY A 1 873 ? -24.171 19.732 48.500 1.00 64.75 873 GLY A N 1
ATOM 6704 C CA . GLY A 1 873 ? -24.798 20.998 48.101 1.00 64.75 873 GLY A CA 1
ATOM 6705 C C . GLY A 1 873 ? -26.302 20.950 47.814 1.00 64.75 873 GLY A C 1
ATOM 6706 O O . GLY A 1 873 ? -26.810 21.814 47.098 1.00 64.75 873 GLY A O 1
ATOM 6707 N N . CYS A 1 874 ? -27.042 19.968 48.340 1.00 69.81 874 CYS A N 1
ATOM 6708 C CA . CYS A 1 874 ? -28.507 19.968 48.241 1.00 69.81 874 CYS A CA 1
ATOM 6709 C C . CYS A 1 874 ? -29.125 21.198 48.912 1.00 69.81 874 CYS A C 1
ATOM 6711 O O . CYS A 1 874 ? -28.721 21.576 50.003 1.00 69.81 874 CYS A O 1
ATOM 6713 N N . ARG A 1 875 ? -30.131 21.808 48.269 1.00 63.84 875 ARG A N 1
ATOM 6714 C CA . ARG A 1 875 ? -30.855 22.991 48.775 1.00 63.84 875 ARG A CA 1
ATOM 6715 C C . ARG A 1 875 ? -32.336 22.731 49.074 1.00 63.84 875 ARG A C 1
ATOM 6717 O O . ARG A 1 875 ? -33.100 23.666 49.287 1.00 63.84 875 ARG A O 1
ATOM 6724 N N . SER A 1 876 ? -32.781 21.475 49.049 1.00 75.25 876 SER A N 1
ATOM 6725 C CA . SER A 1 876 ? -34.201 21.176 49.247 1.00 75.25 876 SER A CA 1
ATOM 6726 C C . SER A 1 876 ? -34.586 21.212 50.725 1.00 75.25 876 SER A C 1
ATOM 6728 O O . SER A 1 876 ? -34.168 20.344 51.489 1.00 75.25 876 SER A O 1
ATOM 6730 N N . SER A 1 877 ? -35.460 22.149 51.101 1.00 72.75 877 SER A N 1
ATOM 6731 C CA . SER A 1 877 ? -36.003 22.276 52.464 1.00 72.75 877 SER A CA 1
ATOM 6732 C C . SER A 1 877 ? -36.612 20.972 53.002 1.00 72.75 877 SER A C 1
ATOM 6734 O O . SER A 1 877 ? -36.440 20.649 54.174 1.00 72.75 877 SER A O 1
ATOM 6736 N N . ALA A 1 878 ? -37.220 20.141 52.147 1.00 73.75 878 ALA A N 1
ATOM 6737 C CA . ALA A 1 878 ? -37.779 18.849 52.554 1.00 73.75 878 ALA A CA 1
ATOM 6738 C C . ALA A 1 878 ? -36.716 17.882 53.113 1.00 73.75 878 ALA A C 1
ATOM 6740 O O . ALA A 1 878 ? -36.974 17.172 54.084 1.00 73.75 878 ALA A O 1
ATOM 6741 N N . ILE A 1 879 ? -35.510 17.886 52.539 1.00 76.38 879 ILE A N 1
ATOM 6742 C CA . ILE A 1 879 ? -34.394 17.037 52.973 1.00 76.38 879 ILE A CA 1
ATOM 6743 C C . ILE A 1 879 ? -33.809 17.544 54.293 1.00 76.38 879 ILE A C 1
ATOM 6745 O O . ILE A 1 879 ? -33.568 16.741 55.194 1.00 76.38 879 ILE A O 1
ATOM 6749 N N . TYR A 1 880 ? -33.656 18.864 54.445 1.00 74.94 880 TYR A N 1
ATOM 6750 C CA . TYR A 1 880 ? -33.217 19.479 55.704 1.00 74.94 880 TYR A CA 1
ATOM 6751 C C . TYR A 1 880 ? -34.220 19.225 56.830 1.00 74.94 880 TYR A C 1
ATOM 6753 O O . TYR A 1 880 ? -33.837 18.778 57.908 1.00 74.94 880 TYR A O 1
ATOM 6761 N N . SER A 1 881 ? -35.510 19.434 56.571 1.00 79.44 881 SER A N 1
ATOM 6762 C CA . SER A 1 881 ? -36.583 19.199 57.539 1.00 79.44 881 SER A CA 1
ATOM 6763 C C . SER A 1 881 ? -36.704 17.725 57.927 1.00 79.44 881 SER A C 1
ATOM 6765 O O . SER A 1 881 ? -36.892 17.423 59.107 1.00 79.44 881 SER A O 1
ATOM 6767 N N . PHE A 1 882 ? -36.537 16.798 56.975 1.00 79.06 882 PHE A N 1
ATOM 6768 C CA . PHE A 1 882 ? -36.520 15.365 57.272 1.00 79.06 882 PHE A CA 1
ATOM 6769 C C . PHE A 1 882 ? -35.284 14.973 58.093 1.00 79.06 882 PHE A C 1
ATOM 6771 O O . PHE A 1 882 ? -35.428 14.269 59.090 1.00 79.06 882 PHE A O 1
ATOM 6778 N N . LEU A 1 883 ? -34.095 15.496 57.776 1.00 78.88 883 LEU A N 1
ATOM 6779 C CA . LEU A 1 883 ? -32.884 15.233 58.559 1.00 78.88 883 LEU A CA 1
ATOM 6780 C C . LEU A 1 883 ? -32.967 15.809 59.981 1.00 78.88 883 LEU A C 1
ATOM 6782 O O . LEU A 1 883 ? -32.615 15.123 60.936 1.00 78.88 883 LEU A O 1
ATOM 6786 N N . ILE A 1 884 ? -33.501 17.021 60.154 1.00 75.94 884 ILE A N 1
ATOM 6787 C CA . ILE A 1 884 ? -33.750 17.607 61.483 1.00 75.94 884 ILE A CA 1
ATOM 6788 C C . ILE A 1 884 ? -34.758 16.757 62.253 1.00 75.94 884 ILE A C 1
ATOM 6790 O O . ILE A 1 884 ? -34.563 16.506 63.437 1.00 75.94 884 ILE A O 1
ATOM 6794 N N . SER A 1 885 ? -35.792 16.236 61.585 1.00 79.75 885 SER A N 1
ATOM 6795 C CA . SER A 1 885 ? -36.741 15.316 62.221 1.00 79.75 885 SER A CA 1
ATOM 6796 C C . SER A 1 885 ? -36.102 13.991 62.654 1.00 79.75 885 SER A C 1
ATOM 6798 O O . SER A 1 885 ? -36.579 13.379 63.607 1.00 79.75 885 SER A O 1
ATOM 6800 N N . LEU A 1 886 ? -35.025 13.553 61.988 1.00 76.12 886 LEU A N 1
ATOM 6801 C CA . LEU A 1 886 ? -34.231 12.395 62.400 1.00 76.12 886 LEU A CA 1
ATOM 6802 C C . LEU A 1 886 ? -33.284 12.750 63.559 1.00 76.12 886 LEU A C 1
ATOM 6804 O O . LEU A 1 886 ? -33.205 11.980 64.510 1.00 76.12 886 LEU A O 1
ATOM 6808 N N . TYR A 1 887 ? -32.630 13.920 63.539 1.00 76.31 887 TYR A N 1
ATOM 6809 C CA . TYR A 1 887 ? -31.699 14.351 64.594 1.00 76.31 887 TYR A CA 1
ATOM 6810 C C . TYR A 1 887 ? -32.376 14.764 65.902 1.00 76.31 887 TYR A C 1
ATOM 6812 O O . TYR A 1 887 ? -31.857 14.446 66.963 1.00 76.31 887 TYR A O 1
ATOM 6820 N N . VAL A 1 888 ? -33.551 15.395 65.856 1.00 75.81 888 VAL A N 1
ATOM 6821 C CA . VAL A 1 888 ? -34.336 15.735 67.061 1.00 75.81 888 VAL A CA 1
ATOM 6822 C C . VAL A 1 888 ? -34.837 14.476 67.784 1.00 75.81 888 VAL A C 1
ATOM 6824 O O . VAL A 1 888 ? -35.111 14.511 68.980 1.00 75.81 888 VAL A O 1
ATOM 6827 N N . LYS A 1 889 ? -34.937 13.344 67.075 1.00 70.94 889 LYS A N 1
ATOM 6828 C CA . LYS A 1 889 ? -35.260 12.041 67.670 1.00 70.94 889 LYS A CA 1
ATOM 6829 C C . LYS A 1 889 ? -34.048 11.358 68.326 1.00 70.94 889 LYS A C 1
ATOM 6831 O O . LYS A 1 889 ? -34.250 10.349 68.997 1.00 70.94 889 LYS A O 1
ATOM 6836 N N . LEU A 1 890 ? -32.820 11.860 68.139 1.00 71.69 890 LEU A N 1
ATOM 6837 C CA . LEU A 1 890 ? -31.617 11.335 68.797 1.00 71.69 890 LEU A CA 1
ATOM 6838 C C . LEU A 1 890 ? -31.424 11.978 70.179 1.00 71.69 890 LEU A C 1
ATOM 6840 O O . LEU A 1 890 ? -31.704 13.156 70.370 1.00 71.69 890 LEU A O 1
ATOM 6844 N N . GLU A 1 891 ? -30.896 11.216 71.139 1.00 61.12 891 GLU A N 1
ATOM 6845 C CA . GLU A 1 891 ? -30.679 11.690 72.518 1.00 61.12 891 GLU A CA 1
ATOM 6846 C C . GLU A 1 891 ? -29.469 12.640 72.669 1.00 61.12 891 GLU A C 1
ATOM 6848 O O . GLU A 1 891 ? -29.392 13.386 73.643 1.00 61.12 891 GLU A O 1
ATOM 6853 N N . ASN A 1 892 ? -28.541 12.654 71.705 1.00 68.88 892 ASN A N 1
ATOM 6854 C CA . ASN A 1 892 ? -27.303 13.442 71.750 1.00 68.88 892 ASN A CA 1
ATOM 6855 C C . ASN A 1 892 ? -27.442 14.774 70.981 1.00 68.88 892 ASN A C 1
ATOM 6857 O O . ASN A 1 892 ? -27.786 14.758 69.801 1.00 68.88 892 ASN A O 1
ATOM 6861 N N . GLU A 1 893 ? -27.104 15.918 71.603 1.00 67.12 893 GLU A N 1
ATOM 6862 C CA . GLU A 1 893 ? -27.154 17.256 70.962 1.00 67.12 893 GLU A CA 1
ATOM 6863 C C . GLU A 1 893 ? -25.999 17.501 69.971 1.00 67.12 893 GLU A C 1
ATOM 6865 O O . GLU A 1 893 ? -26.130 18.299 69.043 1.00 67.12 893 GLU A O 1
ATOM 6870 N N . ASP A 1 894 ? -24.872 16.799 70.114 1.00 69.50 894 ASP A N 1
ATOM 6871 C CA . ASP A 1 894 ? -23.649 17.074 69.347 1.00 69.50 894 ASP A CA 1
ATOM 6872 C C . ASP A 1 894 ? -23.796 16.976 67.812 1.00 69.50 894 ASP A C 1
ATOM 6874 O O . ASP A 1 894 ? -23.254 17.843 67.119 1.00 69.50 894 ASP A O 1
ATOM 6878 N N . PRO A 1 895 ? -24.506 15.985 67.226 1.00 71.12 895 PRO A N 1
ATOM 6879 C CA . PRO A 1 895 ? -24.717 15.917 65.776 1.00 71.12 895 PRO A CA 1
ATOM 6880 C C . PRO A 1 895 ? -25.584 17.072 65.266 1.00 71.12 895 PRO A C 1
ATOM 6882 O O . PRO A 1 895 ? -25.300 17.641 64.212 1.00 71.12 895 PRO A O 1
ATOM 6885 N N . LEU A 1 896 ? -26.598 17.463 66.044 1.00 74.88 896 LEU A N 1
ATOM 6886 C CA . LEU A 1 896 ? -27.486 18.580 65.733 1.00 74.88 896 LEU A CA 1
ATOM 6887 C C . LEU A 1 896 ? -26.731 19.914 65.801 1.00 74.88 896 LEU A C 1
ATOM 6889 O O . LEU A 1 896 ? -26.824 20.719 64.875 1.00 74.88 896 LEU A O 1
ATOM 6893 N N . PHE A 1 897 ? -25.930 20.128 66.847 1.00 70.00 897 PHE A N 1
ATOM 6894 C CA . PHE A 1 897 ? -25.116 21.332 67.000 1.00 70.00 897 PHE A CA 1
ATOM 6895 C C . PHE A 1 897 ? -24.047 21.448 65.906 1.00 70.00 897 PHE A C 1
ATOM 6897 O O . PHE A 1 897 ? -23.851 22.534 65.362 1.00 70.00 897 PHE A O 1
ATOM 6904 N N . LYS A 1 898 ? -23.385 20.345 65.528 1.00 73.50 898 LYS A N 1
ATOM 6905 C CA . LYS A 1 898 ? -22.428 20.316 64.406 1.00 73.50 898 LYS A CA 1
ATOM 6906 C C . LYS A 1 898 ? -23.108 20.605 63.067 1.00 73.50 898 LYS A C 1
ATOM 6908 O O . LYS A 1 898 ? -22.582 21.391 62.283 1.00 73.50 898 LYS A O 1
ATOM 6913 N N . PHE A 1 899 ? -24.285 20.025 62.827 1.00 72.31 899 PHE A N 1
ATOM 6914 C CA . PHE A 1 899 ? -25.073 20.275 61.620 1.00 72.31 899 PHE A CA 1
ATOM 6915 C C . PHE A 1 899 ? -25.510 21.744 61.519 1.00 72.31 899 PHE A C 1
ATOM 6917 O O . PHE A 1 899 ? -25.301 22.389 60.492 1.00 72.31 899 PHE A O 1
ATOM 6924 N N . LEU A 1 900 ? -26.037 22.313 62.605 1.00 71.69 900 LEU A N 1
ATOM 6925 C CA . LEU A 1 900 ? -26.415 23.725 62.661 1.00 71.69 900 LEU A CA 1
ATOM 6926 C C . LEU A 1 900 ? -25.194 24.645 62.563 1.00 71.69 900 LEU A C 1
ATOM 6928 O O . LEU A 1 900 ? -25.240 25.635 61.847 1.00 71.69 900 LEU A O 1
ATOM 6932 N N . SER A 1 901 ? -24.073 24.309 63.198 1.00 69.38 901 SER A N 1
ATOM 6933 C CA . SER A 1 901 ? -22.843 25.108 63.111 1.00 69.38 901 SER A CA 1
ATOM 6934 C C . SER A 1 901 ? -22.247 25.151 61.703 1.00 69.38 901 SER A C 1
ATOM 6936 O O . SER A 1 901 ? -21.581 26.128 61.373 1.00 69.38 901 SER A O 1
ATOM 6938 N N . GLY A 1 902 ? -22.490 24.121 60.884 1.00 66.00 902 GLY A N 1
ATOM 6939 C CA . GLY A 1 902 ? -22.057 24.063 59.486 1.00 66.00 902 GLY A CA 1
ATOM 6940 C C . GLY A 1 902 ? -23.028 24.697 58.480 1.00 66.00 902 GLY A C 1
ATOM 6941 O O . GLY A 1 902 ? -22.586 25.136 57.423 1.00 66.00 902 GLY A O 1
ATOM 6942 N N . HIS A 1 903 ? -24.332 24.756 58.783 1.00 66.31 903 HIS A N 1
ATOM 6943 C CA . HIS A 1 903 ? -25.363 25.246 57.848 1.00 66.31 903 HIS A CA 1
ATOM 6944 C C . HIS A 1 903 ? -25.996 26.588 58.216 1.00 66.31 903 HIS A C 1
ATOM 6946 O O . HIS A 1 903 ? -26.618 27.220 57.362 1.00 66.31 903 HIS A O 1
ATOM 6952 N N . VAL A 1 904 ? -25.854 27.033 59.462 1.00 66.25 904 VAL A N 1
ATOM 6953 C CA . VAL A 1 904 ? -26.241 28.382 59.872 1.00 66.25 904 VAL A CA 1
ATOM 6954 C C . VAL A 1 904 ? -25.119 29.343 59.455 1.00 66.25 904 VAL A C 1
ATOM 6956 O O . VAL A 1 904 ? -23.966 29.095 59.819 1.00 66.25 904 VAL A O 1
ATOM 6959 N N . PRO A 1 905 ? -25.414 30.427 58.707 1.00 60.44 905 PRO A N 1
ATOM 6960 C CA . PRO A 1 905 ? -24.401 31.390 58.289 1.00 60.44 905 PRO A CA 1
ATOM 6961 C C . PRO A 1 905 ? -23.613 31.922 59.489 1.00 60.44 905 PRO A C 1
ATOM 6963 O O . PRO A 1 905 ? -24.193 32.277 60.518 1.00 60.44 905 PRO A O 1
ATOM 6966 N N . ALA A 1 906 ? -22.285 31.994 59.357 1.00 55.25 906 ALA A N 1
ATOM 6967 C CA . ALA A 1 906 ? -21.473 32.742 60.303 1.00 55.25 906 ALA A CA 1
ATOM 6968 C C . ALA A 1 906 ? -21.937 34.204 60.305 1.00 55.25 906 ALA A C 1
ATOM 6970 O O . ALA A 1 906 ? -22.333 34.748 59.271 1.00 55.25 906 ALA A O 1
ATOM 6971 N N . ALA A 1 907 ? -21.882 34.820 61.484 1.00 52.09 907 ALA A N 1
ATOM 6972 C CA . ALA A 1 907 ? -22.429 36.138 61.774 1.00 52.09 907 ALA A CA 1
ATOM 6973 C C . ALA A 1 907 ? -22.156 37.164 60.666 1.00 52.09 907 ALA A C 1
ATOM 6975 O O . ALA A 1 907 ? -23.038 37.950 60.353 1.00 52.09 907 ALA A O 1
ATOM 6976 N N . SER A 1 908 ? -20.960 37.161 60.070 1.00 49.19 908 SER A N 1
ATOM 6977 C CA . SER A 1 908 ? -20.497 38.085 59.023 1.00 49.19 908 SER A CA 1
ATOM 6978 C C . SER A 1 908 ? -21.421 38.243 57.810 1.00 49.19 908 SER A C 1
ATOM 6980 O O . SER A 1 908 ? -21.470 39.323 57.241 1.00 49.19 908 SER A O 1
ATOM 6982 N N . MET A 1 909 ? -22.189 37.213 57.448 1.00 50.72 909 MET A N 1
ATOM 6983 C CA . MET A 1 909 ? -23.063 37.225 56.264 1.00 50.72 909 MET A CA 1
ATOM 6984 C C . MET A 1 909 ? -24.485 37.728 56.560 1.00 50.72 909 MET A C 1
ATOM 6986 O O . MET A 1 909 ? -25.265 37.961 55.641 1.00 50.72 909 MET A O 1
ATOM 6990 N N . ALA A 1 910 ? -24.848 37.886 57.835 1.00 47.47 910 ALA A N 1
ATOM 6991 C CA . ALA A 1 910 ? -26.193 38.288 58.236 1.00 47.47 910 ALA A CA 1
ATOM 6992 C C . ALA A 1 910 ? -26.382 39.820 58.324 1.00 47.47 910 ALA A C 1
ATOM 6994 O O . ALA A 1 910 ? -27.521 40.288 58.251 1.00 47.47 910 ALA A O 1
ATOM 6995 N N . SER A 1 911 ? -25.306 40.619 58.434 1.00 47.50 911 SER A N 1
ATOM 6996 C CA . SER A 1 911 ? -25.418 42.093 58.468 1.00 47.50 911 SER A CA 1
ATOM 6997 C C . SER A 1 911 ? -25.829 42.686 57.114 1.00 47.50 911 SER A C 1
ATOM 6999 O O . SER A 1 911 ? -26.662 43.594 57.078 1.00 47.50 911 SER A O 1
ATOM 7001 N N . ASP A 1 912 ? -25.367 42.113 55.999 1.00 44.50 912 ASP A N 1
ATOM 7002 C CA . ASP A 1 912 ? -25.779 42.540 54.653 1.00 44.50 912 ASP A CA 1
ATOM 7003 C C . ASP A 1 912 ? -27.236 42.176 54.316 1.00 44.50 912 ASP A C 1
ATOM 7005 O O . ASP A 1 912 ? -27.912 42.911 53.591 1.00 44.50 912 ASP A O 1
ATOM 7009 N N . ALA A 1 913 ? -27.769 41.086 54.878 1.00 46.94 913 ALA A N 1
ATOM 7010 C CA . ALA A 1 913 ? -29.170 40.706 54.683 1.00 46.94 913 ALA A CA 1
ATOM 7011 C C . ALA A 1 913 ? -30.137 41.654 55.421 1.00 46.94 913 ALA A C 1
ATOM 7013 O O . ALA A 1 913 ? -31.202 41.985 54.901 1.00 46.94 913 ALA A O 1
ATOM 7014 N N . SER A 1 914 ? -29.746 42.152 56.600 1.00 43.94 914 SER A N 1
ATOM 7015 C CA . SER A 1 914 ? -30.585 43.045 57.411 1.00 43.94 914 SER A CA 1
ATOM 7016 C C . SER A 1 914 ? -30.646 44.479 56.852 1.00 43.94 914 SER A C 1
ATOM 7018 O O . SER A 1 914 ? -31.706 45.105 56.881 1.00 43.94 914 SER A O 1
ATOM 7020 N N . LYS A 1 915 ? -29.566 44.988 56.228 1.00 44.09 915 LYS A N 1
ATOM 7021 C CA . LYS A 1 915 ? -29.564 46.305 55.545 1.00 44.09 915 LYS A CA 1
ATOM 7022 C C . LYS A 1 915 ? -30.455 46.344 54.287 1.00 44.09 915 LYS A C 1
ATOM 7024 O O . LYS A 1 915 ? -30.906 47.420 53.900 1.00 44.09 915 LYS A O 1
ATOM 7029 N N . LYS A 1 916 ? -30.759 45.197 53.664 1.00 45.34 916 LYS A N 1
ATOM 7030 C CA . LYS A 1 916 ? -31.626 45.096 52.470 1.00 45.34 916 LYS A CA 1
ATOM 7031 C C . LYS A 1 916 ? -33.113 44.851 52.766 1.00 45.34 916 LYS A C 1
ATOM 7033 O O . LYS A 1 916 ? -33.927 44.987 51.860 1.00 45.34 916 LYS A O 1
ATOM 7038 N N . ALA A 1 917 ? -33.489 44.549 54.009 1.00 42.41 917 ALA A N 1
ATOM 7039 C CA . ALA A 1 917 ? -34.857 44.179 54.395 1.00 42.41 917 ALA A CA 1
ATOM 7040 C C . ALA A 1 917 ? -35.784 45.372 54.733 1.00 42.41 917 ALA A C 1
ATOM 7042 O O . ALA A 1 917 ? -36.861 45.186 55.295 1.00 42.41 917 ALA A O 1
ATOM 7043 N N . GLY A 1 918 ? -35.382 46.607 54.407 1.00 38.25 918 GLY A N 1
ATOM 7044 C CA . GLY A 1 918 ? -36.179 47.815 54.651 1.00 38.25 918 GLY A CA 1
ATOM 7045 C C . GLY A 1 918 ? -37.275 48.099 53.618 1.00 38.25 918 GLY A C 1
ATOM 7046 O O . GLY A 1 918 ? -38.081 48.999 53.841 1.00 38.25 918 GLY A O 1
ATOM 7047 N N . ILE A 1 919 ? -37.329 47.382 52.490 1.00 36.59 919 ILE A N 1
ATOM 7048 C CA . ILE A 1 919 ? -38.340 47.599 51.445 1.00 36.59 919 ILE A CA 1
ATOM 7049 C C . ILE A 1 919 ? -38.710 46.257 50.794 1.00 36.59 919 ILE A C 1
ATOM 7051 O O . ILE A 1 919 ? -37.835 45.526 50.349 1.00 36.59 919 ILE A O 1
ATOM 7055 N N . ALA A 1 920 ? -40.022 46.025 50.678 1.00 29.84 920 ALA A N 1
ATOM 7056 C CA . ALA A 1 920 ? -40.721 44.997 49.896 1.00 29.84 920 ALA A CA 1
ATOM 7057 C C . ALA A 1 920 ? -40.952 43.615 50.545 1.00 29.84 920 ALA A C 1
ATOM 7059 O O . ALA A 1 920 ? -40.065 42.785 50.713 1.00 29.84 920 ALA A O 1
ATOM 7060 N N . PHE A 1 921 ? -42.236 43.360 50.816 1.00 40.56 921 PHE A N 1
ATOM 7061 C CA . PHE A 1 921 ? -42.831 42.031 50.894 1.00 40.56 921 PHE A CA 1
ATOM 7062 C C . PHE A 1 921 ? -42.631 41.290 49.559 1.00 40.56 921 PHE A C 1
ATOM 7064 O O . PHE A 1 921 ? -43.054 41.795 48.521 1.00 40.56 921 PHE A O 1
ATOM 7071 N N . GLY A 1 922 ? -42.080 40.074 49.620 1.00 38.81 922 GLY A N 1
ATOM 7072 C CA . GLY A 1 922 ? -42.167 39.071 48.555 1.00 38.81 922 GLY A CA 1
ATOM 7073 C C . GLY A 1 922 ? -40.912 38.889 47.699 1.00 38.81 922 GLY A C 1
ATOM 7074 O O . GLY A 1 922 ? -40.891 39.359 46.570 1.00 38.81 922 GLY A O 1
ATOM 7075 N N . ASP A 1 923 ? -39.921 38.140 48.199 1.00 27.98 923 ASP A N 1
ATOM 7076 C CA . ASP A 1 923 ? -39.093 37.247 47.369 1.00 27.98 923 ASP A CA 1
ATOM 7077 C C . ASP A 1 923 ? -38.401 36.178 48.251 1.00 27.98 923 ASP A C 1
ATOM 7079 O O . ASP A 1 923 ? -37.645 36.501 49.167 1.00 27.98 923 ASP A O 1
ATOM 7083 N N . GLU A 1 924 ? -38.673 34.892 48.007 1.00 40.69 924 GLU A N 1
ATOM 7084 C CA . GLU A 1 924 ? -38.193 33.718 48.776 1.00 40.69 924 GLU A CA 1
ATOM 7085 C C . GLU A 1 924 ? -36.718 33.348 48.489 1.00 40.69 924 GLU A C 1
ATOM 7087 O O . GLU A 1 924 ? -36.258 32.246 48.785 1.00 40.69 924 GLU A O 1
ATOM 7092 N N . SER A 1 925 ? -35.932 34.257 47.913 1.00 41.16 925 SER A N 1
ATOM 7093 C CA . SER A 1 925 ? -34.587 33.962 47.398 1.00 41.16 925 SER A CA 1
ATOM 7094 C C . SER A 1 925 ? -33.434 34.208 48.395 1.00 41.16 925 SER A C 1
ATOM 7096 O O . SER A 1 925 ? -32.278 33.955 48.048 1.00 41.16 925 SER A O 1
ATOM 7098 N N . ILE A 1 926 ? -33.703 34.674 49.624 1.00 43.75 926 ILE A N 1
ATOM 7099 C CA . ILE A 1 926 ? -32.676 34.955 50.660 1.00 43.75 926 ILE A CA 1
ATOM 7100 C C . ILE A 1 926 ? -32.977 34.199 51.975 1.00 43.75 926 ILE A C 1
ATOM 7102 O O . ILE A 1 926 ? -32.501 34.549 53.049 1.00 43.75 926 ILE A O 1
ATOM 7106 N N . ALA A 1 927 ? -33.754 33.115 51.921 1.00 45.53 927 ALA A N 1
ATOM 7107 C CA . ALA A 1 927 ? -33.780 32.122 52.991 1.00 45.53 927 ALA A CA 1
ATOM 7108 C C . ALA A 1 927 ? -32.827 30.988 52.595 1.00 45.53 927 ALA A C 1
ATOM 7110 O O . ALA A 1 927 ? -32.941 30.421 51.508 1.00 45.53 927 ALA A O 1
ATOM 7111 N N . GLY A 1 928 ? -31.851 30.662 53.444 1.00 56.38 928 GLY A N 1
ATOM 7112 C CA . GLY A 1 928 ? -31.065 29.444 53.245 1.00 56.38 928 GLY A CA 1
ATOM 7113 C C . GLY A 1 928 ? -31.983 28.212 53.119 1.00 56.38 928 GLY A C 1
ATOM 7114 O O . GLY A 1 928 ? -33.129 28.245 53.556 1.00 56.38 928 GLY A O 1
ATOM 7115 N N . PRO A 1 929 ? -31.500 27.091 52.561 1.00 58.91 929 PRO A N 1
ATOM 7116 C CA . PRO A 1 929 ? -32.308 25.881 52.349 1.00 58.91 929 PRO A CA 1
ATOM 7117 C C . PRO A 1 929 ? -32.822 25.229 53.643 1.00 58.91 929 PRO A C 1
ATOM 7119 O O . PRO A 1 929 ? -33.673 24.342 53.612 1.00 58.91 929 PRO A O 1
ATOM 7122 N N . LEU A 1 930 ? -32.287 25.664 54.778 1.00 65.19 930 LEU A N 1
ATOM 7123 C CA . LEU A 1 930 ? -32.764 25.350 56.108 1.00 65.19 930 LEU A CA 1
ATOM 7124 C C . LEU A 1 930 ? -33.930 26.290 56.445 1.00 65.19 930 LEU A C 1
ATOM 7126 O O . LEU A 1 930 ? -33.742 27.492 56.485 1.00 65.19 930 LEU A O 1
ATOM 7130 N N . ASP A 1 931 ? -35.118 25.789 56.758 1.00 73.44 931 ASP A N 1
ATOM 7131 C CA . ASP A 1 931 ? -36.148 26.655 57.341 1.00 73.44 931 ASP A CA 1
ATOM 7132 C C . ASP A 1 931 ? -35.746 26.988 58.794 1.00 73.44 931 ASP A C 1
ATOM 7134 O O . ASP A 1 931 ? -35.959 26.189 59.711 1.00 73.44 931 ASP A O 1
ATOM 7138 N N . MET A 1 932 ? -35.119 28.157 59.007 1.00 67.25 932 MET A N 1
ATOM 7139 C CA . MET A 1 932 ? -34.661 28.607 60.332 1.00 67.25 932 MET A CA 1
ATOM 7140 C C . MET A 1 932 ? -35.822 28.730 61.321 1.00 67.25 932 MET A C 1
ATOM 7142 O O . MET A 1 932 ? -35.629 28.537 62.520 1.00 67.25 932 MET A O 1
ATOM 7146 N N . SER A 1 933 ? -37.033 29.016 60.836 1.00 69.31 933 SER A N 1
ATOM 7147 C CA . SER A 1 933 ? -38.237 29.129 61.656 1.00 69.31 933 SER A CA 1
ATOM 7148 C C . SER A 1 933 ? -38.790 27.756 62.044 1.00 69.31 933 SER A C 1
ATOM 7150 O O . SER A 1 933 ? -39.243 27.577 63.174 1.00 69.31 933 SER A O 1
ATOM 7152 N N . TYR A 1 934 ? -38.747 26.755 61.160 1.00 76.44 934 TYR A N 1
ATOM 7153 C CA . TYR A 1 934 ? -39.055 25.360 61.506 1.00 76.44 934 TYR A CA 1
ATOM 7154 C C . TYR A 1 934 ? -38.000 24.763 62.442 1.00 76.44 934 TYR A C 1
ATOM 7156 O O . TYR A 1 934 ? -38.362 24.145 63.443 1.00 76.44 934 TYR A O 1
ATOM 7164 N N . ALA A 1 935 ? -36.712 25.009 62.190 1.00 71.62 935 ALA A N 1
ATOM 7165 C CA . ALA A 1 935 ? -35.619 24.583 63.063 1.00 71.62 935 ALA A CA 1
ATOM 7166 C C . ALA A 1 935 ? -35.748 25.202 64.465 1.00 71.62 935 ALA A C 1
ATOM 7168 O O . ALA A 1 935 ? -35.728 24.483 65.457 1.00 71.62 935 ALA A O 1
ATOM 7169 N N . LEU A 1 936 ? -35.986 26.515 64.573 1.00 70.56 936 LEU A N 1
ATOM 7170 C CA . LEU A 1 936 ? -36.155 27.176 65.869 1.00 70.56 936 LEU A CA 1
ATOM 7171 C C . LEU A 1 936 ? -37.418 26.691 66.602 1.00 70.56 936 LEU A C 1
ATOM 7173 O O . LEU A 1 936 ? -37.359 26.447 67.803 1.00 70.56 936 LEU A O 1
ATOM 7177 N N . ARG A 1 937 ? -38.543 26.481 65.900 1.00 74.19 937 ARG A N 1
ATOM 7178 C CA . ARG A 1 937 ? -39.776 25.945 66.511 1.00 74.19 937 ARG A CA 1
ATOM 7179 C C . ARG A 1 937 ? -39.597 24.520 67.022 1.00 74.19 937 ARG A C 1
ATOM 7181 O O . ARG A 1 937 ? -40.013 24.228 68.136 1.00 74.19 937 ARG A O 1
ATOM 7188 N N . THR A 1 938 ? -38.982 23.646 66.229 1.00 70.69 938 THR A N 1
ATOM 7189 C CA . THR A 1 938 ? -38.736 22.250 66.617 1.00 70.69 938 THR A CA 1
ATOM 7190 C C . THR A 1 938 ? -37.724 22.151 67.761 1.00 70.69 938 THR A C 1
ATOM 7192 O O . THR A 1 938 ? -37.942 21.371 68.681 1.00 70.69 938 THR A O 1
ATOM 7195 N N . ILE A 1 939 ? -36.683 22.992 67.777 1.00 75.06 939 ILE A N 1
ATOM 7196 C CA . ILE A 1 939 ? -35.664 23.024 68.839 1.00 75.06 939 ILE A CA 1
ATOM 7197 C C . ILE A 1 939 ? -36.219 23.634 70.134 1.00 75.06 939 ILE A C 1
ATOM 7199 O O . ILE A 1 939 ? -36.072 23.038 71.201 1.00 75.06 939 ILE A O 1
ATOM 7203 N N . LEU A 1 940 ? -36.919 24.771 70.069 1.00 70.88 940 LEU A N 1
ATOM 7204 C CA . LEU A 1 940 ? -37.533 25.389 71.251 1.00 70.88 940 LEU A CA 1
ATOM 7205 C C . LEU A 1 940 ? -38.673 24.538 71.828 1.00 70.88 940 LEU A C 1
ATOM 7207 O O . LEU A 1 940 ? -38.830 24.512 73.045 1.00 70.88 940 LEU A O 1
ATOM 7211 N N . ALA A 1 941 ? -39.408 23.784 70.998 1.00 70.69 941 ALA A N 1
ATOM 7212 C CA . ALA A 1 941 ? -40.429 22.840 71.466 1.00 70.69 941 ALA A CA 1
ATOM 7213 C C . ALA A 1 941 ? -39.853 21.714 72.345 1.00 70.69 941 ALA A C 1
ATOM 7215 O O . ALA A 1 941 ? -40.579 21.144 73.156 1.00 70.69 941 ALA A O 1
ATOM 7216 N N . THR A 1 942 ? -38.556 21.406 72.217 1.00 67.19 942 THR A N 1
ATOM 7217 C CA . THR A 1 942 ? -37.872 20.423 73.076 1.00 67.19 942 THR A CA 1
ATOM 7218 C C . THR A 1 942 ? -37.296 21.028 74.360 1.00 67.19 942 THR A C 1
ATOM 7220 O O . THR A 1 942 ? -37.137 20.306 75.342 1.00 67.19 942 THR A O 1
ATOM 7223 N N . GLY A 1 943 ? -36.987 22.335 74.373 1.00 62.59 943 GLY A N 1
ATOM 7224 C CA . GLY A 1 943 ? -36.522 23.087 75.548 1.00 62.59 943 GLY A CA 1
ATOM 7225 C C . GLY A 1 943 ? -35.125 22.735 76.087 1.00 62.59 943 GLY A C 1
ATOM 7226 O O . GLY A 1 943 ? -34.788 23.168 77.185 1.00 62.59 943 GLY A O 1
ATOM 7227 N N . ARG A 1 944 ? -34.318 21.940 75.365 1.00 65.50 944 ARG A N 1
ATOM 7228 C CA . ARG A 1 944 ? -33.053 21.370 75.885 1.00 65.50 944 ARG A CA 1
ATOM 7229 C C . ARG A 1 944 ? -31.766 21.916 75.250 1.00 65.50 944 ARG A C 1
ATOM 7231 O O . ARG A 1 944 ? -30.716 21.819 75.871 1.00 65.50 944 ARG A O 1
ATOM 7238 N N . HIS A 1 945 ? -31.833 22.519 74.064 1.00 73.12 945 HIS A N 1
ATOM 7239 C CA . HIS A 1 945 ? -30.657 22.769 73.213 1.00 73.12 945 HIS A CA 1
ATOM 7240 C C . HIS A 1 945 ? -30.292 24.272 73.075 1.00 73.12 945 HIS A C 1
ATOM 7242 O O . HIS A 1 945 ? -30.542 24.896 72.040 1.00 73.12 945 HIS A O 1
ATOM 7248 N N . PHE A 1 946 ? -29.712 24.889 74.122 1.00 68.62 946 PHE A N 1
ATOM 7249 C CA . PHE A 1 946 ? -29.428 26.345 74.185 1.00 68.62 946 PHE A CA 1
ATOM 7250 C C . PHE A 1 946 ? -28.217 26.808 73.357 1.00 68.62 946 PHE A C 1
ATOM 7252 O O . PHE A 1 946 ? -28.233 27.907 72.802 1.00 68.62 946 PHE A O 1
ATOM 7259 N N . ARG A 1 947 ? -27.173 25.978 73.223 1.00 69.25 947 ARG A N 1
ATOM 7260 C CA . ARG A 1 947 ? -25.983 26.302 72.405 1.00 69.25 947 ARG A CA 1
ATOM 7261 C C . ARG A 1 947 ? -26.344 26.396 70.924 1.00 69.25 947 ARG A C 1
ATOM 7263 O O . ARG A 1 947 ? -25.939 27.327 70.229 1.00 69.25 947 ARG A O 1
ATOM 7270 N N . SER A 1 948 ? -27.185 25.468 70.477 1.00 70.06 948 SER A N 1
ATOM 7271 C CA . SER A 1 948 ? -27.782 25.458 69.142 1.00 70.06 948 SER A CA 1
ATOM 7272 C C . SER A 1 948 ? -28.664 26.698 68.896 1.00 70.06 948 SER A C 1
ATOM 7274 O O . SER A 1 948 ? -28.663 27.244 67.793 1.00 70.06 948 SER A O 1
ATOM 7276 N N . ALA A 1 949 ? -29.341 27.210 69.934 1.00 71.50 949 ALA A N 1
ATOM 7277 C CA . ALA A 1 949 ? -30.149 28.432 69.868 1.00 71.50 949 ALA A CA 1
ATOM 7278 C C . ALA A 1 949 ? -29.312 29.728 69.772 1.00 71.50 949 ALA A C 1
ATOM 7280 O O . ALA A 1 949 ? -29.627 30.575 68.939 1.00 71.50 949 ALA A O 1
ATOM 7281 N N . ILE A 1 950 ? -28.220 29.878 70.543 1.00 72.81 950 ILE A N 1
ATOM 7282 C CA . ILE A 1 950 ? -27.286 31.026 70.428 1.00 72.81 950 ILE A CA 1
ATOM 7283 C C . ILE A 1 950 ? -26.711 31.104 69.006 1.00 72.81 950 ILE A C 1
ATOM 7285 O O . ILE A 1 950 ? -26.651 32.180 68.410 1.00 72.81 950 ILE A O 1
ATOM 7289 N N . LYS A 1 951 ? -26.352 29.955 68.420 1.00 71.25 951 LYS A N 1
ATOM 7290 C CA . LYS A 1 951 ? -25.853 29.887 67.041 1.00 71.25 951 LYS A CA 1
ATOM 7291 C C . LYS A 1 951 ? -26.922 30.274 66.014 1.00 71.25 951 LYS A C 1
ATOM 7293 O O . LYS A 1 951 ? -26.608 30.989 65.067 1.00 71.25 951 LYS A O 1
ATOM 7298 N N . LEU A 1 952 ? -28.179 29.871 66.217 1.00 70.81 952 LEU A N 1
ATOM 7299 C CA . LEU A 1 952 ? -29.297 30.320 65.382 1.00 70.81 952 LEU A CA 1
ATOM 7300 C C . LEU A 1 952 ? -29.517 31.838 65.495 1.00 70.81 952 LEU A C 1
ATOM 7302 O O . LEU A 1 952 ? -29.676 32.484 64.465 1.00 70.81 952 LEU A O 1
ATOM 7306 N N . TYR A 1 953 ? -29.437 32.433 66.694 1.00 75.00 953 TYR A N 1
ATOM 7307 C CA . TYR A 1 953 ? -29.520 33.894 66.883 1.00 75.00 953 TYR A CA 1
ATOM 7308 C C . TYR A 1 953 ? -28.395 34.662 66.183 1.00 75.00 953 TYR A C 1
ATOM 7310 O O . TYR A 1 953 ? -28.642 35.703 65.571 1.00 75.00 953 TYR A O 1
ATOM 7318 N N . MET A 1 954 ? -27.176 34.123 66.211 1.00 68.44 954 MET A N 1
ATOM 7319 C CA . MET A 1 954 ? -26.056 34.630 65.415 1.00 68.44 954 MET A CA 1
ATOM 7320 C C . MET A 1 954 ? -26.346 34.556 63.907 1.00 68.44 954 MET A C 1
ATOM 7322 O O . MET A 1 954 ? -26.028 35.496 63.180 1.00 68.44 954 MET A O 1
ATOM 7326 N N . GLY A 1 955 ? -27.004 33.486 63.449 1.00 64.50 955 GLY A N 1
ATOM 7327 C CA . GLY A 1 955 ? -27.458 33.323 62.064 1.00 64.50 955 GLY A CA 1
ATOM 7328 C C . GLY A 1 955 ? -28.577 34.281 61.642 1.00 64.50 955 GLY A C 1
ATOM 7329 O O . GLY A 1 955 ? -28.625 34.678 60.483 1.00 64.50 955 GLY A O 1
ATOM 7330 N N . PHE A 1 956 ? -29.433 34.711 62.576 1.00 66.31 956 PHE A N 1
ATOM 7331 C CA . PHE A 1 956 ? -30.431 35.769 62.354 1.00 66.31 956 PHE A CA 1
ATOM 7332 C C . PHE A 1 956 ? -29.815 37.184 62.282 1.00 66.31 956 PHE A C 1
ATOM 7334 O O . PHE A 1 956 ? -30.540 38.150 62.061 1.00 66.31 956 PHE A O 1
ATOM 7341 N N . GLY A 1 957 ? -28.499 37.343 62.489 1.00 64.12 957 GLY A N 1
ATOM 7342 C CA . GLY A 1 957 ? -27.805 38.639 62.431 1.00 64.12 957 GLY A CA 1
ATOM 7343 C C . GLY A 1 957 ? -28.003 39.526 63.658 1.00 64.12 957 GLY A C 1
ATOM 7344 O O . GLY A 1 957 ? -27.504 40.650 63.711 1.00 64.12 957 GLY A O 1
ATOM 7345 N N . MET A 1 958 ? -28.675 39.021 64.691 1.00 74.38 958 MET A N 1
ATOM 7346 C CA . MET A 1 958 ? -28.952 39.761 65.920 1.00 74.38 958 MET A CA 1
ATOM 7347 C C . MET A 1 958 ? -27.771 39.644 66.895 1.00 74.38 958 MET A C 1
ATOM 7349 O O . MET A 1 958 ? -27.905 39.134 68.006 1.00 74.38 958 MET A O 1
ATOM 7353 N N . ARG A 1 959 ? -26.589 40.127 66.475 1.00 71.25 959 ARG A N 1
ATOM 7354 C CA . ARG A 1 959 ? -25.330 40.006 67.244 1.00 71.25 959 ARG A CA 1
ATOM 7355 C C . ARG A 1 959 ? -25.369 40.739 68.579 1.00 71.25 959 ARG A C 1
ATOM 7357 O O . ARG A 1 959 ? -24.780 40.270 69.539 1.00 71.25 959 ARG A O 1
ATOM 7364 N N . GLN A 1 960 ? -26.109 41.842 68.669 1.00 72.62 960 GLN A N 1
ATOM 7365 C CA . GLN A 1 960 ? -26.316 42.545 69.939 1.00 72.62 960 GLN A CA 1
ATOM 7366 C C . GLN A 1 960 ? -27.086 41.678 70.945 1.00 72.62 960 GLN A C 1
ATOM 7368 O O . GLN A 1 960 ? -26.663 41.568 72.089 1.00 72.62 960 GLN A O 1
ATOM 7373 N N . GLN A 1 961 ? -28.155 40.998 70.510 1.00 74.75 961 GLN A N 1
ATOM 7374 C CA . GLN A 1 961 ? -28.933 40.082 71.357 1.00 74.75 961 GLN A CA 1
ATOM 7375 C C . GLN A 1 961 ? -28.139 38.815 71.690 1.00 74.75 961 GLN A C 1
ATOM 7377 O O . GLN A 1 961 ? -28.237 38.296 72.797 1.00 74.75 961 GLN A O 1
ATOM 7382 N N . ALA A 1 962 ? -27.310 38.342 70.756 1.00 73.56 962 ALA A N 1
ATOM 7383 C CA . ALA A 1 962 ? -26.399 37.231 70.993 1.00 73.56 962 ALA A CA 1
ATOM 7384 C C . ALA A 1 962 ? -25.300 37.591 72.008 1.00 73.56 962 ALA A C 1
ATOM 7386 O O . ALA A 1 962 ? -25.032 36.790 72.894 1.00 73.56 962 ALA A O 1
ATOM 7387 N N . VAL A 1 963 ? -24.718 38.797 71.935 1.00 74.44 963 VAL A N 1
ATOM 7388 C CA . VAL A 1 963 ? -23.732 39.304 72.905 1.00 74.44 963 VAL A CA 1
ATOM 7389 C C . VAL A 1 963 ? -24.394 39.617 74.247 1.00 74.44 963 VAL A C 1
ATOM 7391 O O . VAL A 1 963 ? -23.780 39.385 75.275 1.00 74.44 963 VAL A O 1
ATOM 7394 N N . GLU A 1 964 ? -25.658 40.040 74.291 1.00 76.31 964 GLU A N 1
ATOM 7395 C CA . GLU A 1 964 ? -26.398 40.203 75.551 1.00 76.31 964 GLU A CA 1
ATOM 7396 C C . GLU A 1 964 ? -26.720 38.851 76.215 1.00 76.31 964 GLU A C 1
ATOM 7398 O O . GLU A 1 964 ? -26.546 38.699 77.425 1.00 76.31 964 GLU A O 1
ATOM 7403 N N . LEU A 1 965 ? -27.156 37.851 75.435 1.00 74.62 965 LEU A N 1
ATOM 7404 C CA . LEU A 1 965 ? -27.342 36.474 75.911 1.00 74.62 965 LEU A CA 1
ATOM 7405 C C . LEU A 1 965 ? -26.002 35.827 76.302 1.00 74.62 965 LEU A C 1
ATOM 7407 O O . LEU A 1 965 ? -25.985 35.027 77.232 1.00 74.62 965 LEU A O 1
ATOM 7411 N N . ALA A 1 966 ? -24.893 36.201 75.651 1.00 76.06 966 ALA A N 1
ATOM 7412 C CA . ALA A 1 966 ? -23.547 35.729 75.974 1.00 76.06 966 ALA A CA 1
ATOM 7413 C C . ALA A 1 966 ? -22.956 36.419 77.213 1.00 76.06 966 ALA A C 1
ATOM 7415 O O . ALA A 1 966 ? -22.462 35.722 78.085 1.00 76.06 966 ALA A O 1
ATOM 7416 N N . LEU A 1 967 ? -23.070 37.745 77.364 1.00 72.94 967 LEU A N 1
ATOM 7417 C CA . LEU A 1 967 ? -22.605 38.498 78.542 1.00 72.94 967 LEU A CA 1
ATOM 7418 C C . LEU A 1 967 ? -23.325 38.069 79.832 1.00 72.94 967 LEU A C 1
ATOM 7420 O O . LEU A 1 967 ? -22.753 38.185 80.911 1.00 72.94 967 LEU A O 1
ATOM 7424 N N . LYS A 1 968 ? -24.561 37.550 79.727 1.00 70.00 968 LYS A N 1
ATOM 7425 C CA . LYS A 1 968 ? -25.313 36.952 80.849 1.00 70.00 968 LYS A CA 1
ATOM 7426 C C . LYS A 1 968 ? -24.799 35.570 81.269 1.00 70.00 968 LYS A C 1
ATOM 7428 O O . LYS A 1 968 ? -25.133 35.130 82.366 1.00 70.00 968 LYS A O 1
ATOM 7433 N N . VAL A 1 969 ? -24.046 34.884 80.407 1.00 68.31 969 VAL A N 1
ATOM 7434 C CA . VAL A 1 969 ? -23.532 33.526 80.641 1.00 68.31 969 VAL A CA 1
ATOM 7435 C C . VAL A 1 969 ? -22.017 33.547 80.883 1.00 68.31 969 VAL A C 1
ATOM 7437 O O . VAL A 1 969 ? -21.608 33.062 81.929 1.00 68.31 969 VAL A O 1
ATOM 7440 N N . ASP A 1 970 ? -21.213 34.144 79.985 1.00 67.56 970 ASP A N 1
ATOM 7441 C CA . ASP A 1 970 ? -19.743 34.245 80.065 1.00 67.56 970 ASP A CA 1
ATOM 7442 C C . ASP A 1 970 ? -19.156 35.464 79.290 1.00 67.56 970 ASP A C 1
ATOM 7444 O O . ASP A 1 970 ? -19.364 35.595 78.077 1.00 67.56 970 ASP A O 1
ATOM 7448 N N . PRO A 1 971 ? -18.339 36.339 79.925 1.00 66.62 971 PRO A N 1
ATOM 7449 C CA . PRO A 1 971 ? -17.731 37.509 79.274 1.00 66.62 971 PRO A CA 1
ATOM 7450 C C . PRO A 1 971 ? -16.573 37.170 78.317 1.00 66.62 971 PRO A C 1
ATOM 7452 O O . PRO A 1 971 ? -16.228 37.987 77.465 1.00 66.62 971 PRO A O 1
ATOM 7455 N N . SER A 1 972 ? -15.974 35.982 78.421 1.00 70.06 972 SER A N 1
ATOM 7456 C CA . SER A 1 972 ? -14.966 35.479 77.474 1.00 70.06 972 SER A CA 1
ATOM 7457 C C . SER A 1 972 ? -15.581 35.163 76.109 1.00 70.06 972 SER A C 1
ATOM 7459 O O . SER A 1 972 ? -15.058 35.617 75.094 1.00 70.06 972 SER A O 1
ATOM 7461 N N . LEU A 1 973 ? -16.747 34.504 76.088 1.00 70.56 973 LEU A N 1
ATOM 7462 C CA . LEU A 1 973 ? -17.499 34.229 74.859 1.00 70.56 973 LEU A CA 1
ATOM 7463 C C . LEU A 1 973 ? -17.910 35.537 74.163 1.00 70.56 973 LEU A C 1
ATOM 7465 O O . LEU A 1 973 ? -17.927 35.615 72.942 1.00 70.56 973 LEU A O 1
ATOM 7469 N N . ALA A 1 974 ? -18.179 36.602 74.924 1.00 71.25 974 ALA A N 1
ATOM 7470 C CA . ALA A 1 974 ? -18.470 37.923 74.368 1.00 71.25 974 ALA A CA 1
ATOM 7471 C C . ALA A 1 974 ? -17.253 38.582 73.679 1.00 71.25 974 ALA A C 1
ATOM 7473 O O . ALA A 1 974 ? -17.434 39.264 72.669 1.00 71.25 974 ALA A O 1
ATOM 7474 N N . ARG A 1 975 ? -16.028 38.364 74.188 1.00 72.00 975 ARG A N 1
ATOM 7475 C CA . ARG A 1 975 ? -14.776 38.834 73.557 1.00 72.00 975 ARG A CA 1
ATOM 7476 C C . ARG A 1 975 ? -14.492 38.080 72.263 1.00 72.00 975 ARG A C 1
ATOM 7478 O O . ARG A 1 975 ? -14.219 38.719 71.252 1.00 72.00 975 ARG A O 1
ATOM 7485 N N . GLU A 1 976 ? -14.659 36.759 72.275 1.00 71.44 976 GLU A N 1
ATOM 7486 C CA . GLU A 1 976 ? -14.554 35.917 71.074 1.00 71.44 976 GLU A CA 1
ATOM 7487 C C . GLU A 1 976 ? -15.563 36.363 70.001 1.00 71.44 976 GLU A C 1
ATOM 7489 O O . GLU A 1 976 ? -15.196 36.616 68.857 1.00 71.44 976 GLU A O 1
ATOM 7494 N N . LEU A 1 977 ? -16.824 36.599 70.385 1.00 70.50 977 LEU A N 1
ATOM 7495 C CA . LEU A 1 977 ? -17.873 37.061 69.466 1.00 70.50 977 LEU A CA 1
ATOM 7496 C C . LEU A 1 977 ? -17.614 38.462 68.883 1.00 70.50 977 LEU A C 1
ATOM 7498 O O . LEU A 1 977 ? -18.053 38.751 67.766 1.00 70.50 977 LEU A O 1
ATOM 7502 N N . ALA A 1 978 ? -16.930 39.341 69.620 1.00 69.69 978 ALA A N 1
ATOM 7503 C CA . ALA A 1 978 ? -16.535 40.657 69.124 1.00 69.69 978 ALA A CA 1
ATOM 7504 C C . ALA A 1 978 ? -15.301 40.596 68.215 1.00 69.69 978 ALA A C 1
ATOM 7506 O O . ALA A 1 978 ? -15.256 41.311 67.212 1.00 69.69 978 ALA A O 1
ATOM 7507 N N . GLN A 1 979 ? -14.335 39.724 68.513 1.00 70.44 979 GLN A N 1
ATOM 7508 C CA . GLN A 1 979 ? -13.182 39.448 67.652 1.00 70.44 979 GLN A CA 1
ATOM 7509 C C . GLN A 1 979 ? -13.617 38.860 66.297 1.00 70.44 979 GLN A C 1
ATOM 7511 O O . GLN A 1 979 ? -13.127 39.288 65.252 1.00 70.44 979 GLN A O 1
ATOM 7516 N N . ASP A 1 980 ? -14.624 37.982 66.311 1.00 66.62 980 ASP A N 1
ATOM 7517 C CA . ASP A 1 980 ? -15.184 37.293 65.138 1.00 66.62 980 ASP A CA 1
ATOM 7518 C C . ASP A 1 980 ? -16.044 38.177 64.208 1.00 66.62 980 ASP A C 1
ATOM 7520 O O . ASP A 1 980 ? -16.460 37.748 63.125 1.00 66.62 980 ASP A O 1
ATOM 7524 N N . SER A 1 981 ? -16.358 39.414 64.600 1.00 68.12 981 SER A N 1
ATOM 7525 C CA . SER A 1 981 ? -17.122 40.346 63.754 1.00 68.12 981 SER A CA 1
ATOM 7526 C C . SER A 1 981 ? -16.284 40.802 62.552 1.00 68.12 981 SER A C 1
ATOM 7528 O O . SER A 1 981 ? -15.107 41.064 62.723 1.00 68.12 981 SER A O 1
ATOM 7530 N N . VAL A 1 982 ? -16.834 40.873 61.331 1.00 64.19 982 VAL A N 1
ATOM 7531 C CA . VAL A 1 982 ? -16.054 41.108 60.083 1.00 64.19 982 VAL A CA 1
ATOM 7532 C C . VAL A 1 982 ? -16.012 42.573 59.648 1.00 64.19 982 VAL A C 1
ATOM 7534 O O . VAL A 1 982 ? -15.024 43.018 59.069 1.00 64.19 982 VAL A O 1
ATOM 7537 N N . GLU A 1 983 ? -17.067 43.330 59.930 1.00 66.12 983 GLU A N 1
ATOM 7538 C CA . GLU A 1 983 ? -17.167 44.736 59.543 1.00 66.12 983 GLU A CA 1
ATOM 7539 C C . GLU A 1 983 ? -16.324 45.574 60.515 1.00 66.12 983 GLU A C 1
ATOM 7541 O O . GLU A 1 983 ? -16.561 45.533 61.722 1.00 66.12 983 GLU A O 1
ATOM 7546 N N . LEU A 1 984 ? -15.335 46.321 60.006 1.00 67.25 984 LEU A N 1
ATOM 7547 C CA . LEU A 1 984 ? -14.404 47.105 60.833 1.00 67.25 984 LEU A CA 1
ATOM 7548 C C . LEU A 1 984 ? -15.152 48.083 61.758 1.00 67.25 984 LEU A C 1
ATOM 7550 O O . LEU A 1 984 ? -14.755 48.274 62.902 1.00 67.25 984 LEU A O 1
ATOM 7554 N N . GLU A 1 985 ? -16.278 48.638 61.299 1.00 68.94 985 GLU A N 1
ATOM 7555 C CA . GLU A 1 985 ? -17.142 49.540 62.071 1.00 68.94 985 GLU A CA 1
ATOM 7556 C C . GLU A 1 985 ? -17.957 48.821 63.160 1.00 68.94 985 GLU A C 1
ATOM 7558 O O . GLU A 1 985 ? -18.054 49.320 64.283 1.00 68.94 985 GLU A O 1
ATOM 7563 N N . GLU A 1 986 ? -18.522 47.639 62.873 1.00 70.06 986 GLU A N 1
ATOM 7564 C CA . GLU A 1 986 ? -19.219 46.823 63.880 1.00 70.06 986 GLU A CA 1
ATOM 7565 C C . GLU A 1 986 ? -18.232 46.270 64.907 1.00 70.06 986 GLU A C 1
ATOM 7567 O O . GLU A 1 986 ? -18.529 46.283 66.099 1.00 70.06 986 GLU A O 1
ATOM 7572 N N . ARG A 1 987 ? -17.038 45.861 64.463 1.00 74.00 987 ARG A N 1
ATOM 7573 C CA . ARG A 1 987 ? -15.926 45.430 65.310 1.00 74.00 987 ARG A CA 1
ATOM 7574 C C . ARG A 1 987 ? -15.483 46.572 66.208 1.00 74.00 987 ARG A C 1
ATOM 7576 O O . ARG A 1 987 ? -15.509 46.416 67.423 1.00 74.00 987 ARG A O 1
ATOM 7583 N N . LYS A 1 988 ? -15.209 47.751 65.645 1.00 72.69 988 LYS A N 1
ATOM 7584 C CA . LYS A 1 988 ? -14.899 48.963 66.412 1.00 72.69 988 LYS A CA 1
ATOM 7585 C C . LYS A 1 988 ? -16.021 49.283 67.403 1.00 72.69 988 LYS A C 1
ATOM 7587 O O . LYS A 1 988 ? -15.725 49.605 68.541 1.00 72.69 988 LYS A O 1
ATOM 7592 N N . ARG A 1 989 ? -17.303 49.102 67.058 1.00 75.38 989 ARG A N 1
ATOM 7593 C CA . ARG A 1 989 ? -18.442 49.349 67.968 1.00 75.38 989 ARG A CA 1
ATOM 7594 C C . ARG A 1 989 ? -18.605 48.301 69.075 1.00 75.38 989 ARG A C 1
ATOM 7596 O O . ARG A 1 989 ? -18.911 48.676 70.204 1.00 75.38 989 ARG A O 1
ATOM 7603 N N . LEU A 1 990 ? -18.417 47.017 68.778 1.00 76.12 990 LEU A N 1
ATOM 7604 C CA . LEU A 1 990 ? -18.469 45.917 69.748 1.00 76.12 990 LEU A CA 1
ATOM 7605 C C . LEU A 1 990 ? -17.265 45.971 70.693 1.00 76.12 990 LEU A C 1
ATOM 7607 O O . LEU A 1 990 ? -17.440 45.851 71.901 1.00 76.12 990 LEU A O 1
ATOM 7611 N N . TRP A 1 991 ? -16.071 46.256 70.169 1.00 78.00 991 TRP A N 1
ATOM 7612 C CA . TRP A 1 991 ? -14.869 46.485 70.967 1.00 78.00 991 TRP A CA 1
ATOM 7613 C C . TRP A 1 991 ? -14.922 47.795 71.738 1.00 78.00 991 TRP A C 1
ATOM 7615 O O . TRP A 1 991 ? -14.465 47.816 72.868 1.00 78.00 991 TRP A O 1
ATOM 7625 N N . LEU A 1 992 ? -15.566 48.848 71.226 1.00 75.12 992 LEU A N 1
ATOM 7626 C CA . LEU A 1 992 ? -15.900 50.030 72.024 1.00 75.12 992 LEU A CA 1
ATOM 7627 C C . LEU A 1 992 ? -16.952 49.715 73.095 1.00 75.12 992 LEU A C 1
ATOM 7629 O O . LEU A 1 992 ? -16.862 50.276 74.175 1.00 75.12 992 LEU A O 1
ATOM 7633 N N . MET A 1 993 ? -17.928 48.824 72.862 1.00 72.31 993 MET A N 1
ATOM 7634 C CA . MET A 1 993 ? -18.865 48.369 73.907 1.00 72.31 993 MET A CA 1
ATOM 7635 C C . MET A 1 993 ? -18.146 47.567 74.996 1.00 72.31 993 MET A C 1
ATOM 7637 O O . MET A 1 993 ? -18.412 47.782 76.177 1.00 72.31 993 MET A O 1
ATOM 7641 N N . ILE A 1 994 ? -17.209 46.699 74.611 1.00 76.19 994 ILE A N 1
ATOM 7642 C CA . ILE A 1 994 ? -16.372 45.924 75.533 1.00 76.19 994 ILE A CA 1
ATOM 7643 C C . ILE A 1 994 ? -15.386 46.840 76.272 1.00 76.19 994 ILE A C 1
ATOM 7645 O O . ILE A 1 994 ? -15.306 46.758 77.493 1.00 76.19 994 ILE A O 1
ATOM 7649 N N . ALA A 1 995 ? -14.695 47.748 75.575 1.00 71.12 995 ALA A N 1
ATOM 7650 C CA . ALA A 1 995 ? -13.744 48.708 76.141 1.00 71.12 995 ALA A CA 1
ATOM 7651 C C . ALA A 1 995 ? -14.442 49.751 77.022 1.00 71.12 995 ALA A C 1
ATOM 7653 O O . ALA A 1 995 ? -13.925 50.096 78.077 1.00 71.12 995 ALA A O 1
ATOM 7654 N N . LYS A 1 996 ? -15.653 50.195 76.656 1.00 72.25 996 LYS A N 1
ATOM 7655 C CA . LYS A 1 996 ? -16.505 51.047 77.498 1.00 72.25 996 LYS A CA 1
ATOM 7656 C C . LYS A 1 996 ? -16.957 50.306 78.751 1.00 72.25 996 LYS A C 1
ATOM 7658 O O . LYS A 1 996 ? -16.870 50.893 79.822 1.00 72.25 996 LYS A O 1
ATOM 7663 N N . ASN A 1 997 ? -17.404 49.047 78.644 1.00 69.88 997 ASN A N 1
ATOM 7664 C CA . ASN A 1 997 ? -17.768 48.249 79.819 1.00 69.88 997 ASN A CA 1
ATOM 7665 C C . ASN A 1 997 ? -16.544 48.043 80.732 1.00 69.88 997 ASN A C 1
ATOM 7667 O O . ASN A 1 997 ? -16.627 48.319 81.925 1.00 69.88 997 ASN A O 1
ATOM 7671 N N . ALA A 1 998 ? -15.383 47.713 80.154 1.00 70.06 998 ALA A N 1
ATOM 7672 C CA . ALA A 1 998 ? -14.118 47.512 80.867 1.00 70.06 998 ALA A CA 1
ATOM 7673 C C . ALA A 1 998 ? -13.552 48.793 81.516 1.00 70.06 998 ALA A C 1
ATOM 7675 O O . ALA A 1 998 ? -13.024 48.728 82.623 1.00 70.06 998 ALA A O 1
ATOM 7676 N N . ALA A 1 999 ? -13.687 49.958 80.872 1.00 63.00 999 ALA A N 1
ATOM 7677 C CA . ALA A 1 999 ? -13.311 51.254 81.441 1.00 63.00 999 ALA A CA 1
ATOM 7678 C C . ALA A 1 999 ? -14.321 51.738 82.502 1.00 63.00 999 ALA A C 1
ATOM 7680 O O . ALA A 1 999 ? -13.931 52.371 83.480 1.00 63.00 999 ALA A O 1
ATOM 7681 N N . SER A 1 1000 ? -15.614 51.419 82.346 1.00 63.19 1000 SER A N 1
ATOM 7682 C CA . SER A 1 1000 ? -16.671 51.815 83.291 1.00 63.19 1000 SER A CA 1
ATOM 7683 C C . SER A 1 1000 ? -16.714 50.972 84.569 1.00 63.19 1000 SER A C 1
ATOM 7685 O O . SER A 1 1000 ? -17.015 51.507 85.634 1.00 63.19 1000 SER A O 1
ATOM 7687 N N . GLU A 1 1001 ? -16.350 49.686 84.500 1.00 60.53 1001 GLU A N 1
ATOM 7688 C CA . GLU A 1 1001 ? -16.206 48.817 85.678 1.00 60.53 1001 GLU A CA 1
ATOM 7689 C C . GLU A 1 1001 ? -15.063 49.281 86.614 1.00 60.53 1001 GLU A C 1
ATOM 7691 O O . GLU A 1 1001 ? -15.031 48.894 87.781 1.00 60.53 1001 GLU A O 1
ATOM 7696 N N . GLY A 1 1002 ? -14.151 50.144 86.137 1.00 56.50 1002 GLY A N 1
ATOM 7697 C CA . GLY A 1 1002 ? -12.946 50.595 86.847 1.00 56.50 1002 GLY A CA 1
ATOM 7698 C C . GLY A 1 1002 ? -13.077 51.833 87.746 1.00 56.50 1002 GLY A C 1
ATOM 7699 O O . GLY A 1 1002 ? -12.115 52.148 88.444 1.00 56.50 1002 GLY A O 1
ATOM 7700 N N . MET A 1 1003 ? -14.229 52.517 87.806 1.00 54.38 1003 MET A N 1
ATOM 7701 C CA . MET A 1 1003 ? -14.383 53.763 88.594 1.00 54.38 1003 MET A CA 1
ATOM 7702 C C . MET A 1 1003 ? -14.235 53.609 90.122 1.00 54.38 1003 MET A C 1
ATOM 7704 O O . MET A 1 1003 ? -14.263 54.601 90.843 1.00 54.38 1003 MET A O 1
ATOM 7708 N N . ASN A 1 1004 ? -14.026 52.390 90.628 1.00 55.53 1004 ASN A N 1
ATOM 7709 C CA . ASN A 1 1004 ? -13.832 52.106 92.053 1.00 55.53 1004 ASN A CA 1
ATOM 7710 C C . ASN A 1 1004 ? -12.458 51.470 92.388 1.00 55.53 1004 ASN A C 1
ATOM 7712 O O . ASN A 1 1004 ? -12.287 50.957 93.493 1.00 55.53 1004 ASN A O 1
ATOM 7716 N N . SER A 1 1005 ? -11.468 51.486 91.479 1.00 54.19 1005 SER A N 1
ATOM 7717 C CA . SER A 1 1005 ? -10.146 50.852 91.686 1.00 54.19 1005 SER A CA 1
ATOM 7718 C C . SER A 1 1005 ? -8.977 51.667 91.104 1.00 54.19 1005 SER A C 1
ATOM 7720 O O . SER A 1 1005 ? -9.131 52.284 90.058 1.00 54.19 1005 SER A O 1
ATOM 7722 N N . ALA A 1 1006 ? -7.821 51.657 91.788 1.00 53.59 1006 ALA A N 1
ATOM 7723 C CA . ALA A 1 1006 ? -6.641 52.508 91.562 1.00 53.59 1006 ALA A CA 1
ATOM 7724 C C . ALA A 1 1006 ? -6.234 52.721 90.084 1.00 53.59 1006 ALA A C 1
ATOM 7726 O O . ALA A 1 1006 ? -6.119 51.768 89.315 1.00 53.59 1006 ALA A O 1
ATOM 7727 N N . GLU A 1 1007 ? -5.925 53.977 89.733 1.00 54.56 1007 GLU A N 1
ATOM 7728 C CA . GLU A 1 1007 ? -5.665 54.503 88.374 1.00 54.56 1007 GLU A CA 1
ATOM 7729 C C . GLU A 1 1007 ? -4.622 53.728 87.540 1.00 54.56 1007 GLU A C 1
ATOM 7731 O O . GLU A 1 1007 ? -4.634 53.795 86.313 1.00 54.56 1007 GLU A O 1
ATOM 7736 N N . VAL A 1 1008 ? -3.748 52.943 88.175 1.00 54.69 1008 VAL A N 1
ATOM 7737 C CA . VAL A 1 1008 ? -2.666 52.191 87.514 1.00 54.69 1008 VAL A CA 1
ATOM 7738 C C . VAL A 1 1008 ? -3.170 50.924 86.786 1.00 54.69 1008 VAL A C 1
ATOM 7740 O O . VAL A 1 1008 ? -2.537 50.466 85.836 1.00 54.69 1008 VAL A O 1
ATOM 7743 N N . ASP A 1 1009 ? -4.329 50.367 87.164 1.00 61.94 1009 ASP A N 1
ATOM 7744 C CA . ASP A 1 1009 ? -4.851 49.099 86.606 1.00 61.94 1009 ASP A CA 1
ATOM 7745 C C . ASP A 1 1009 ? -5.713 49.299 85.336 1.00 61.94 1009 ASP A C 1
ATOM 7747 O O . ASP A 1 1009 ? -5.920 48.383 84.535 1.00 61.94 1009 ASP A O 1
ATOM 7751 N N . VAL A 1 1010 ? -6.190 50.528 85.113 1.00 64.56 1010 VAL A N 1
ATOM 7752 C CA . VAL A 1 1010 ? -7.063 50.884 83.980 1.00 64.56 1010 VAL A CA 1
ATOM 7753 C C . VAL A 1 1010 ? -6.283 50.899 82.666 1.00 64.56 1010 VAL A C 1
ATOM 7755 O O . VAL A 1 1010 ? -6.724 50.300 81.686 1.00 64.56 1010 VAL A O 1
ATOM 7758 N N . VAL A 1 1011 ? -5.089 51.503 82.656 1.00 64.69 1011 VAL A N 1
ATOM 7759 C CA . VAL A 1 1011 ? -4.226 51.551 81.463 1.00 64.69 1011 VAL A CA 1
ATOM 7760 C C . VAL A 1 1011 ? -3.824 50.136 81.042 1.00 64.69 1011 VAL A C 1
ATOM 7762 O O . VAL A 1 1011 ? -3.894 49.812 79.865 1.00 64.69 1011 VAL A O 1
ATOM 7765 N N . SER A 1 1012 ? -3.530 49.242 81.990 1.00 67.19 1012 SER A N 1
ATOM 7766 C CA . SER A 1 1012 ? -3.143 47.856 81.689 1.00 67.19 1012 SER A CA 1
ATOM 7767 C C . SER A 1 1012 ? -4.281 47.016 81.087 1.00 67.19 1012 SER A C 1
ATOM 7769 O O . SER A 1 1012 ? -4.037 46.266 80.143 1.00 67.19 1012 SER A O 1
ATOM 7771 N N . LYS A 1 1013 ? -5.529 47.153 81.568 1.00 68.50 1013 LYS A N 1
ATOM 7772 C CA . LYS A 1 1013 ? -6.704 46.440 81.011 1.00 68.50 1013 LYS A CA 1
ATOM 7773 C C . LYS A 1 1013 ? -7.145 46.990 79.655 1.00 68.50 1013 LYS A C 1
ATOM 7775 O O . LYS A 1 1013 ? -7.605 46.243 78.796 1.00 68.50 1013 LYS A O 1
ATOM 7780 N N . VAL A 1 1014 ? -6.995 48.293 79.440 1.00 69.50 1014 VAL A N 1
ATOM 7781 C CA . VAL A 1 1014 ? -7.264 48.910 78.136 1.00 69.50 1014 VAL A CA 1
ATOM 7782 C C . VAL A 1 1014 ? -6.158 48.552 77.136 1.00 69.50 1014 VAL A C 1
ATOM 7784 O O . VAL A 1 1014 ? -6.460 48.220 75.993 1.00 69.50 1014 VAL A O 1
ATOM 7787 N N . VAL A 1 1015 ? -4.896 48.500 77.575 1.00 69.00 1015 VAL A N 1
ATOM 7788 C CA . VAL A 1 1015 ? -3.765 48.010 76.771 1.00 69.00 1015 VAL A CA 1
ATOM 7789 C C . VAL A 1 1015 ? -3.895 46.512 76.472 1.00 69.00 1015 VAL A C 1
ATOM 7791 O O . VAL A 1 1015 ? -3.541 46.096 75.373 1.00 69.00 1015 VAL A O 1
ATOM 7794 N N . SER A 1 1016 ? -4.458 45.689 77.368 1.00 71.00 1016 SER A N 1
ATOM 7795 C CA . SER A 1 1016 ? -4.750 44.283 77.042 1.00 71.00 1016 SER A CA 1
ATOM 7796 C C . SER A 1 1016 ? -5.844 44.164 75.981 1.00 71.00 1016 SER A C 1
ATOM 7798 O O . SER A 1 1016 ? -5.689 43.405 75.036 1.00 71.00 1016 SER A O 1
ATOM 7800 N N . VAL A 1 1017 ? -6.898 44.983 76.068 1.00 71.50 1017 VAL A N 1
ATOM 7801 C CA . VAL A 1 1017 ? -7.940 45.047 75.029 1.00 71.50 1017 VAL A CA 1
ATOM 7802 C C . VAL A 1 1017 ? -7.378 45.559 73.691 1.00 71.50 1017 VAL A C 1
ATOM 7804 O O . VAL A 1 1017 ? -7.788 45.065 72.648 1.00 71.50 1017 VAL A O 1
ATOM 7807 N N . LEU A 1 1018 ? -6.409 46.485 73.695 1.00 69.31 1018 LEU A N 1
ATOM 7808 C CA . LEU A 1 1018 ? -5.690 46.951 72.497 1.00 69.31 1018 LEU A CA 1
ATOM 7809 C C . LEU A 1 1018 ? -4.799 45.868 71.875 1.00 69.31 1018 LEU A C 1
ATOM 7811 O O . LEU A 1 1018 ? -4.827 45.680 70.660 1.00 69.31 1018 LEU A O 1
ATOM 7815 N N . LYS A 1 1019 ? -4.047 45.127 72.699 1.00 67.56 1019 LYS A N 1
ATOM 7816 C CA . LYS A 1 1019 ? -3.243 43.979 72.249 1.00 67.56 1019 LYS A CA 1
ATOM 7817 C C . LYS A 1 1019 ? -4.121 42.881 71.644 1.00 67.56 1019 LYS A C 1
ATOM 7819 O O . LYS A 1 1019 ? -3.741 42.297 70.634 1.00 67.56 1019 LYS A O 1
ATOM 7824 N N . ASP A 1 1020 ? -5.312 42.668 72.201 1.00 68.62 1020 ASP A N 1
ATOM 7825 C CA . ASP A 1 1020 ? -6.282 41.684 71.707 1.00 68.62 1020 ASP A CA 1
ATOM 7826 C C . ASP A 1 1020 ? -7.026 42.153 70.433 1.00 68.62 1020 ASP A C 1
ATOM 7828 O O . ASP A 1 1020 ? -7.530 41.329 69.666 1.00 68.62 1020 ASP A O 1
ATOM 7832 N N . CYS A 1 1021 ? -7.075 43.467 70.175 1.00 63.12 1021 CYS A N 1
ATOM 7833 C CA . CYS A 1 1021 ? -7.769 44.080 69.033 1.00 63.12 1021 CYS A CA 1
ATOM 7834 C C . CYS A 1 1021 ? -6.979 43.977 67.706 1.00 63.12 1021 CYS A C 1
ATOM 7836 O O . CYS A 1 1021 ? -7.579 43.973 66.628 1.00 63.12 1021 CYS A O 1
ATOM 7838 N N . GLY A 1 1022 ? -5.649 43.826 67.774 1.00 61.34 1022 GLY A N 1
ATOM 7839 C CA . GLY A 1 1022 ? -4.747 43.720 66.619 1.00 61.34 1022 GLY A CA 1
ATOM 7840 C C . GLY A 1 1022 ? -4.332 45.080 66.018 1.00 61.34 1022 GLY A C 1
ATOM 7841 O O . GLY A 1 1022 ? -5.073 46.057 66.137 1.00 61.34 1022 GLY A O 1
ATOM 7842 N N . PRO A 1 1023 ? -3.162 45.161 65.347 1.00 59.72 1023 PRO A N 1
ATOM 7843 C CA . PRO A 1 1023 ? -2.507 46.430 64.986 1.00 59.72 1023 PRO A CA 1
ATOM 7844 C C . PRO A 1 1023 ? -3.240 47.275 63.925 1.00 59.72 1023 PRO A C 1
ATOM 7846 O O . PRO A 1 1023 ? -2.898 48.439 63.744 1.00 59.72 1023 PRO A O 1
ATOM 7849 N N . ASP A 1 1024 ? -4.255 46.715 63.258 1.00 62.06 1024 ASP A N 1
ATOM 7850 C CA . ASP A 1 1024 ? -4.988 47.338 62.141 1.00 62.06 1024 ASP A CA 1
ATOM 7851 C C . ASP A 1 1024 ? -6.462 47.693 62.468 1.00 62.06 1024 ASP A C 1
ATOM 7853 O O . ASP A 1 1024 ? -7.183 48.168 61.590 1.00 62.06 1024 ASP A O 1
ATOM 7857 N N . VAL A 1 1025 ? -6.961 47.449 63.694 1.00 65.44 1025 VAL A N 1
ATOM 7858 C CA . VAL A 1 1025 ? -8.399 47.632 64.035 1.00 65.44 1025 VAL A CA 1
ATOM 7859 C C . VAL A 1 1025 ? -8.665 48.843 64.925 1.00 65.44 1025 VAL A C 1
ATOM 7861 O O . VAL A 1 1025 ? -9.582 49.620 64.652 1.00 65.44 1025 VAL A O 1
ATOM 7864 N N . LEU A 1 1026 ? -7.883 49.004 65.989 1.00 66.62 1026 LEU A N 1
ATOM 7865 C CA . LEU A 1 1026 ? -7.811 50.243 66.755 1.00 66.62 1026 LEU A CA 1
ATOM 7866 C C . LEU A 1 1026 ? -6.365 50.717 66.697 1.00 66.62 1026 LEU A C 1
ATOM 7868 O O . LEU A 1 1026 ? -5.468 50.013 67.157 1.00 66.62 1026 LEU A O 1
ATOM 7872 N N . SER A 1 1027 ? -6.143 51.908 66.145 1.00 65.62 1027 SER A N 1
ATOM 7873 C CA . SER A 1 1027 ? -4.839 52.549 66.256 1.00 65.62 1027 SER A CA 1
ATOM 7874 C C . SER A 1 1027 ? -4.656 53.087 67.673 1.00 65.62 1027 SER A C 1
ATOM 7876 O O . SER A 1 1027 ? -5.625 53.365 68.389 1.00 65.62 1027 SER A O 1
ATOM 7878 N N . ILE A 1 1028 ? -3.399 53.286 68.073 1.00 66.44 1028 ILE A N 1
ATOM 7879 C CA . ILE A 1 1028 ? -3.093 53.968 69.335 1.00 66.44 1028 ILE A CA 1
ATOM 7880 C C . ILE A 1 1028 ? -3.800 55.337 69.407 1.00 66.44 1028 ILE A C 1
ATOM 7882 O O . ILE A 1 1028 ? -4.255 55.743 70.472 1.00 66.44 1028 ILE A O 1
ATOM 7886 N N . GLU A 1 1029 ? -3.999 55.992 68.257 1.00 69.56 1029 GLU A N 1
ATOM 7887 C CA . GLU A 1 1029 ? -4.684 57.281 68.123 1.00 69.56 1029 GLU A CA 1
ATOM 7888 C C . GLU A 1 1029 ? -6.158 57.249 68.580 1.00 69.56 1029 GLU A C 1
ATOM 7890 O O . GLU A 1 1029 ? -6.646 58.244 69.112 1.00 69.56 1029 GLU A O 1
ATOM 7895 N N . ASP A 1 1030 ? -6.857 56.113 68.445 1.00 70.12 1030 ASP A N 1
ATOM 7896 C CA . ASP A 1 1030 ? -8.286 55.965 68.774 1.00 70.12 1030 ASP A CA 1
ATOM 7897 C C . ASP A 1 1030 ? -8.569 55.805 70.282 1.00 70.12 1030 ASP A C 1
ATOM 7899 O O . ASP A 1 1030 ? -9.685 56.068 70.740 1.00 70.12 1030 ASP A O 1
ATOM 7903 N N . VAL A 1 1031 ? -7.581 55.351 71.063 1.00 69.81 1031 VAL A N 1
ATOM 7904 C CA . VAL A 1 1031 ? -7.722 55.088 72.512 1.00 69.81 1031 VAL A CA 1
ATOM 7905 C C . VAL A 1 1031 ? -7.140 56.205 73.374 1.00 69.81 1031 VAL A C 1
ATOM 7907 O O . VAL A 1 1031 ? -7.560 56.358 74.522 1.00 69.81 1031 VAL A O 1
ATOM 7910 N N . LEU A 1 1032 ? -6.257 57.041 72.810 1.00 64.31 1032 LEU A N 1
ATOM 7911 C CA . LEU A 1 1032 ? -5.691 58.220 73.478 1.00 64.31 1032 LEU A CA 1
ATOM 7912 C C . LEU A 1 1032 ? -6.730 59.110 74.200 1.00 64.31 1032 LEU A C 1
ATOM 7914 O O . LEU A 1 1032 ? -6.432 59.520 75.318 1.00 64.31 1032 LEU A O 1
ATOM 7918 N N . PRO A 1 1033 ? -7.953 59.370 73.678 1.00 69.69 1033 PRO A N 1
ATOM 7919 C CA . PRO A 1 1033 ? -8.937 60.222 74.365 1.00 69.69 1033 PRO A CA 1
ATOM 7920 C C . PRO A 1 1033 ? -9.523 59.629 75.655 1.00 69.69 1033 PRO A C 1
ATOM 7922 O O . PRO A 1 1033 ? -10.114 60.358 76.449 1.00 69.69 1033 PRO A O 1
ATOM 7925 N N . PHE A 1 1034 ? -9.429 58.308 75.840 1.00 64.81 1034 PHE A N 1
ATOM 7926 C CA . PHE A 1 1034 ? -9.968 57.599 77.006 1.00 64.81 1034 PHE A CA 1
ATOM 7927 C C . PHE A 1 1034 ? -8.904 57.371 78.099 1.00 64.81 1034 PHE A C 1
ATOM 7929 O O . PHE A 1 1034 ? -9.214 56.764 79.125 1.00 64.81 1034 PHE A O 1
ATOM 7936 N N . LEU A 1 1035 ? -7.667 57.851 77.887 1.00 66.56 1035 LEU A N 1
ATOM 7937 C CA . LEU A 1 1035 ? -6.526 57.747 78.805 1.00 66.56 1035 LEU A CA 1
ATOM 7938 C C . LEU A 1 1035 ? -6.243 59.105 79.499 1.00 66.56 1035 LEU A C 1
ATOM 7940 O O . LEU A 1 1035 ? -6.424 60.147 78.875 1.00 66.56 1035 LEU A O 1
ATOM 7944 N N . PRO A 1 1036 ? -5.804 59.131 80.775 1.00 65.88 1036 PRO A N 1
ATOM 7945 C CA . PRO A 1 1036 ? -5.524 60.374 81.512 1.00 65.88 1036 PRO A CA 1
ATOM 7946 C C . PRO A 1 1036 ? -4.217 61.081 81.073 1.00 65.88 1036 PRO A C 1
ATOM 7948 O O . PRO A 1 1036 ? -3.223 60.421 80.777 1.00 65.88 1036 PRO A O 1
ATOM 7951 N N . ASP A 1 1037 ? -4.197 62.425 81.112 1.00 57.16 1037 ASP A N 1
ATOM 7952 C CA . ASP A 1 1037 ? -3.191 63.332 80.498 1.00 57.16 1037 ASP A CA 1
ATOM 7953 C C . ASP A 1 1037 ? -1.706 63.155 80.913 1.00 57.16 1037 ASP A C 1
ATOM 7955 O O . ASP A 1 1037 ? -0.822 63.724 80.275 1.00 57.16 1037 ASP A O 1
ATOM 7959 N N . PHE A 1 1038 ? -1.385 62.378 81.956 1.00 55.41 1038 PHE A N 1
ATOM 7960 C CA . PHE A 1 1038 ? -0.011 62.203 82.467 1.00 55.41 1038 PHE A CA 1
ATOM 7961 C C . PHE A 1 1038 ? 0.526 60.763 82.332 1.00 55.41 1038 PHE A C 1
ATOM 7963 O O . PHE A 1 1038 ? 1.217 60.262 83.221 1.00 55.41 1038 PHE A O 1
ATOM 7970 N N . ALA A 1 1039 ? 0.238 60.081 81.219 1.00 60.72 1039 ALA A N 1
ATOM 7971 C CA . ALA A 1 1039 ? 0.863 58.794 80.896 1.00 60.72 1039 ALA A CA 1
ATOM 7972 C C . ALA A 1 1039 ? 2.324 58.976 80.412 1.00 60.72 1039 ALA A C 1
ATOM 7974 O O . ALA A 1 1039 ? 2.596 59.764 79.507 1.00 60.72 1039 ALA A O 1
ATOM 7975 N N . GLN A 1 1040 ? 3.287 58.256 81.004 1.00 58.97 1040 GLN A N 1
ATOM 7976 C CA . GLN A 1 1040 ? 4.699 58.299 80.589 1.00 58.97 1040 GLN A CA 1
ATOM 7977 C C . GLN A 1 1040 ? 4.897 57.625 79.216 1.00 58.97 1040 GLN A C 1
ATOM 7979 O O . GLN A 1 1040 ? 4.554 56.457 79.040 1.00 58.97 1040 GLN A O 1
ATOM 7984 N N . ILE A 1 1041 ? 5.502 58.353 78.266 1.00 60.75 1041 ILE A N 1
ATOM 7985 C CA . ILE A 1 1041 ? 5.718 57.959 76.852 1.00 60.75 1041 ILE A CA 1
ATOM 7986 C C . ILE A 1 1041 ? 6.527 56.655 76.697 1.00 60.75 1041 ILE A C 1
ATOM 7988 O O . ILE A 1 1041 ? 6.408 55.967 75.684 1.00 60.75 1041 ILE A O 1
ATOM 7992 N N . ASP A 1 1042 ? 7.302 56.266 77.709 1.00 61.41 1042 ASP A N 1
ATOM 7993 C CA . ASP A 1 1042 ? 8.127 55.055 77.671 1.00 61.41 1042 ASP A CA 1
ATOM 7994 C C . ASP A 1 1042 ? 7.317 53.753 77.514 1.00 61.41 1042 ASP A C 1
ATOM 7996 O O . ASP A 1 1042 ? 7.873 52.748 77.082 1.00 61.41 1042 ASP A O 1
ATOM 8000 N N . GLN A 1 1043 ? 6.009 53.757 77.803 1.00 64.94 1043 GLN A N 1
ATOM 8001 C CA . GLN A 1 1043 ? 5.153 52.564 77.709 1.00 64.94 1043 GLN A CA 1
ATOM 8002 C C . GLN A 1 1043 ? 4.647 52.247 76.282 1.00 64.94 1043 GLN A C 1
ATOM 8004 O O . GLN A 1 1043 ? 3.965 51.240 76.122 1.00 64.94 1043 GLN A O 1
ATOM 8009 N N . ILE A 1 1044 ? 4.939 53.089 75.273 1.00 67.06 1044 ILE A N 1
ATOM 8010 C CA . ILE A 1 1044 ? 4.348 53.017 73.907 1.00 67.06 1044 ILE A CA 1
ATOM 8011 C C . ILE A 1 1044 ? 5.423 53.030 72.780 1.00 67.06 1044 ILE A C 1
ATOM 8013 O O . ILE A 1 1044 ? 5.127 53.093 71.587 1.00 67.06 1044 ILE A O 1
ATOM 8017 N N . LYS A 1 1045 ? 6.718 53.034 73.121 1.00 71.19 1045 LYS A N 1
ATOM 8018 C CA . LYS A 1 1045 ? 7.817 53.269 72.160 1.00 71.19 1045 LYS A CA 1
ATOM 8019 C C . LYS A 1 1045 ? 8.031 52.129 71.155 1.00 71.19 1045 LYS A C 1
ATOM 8021 O O . LYS A 1 1045 ? 8.399 52.392 70.007 1.00 71.19 1045 LYS A O 1
ATOM 8026 N N . ASP A 1 1046 ? 7.868 50.884 71.582 1.00 71.38 1046 ASP A N 1
ATOM 8027 C CA . ASP A 1 1046 ? 8.254 49.714 70.788 1.00 71.38 1046 ASP A CA 1
ATOM 8028 C C . ASP A 1 1046 ? 7.283 49.484 69.622 1.00 71.38 1046 ASP A C 1
ATOM 8030 O O . ASP A 1 1046 ? 7.702 49.154 68.509 1.00 71.38 1046 ASP A O 1
ATOM 8034 N N . GLU A 1 1047 ? 6.010 49.809 69.836 1.00 68.94 1047 GLU A N 1
ATOM 8035 C CA . GLU A 1 1047 ? 4.940 49.731 68.845 1.00 68.94 1047 GLU A CA 1
ATOM 8036 C C . GLU A 1 1047 ? 5.164 50.690 67.655 1.00 68.94 1047 GLU A C 1
ATOM 8038 O O . GLU A 1 1047 ? 4.697 50.436 66.544 1.00 68.94 1047 GLU A O 1
ATOM 8043 N N . ILE A 1 1048 ? 5.940 51.767 67.837 1.00 71.75 1048 ILE A N 1
ATOM 8044 C CA . ILE A 1 1048 ? 6.256 52.734 66.770 1.00 71.75 1048 ILE A CA 1
ATOM 8045 C C . ILE A 1 1048 ? 7.351 52.203 65.822 1.00 71.75 1048 ILE A C 1
ATOM 8047 O O . ILE A 1 1048 ? 7.307 52.446 64.614 1.00 71.75 1048 ILE A O 1
ATOM 8051 N N . CYS A 1 1049 ? 8.338 51.462 66.333 1.00 72.38 1049 CYS A N 1
ATOM 8052 C CA . CYS A 1 1049 ? 9.460 50.945 65.534 1.00 72.38 1049 CYS A CA 1
ATOM 8053 C C . CYS A 1 1049 ? 9.045 49.796 64.599 1.00 72.38 1049 CYS A C 1
ATOM 8055 O O . CYS A 1 1049 ? 9.587 49.647 63.498 1.00 72.38 1049 CYS A O 1
ATOM 8057 N N . GLU A 1 1050 ? 8.070 48.994 65.019 1.00 73.38 1050 GLU A N 1
ATOM 8058 C CA . GLU A 1 1050 ? 7.568 47.854 64.251 1.00 73.38 1050 GLU A CA 1
ATOM 8059 C C . GLU A 1 1050 ? 6.841 48.303 62.970 1.00 73.38 1050 GLU A C 1
ATOM 8061 O O . GLU A 1 1050 ? 7.051 47.735 61.892 1.00 73.38 1050 GLU A O 1
ATOM 8066 N N . ALA A 1 1051 ? 6.099 49.412 63.043 1.00 72.50 1051 ALA A N 1
ATOM 8067 C CA . ALA A 1 1051 ? 5.399 49.988 61.898 1.00 72.50 1051 ALA A CA 1
ATOM 8068 C C . ALA A 1 1051 ? 6.346 50.418 60.755 1.00 72.50 1051 ALA A C 1
ATOM 8070 O O . ALA A 1 1051 ? 6.001 50.287 59.581 1.00 72.50 1051 ALA A O 1
ATOM 8071 N N . LEU A 1 1052 ? 7.563 50.882 61.064 1.00 76.44 1052 LEU A N 1
ATOM 8072 C CA . LEU A 1 1052 ? 8.532 51.352 60.061 1.00 76.44 1052 LEU A CA 1
ATOM 8073 C C . LEU A 1 1052 ? 9.169 50.212 59.244 1.00 76.44 1052 LEU A C 1
ATOM 8075 O O . LEU A 1 1052 ? 9.416 50.372 58.049 1.00 76.44 1052 LEU A O 1
ATOM 8079 N N . THR A 1 1053 ? 9.403 49.049 59.853 1.00 75.31 1053 THR A N 1
ATOM 8080 C CA . THR A 1 1053 ? 10.092 47.911 59.208 1.00 75.31 1053 THR A CA 1
ATOM 8081 C C . THR A 1 1053 ? 9.216 47.226 58.150 1.00 75.31 1053 THR A C 1
ATOM 8083 O O . THR A 1 1053 ? 9.710 46.773 57.115 1.00 75.31 1053 THR A O 1
ATOM 8086 N N . SER A 1 1054 ? 7.898 47.215 58.370 1.00 76.19 1054 SER A N 1
ATOM 8087 C CA . SER A 1 1054 ? 6.897 46.634 57.463 1.00 76.19 1054 SER A CA 1
ATOM 8088 C C . SER A 1 1054 ? 6.880 47.289 56.071 1.00 76.19 1054 SER A C 1
ATOM 8090 O O . SER A 1 1054 ? 6.645 46.623 55.059 1.00 76.19 1054 SER A O 1
ATOM 8092 N N . TYR A 1 1055 ? 7.193 48.585 55.979 1.00 76.81 1055 TYR A N 1
ATOM 8093 C CA . TYR A 1 1055 ? 7.193 49.298 54.699 1.00 76.81 1055 TYR A CA 1
ATOM 8094 C C . TYR A 1 1055 ? 8.357 48.907 53.777 1.00 76.81 1055 TYR A C 1
ATOM 8096 O O . TYR A 1 1055 ? 8.166 48.841 52.563 1.00 76.81 1055 TYR A O 1
ATOM 8104 N N . SER A 1 1056 ? 9.532 48.587 54.323 1.00 80.75 1056 SER A N 1
ATOM 8105 C CA . SER A 1 1056 ? 10.731 48.281 53.527 1.00 80.75 1056 SER A CA 1
ATOM 8106 C C . SER A 1 1056 ? 10.617 46.973 52.731 1.00 80.75 1056 SER A C 1
ATOM 8108 O O . SER A 1 1056 ? 11.050 46.908 51.585 1.00 80.75 1056 SER A O 1
ATOM 8110 N N . SER A 1 1057 ? 9.979 45.940 53.291 1.00 79.06 1057 SER A N 1
ATOM 8111 C CA . SER A 1 1057 ? 9.858 44.617 52.650 1.00 79.06 1057 SER A CA 1
ATOM 8112 C C . SER A 1 1057 ? 8.971 44.619 51.396 1.00 79.06 1057 SER A C 1
ATOM 8114 O O . SER A 1 1057 ? 9.234 43.884 50.444 1.00 79.06 1057 SER A O 1
ATOM 8116 N N . LYS A 1 1058 ? 7.955 45.489 51.340 1.00 77.38 1058 LYS A N 1
ATOM 8117 C CA . LYS A 1 1058 ? 7.051 45.586 50.180 1.00 77.38 1058 LYS A CA 1
ATOM 8118 C C . LYS A 1 1058 ? 7.764 46.038 48.897 1.00 77.38 1058 LYS A C 1
ATOM 8120 O O . LYS A 1 1058 ? 7.274 45.761 47.808 1.00 77.38 1058 LYS A O 1
ATOM 8125 N N . ILE A 1 1059 ? 8.916 46.700 49.003 1.00 82.06 1059 ILE A N 1
ATOM 8126 C CA . ILE A 1 1059 ? 9.651 47.252 47.855 1.00 82.06 1059 ILE A CA 1
ATOM 8127 C C . ILE A 1 1059 ? 10.417 46.160 47.085 1.00 82.06 1059 ILE A C 1
ATOM 8129 O O . ILE A 1 1059 ? 10.479 46.207 45.859 1.00 82.06 1059 ILE A O 1
ATOM 8133 N N . GLU A 1 1060 ? 10.957 45.147 47.768 1.00 84.56 1060 GLU A N 1
ATOM 8134 C CA . GLU A 1 1060 ? 11.739 44.071 47.133 1.00 84.56 1060 GLU A CA 1
ATOM 8135 C C . GLU A 1 1060 ? 10.891 43.170 46.224 1.00 84.56 1060 GLU A C 1
ATOM 8137 O O . GLU A 1 1060 ? 11.372 42.700 45.191 1.00 84.56 1060 GLU A O 1
ATOM 8142 N N . GLY A 1 1061 ? 9.614 42.968 46.567 1.00 81.69 1061 GLY A N 1
ATOM 8143 C CA . GLY A 1 1061 ? 8.689 42.151 45.776 1.00 81.69 1061 GLY A CA 1
ATOM 8144 C C . GLY A 1 1061 ? 8.499 42.669 44.349 1.00 81.69 1061 GLY A C 1
ATOM 8145 O O . GLY A 1 1061 ? 8.512 41.885 43.401 1.00 81.69 1061 GLY A O 1
ATOM 8146 N N . PHE A 1 1062 ? 8.421 43.990 44.172 1.00 79.75 1062 PHE A N 1
ATOM 8147 C CA . PHE A 1 1062 ? 8.180 44.594 42.860 1.00 79.75 1062 PHE A CA 1
ATOM 8148 C C . PHE A 1 1062 ? 9.356 44.450 41.877 1.00 79.75 1062 PHE A C 1
ATOM 8150 O O . PHE A 1 1062 ? 9.143 44.432 40.668 1.00 79.75 1062 PHE A O 1
ATOM 8157 N N . LEU A 1 1063 ? 10.597 44.293 42.352 1.00 86.12 1063 LEU A N 1
ATOM 8158 C CA . LEU A 1 1063 ? 11.769 44.124 41.476 1.00 86.12 1063 LEU A CA 1
ATOM 8159 C C . LEU A 1 1063 ? 11.802 42.760 40.773 1.00 86.12 1063 LEU A C 1
ATOM 8161 O O . LEU A 1 1063 ? 12.360 42.638 39.681 1.00 86.12 1063 LEU A O 1
ATOM 8165 N N . LYS A 1 1064 ? 11.215 41.730 41.389 1.00 85.62 1064 LYS A N 1
ATOM 8166 C CA . LYS A 1 1064 ? 11.247 40.359 40.872 1.00 85.62 1064 LYS A CA 1
ATOM 8167 C C . LYS A 1 1064 ? 10.345 40.177 39.648 1.00 85.62 1064 LYS A C 1
ATOM 8169 O O . LYS A 1 1064 ? 10.774 39.571 38.671 1.00 85.62 1064 LYS A O 1
ATOM 8174 N N . GLU A 1 1065 ? 9.140 40.739 39.683 1.00 86.56 1065 GLU A N 1
ATOM 8175 C CA . GLU A 1 1065 ? 8.156 40.634 38.592 1.00 86.56 1065 GLU A CA 1
ATOM 8176 C C . GLU A 1 1065 ? 8.646 41.286 37.288 1.00 86.56 1065 GLU A C 1
ATOM 8178 O O . GLU A 1 1065 ? 8.323 40.834 36.188 1.00 86.56 1065 GLU A O 1
ATOM 8183 N N . MET A 1 1066 ? 9.491 42.315 37.394 1.00 81.19 1066 MET A N 1
ATOM 8184 C CA . MET A 1 1066 ? 10.036 43.024 36.236 1.00 81.19 1066 MET A CA 1
ATOM 8185 C C . MET A 1 1066 ? 10.929 42.127 35.355 1.00 81.19 1066 MET A C 1
ATOM 8187 O O . MET A 1 1066 ? 10.800 42.148 34.134 1.00 81.19 1066 MET A O 1
ATOM 8191 N N . ASN A 1 1067 ? 11.776 41.280 35.952 1.00 88.19 1067 ASN A N 1
ATOM 8192 C CA . ASN A 1 1067 ? 12.723 40.425 35.215 1.00 88.19 1067 ASN A CA 1
ATOM 8193 C C . ASN A 1 1067 ? 12.050 39.304 34.402 1.00 88.19 1067 ASN A C 1
ATOM 8195 O O . ASN A 1 1067 ? 12.563 38.890 33.362 1.00 88.19 1067 ASN A O 1
ATOM 8199 N N . GLU A 1 1068 ? 10.922 38.778 34.880 1.00 85.38 1068 GLU A N 1
ATOM 8200 C CA . GLU A 1 1068 ? 10.205 37.680 34.215 1.00 85.38 1068 GLU A CA 1
ATOM 8201 C C . GLU A 1 1068 ? 9.568 38.145 32.896 1.00 85.38 1068 GLU A C 1
ATOM 8203 O O . GLU A 1 1068 ? 9.532 37.402 31.912 1.00 85.38 1068 GLU A O 1
ATOM 8208 N N . SER A 1 1069 ? 9.141 39.408 32.841 1.00 79.44 1069 SER A N 1
ATOM 8209 C CA . SER A 1 1069 ? 8.537 40.003 31.646 1.00 79.44 1069 SER A CA 1
ATOM 8210 C C . SER A 1 1069 ? 9.545 40.214 30.503 1.00 79.44 1069 SER A C 1
ATOM 8212 O O . SER A 1 1069 ? 9.187 40.066 29.330 1.00 79.44 1069 SER A O 1
ATOM 8214 N N . ASP A 1 1070 ? 10.815 40.493 30.812 1.00 89.31 1070 ASP A N 1
ATOM 8215 C CA . ASP A 1 1070 ? 11.857 40.725 29.800 1.00 89.31 1070 ASP A CA 1
ATOM 8216 C C . ASP A 1 1070 ? 12.212 39.450 29.012 1.00 89.31 1070 ASP A C 1
ATOM 8218 O O . ASP A 1 1070 ? 12.357 39.488 27.787 1.00 89.31 1070 ASP A O 1
ATOM 8222 N N . GLN A 1 1071 ? 12.266 38.288 29.676 1.00 87.69 1071 GLN A N 1
ATOM 8223 C CA . GLN A 1 1071 ? 12.590 37.007 29.025 1.00 87.69 1071 GLN A CA 1
ATOM 8224 C C . GLN A 1 1071 ? 11.549 36.588 27.974 1.00 87.69 1071 GLN A C 1
ATOM 8226 O O . GLN A 1 1071 ? 11.894 36.023 26.928 1.00 87.69 1071 GLN A O 1
ATOM 8231 N N . ALA A 1 1072 ? 10.270 36.885 28.220 1.00 82.19 1072 ALA A N 1
ATOM 8232 C CA . ALA A 1 1072 ? 9.195 36.595 27.276 1.00 82.19 1072 ALA A CA 1
ATOM 8233 C C . ALA A 1 1072 ? 9.340 37.406 25.973 1.00 82.19 1072 ALA A C 1
ATOM 8235 O O . ALA A 1 1072 ? 9.090 36.890 24.880 1.00 82.19 1072 ALA A O 1
ATOM 8236 N N . CYS A 1 1073 ? 9.807 38.654 26.068 1.00 83.94 1073 CYS A N 1
ATOM 8237 C CA . CYS A 1 1073 ? 9.975 39.534 24.913 1.00 83.94 1073 CYS A CA 1
ATOM 8238 C C . CYS A 1 1073 ? 11.066 39.049 23.942 1.00 83.94 1073 CYS A C 1
ATOM 8240 O O . CYS A 1 1073 ? 10.905 39.173 22.724 1.00 83.94 1073 CYS A O 1
ATOM 8242 N N . ASP A 1 1074 ? 12.159 38.469 24.441 1.00 86.94 1074 ASP A N 1
ATOM 8243 C CA . ASP A 1 1074 ? 13.266 38.013 23.590 1.00 86.94 1074 ASP A CA 1
ATOM 8244 C C . ASP A 1 1074 ? 12.928 36.761 22.770 1.00 86.94 1074 ASP A C 1
ATOM 8246 O O . ASP A 1 1074 ? 13.355 36.642 21.616 1.00 86.94 1074 ASP A O 1
ATOM 8250 N N . SER A 1 1075 ? 12.092 35.869 23.306 1.00 85.19 1075 SER A N 1
ATOM 8251 C CA . SER A 1 1075 ? 11.616 34.681 22.582 1.00 85.19 1075 SER A CA 1
ATOM 8252 C C . SER A 1 1075 ? 10.793 35.064 21.344 1.00 85.19 1075 SER A C 1
ATOM 8254 O O . SER A 1 1075 ? 11.023 34.548 20.248 1.00 85.19 1075 SER A O 1
ATOM 8256 N N . LEU A 1 1076 ? 9.902 36.052 21.483 1.00 83.56 1076 LEU A N 1
ATOM 8257 C CA . LEU A 1 1076 ? 9.080 36.556 20.377 1.00 83.56 1076 LEU A CA 1
ATOM 8258 C C . LEU A 1 1076 ? 9.926 37.201 19.264 1.00 83.56 1076 LEU A C 1
ATOM 8260 O O . LEU A 1 1076 ? 9.636 37.041 18.076 1.00 83.56 1076 LEU A O 1
ATOM 8264 N N . ARG A 1 1077 ? 11.016 37.895 19.616 1.00 87.06 1077 ARG A N 1
ATOM 8265 C CA . ARG A 1 1077 ? 11.927 38.516 18.634 1.00 87.06 1077 ARG A CA 1
ATOM 8266 C C . ARG A 1 1077 ? 12.633 37.485 17.743 1.00 87.06 1077 ARG A C 1
ATOM 8268 O O . ARG A 1 1077 ? 12.852 37.749 16.554 1.00 87.06 1077 ARG A O 1
ATOM 8275 N N . GLN A 1 1078 ? 12.980 36.316 18.286 1.00 84.56 1078 GLN A N 1
ATOM 8276 C CA . GLN A 1 1078 ? 13.626 35.240 17.522 1.00 84.56 1078 GLN A CA 1
ATOM 8277 C C . GLN A 1 1078 ? 12.676 34.623 16.486 1.00 84.56 1078 GLN A C 1
ATOM 8279 O O . GLN A 1 1078 ? 13.071 34.387 15.341 1.00 84.56 1078 GLN A O 1
ATOM 8284 N N . GLU A 1 1079 ? 11.410 34.428 16.850 1.00 82.69 1079 GLU A N 1
ATOM 8285 C CA . GLU A 1 1079 ? 10.394 33.849 15.967 1.00 82.69 1079 GLU A CA 1
ATOM 8286 C C . GLU A 1 1079 ? 10.074 34.761 14.770 1.00 82.69 1079 GLU A C 1
ATOM 8288 O O . GLU A 1 1079 ? 10.062 34.308 13.620 1.00 82.69 1079 GLU A O 1
ATOM 8293 N N . ILE A 1 1080 ? 9.958 36.073 15.011 1.00 80.81 1080 ILE A N 1
ATOM 8294 C CA . ILE A 1 1080 ? 9.787 37.083 13.952 1.00 80.81 1080 ILE A CA 1
ATOM 8295 C C . ILE A 1 1080 ? 10.944 37.028 12.941 1.00 80.81 1080 ILE A C 1
ATOM 8297 O O . ILE A 1 1080 ? 10.730 37.132 11.730 1.00 80.81 1080 ILE A O 1
ATOM 8301 N N . SER A 1 1081 ? 12.179 36.840 13.416 1.00 80.12 1081 SER A N 1
ATOM 8302 C CA . SER A 1 1081 ? 13.364 36.779 12.549 1.00 80.12 1081 SER A CA 1
ATOM 8303 C C . SER A 1 1081 ? 13.362 35.542 11.646 1.00 80.12 1081 SER A C 1
ATOM 8305 O O . SER A 1 1081 ? 13.726 35.637 10.473 1.00 80.12 1081 SER A O 1
ATOM 8307 N N . ARG A 1 1082 ? 12.888 34.395 12.150 1.00 79.81 1082 ARG A N 1
ATOM 8308 C CA . ARG A 1 1082 ? 12.759 33.155 11.369 1.00 79.81 1082 ARG A CA 1
ATOM 8309 C C . ARG A 1 1082 ? 11.740 33.302 10.237 1.00 79.81 1082 ARG A C 1
ATOM 8311 O O . ARG A 1 1082 ? 12.042 32.941 9.098 1.00 79.81 1082 ARG A O 1
ATOM 8318 N N . LEU A 1 1083 ? 10.571 33.878 10.524 1.00 75.81 1083 LEU A N 1
ATOM 8319 C CA . LEU A 1 1083 ? 9.490 34.046 9.545 1.00 75.81 1083 LEU A CA 1
ATOM 8320 C C . LEU A 1 1083 ? 9.872 34.973 8.379 1.00 75.81 1083 LEU A C 1
ATOM 8322 O O . LEU A 1 1083 ? 9.458 34.729 7.249 1.00 75.81 1083 LEU A O 1
ATOM 8326 N N . ARG A 1 1084 ? 10.741 35.969 8.603 1.00 75.69 1084 ARG A N 1
ATOM 8327 C CA . ARG A 1 1084 ? 11.229 36.876 7.543 1.00 75.69 1084 ARG A CA 1
ATOM 8328 C C . ARG A 1 1084 ? 12.022 36.192 6.421 1.00 75.69 1084 ARG A C 1
ATOM 8330 O O . ARG A 1 1084 ? 12.167 36.778 5.353 1.00 75.69 1084 ARG A O 1
ATOM 8337 N N . THR A 1 1085 ? 12.553 34.988 6.640 1.00 74.56 1085 THR A N 1
ATOM 8338 C CA . THR A 1 1085 ? 13.410 34.285 5.658 1.00 74.56 1085 THR A CA 1
ATOM 8339 C C . THR A 1 1085 ? 12.700 33.155 4.909 1.00 74.56 1085 THR A C 1
ATOM 8341 O O . THR A 1 1085 ? 13.312 32.482 4.079 1.00 74.56 1085 THR A O 1
ATOM 8344 N N . HIS A 1 1086 ? 11.406 32.953 5.164 1.00 75.94 1086 HIS A N 1
ATOM 8345 C CA . HIS A 1 1086 ? 10.634 31.870 4.569 1.00 75.94 1086 HIS A CA 1
ATOM 8346 C C . HIS A 1 1086 ? 10.240 32.182 3.111 1.00 75.94 1086 HIS A C 1
ATOM 8348 O O . HIS A 1 1086 ? 9.786 33.282 2.804 1.00 75.94 1086 HIS A O 1
ATOM 8354 N N . ARG A 1 1087 ? 10.412 31.215 2.199 1.00 73.44 1087 ARG A N 1
ATOM 8355 C CA . ARG A 1 1087 ? 10.022 31.309 0.779 1.00 73.44 1087 ARG A CA 1
ATOM 8356 C C . ARG A 1 1087 ? 9.111 30.139 0.414 1.00 73.44 1087 ARG A C 1
ATOM 8358 O O . ARG A 1 1087 ? 9.311 29.040 0.922 1.00 73.44 1087 ARG A O 1
ATOM 8365 N N . MET A 1 1088 ? 8.160 30.370 -0.490 1.00 71.19 1088 MET A N 1
ATOM 8366 C CA . MET A 1 1088 ? 7.224 29.357 -0.987 1.00 71.19 1088 MET A CA 1
ATOM 8367 C C . MET A 1 1088 ? 7.233 29.285 -2.513 1.00 71.19 1088 MET A C 1
ATOM 8369 O O . MET A 1 1088 ? 7.326 30.310 -3.187 1.00 71.19 1088 MET A O 1
ATOM 8373 N N . GLU A 1 1089 ? 7.094 28.074 -3.048 1.00 77.12 1089 GLU A N 1
ATOM 8374 C CA . GLU A 1 1089 ? 7.001 27.798 -4.483 1.00 77.12 1089 GLU A CA 1
ATOM 8375 C C . GLU A 1 1089 ? 5.553 27.460 -4.866 1.00 77.12 1089 GLU A C 1
ATOM 8377 O O . GLU A 1 1089 ? 4.871 26.715 -4.163 1.00 77.12 1089 GLU A O 1
ATOM 8382 N N . MET A 1 1090 ? 5.075 28.002 -5.990 1.00 75.06 1090 MET A N 1
ATOM 8383 C CA . MET A 1 1090 ? 3.710 27.796 -6.487 1.00 75.06 1090 MET A CA 1
ATOM 8384 C C . MET A 1 1090 ? 3.738 27.192 -7.894 1.00 75.06 1090 MET A C 1
ATOM 8386 O O . MET A 1 1090 ? 4.534 27.598 -8.741 1.00 75.06 1090 MET A O 1
ATOM 8390 N N . ARG A 1 1091 ? 2.837 26.241 -8.163 1.00 75.12 1091 ARG A N 1
ATOM 8391 C CA . ARG A 1 1091 ? 2.665 25.651 -9.497 1.00 75.12 1091 ARG A CA 1
ATOM 8392 C C . ARG A 1 1091 ? 1.977 26.628 -10.456 1.00 75.12 1091 ARG A C 1
ATOM 8394 O O . ARG A 1 1091 ? 1.093 27.382 -10.059 1.00 75.12 1091 ARG A O 1
ATOM 8401 N N . SER A 1 1092 ? 2.333 26.573 -11.738 1.00 69.62 1092 SER A N 1
ATOM 8402 C CA . SER A 1 1092 ? 1.775 27.449 -12.783 1.00 69.62 1092 SER A CA 1
ATOM 8403 C C . SER A 1 1092 ? 0.281 27.226 -13.061 1.00 69.62 1092 SER A C 1
ATOM 8405 O O . SER A 1 1092 ? -0.377 28.109 -13.604 1.00 69.62 1092 SER A O 1
ATOM 8407 N N . ASP A 1 1093 ? -0.272 26.078 -12.665 1.00 75.00 1093 ASP A N 1
ATOM 8408 C CA . ASP A 1 1093 ? -1.690 25.724 -12.777 1.00 75.00 1093 ASP A CA 1
ATOM 8409 C C . ASP A 1 1093 ? -2.501 26.008 -11.499 1.00 75.00 1093 ASP A C 1
ATOM 8411 O O . ASP A 1 1093 ? -3.642 25.553 -11.387 1.00 75.00 1093 ASP A O 1
ATOM 8415 N N . ALA A 1 1094 ? -1.943 26.756 -10.537 1.00 77.19 1094 ALA A N 1
ATOM 8416 C CA . ALA A 1 1094 ? -2.604 27.059 -9.272 1.00 77.19 1094 ALA A CA 1
ATOM 8417 C C . ALA A 1 1094 ? -3.960 27.761 -9.471 1.00 77.19 1094 ALA A C 1
ATOM 8419 O O . ALA A 1 1094 ? -4.113 28.716 -10.245 1.00 77.19 1094 ALA A O 1
ATOM 8420 N N . ARG A 1 1095 ? -4.961 27.269 -8.738 1.00 82.12 1095 ARG A N 1
ATOM 8421 C CA . ARG A 1 1095 ? -6.346 27.744 -8.776 1.00 82.12 1095 ARG A CA 1
ATOM 8422 C C . ARG A 1 1095 ? -6.725 28.366 -7.445 1.00 82.12 1095 ARG A C 1
ATOM 8424 O O . ARG A 1 1095 ? -6.277 27.919 -6.394 1.00 82.12 1095 ARG A O 1
ATOM 8431 N N . CYS A 1 1096 ? -7.575 29.384 -7.507 1.00 81.50 1096 CYS A N 1
ATOM 8432 C CA . CYS A 1 1096 ? -8.117 30.026 -6.319 1.00 81.50 1096 CYS A CA 1
ATOM 8433 C C . CYS A 1 1096 ? -8.983 29.040 -5.523 1.00 81.50 1096 CYS A C 1
ATOM 8435 O O . CYS A 1 1096 ? -9.906 28.461 -6.097 1.00 81.50 1096 CYS A O 1
ATOM 8437 N N . ALA A 1 1097 ? -8.761 28.928 -4.210 1.00 80.12 1097 ALA A N 1
ATOM 8438 C CA . ALA A 1 1097 ? -9.496 27.991 -3.349 1.00 80.12 1097 ALA A CA 1
ATOM 8439 C C . ALA A 1 1097 ? -11.029 28.194 -3.372 1.00 80.12 1097 ALA A C 1
ATOM 8441 O O . ALA A 1 1097 ? -11.773 27.221 -3.362 1.00 80.12 1097 ALA A O 1
ATOM 8442 N N . TYR A 1 1098 ? -11.504 29.443 -3.473 1.00 79.12 1098 TYR A N 1
ATOM 8443 C CA . TYR A 1 1098 ? -12.941 29.761 -3.433 1.00 79.12 1098 TYR A CA 1
ATOM 8444 C C . TYR A 1 1098 ? -13.640 29.853 -4.797 1.00 79.12 1098 TYR A C 1
ATOM 8446 O O . TYR A 1 1098 ? -14.828 29.570 -4.896 1.00 79.12 1098 TYR A O 1
ATOM 8454 N N . THR A 1 1099 ? -12.949 30.286 -5.858 1.00 77.44 1099 THR A N 1
ATOM 8455 C CA . THR A 1 1099 ? -13.576 30.524 -7.179 1.00 77.44 1099 THR A CA 1
ATOM 8456 C C . THR A 1 1099 ? -13.167 29.503 -8.237 1.00 77.44 1099 THR A C 1
ATOM 8458 O O . THR A 1 1099 ? -13.714 29.511 -9.338 1.00 77.44 1099 THR A O 1
ATOM 8461 N N . ASN A 1 1100 ? -12.186 28.645 -7.932 1.00 76.94 1100 ASN A N 1
ATOM 8462 C CA . ASN A 1 1100 ? -11.619 27.616 -8.809 1.00 76.94 1100 ASN A CA 1
ATOM 8463 C C . ASN A 1 1100 ? -11.086 28.127 -10.173 1.00 76.94 1100 ASN A C 1
ATOM 8465 O O . ASN A 1 1100 ? -10.795 27.345 -11.087 1.00 76.94 1100 ASN A O 1
ATOM 8469 N N . ARG A 1 1101 ? -10.928 29.452 -10.318 1.00 78.00 1101 ARG A N 1
ATOM 8470 C CA . ARG A 1 1101 ? -10.320 30.108 -11.484 1.00 78.00 1101 ARG A CA 1
ATOM 8471 C C . ARG A 1 1101 ? -8.798 30.011 -11.405 1.00 78.00 1101 ARG A C 1
ATOM 8473 O O . ARG A 1 1101 ? -8.226 30.095 -10.318 1.00 78.00 1101 ARG A O 1
ATOM 8480 N N . ALA A 1 1102 ? -8.149 29.839 -12.556 1.00 78.75 1102 ALA A N 1
ATOM 8481 C CA . ALA A 1 1102 ? -6.692 29.833 -12.634 1.00 78.75 1102 ALA A CA 1
ATOM 8482 C C . ALA A 1 1102 ? -6.153 31.240 -12.347 1.00 78.75 1102 ALA A C 1
ATOM 8484 O O . ALA A 1 1102 ? -6.538 32.218 -12.995 1.00 78.75 1102 ALA A O 1
ATOM 8485 N N . VAL A 1 1103 ? -5.269 31.319 -11.355 1.00 78.69 1103 VAL A N 1
ATOM 8486 C CA . VAL A 1 1103 ? -4.863 32.573 -10.713 1.00 78.69 1103 VAL A CA 1
ATOM 8487 C C . VAL A 1 1103 ? -4.108 33.484 -11.685 1.00 78.69 1103 VAL A C 1
ATOM 8489 O O . VAL A 1 1103 ? -4.394 34.673 -11.767 1.00 78.69 1103 VAL A O 1
ATOM 8492 N N . LEU A 1 1104 ? -3.234 32.910 -12.518 1.00 76.62 1104 LEU A N 1
ATOM 8493 C CA . LEU A 1 1104 ? -2.445 33.658 -13.506 1.00 76.62 1104 LEU A CA 1
ATOM 8494 C C . LEU A 1 1104 ? -3.272 34.192 -14.690 1.00 76.62 1104 LEU A C 1
ATOM 8496 O O . LEU A 1 1104 ? -2.885 35.176 -15.310 1.00 76.62 1104 LEU A O 1
ATOM 8500 N N . SER A 1 1105 ? -4.410 33.567 -15.011 1.00 72.50 1105 SER A N 1
ATOM 8501 C CA . SER A 1 1105 ? -5.274 33.978 -16.133 1.00 72.50 1105 SER A CA 1
ATOM 8502 C C . SER A 1 1105 ? -6.351 34.999 -15.755 1.00 72.50 1105 SER A C 1
ATOM 8504 O O . SER A 1 1105 ? -7.025 35.525 -16.636 1.00 72.50 1105 SER A O 1
ATOM 8506 N N . ALA A 1 1106 ? -6.547 35.255 -14.458 1.00 66.19 1106 ALA A N 1
ATOM 8507 C CA . ALA A 1 1106 ? -7.665 36.052 -13.958 1.00 66.19 1106 ALA A CA 1
ATOM 8508 C C . ALA A 1 1106 ? -7.448 37.574 -14.060 1.00 66.19 1106 ALA A C 1
ATOM 8510 O O . ALA A 1 1106 ? -8.419 38.318 -13.991 1.00 66.19 1106 ALA A O 1
ATOM 8511 N N . GLY A 1 1107 ? -6.205 38.044 -14.234 1.00 69.75 1107 GLY A N 1
ATOM 8512 C CA . GLY A 1 1107 ? -5.897 39.479 -14.327 1.00 69.75 1107 GLY A CA 1
ATOM 8513 C C . GLY A 1 1107 ? -6.109 40.271 -13.026 1.00 69.75 1107 GLY A C 1
ATOM 8514 O O . GLY A 1 1107 ? -6.111 41.499 -13.064 1.00 69.75 1107 GLY A O 1
ATOM 8515 N N . GLU A 1 1108 ? -6.271 39.581 -11.892 1.00 77.19 1108 GLU A N 1
ATOM 8516 C CA . GLU A 1 1108 ? -6.441 40.140 -10.544 1.00 77.19 1108 GLU A CA 1
ATOM 8517 C C . GLU A 1 1108 ? -5.243 39.756 -9.649 1.00 77.19 1108 GLU A C 1
ATOM 8519 O O . GLU A 1 1108 ? -4.639 38.699 -9.865 1.00 77.19 1108 GLU A O 1
ATOM 8524 N N . PRO A 1 1109 ? -4.878 40.578 -8.646 1.00 80.25 1109 PRO A N 1
ATOM 8525 C CA . PRO A 1 1109 ? -3.857 40.216 -7.665 1.00 80.25 1109 PRO A CA 1
ATOM 8526 C C . PRO A 1 1109 ? -4.320 39.056 -6.766 1.00 80.25 1109 PRO A C 1
ATOM 8528 O O . PRO A 1 1109 ? -5.514 38.836 -6.534 1.00 80.25 1109 PRO A O 1
ATOM 8531 N N . PHE A 1 1110 ? -3.354 38.289 -6.263 1.00 83.50 1110 PHE A N 1
ATOM 8532 C CA . PHE A 1 1110 ? -3.591 37.075 -5.488 1.00 83.50 1110 PHE A CA 1
ATOM 8533 C C . PHE A 1 1110 ? -2.649 36.972 -4.290 1.00 83.50 1110 PHE A C 1
ATOM 8535 O O . PHE A 1 1110 ? -1.512 37.439 -4.340 1.00 83.50 1110 PHE A O 1
ATOM 8542 N N . TYR A 1 1111 ? -3.119 36.305 -3.239 1.00 84.00 1111 TYR A N 1
ATOM 8543 C CA . TYR A 1 1111 ? -2.376 36.042 -2.013 1.00 84.00 1111 TYR A CA 1
ATOM 8544 C C . TYR A 1 1111 ? -2.011 34.566 -1.922 1.00 84.00 1111 TYR A C 1
ATOM 8546 O O . TYR A 1 1111 ? -2.817 33.692 -2.255 1.00 84.00 1111 TYR A O 1
ATOM 8554 N N . VAL A 1 1112 ? -0.799 34.303 -1.440 1.00 84.25 1112 VAL A N 1
ATOM 8555 C CA . VAL A 1 1112 ? -0.304 32.963 -1.120 1.00 84.25 1112 VAL A CA 1
ATOM 8556 C C . VAL A 1 1112 ? -0.027 32.925 0.372 1.00 84.25 1112 VAL A C 1
ATOM 8558 O O . VAL A 1 1112 ? 0.820 33.667 0.868 1.00 84.25 1112 VAL A O 1
ATOM 8561 N N . PHE A 1 1113 ? -0.751 32.074 1.088 1.00 83.38 1113 PHE A N 1
ATOM 8562 C CA . PHE A 1 1113 ? -0.561 31.912 2.525 1.00 83.38 1113 PHE A CA 1
ATOM 8563 C C . PHE A 1 1113 ? 0.477 30.820 2.829 1.00 83.38 1113 PHE A C 1
ATOM 8565 O O . PHE A 1 1113 ? 0.567 29.855 2.066 1.00 83.38 1113 PHE A O 1
ATOM 8572 N N . PRO A 1 1114 ? 1.182 30.889 3.981 1.00 76.19 1114 PRO A N 1
ATOM 8573 C CA . PRO A 1 1114 ? 2.071 29.823 4.468 1.00 76.19 1114 PRO A CA 1
ATOM 8574 C C . PRO A 1 1114 ? 1.430 28.430 4.538 1.00 76.19 1114 PRO A C 1
ATOM 8576 O O . PRO A 1 1114 ? 2.121 27.420 4.464 1.00 76.19 1114 PRO A O 1
ATOM 8579 N N . SER A 1 1115 ? 0.100 28.367 4.638 1.00 76.19 1115 SER A N 1
ATOM 8580 C CA . SER A 1 1115 ? -0.698 27.137 4.599 1.00 76.19 1115 SER A CA 1
ATOM 8581 C C . SER A 1 1115 ? -0.785 26.481 3.211 1.00 76.19 1115 SER A C 1
ATOM 8583 O O . SER A 1 1115 ? -1.341 25.393 3.090 1.00 76.19 1115 SER A O 1
ATOM 8585 N N . GLY A 1 1116 ? -0.249 27.113 2.160 1.00 75.06 1116 GLY A N 1
ATOM 8586 C CA . GLY A 1 1116 ? -0.245 26.601 0.784 1.00 75.06 1116 GLY A CA 1
ATOM 8587 C C . GLY A 1 1116 ? -1.465 26.999 -0.050 1.00 75.06 1116 GLY A C 1
ATOM 8588 O O . GLY A 1 1116 ? -1.507 26.710 -1.246 1.00 75.06 1116 GLY A O 1
ATOM 8589 N N . TYR A 1 1117 ? -2.446 27.683 0.544 1.00 83.00 1117 TYR A N 1
ATOM 8590 C CA . TYR A 1 1117 ? -3.632 28.146 -0.172 1.00 83.00 1117 TYR A CA 1
ATOM 8591 C C . TYR A 1 1117 ? -3.361 29.424 -0.961 1.00 83.00 1117 TYR A C 1
ATOM 8593 O O . TYR A 1 1117 ? -2.754 30.374 -0.461 1.00 83.00 1117 TYR A O 1
ATOM 8601 N N . VAL A 1 1118 ? -3.885 29.448 -2.187 1.00 83.56 1118 VAL A N 1
ATOM 8602 C CA . VAL A 1 1118 ? -3.838 30.601 -3.085 1.00 83.56 1118 VAL A CA 1
ATOM 8603 C C . VAL A 1 1118 ? -5.245 31.156 -3.243 1.00 83.56 1118 VAL A C 1
ATOM 8605 O O . VAL A 1 1118 ? -6.184 30.421 -3.568 1.00 83.56 1118 VAL A O 1
ATOM 8608 N N . VAL A 1 1119 ? -5.403 32.452 -2.999 1.00 85.56 1119 VAL A N 1
ATOM 8609 C CA . VAL A 1 1119 ? -6.709 33.116 -3.008 1.00 85.56 1119 VAL A CA 1
ATOM 8610 C C . VAL A 1 1119 ? -6.618 34.424 -3.789 1.00 85.56 1119 VAL A C 1
ATOM 8612 O O . VAL A 1 1119 ? -5.692 35.203 -3.592 1.00 85.56 1119 VAL A O 1
ATOM 8615 N N . LEU A 1 1120 ? -7.575 34.670 -4.687 1.00 84.75 1120 LEU A N 1
ATOM 8616 C CA . LEU A 1 1120 ? -7.713 35.960 -5.375 1.00 84.75 1120 LEU A CA 1
ATOM 8617 C C . LEU A 1 1120 ? -8.159 37.042 -4.383 1.00 84.75 1120 LEU A C 1
ATOM 8619 O O . LEU A 1 1120 ? -8.976 36.760 -3.507 1.00 84.75 1120 LEU A O 1
ATOM 8623 N N . GLU A 1 1121 ? -7.686 38.279 -4.545 1.00 83.62 1121 GLU A N 1
ATOM 8624 C CA . GLU A 1 1121 ? -8.029 39.400 -3.651 1.00 83.62 1121 GLU A CA 1
ATOM 8625 C C . GLU A 1 1121 ? -9.550 39.591 -3.505 1.00 83.62 1121 GLU A C 1
ATOM 8627 O O . GLU A 1 1121 ? -10.062 39.762 -2.398 1.00 83.62 1121 GLU A O 1
ATOM 8632 N N . SER A 1 1122 ? -10.288 39.506 -4.614 1.00 82.00 1122 SER A N 1
ATOM 8633 C CA . SER A 1 1122 ? -11.748 39.660 -4.649 1.00 82.00 1122 SER A CA 1
ATOM 8634 C C . SER A 1 1122 ? -12.474 38.602 -3.810 1.00 82.00 1122 SER A C 1
ATOM 8636 O O . SER A 1 1122 ? -13.409 38.915 -3.069 1.00 82.00 1122 SER A O 1
ATOM 8638 N N . ALA A 1 1123 ? -12.012 37.353 -3.885 1.00 81.00 1123 ALA A N 1
ATOM 8639 C CA . ALA A 1 1123 ? -12.539 36.255 -3.089 1.00 81.00 1123 ALA A CA 1
ATOM 8640 C C . ALA A 1 1123 ? -12.165 36.408 -1.610 1.00 81.00 1123 ALA A C 1
ATOM 8642 O O . ALA A 1 1123 ? -13.016 36.221 -0.747 1.00 81.00 1123 ALA A O 1
ATOM 8643 N N . LEU A 1 1124 ? -10.924 36.809 -1.318 1.00 84.38 1124 LEU A N 1
ATOM 8644 C CA . LEU A 1 1124 ? -10.445 36.990 0.050 1.00 84.38 1124 LEU A CA 1
ATOM 8645 C C . LEU A 1 1124 ? -11.243 38.074 0.789 1.00 84.38 1124 LEU A C 1
ATOM 8647 O O . LEU A 1 1124 ? -11.689 37.864 1.914 1.00 84.38 1124 LEU A O 1
ATOM 8651 N N . LYS A 1 1125 ? -11.508 39.203 0.125 1.00 82.94 1125 LYS A N 1
ATOM 8652 C CA . LYS A 1 1125 ? -12.333 40.290 0.668 1.00 82.94 1125 LYS A CA 1
ATOM 8653 C C . LYS A 1 1125 ? -13.729 39.824 1.055 1.00 82.94 1125 LYS A C 1
ATOM 8655 O O . LYS A 1 1125 ? -14.199 40.148 2.143 1.00 82.94 1125 LYS A O 1
ATOM 8660 N N . ARG A 1 1126 ? -14.392 39.063 0.181 1.00 81.06 1126 ARG A N 1
ATOM 8661 C CA . ARG A 1 1126 ? -15.759 38.590 0.427 1.00 81.06 1126 ARG A CA 1
ATOM 8662 C C . ARG A 1 1126 ? -15.853 37.749 1.700 1.00 81.06 1126 ARG A C 1
ATOM 8664 O O . ARG A 1 1126 ? -16.792 37.939 2.464 1.00 81.06 1126 ARG A O 1
ATOM 8671 N N . GLU A 1 1127 ? -14.877 36.876 1.930 1.00 80.56 1127 GLU A N 1
ATOM 8672 C CA . GLU A 1 1127 ? -14.885 35.975 3.086 1.00 80.56 1127 GLU A CA 1
ATOM 8673 C C . GLU A 1 1127 ? -14.430 36.665 4.385 1.00 80.56 1127 GLU A C 1
ATOM 8675 O O . GLU A 1 1127 ? -14.932 36.340 5.455 1.00 80.56 1127 GLU A O 1
ATOM 8680 N N . VAL A 1 1128 ? -13.524 37.650 4.317 1.00 84.31 1128 VAL A N 1
ATOM 8681 C CA . VAL A 1 1128 ? -12.964 38.320 5.510 1.00 84.31 1128 VAL A CA 1
ATOM 8682 C C . VAL A 1 1128 ? -13.843 39.477 6.009 1.00 84.31 1128 VAL A C 1
ATOM 8684 O O . VAL A 1 1128 ? -13.976 39.684 7.217 1.00 84.31 1128 VAL A O 1
ATOM 8687 N N . LEU A 1 1129 ? -14.504 40.223 5.113 1.00 82.31 1129 LEU A N 1
ATOM 8688 C CA . LEU A 1 1129 ? -15.324 41.393 5.473 1.00 82.31 1129 LEU A CA 1
ATOM 8689 C C . LEU A 1 1129 ? -16.378 41.138 6.573 1.00 82.31 1129 LEU A C 1
ATOM 8691 O O . LEU A 1 1129 ? -16.537 42.022 7.422 1.00 82.31 1129 LEU A O 1
ATOM 8695 N N . PRO A 1 1130 ? -17.091 39.991 6.616 1.00 80.12 1130 PRO A N 1
ATOM 8696 C CA . PRO A 1 1130 ? -18.073 39.696 7.660 1.00 80.12 1130 PRO A CA 1
ATOM 8697 C C . PRO A 1 1130 ? -17.495 39.599 9.076 1.00 80.12 1130 PRO A C 1
ATOM 8699 O O . PRO A 1 1130 ? -18.248 39.826 10.022 1.00 80.12 1130 PRO A O 1
ATOM 8702 N N . TYR A 1 1131 ? -16.206 39.279 9.213 1.00 78.75 1131 TYR A N 1
ATOM 8703 C CA . TYR A 1 1131 ? -15.525 39.048 10.494 1.00 78.75 1131 TYR A CA 1
ATOM 8704 C C . TYR A 1 1131 ? -14.740 40.272 10.989 1.00 78.75 1131 TYR A C 1
ATOM 8706 O O . TYR A 1 1131 ? -14.341 40.328 12.147 1.00 78.75 1131 TYR A O 1
ATOM 8714 N N . LEU A 1 1132 ? -14.561 41.292 10.143 1.00 80.94 1132 LEU A N 1
ATOM 8715 C CA . LEU A 1 1132 ? -13.914 42.546 10.530 1.00 80.94 1132 LEU A CA 1
ATOM 8716 C C . LEU A 1 1132 ? -14.834 43.443 11.370 1.00 80.94 1132 LEU A C 1
ATOM 8718 O O . LEU A 1 1132 ? -16.028 43.589 11.079 1.00 80.94 1132 LEU A O 1
ATOM 8722 N N . ASN A 1 1133 ? -14.236 44.138 12.346 1.00 83.75 1133 ASN A N 1
ATOM 8723 C CA . ASN A 1 1133 ? -14.907 45.144 13.170 1.00 83.75 1133 ASN A CA 1
ATOM 8724 C C . ASN A 1 1133 ? -15.430 46.313 12.322 1.00 83.75 1133 ASN A C 1
ATOM 8726 O O . ASN A 1 1133 ? -14.879 46.641 11.269 1.00 83.75 1133 ASN A O 1
ATOM 8730 N N . GLU A 1 1134 ? -16.443 47.031 12.811 1.00 81.44 1134 GLU A N 1
ATOM 8731 C CA . GLU A 1 1134 ? -17.094 48.108 12.049 1.00 81.44 1134 GLU A CA 1
ATOM 8732 C C . GLU A 1 1134 ? -16.117 49.218 11.611 1.00 81.44 1134 GLU A C 1
ATOM 8734 O O . GLU A 1 1134 ? -16.188 49.707 10.482 1.00 81.44 1134 GLU A O 1
ATOM 8739 N N . ARG A 1 1135 ? -15.138 49.567 12.461 1.00 83.38 1135 ARG A N 1
ATOM 8740 C CA . ARG A 1 1135 ? -14.061 50.513 12.109 1.00 83.38 1135 ARG A CA 1
ATOM 8741 C C . ARG A 1 1135 ? -13.162 49.985 10.987 1.00 83.38 1135 ARG A C 1
ATOM 8743 O O . ARG A 1 1135 ? -12.859 50.731 10.062 1.00 83.38 1135 ARG A O 1
ATOM 8750 N N . GLN A 1 1136 ? -12.773 48.711 11.045 1.00 82.62 1136 GLN A N 1
ATOM 8751 C CA . GLN A 1 1136 ? -11.925 48.074 10.030 1.00 82.62 1136 GLN A CA 1
ATOM 8752 C C . GLN A 1 1136 ? -12.665 47.964 8.694 1.00 82.62 1136 GLN A C 1
ATOM 8754 O O . GLN A 1 1136 ? -12.111 48.305 7.655 1.00 82.62 1136 GLN A O 1
ATOM 8759 N N . ARG A 1 1137 ? -13.952 47.596 8.714 1.00 85.19 1137 ARG A N 1
ATOM 8760 C CA . ARG A 1 1137 ? -14.797 47.526 7.514 1.00 85.19 1137 ARG A CA 1
ATOM 8761 C C . ARG A 1 1137 ? -14.963 48.891 6.840 1.00 85.19 1137 ARG A C 1
ATOM 8763 O O . ARG A 1 1137 ? -14.859 48.989 5.619 1.00 85.19 1137 ARG A O 1
ATOM 8770 N N . ARG A 1 1138 ? -15.176 49.954 7.628 1.00 85.00 1138 ARG A N 1
ATOM 8771 C CA . ARG A 1 1138 ? -15.210 51.337 7.117 1.00 85.00 1138 ARG A CA 1
ATOM 8772 C C . ARG A 1 1138 ? -13.866 51.745 6.512 1.00 85.00 1138 ARG A C 1
ATOM 8774 O O . ARG A 1 1138 ? -13.865 52.368 5.453 1.00 85.00 1138 ARG A O 1
ATOM 8781 N N . ARG A 1 1139 ? -12.749 51.360 7.140 1.00 85.56 1139 ARG A N 1
ATOM 8782 C CA . ARG A 1 1139 ? -11.399 51.656 6.647 1.00 85.56 1139 ARG A CA 1
ATOM 8783 C C . ARG A 1 1139 ? -11.086 50.932 5.336 1.00 85.56 1139 ARG A C 1
ATOM 8785 O O . ARG A 1 1139 ? -10.623 51.577 4.407 1.00 85.56 1139 ARG A O 1
ATOM 8792 N N . VAL A 1 1140 ? -11.432 49.649 5.203 1.00 84.06 1140 VAL A N 1
ATOM 8793 C CA . VAL A 1 1140 ? -11.302 48.907 3.932 1.00 84.06 1140 VAL A CA 1
ATOM 8794 C C . VAL A 1 1140 ? -12.122 49.577 2.822 1.00 84.06 1140 VAL A C 1
ATOM 8796 O O . VAL A 1 1140 ? -11.604 49.819 1.736 1.00 84.06 1140 VAL A O 1
ATOM 8799 N N . ALA A 1 1141 ? -13.371 49.967 3.100 1.00 83.25 1141 ALA A N 1
ATOM 8800 C CA . ALA A 1 1141 ? -14.217 50.664 2.125 1.00 83.25 1141 ALA A CA 1
ATOM 8801 C C . ALA A 1 1141 ? -13.691 52.064 1.741 1.00 83.25 1141 ALA A C 1
ATOM 8803 O O . ALA A 1 1141 ? -13.932 52.545 0.632 1.00 83.25 1141 ALA A O 1
ATOM 8804 N N . GLU A 1 1142 ? -12.995 52.744 2.655 1.00 85.19 1142 GLU A N 1
ATOM 8805 C CA . GLU A 1 1142 ? -12.315 54.014 2.394 1.00 85.19 1142 GLU A CA 1
ATOM 8806 C C . GLU A 1 1142 ? -11.075 53.824 1.520 1.00 85.19 1142 GLU A C 1
ATOM 8808 O O . GLU A 1 1142 ? -10.965 54.493 0.494 1.00 85.19 1142 GLU A O 1
ATOM 8813 N N . ILE A 1 1143 ? -10.223 52.853 1.855 1.00 82.62 1143 ILE A N 1
ATOM 8814 C CA . ILE A 1 1143 ? -9.045 52.484 1.065 1.00 82.62 1143 ILE A CA 1
ATOM 8815 C C . ILE A 1 1143 ? -9.460 52.105 -0.369 1.00 82.62 1143 ILE A C 1
ATOM 8817 O O . ILE A 1 1143 ? -8.867 52.579 -1.334 1.00 82.62 1143 ILE A O 1
ATOM 8821 N N . GLU A 1 1144 ? -10.548 51.349 -0.557 1.00 79.94 1144 GLU A N 1
ATOM 8822 C CA . GLU A 1 1144 ? -11.071 51.024 -1.895 1.00 79.94 1144 GLU A CA 1
ATOM 8823 C C . GLU A 1 1144 ? -11.577 52.243 -2.678 1.00 79.94 1144 GLU A C 1
ATOM 8825 O O . GLU A 1 1144 ? -11.470 52.297 -3.909 1.00 79.94 1144 GLU A O 1
ATOM 8830 N N . ARG A 1 1145 ? -12.141 53.236 -1.984 1.00 81.31 1145 ARG A N 1
ATOM 8831 C CA . ARG A 1 1145 ? -12.558 54.501 -2.601 1.00 81.31 1145 ARG A CA 1
ATOM 8832 C C . ARG A 1 1145 ? -11.337 55.286 -3.067 1.00 81.31 1145 ARG A C 1
ATOM 8834 O O . ARG A 1 1145 ? -11.347 55.803 -4.182 1.00 81.31 1145 ARG A O 1
ATOM 8841 N N . GLU A 1 1146 ? -10.289 55.322 -2.250 1.00 79.94 1146 GLU A N 1
ATOM 8842 C CA . GLU A 1 1146 ? -9.013 55.958 -2.579 1.00 79.94 1146 GLU A CA 1
ATOM 8843 C C . GLU A 1 1146 ? -8.315 55.252 -3.756 1.00 79.94 1146 GLU A C 1
ATOM 8845 O O . GLU A 1 1146 ? -7.886 55.928 -4.694 1.00 79.94 1146 GLU A O 1
ATOM 8850 N N . PHE A 1 1147 ? -8.329 53.912 -3.811 1.00 76.88 1147 PHE A N 1
ATOM 8851 C CA . PHE A 1 1147 ? -7.842 53.133 -4.960 1.00 76.88 1147 PHE A CA 1
ATOM 8852 C C . PHE A 1 1147 ? -8.607 53.443 -6.257 1.00 76.88 1147 PHE A C 1
ATOM 8854 O O . PHE A 1 1147 ? -8.001 53.619 -7.318 1.00 76.88 1147 PHE A O 1
ATOM 8861 N N . LYS A 1 1148 ? -9.941 53.568 -6.197 1.00 73.31 1148 LYS A N 1
ATOM 8862 C CA . LYS A 1 1148 ? -10.768 53.911 -7.370 1.00 73.31 1148 LYS A CA 1
ATOM 8863 C C . LYS A 1 1148 ? -10.500 55.327 -7.879 1.00 73.31 1148 LYS A C 1
ATOM 8865 O O . LYS A 1 1148 ? -10.439 55.523 -9.094 1.00 73.31 1148 LYS A O 1
ATOM 8870 N N . VAL A 1 1149 ? -10.319 56.295 -6.978 1.00 69.69 1149 VAL A N 1
ATOM 8871 C CA . VAL A 1 1149 ? -9.992 57.690 -7.328 1.00 69.69 1149 VAL A CA 1
ATOM 8872 C C . VAL A 1 1149 ? -8.592 57.786 -7.943 1.00 69.69 1149 VAL A C 1
ATOM 8874 O O . VAL A 1 1149 ? -8.422 58.456 -8.961 1.00 69.69 1149 VAL A O 1
ATOM 8877 N N . SER A 1 1150 ? -7.620 57.055 -7.393 1.00 60.59 1150 SER A N 1
ATOM 8878 C CA . SER A 1 1150 ? -6.232 57.035 -7.866 1.00 60.59 1150 SER A CA 1
ATOM 8879 C C . SER A 1 1150 ? -6.058 56.285 -9.203 1.00 60.59 1150 SER A C 1
ATOM 8881 O O . SER A 1 1150 ? -5.230 56.674 -10.018 1.00 60.59 1150 SER A O 1
ATOM 8883 N N . SER A 1 1151 ? -6.920 55.309 -9.535 1.00 56.19 1151 SER A N 1
ATOM 8884 C CA . SER A 1 1151 ? -6.852 54.550 -10.805 1.00 56.19 1151 SER A CA 1
ATOM 8885 C C . SER A 1 1151 ? -7.009 55.376 -12.099 1.00 56.19 1151 SER A C 1
ATOM 8887 O O . SER A 1 1151 ? -6.663 54.890 -13.178 1.00 56.19 1151 SER A O 1
ATOM 8889 N N . LYS A 1 1152 ? -7.518 56.617 -12.013 1.00 55.38 1152 LYS A N 1
ATOM 8890 C CA . LYS A 1 1152 ? -7.698 57.531 -13.159 1.00 55.38 1152 LYS A CA 1
ATOM 8891 C C . LYS A 1 1152 ? -6.479 58.417 -13.446 1.00 55.38 1152 LYS A C 1
ATOM 8893 O O . LYS A 1 1152 ? -6.446 59.053 -14.497 1.00 55.38 1152 LYS A O 1
ATOM 8898 N N . GLN A 1 1153 ? -5.482 58.457 -12.560 1.00 52.81 1153 GLN A N 1
ATOM 8899 C CA . GLN A 1 1153 ? -4.235 59.198 -12.751 1.00 52.81 1153 GLN A CA 1
ATOM 8900 C C . GLN A 1 1153 ? -3.053 58.217 -12.726 1.00 52.81 1153 GLN A C 1
ATOM 8902 O O . GLN A 1 1153 ? -2.818 57.537 -11.744 1.00 52.81 1153 GLN A O 1
ATOM 8907 N N . ASN A 1 1154 ? -2.371 58.111 -13.868 1.00 48.25 1154 ASN A N 1
ATOM 8908 C CA . ASN A 1 1154 ? -1.059 57.502 -14.124 1.00 48.25 1154 ASN A CA 1
ATOM 8909 C C . ASN A 1 1154 ? -0.565 56.357 -13.193 1.00 48.25 1154 ASN A C 1
ATOM 8911 O O . ASN A 1 1154 ? -0.083 56.576 -12.089 1.00 48.25 1154 ASN A O 1
ATOM 8915 N N . ARG A 1 1155 ? -0.557 55.120 -13.713 1.00 54.84 1155 ARG A N 1
ATOM 8916 C CA . ARG A 1 1155 ? -0.201 53.846 -13.038 1.00 54.84 1155 ARG A CA 1
ATOM 8917 C C . ARG A 1 1155 ? 1.281 53.653 -12.637 1.00 54.84 1155 ARG A C 1
ATOM 8919 O O . ARG A 1 1155 ? 1.713 52.515 -12.464 1.00 54.84 1155 ARG A O 1
ATOM 8926 N N . GLN A 1 1156 ? 2.093 54.698 -12.501 1.00 55.00 1156 GLN A N 1
ATOM 8927 C CA . GLN A 1 1156 ? 3.531 54.540 -12.232 1.00 55.00 1156 GLN A CA 1
ATOM 8928 C C . GLN A 1 1156 ? 3.956 55.140 -10.884 1.00 55.00 1156 GLN A C 1
ATOM 8930 O O . GLN A 1 1156 ? 4.251 56.322 -10.790 1.00 55.00 1156 GLN A O 1
ATOM 8935 N N . ARG A 1 1157 ? 4.054 54.243 -9.886 1.00 58.22 1157 ARG A N 1
ATOM 8936 C CA . ARG A 1 1157 ? 4.803 54.344 -8.614 1.00 58.22 1157 ARG A CA 1
ATOM 8937 C C . ARG A 1 1157 ? 4.554 55.603 -7.774 1.00 58.22 1157 ARG A C 1
ATOM 8939 O O . ARG A 1 1157 ? 5.473 56.384 -7.541 1.00 58.22 1157 ARG A O 1
ATOM 8946 N N . ASP A 1 1158 ? 3.350 55.716 -7.221 1.00 64.38 1158 ASP A N 1
ATOM 8947 C CA . ASP A 1 1158 ? 3.124 56.556 -6.043 1.00 64.38 1158 ASP A CA 1
ATOM 8948 C C . ASP A 1 1158 ? 3.426 55.751 -4.761 1.00 64.38 1158 ASP A C 1
ATOM 8950 O O . ASP A 1 1158 ? 2.762 54.742 -4.520 1.00 64.38 1158 ASP A O 1
ATOM 8954 N N . PRO A 1 1159 ? 4.349 56.187 -3.879 1.00 68.44 1159 PRO A N 1
ATOM 8955 C CA . PRO A 1 1159 ? 4.652 55.489 -2.619 1.00 68.44 1159 PRO A CA 1
ATOM 8956 C C . PRO A 1 1159 ? 3.440 55.418 -1.677 1.00 68.44 1159 PRO A C 1
ATOM 8958 O O . PRO A 1 1159 ? 3.364 54.563 -0.797 1.00 68.44 1159 PRO A O 1
ATOM 8961 N N . LYS A 1 1160 ? 2.460 56.304 -1.886 1.00 74.75 1160 LYS A N 1
ATOM 8962 C CA . LYS A 1 1160 ? 1.191 56.303 -1.161 1.00 74.75 1160 LYS A CA 1
ATOM 8963 C C . LYS A 1 1160 ? 0.302 55.116 -1.553 1.00 74.75 1160 LYS A C 1
ATOM 8965 O O . LYS A 1 1160 ? -0.411 54.591 -0.703 1.00 74.75 1160 LYS A O 1
ATOM 8970 N N . PHE A 1 1161 ? 0.374 54.669 -2.807 1.00 75.88 1161 PHE A N 1
ATOM 8971 C CA . PHE A 1 1161 ? -0.334 53.477 -3.274 1.00 75.88 1161 PHE A CA 1
ATOM 8972 C C . PHE A 1 1161 ? 0.214 52.227 -2.580 1.00 75.88 1161 PHE A C 1
ATOM 8974 O O . PHE A 1 1161 ? -0.561 51.438 -2.054 1.00 75.88 1161 PHE A O 1
ATOM 8981 N N . ASP A 1 1162 ? 1.541 52.110 -2.479 1.00 76.38 1162 ASP A N 1
ATOM 8982 C CA . ASP A 1 1162 ? 2.193 50.984 -1.803 1.00 76.38 1162 ASP A CA 1
ATOM 8983 C C . ASP A 1 1162 ? 1.879 50.964 -0.296 1.00 76.38 1162 ASP A C 1
ATOM 8985 O O . ASP A 1 1162 ? 1.636 49.898 0.266 1.00 76.38 1162 ASP A O 1
ATOM 8989 N N . SER A 1 1163 ? 1.798 52.131 0.364 1.00 80.38 1163 SER A N 1
ATOM 8990 C CA . SER A 1 1163 ? 1.392 52.195 1.777 1.00 80.38 1163 SER A CA 1
ATOM 8991 C C . SER A 1 1163 ? -0.069 51.805 1.999 1.00 80.38 1163 SER A C 1
ATOM 8993 O O . SER A 1 1163 ? -0.377 51.121 2.971 1.00 80.38 1163 SER A O 1
ATOM 8995 N N . LEU A 1 1164 ? -0.964 52.217 1.093 1.00 80.62 1164 LEU A N 1
ATOM 8996 C CA . LEU A 1 1164 ? -2.385 51.870 1.167 1.00 80.62 1164 LEU A CA 1
ATOM 8997 C C . LEU A 1 1164 ? -2.608 50.392 0.845 1.00 80.62 1164 LEU A C 1
ATOM 8999 O O . LEU A 1 1164 ? -3.455 49.759 1.469 1.00 80.62 1164 LEU A O 1
ATOM 9003 N N . GLN A 1 1165 ? -1.823 49.828 -0.077 1.00 80.56 1165 GLN A N 1
ATOM 9004 C CA . GLN A 1 1165 ? -1.831 48.399 -0.367 1.00 80.56 1165 GLN A CA 1
ATOM 9005 C C . GLN A 1 1165 ? -1.318 47.598 0.832 1.00 80.56 1165 GLN A C 1
ATOM 9007 O O . GLN A 1 1165 ? -1.967 46.642 1.228 1.00 80.56 1165 GLN A O 1
ATOM 9012 N N . ALA A 1 1166 ? -0.228 48.020 1.479 1.00 81.56 1166 ALA A N 1
ATOM 9013 C CA . ALA A 1 1166 ? 0.275 47.360 2.684 1.00 81.56 1166 ALA A CA 1
ATOM 9014 C C . ALA A 1 1166 ? -0.715 47.439 3.864 1.00 81.56 1166 ALA A C 1
ATOM 9016 O O . ALA A 1 1166 ? -0.853 46.478 4.619 1.00 81.56 1166 ALA A O 1
ATOM 9017 N N . GLU A 1 1167 ? -1.429 48.562 4.019 1.00 85.44 1167 GLU A N 1
ATOM 9018 C CA . GLU A 1 1167 ? -2.499 48.698 5.018 1.00 85.44 1167 GLU A CA 1
ATOM 9019 C C . GLU A 1 1167 ? -3.687 47.777 4.691 1.00 85.44 1167 GLU A C 1
ATOM 9021 O O . GLU A 1 1167 ? -4.220 47.114 5.581 1.00 85.44 1167 GLU A O 1
ATOM 9026 N N . LEU A 1 1168 ? -4.070 47.682 3.413 1.00 83.50 1168 LEU A N 1
ATOM 9027 C CA . LEU A 1 1168 ? -5.109 46.769 2.936 1.00 83.50 1168 LEU A CA 1
ATOM 9028 C C . LEU A 1 1168 ? -4.725 45.299 3.174 1.00 83.50 1168 LEU A C 1
ATOM 9030 O O . LEU A 1 1168 ? -5.527 44.529 3.707 1.00 83.50 1168 LEU A O 1
ATOM 9034 N N . ASP A 1 1169 ? -3.488 44.934 2.840 1.00 83.56 1169 ASP A N 1
ATOM 9035 C CA . ASP A 1 1169 ? -2.919 43.602 3.042 1.00 83.56 1169 ASP A CA 1
ATOM 9036 C C . ASP A 1 1169 ? -2.880 43.249 4.536 1.00 83.56 1169 ASP A C 1
ATOM 9038 O O . ASP A 1 1169 ? -3.269 42.149 4.924 1.00 83.56 1169 ASP A O 1
ATOM 9042 N N . GLY A 1 1170 ? -2.501 44.200 5.396 1.00 84.00 1170 GLY A N 1
ATOM 9043 C CA . GLY A 1 1170 ? -2.499 44.028 6.850 1.00 84.00 1170 GLY A CA 1
ATOM 9044 C C . GLY A 1 1170 ? -3.889 43.841 7.467 1.00 84.00 1170 GLY A C 1
ATOM 9045 O O . GLY A 1 1170 ? -3.995 43.270 8.549 1.00 84.00 1170 GLY A O 1
ATOM 9046 N N . LEU A 1 1171 ? -4.958 44.288 6.797 1.00 82.69 1171 LEU A N 1
ATOM 9047 C CA . LEU A 1 1171 ? -6.338 44.110 7.261 1.00 82.69 1171 LEU A CA 1
ATOM 9048 C C . LEU A 1 1171 ? -6.994 42.836 6.719 1.00 82.69 1171 LEU A C 1
ATOM 9050 O O . LEU A 1 1171 ? -7.759 42.198 7.437 1.00 82.69 1171 LEU A O 1
ATOM 9054 N N . ILE A 1 1172 ? -6.735 42.479 5.459 1.00 83.44 1172 ILE A N 1
ATOM 9055 C CA . ILE A 1 1172 ? -7.433 41.378 4.776 1.00 83.44 1172 ILE A CA 1
ATOM 9056 C C . ILE A 1 1172 ? -6.621 40.076 4.783 1.00 83.44 1172 ILE A C 1
ATOM 9058 O O . ILE A 1 1172 ? -7.209 38.998 4.813 1.00 83.44 1172 ILE A O 1
ATOM 9062 N N . ALA A 1 1173 ? -5.289 40.149 4.778 1.00 81.81 1173 ALA A N 1
ATOM 9063 C CA . ALA A 1 1173 ? -4.396 38.991 4.705 1.00 81.81 1173 ALA A CA 1
ATOM 9064 C C . ALA A 1 1173 ? -3.614 38.740 6.011 1.00 81.81 1173 ALA A C 1
ATOM 9066 O O . ALA A 1 1173 ? -2.604 38.037 5.994 1.00 81.81 1173 ALA A O 1
ATOM 9067 N N . ALA A 1 1174 ? -4.085 39.281 7.144 1.00 80.50 1174 ALA A N 1
ATOM 9068 C CA . ALA A 1 1174 ? -3.484 39.058 8.465 1.00 80.50 1174 ALA A CA 1
ATOM 9069 C C . ALA A 1 1174 ? -3.446 37.570 8.856 1.00 80.50 1174 ALA A C 1
ATOM 9071 O O . ALA A 1 1174 ? -2.483 37.106 9.464 1.00 80.50 1174 ALA A O 1
ATOM 9072 N N . GLU A 1 1175 ? -4.477 36.816 8.474 1.00 81.00 1175 GLU A N 1
ATOM 9073 C CA . GLU A 1 1175 ? -4.549 35.371 8.660 1.00 81.00 1175 GLU A CA 1
ATOM 9074 C C . GLU A 1 1175 ? -5.190 34.679 7.451 1.00 81.00 1175 GLU A C 1
ATOM 9076 O O . GLU A 1 1175 ? -5.891 35.296 6.649 1.00 81.00 1175 GLU A O 1
ATOM 9081 N N . CYS A 1 1176 ? -4.940 33.376 7.306 1.00 81.62 1176 CYS A N 1
ATOM 9082 C CA . CYS A 1 1176 ? -5.562 32.574 6.257 1.00 81.62 1176 CYS A CA 1
ATOM 9083 C C . CYS A 1 1176 ? -6.991 32.187 6.677 1.00 81.62 1176 CYS A C 1
ATOM 9085 O O . CYS A 1 1176 ? -7.131 31.463 7.661 1.00 81.62 1176 CYS A O 1
ATOM 9087 N N . PRO A 1 1177 ? -8.053 32.543 5.928 1.00 78.75 1177 PRO A N 1
ATOM 9088 C CA . PRO A 1 1177 ? -9.426 32.260 6.363 1.00 78.75 1177 PRO A CA 1
ATOM 9089 C C . PRO A 1 1177 ? -9.792 30.773 6.420 1.00 78.75 1177 PRO A C 1
ATOM 9091 O O . PRO A 1 1177 ? -10.785 30.427 7.039 1.00 78.75 1177 PRO A O 1
ATOM 9094 N N . LEU A 1 1178 ? -9.008 29.897 5.778 1.00 77.50 1178 LEU A N 1
ATOM 9095 C CA . LEU A 1 1178 ? -9.227 28.443 5.785 1.00 77.50 1178 LEU A CA 1
ATOM 9096 C C . LEU A 1 1178 ? -8.544 27.731 6.961 1.00 77.50 1178 LEU A C 1
ATOM 9098 O O . LEU A 1 1178 ? -8.885 26.591 7.262 1.00 77.50 1178 LEU A O 1
ATOM 9102 N N . THR A 1 1179 ? -7.553 28.362 7.599 1.00 78.75 1179 THR A N 1
ATOM 9103 C CA . THR A 1 1179 ? -6.750 27.739 8.671 1.00 78.75 1179 THR A CA 1
ATOM 9104 C C . THR A 1 1179 ? -6.600 28.609 9.921 1.00 78.75 1179 THR A C 1
ATOM 9106 O O . THR A 1 1179 ? -5.973 28.173 10.879 1.00 78.75 1179 THR A O 1
ATOM 9109 N N . GLY A 1 1180 ? -7.107 29.841 9.897 1.00 79.31 1180 GLY A N 1
ATOM 9110 C CA . GLY A 1 1180 ? -7.037 30.821 10.982 1.00 79.31 1180 GLY A CA 1
ATOM 9111 C C . GLY A 1 1180 ? -8.316 30.889 11.816 1.00 79.31 1180 GLY A C 1
ATOM 9112 O O . GLY A 1 1180 ? -9.198 30.033 11.705 1.00 79.31 1180 GLY A O 1
ATOM 9113 N N . SER A 1 1181 ? -8.420 31.929 12.644 1.00 80.12 1181 SER A N 1
ATOM 9114 C CA . SER A 1 1181 ? -9.543 32.117 13.569 1.00 80.12 1181 SER A CA 1
ATOM 9115 C C . SER A 1 1181 ? -10.887 32.287 12.852 1.00 80.12 1181 SER A C 1
ATOM 9117 O O . SER A 1 1181 ? -11.880 31.707 13.285 1.00 80.12 1181 SER A O 1
ATOM 9119 N N . ILE A 1 1182 ? -10.896 32.924 11.674 1.00 78.69 1182 ILE A N 1
ATOM 9120 C CA . ILE A 1 1182 ? -12.087 33.040 10.817 1.00 78.69 1182 ILE A CA 1
ATOM 9121 C C . ILE A 1 1182 ? -12.711 31.671 10.482 1.00 78.69 1182 ILE A C 1
ATOM 9123 O O . ILE A 1 1182 ? -13.937 31.553 10.473 1.00 78.69 1182 ILE A O 1
ATOM 9127 N N . MET A 1 1183 ? -11.910 30.618 10.254 1.00 78.12 1183 MET A N 1
ATOM 9128 C CA . MET A 1 1183 ? -12.451 29.276 9.986 1.00 78.12 1183 MET A CA 1
ATOM 9129 C C . MET A 1 1183 ? -13.176 28.729 11.216 1.00 78.12 1183 MET A C 1
ATOM 9131 O O . MET A 1 1183 ? -14.274 28.191 11.092 1.00 78.12 1183 MET A O 1
ATOM 9135 N N . VAL A 1 1184 ? -12.587 28.891 12.403 1.00 79.25 1184 VAL A N 1
ATOM 9136 C CA . VAL A 1 1184 ? -13.178 28.439 13.672 1.00 79.25 1184 VAL A CA 1
ATOM 9137 C C . VAL A 1 1184 ? -14.503 29.156 13.924 1.00 79.25 1184 VAL A C 1
ATOM 9139 O O . VAL A 1 1184 ? -15.508 28.511 14.222 1.00 79.25 1184 VAL A O 1
ATOM 9142 N N . ASP A 1 1185 ? -14.537 30.465 13.689 1.00 74.25 1185 ASP A N 1
ATOM 9143 C CA . ASP A 1 1185 ? -15.738 31.284 13.853 1.00 74.25 1185 ASP A CA 1
ATOM 9144 C C . ASP A 1 1185 ? -16.809 30.991 12.786 1.00 74.25 1185 ASP A C 1
ATOM 9146 O O . ASP A 1 1185 ? -18.001 31.230 13.002 1.00 74.25 1185 ASP A O 1
ATOM 9150 N N . SER A 1 1186 ? -16.420 30.455 11.623 1.00 70.75 1186 SER A N 1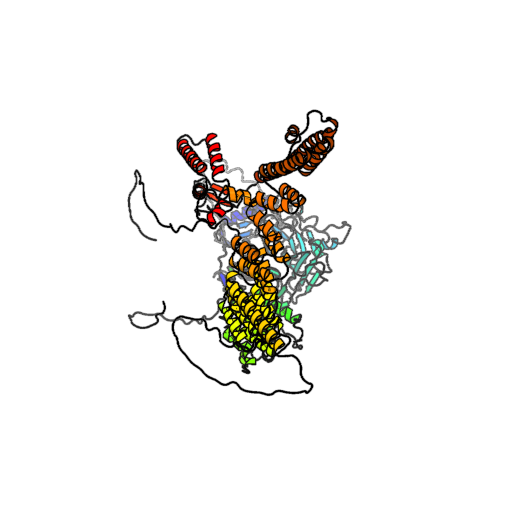
ATOM 9151 C CA . SER A 1 1186 ? -17.346 30.061 10.552 1.00 70.75 1186 SER A CA 1
ATOM 9152 C C . SER A 1 1186 ? -18.122 28.774 10.844 1.00 70.75 1186 SER A C 1
ATOM 9154 O O . SER A 1 1186 ? -19.246 28.637 10.365 1.00 70.75 1186 SER A O 1
ATOM 9156 N N . ILE A 1 1187 ? -17.595 27.878 11.691 1.00 72.62 1187 ILE A N 1
ATOM 9157 C CA . ILE A 1 1187 ? -18.239 26.596 12.048 1.00 72.62 1187 ILE A CA 1
ATOM 9158 C C . ILE A 1 1187 ? -19.604 26.819 12.727 1.00 72.62 1187 ILE A C 1
ATOM 9160 O O . ILE A 1 1187 ? -20.491 25.972 12.638 1.00 72.62 1187 ILE A O 1
ATOM 9164 N N . GLY A 1 1188 ? -19.803 27.972 13.376 1.00 63.34 1188 GLY A N 1
ATOM 9165 C CA . GLY A 1 1188 ? -21.062 28.334 14.032 1.00 63.34 1188 GLY A CA 1
ATOM 9166 C C . GLY A 1 1188 ? -22.151 28.900 13.110 1.00 63.34 1188 GLY A C 1
ATOM 9167 O O . GLY A 1 1188 ? -23.265 29.129 13.580 1.00 63.34 1188 GLY A O 1
ATOM 9168 N N . ARG A 1 1189 ? -21.870 29.159 11.823 1.00 61.78 1189 ARG A N 1
ATOM 9169 C CA . ARG A 1 1189 ? -22.851 29.721 10.877 1.00 61.78 1189 ARG A CA 1
ATOM 9170 C C . ARG A 1 1189 ? -23.476 28.606 10.034 1.00 61.78 1189 ARG A C 1
ATOM 9172 O O . ARG A 1 1189 ? -22.767 27.808 9.434 1.00 61.78 1189 ARG A O 1
ATOM 9179 N N . GLY A 1 1190 ? -24.810 28.544 9.993 1.00 50.56 1190 GLY A N 1
ATOM 9180 C CA . GLY A 1 1190 ? -25.537 27.563 9.178 1.00 50.56 1190 GLY A CA 1
ATOM 9181 C C . GLY A 1 1190 ? -25.249 27.729 7.681 1.00 50.56 1190 GLY A C 1
ATOM 9182 O O . GLY A 1 1190 ? -25.044 28.848 7.212 1.00 50.56 1190 GLY A O 1
ATOM 9183 N N . PHE A 1 1191 ? -25.237 26.621 6.935 1.00 53.81 1191 PHE A N 1
ATOM 9184 C CA . PHE A 1 1191 ? -25.113 26.638 5.476 1.00 53.81 1191 PHE A CA 1
ATOM 9185 C C . PHE A 1 1191 ? -26.322 27.379 4.878 1.00 53.81 1191 PHE A C 1
ATOM 9187 O O . PHE A 1 1191 ? -27.456 26.949 5.067 1.00 53.81 1191 PHE A O 1
ATOM 9194 N N . SER A 1 1192 ? -26.101 28.516 4.215 1.00 51.47 1192 SER A N 1
ATOM 9195 C CA . SER A 1 1192 ? -27.164 29.254 3.521 1.00 51.47 1192 SER A CA 1
ATOM 9196 C C . SER A 1 1192 ? -27.429 28.632 2.147 1.00 51.47 1192 SER A C 1
ATOM 9198 O O . SER A 1 1192 ? -26.544 28.657 1.290 1.00 51.47 1192 SER A O 1
ATOM 9200 N N . ASP A 1 1193 ? -28.646 28.125 1.943 1.00 42.88 1193 ASP A N 1
ATOM 9201 C CA . ASP A 1 1193 ? -29.172 27.518 0.705 1.00 42.88 1193 ASP A CA 1
ATOM 9202 C C . ASP A 1 1193 ? -29.554 28.549 -0.386 1.00 42.88 1193 ASP A C 1
ATOM 9204 O O . ASP A 1 1193 ? -30.485 28.330 -1.154 1.00 42.88 1193 ASP A O 1
ATOM 9208 N N . ASP A 1 1194 ? -28.830 29.663 -0.515 1.00 40.12 1194 ASP A N 1
ATOM 9209 C CA . ASP A 1 1194 ? -29.111 30.673 -1.551 1.00 40.12 1194 ASP A CA 1
ATOM 9210 C C . ASP A 1 1194 ? -28.136 30.528 -2.733 1.00 40.12 1194 ASP A C 1
ATOM 9212 O O . ASP A 1 1194 ? -27.283 31.374 -3.010 1.00 40.12 1194 ASP A O 1
ATOM 9216 N N . LEU A 1 1195 ? -28.264 29.397 -3.430 1.00 44.03 1195 LEU A N 1
ATOM 9217 C CA . LEU A 1 1195 ? -27.827 29.218 -4.814 1.00 44.03 1195 LEU A CA 1
ATOM 9218 C C . LEU A 1 1195 ? -29.049 29.405 -5.717 1.00 44.03 1195 LEU A C 1
ATOM 9220 O O . LEU A 1 1195 ? -29.592 28.412 -6.171 1.00 44.03 1195 LEU A O 1
ATOM 9224 N N . ASP A 1 1196 ? -29.484 30.646 -5.938 1.00 38.94 1196 ASP A N 1
ATOM 9225 C CA . ASP A 1 1196 ? -30.271 31.068 -7.108 1.00 38.94 1196 ASP A CA 1
ATOM 9226 C C . ASP A 1 1196 ? -30.545 32.580 -7.020 1.00 38.94 1196 ASP A C 1
ATOM 9228 O O . ASP A 1 1196 ? -31.359 33.018 -6.219 1.00 38.94 1196 ASP A O 1
ATOM 9232 N N . ASP A 1 1197 ? -29.842 33.388 -7.824 1.00 32.94 1197 ASP A N 1
ATOM 9233 C CA . ASP A 1 1197 ? -30.486 34.460 -8.599 1.00 32.94 1197 ASP A CA 1
ATOM 9234 C C . ASP A 1 1197 ? -29.509 35.152 -9.564 1.00 32.94 1197 ASP A C 1
ATOM 9236 O O . ASP A 1 1197 ? -28.454 35.686 -9.208 1.00 32.94 1197 ASP A O 1
ATOM 9240 N N . ALA A 1 1198 ? -29.902 35.140 -10.836 1.00 35.22 1198 ALA A N 1
ATOM 9241 C CA . ALA A 1 1198 ? -29.285 35.848 -11.946 1.00 35.22 1198 ALA A CA 1
ATOM 9242 C C . ALA A 1 1198 ? -30.155 37.050 -12.367 1.00 35.22 1198 ALA A C 1
ATOM 9244 O O . ALA A 1 1198 ? -31.374 37.006 -12.243 1.00 35.22 1198 ALA A O 1
ATOM 9245 N N . SER A 1 1199 ? -29.512 38.042 -13.012 1.00 31.14 1199 SER A N 1
ATOM 9246 C CA . SER A 1 1199 ? -30.041 39.273 -13.664 1.00 31.14 1199 SER A CA 1
ATOM 9247 C C . SER A 1 1199 ? -30.226 40.483 -12.726 1.00 31.14 1199 SER A C 1
ATOM 9249 O O . SER A 1 1199 ? -30.758 40.350 -11.640 1.00 31.14 1199 SER A O 1
ATOM 9251 N N . PHE A 1 1200 ? -29.740 41.704 -12.999 1.00 29.88 1200 PHE A N 1
ATOM 9252 C CA . PHE A 1 1200 ? -29.777 42.539 -14.213 1.00 29.88 1200 PHE A CA 1
ATOM 9253 C C . PHE A 1 1200 ? -28.474 43.375 -14.351 1.00 29.88 1200 PHE A C 1
ATOM 9255 O O . PHE A 1 1200 ? -27.998 43.949 -13.381 1.00 29.88 1200 PHE A O 1
ATOM 9262 N N . LEU A 1 1201 ? -27.751 43.365 -15.481 1.00 30.62 1201 LEU A N 1
ATOM 9263 C CA . LEU A 1 1201 ? -27.947 44.165 -16.711 1.00 30.62 1201 LEU A CA 1
ATOM 9264 C C . LEU A 1 1201 ? -27.820 45.699 -16.547 1.00 30.62 1201 LEU A C 1
ATOM 9266 O O . LEU A 1 1201 ? -28.803 46.387 -16.303 1.00 30.62 1201 LEU A O 1
ATOM 9270 N N . HIS A 1 1202 ? -26.645 46.241 -16.896 1.00 28.67 1202 HIS A N 1
ATOM 9271 C CA . HIS A 1 1202 ? -26.551 47.493 -17.658 1.00 28.67 1202 HIS A CA 1
ATOM 9272 C C . HIS A 1 1202 ? -25.770 47.231 -18.957 1.00 28.67 1202 HIS A C 1
ATOM 9274 O O . HIS A 1 1202 ? -24.615 46.810 -18.947 1.00 28.67 1202 HIS A O 1
ATOM 9280 N N . LYS A 1 1203 ? -26.482 47.405 -20.075 1.00 30.14 1203 LYS A N 1
ATOM 9281 C CA . LYS A 1 1203 ? -26.073 47.223 -21.479 1.00 30.14 1203 LYS A CA 1
ATOM 9282 C C . LYS A 1 1203 ? -25.395 48.499 -22.051 1.00 30.14 1203 LYS A C 1
ATOM 9284 O O . LYS A 1 1203 ? -25.383 49.519 -21.366 1.00 30.14 1203 LYS A O 1
ATOM 9289 N N . PRO A 1 1204 ? -24.840 48.450 -23.284 1.00 40.53 1204 PRO A N 1
ATOM 9290 C CA . PRO A 1 1204 ? -23.638 49.160 -23.719 1.00 40.53 1204 PRO A CA 1
ATOM 9291 C C . PRO A 1 1204 ? -23.900 50.197 -24.834 1.00 40.53 1204 PRO A C 1
ATOM 9293 O O . PRO A 1 1204 ? -25.016 50.352 -25.323 1.00 40.53 1204 PRO A O 1
ATOM 9296 N N . SER A 1 1205 ? -22.837 50.851 -25.295 1.00 28.58 1205 SER A N 1
ATOM 9297 C CA . SER A 1 1205 ? -22.732 51.573 -26.573 1.00 28.58 1205 SER A CA 1
ATOM 9298 C C . SER A 1 1205 ? -21.303 51.323 -27.099 1.00 28.58 1205 SER A C 1
ATOM 9300 O O . SER A 1 1205 ? -20.381 51.251 -26.297 1.00 28.58 1205 SER A O 1
ATOM 9302 N N . ASN A 1 1206 ? -20.979 51.124 -28.378 1.00 30.61 1206 ASN A N 1
ATOM 9303 C CA . ASN A 1 1206 ? -21.714 51.139 -29.637 1.00 30.61 1206 ASN A CA 1
ATOM 9304 C C . ASN A 1 1206 ? -20.835 50.441 -30.718 1.00 30.61 1206 ASN A C 1
ATOM 9306 O O . ASN A 1 1206 ? -19.615 50.451 -30.581 1.00 30.61 1206 ASN A O 1
ATOM 9310 N N . ILE A 1 1207 ? -21.467 49.987 -31.814 1.00 30.34 1207 ILE A N 1
ATOM 9311 C CA . ILE A 1 1207 ? -20.917 49.655 -33.159 1.00 30.34 1207 ILE A CA 1
ATOM 9312 C C . ILE A 1 1207 ? -20.336 48.240 -33.400 1.00 30.34 1207 ILE A C 1
ATOM 9314 O O . ILE A 1 1207 ? -19.324 47.861 -32.823 1.00 30.34 1207 ILE A O 1
ATOM 9318 N N . GLY A 1 1208 ? -20.915 47.549 -34.401 1.00 28.64 1208 GLY A N 1
ATOM 9319 C CA . GLY A 1 1208 ? -20.155 46.750 -35.380 1.00 28.64 1208 GLY A CA 1
ATOM 9320 C C . GLY A 1 1208 ? -20.544 45.277 -35.572 1.00 28.64 1208 GLY A C 1
ATOM 9321 O O . GLY A 1 1208 ? -20.074 44.427 -34.835 1.00 28.64 1208 GLY A O 1
ATOM 9322 N N . ASP A 1 1209 ? -21.304 45.012 -36.640 1.00 30.17 1209 ASP A N 1
ATOM 9323 C CA . ASP A 1 1209 ? -21.354 43.776 -37.449 1.00 30.17 1209 ASP A CA 1
ATOM 9324 C C . ASP A 1 1209 ? -22.125 42.516 -36.988 1.00 30.17 1209 ASP A C 1
ATOM 9326 O O . ASP A 1 1209 ? -21.619 41.558 -36.414 1.00 30.17 1209 ASP A O 1
ATOM 9330 N N . LEU A 1 1210 ? -23.407 42.535 -37.382 1.00 30.14 1210 LEU A N 1
ATOM 9331 C CA . LEU A 1 1210 ? -24.049 41.633 -38.358 1.00 30.14 1210 LEU A CA 1
ATOM 9332 C C . LEU A 1 1210 ? -23.882 40.102 -38.217 1.00 30.14 1210 LEU A C 1
ATOM 9334 O O . LEU A 1 1210 ? -23.036 39.461 -38.826 1.00 30.14 1210 LEU A O 1
ATOM 9338 N N . ASN A 1 1211 ? -24.925 39.543 -37.599 1.00 28.33 1211 ASN A N 1
ATOM 9339 C CA . ASN A 1 1211 ? -25.879 38.604 -38.205 1.00 28.33 1211 ASN A CA 1
ATOM 9340 C C . ASN A 1 1211 ? -25.448 37.168 -38.579 1.00 28.33 1211 ASN A C 1
ATOM 9342 O O . ASN A 1 1211 ? -25.124 36.849 -39.715 1.00 28.33 1211 ASN A O 1
ATOM 9346 N N . HIS A 1 1212 ? -25.838 36.292 -37.648 1.00 29.66 1212 HIS A N 1
ATOM 9347 C CA . HIS A 1 1212 ? -26.913 35.295 -37.795 1.00 29.66 1212 HIS A CA 1
ATOM 9348 C C . HIS A 1 1212 ? -26.582 33.835 -38.157 1.00 29.66 1212 HIS A C 1
ATOM 9350 O O . HIS A 1 1212 ? -26.185 33.505 -39.267 1.00 29.66 1212 HIS A O 1
ATOM 9356 N N . LYS A 1 1213 ? -27.076 32.995 -37.228 1.00 28.69 1213 LYS A N 1
ATOM 9357 C CA . LYS A 1 1213 ? -27.640 31.634 -37.346 1.00 28.69 1213 LYS A CA 1
ATOM 9358 C C . LYS A 1 1213 ? -26.642 30.488 -37.156 1.00 28.69 1213 LYS A C 1
ATOM 9360 O O . LYS A 1 1213 ? -25.941 30.088 -38.067 1.00 28.69 1213 LYS A O 1
ATOM 9365 N N . THR A 1 1214 ? -26.453 30.053 -35.906 1.00 31.61 1214 THR A N 1
ATOM 9366 C CA . THR A 1 1214 ? -27.197 28.949 -35.243 1.00 31.61 1214 THR A CA 1
ATOM 9367 C C . THR A 1 1214 ? -27.078 27.614 -35.976 1.00 31.61 1214 THR A C 1
ATOM 9369 O O . THR A 1 1214 ? -27.754 27.420 -36.981 1.00 31.61 1214 THR A O 1
ATOM 9372 N N . ALA A 1 1215 ? -26.345 26.657 -35.405 1.00 31.00 1215 ALA A N 1
ATOM 9373 C CA . ALA A 1 1215 ? -26.931 25.603 -34.566 1.00 31.00 1215 ALA A CA 1
ATOM 9374 C C . ALA A 1 1215 ? -25.910 24.480 -34.282 1.00 31.00 1215 ALA A C 1
ATOM 9376 O O . ALA A 1 1215 ? -25.312 23.962 -35.218 1.00 31.00 1215 ALA A O 1
ATOM 9377 N N . THR A 1 1216 ? -25.837 24.090 -32.998 1.00 29.56 1216 THR A N 1
ATOM 9378 C CA . THR A 1 1216 ? -25.648 22.717 -32.456 1.00 29.56 1216 THR A CA 1
ATOM 9379 C C . THR A 1 1216 ? -24.366 21.964 -32.849 1.00 29.56 1216 THR A C 1
ATOM 9381 O O . THR A 1 1216 ? -24.132 21.720 -34.024 1.00 29.56 1216 THR A O 1
ATOM 9384 N N . VAL A 1 1217 ? -23.507 21.504 -31.934 1.00 37.44 1217 VAL A N 1
ATOM 9385 C CA . VAL A 1 1217 ? -23.694 20.956 -30.571 1.00 37.44 1217 VAL A CA 1
ATOM 9386 C C . VAL A 1 1217 ? -22.582 21.441 -29.651 1.00 37.44 1217 VAL A C 1
ATOM 9388 O O . VAL A 1 1217 ? -21.437 21.554 -30.145 1.00 37.44 1217 VAL A O 1
#

Organism: NCBI:txid2856

Sequence (1217 aa):
MSTNPFDDRRPSRSRPSRPRLRTTNNDAEPAIWAARHVEWPIPTALSLSNYQKLQRASKQAASQMGIDETAQEAAGTEEEKAEASYFSGFMSRVLNPTNADEDEKEEEPISSPSGSRPLRSPRPRCVATANSWMVAALECPVTGAPPLRLVSRWNVRRMGGVDQWMALPPPVSGGDGRVLHVFVDPTGCHTLISAKNGEAYYHHSSLKVIQKLAGFGRNADGGWSKDMTGVTASSQAHRKSSTVNVQSGMSVGSYVTAVAWDRERGTEGSTKKILLGTNTGEIYEYALVSPNTNEDQEDTYAKPILLHQLNSDASVTGLAFERLRTGLLVLACTSGRNKRTRFYTFYSAHSSSFRMVMADEAHASLVELPGSLDYADLRICNDQICLRTATGIYYGTIDRAQSGPAFAGGSMVMDSGILPYGEGKGSIPVSLALTPHHIITLSENNEVRFLNRVAQKVIQKEKVDWALPSSSSNLDESHMAMAELMMDVRRPDQVWLRRARSLVHISSSQEDRDVWKYTLFKCLEMPIGRGRSNVDTGVMTEEEKAQEALFGQAKSLCTHPSQKAVLTAVRAEYHLSQGRAELGAKYLAQCPPVLKPFADTAVRLALPMLNIDDPESYGGSALAREALKSNTPLITFLTDKMRMSKNSNDKMTCTMIGAWLTELYLHDRDASESNKGALMQFLTSNVHNMDAKTIIKVLSSHDVSALECAGYANISGDIETAVNAALRIESDANDSVVDALRVLNDAPFERAEPLYYKHATTLLARAPVLAGKSFLSRYTHGLSPNRLLPSIMFYERLREDRVKQLQAAKTLRSPRGKSGTGDSKKTESFDTGRNMFGSGVEVQVMSGVAGLGSFVDNGEVSAQYLEGVIKLGCRSSAIYSFLISLYVKLENEDPLFKFLSGHVPAASMASDASKKAGIAFGDESIAGPLDMSYALRTILATGRHFRSAIKLYMGFGMRQQAVELALKVDPSLARELAQDSVELEERKRLWLMIAKNAASEGMNSAEVDVVSKVVSVLKDCGPDVLSIEDVLPFLPDFAQIDQIKDEICEALTSYSSKIEGFLKEMNESDQACDSLRQEISRLRTHRMEMRSDARCAYTNRAVLSAGEPFYVFPSGYVVLESALKREVLPYLNERQRRRVAEIEREFKVSSKQNRQRDPKFDSLQAELDGLIAAECPLTGSIMVDSIGRGFSDDLDDASFLHKPSNIGDLNHKTATV